Protein AF-0000000071289978 (afdb_homodimer)

Secondary structure (DSSP, 8-state):
-----------TTSPPPHHHHHHHS-STTHHHHS-SS---HHHHHHHHHHHHHHHHHHHHHHHHHHHHHT--EEEEEEEEE-S-EEPPEEEEEES--S-GGG--HHHHHHHTTTTTSB-TTS-BTTGGGS-HHHHHHHHHHT--TT--PPP--HHHHHHHHSPPHHHHEEEEEETTEE--GGGEEEEEETTEEEEEES-SSSSSPPEE-S-STTSSEEEEEE--GGGSPP--S--TT----BSEEEEEE-TTS---HHHH-EEE-TTEEEEEEEEEEEEE--BTTT--BBSS----SS-SS--HHHHHHHHHHHHHHHHHS-B-TTS-SSSPBPPHHHIIIIIHHHHHHHHHS--TTS--PPBSEEEEEEEEEEEEE-S-HHHHHHHHHHTT--HHHHHHHEEEEEEEEEEEEEEEEEEEESS-HHHHHHHHHHHHHHHT---HHHHHHHHHHHHHHHHHHHHHHHHHHHHTTSSS-----------------TTSSTTTTTTGGGG-S--------------------/-----------TTSPPPHHHHHHHSSSTTHHHHS-SS---HHHHHHHHHHHHHHHHHHHHHHHHHHHHHT--EEEEEEEEE-S-EEPPEEEEEES--S-GGG--HHHHHHHTTTTTSB-TTS-BTTGGGS-HHHHHHHHHH---TT--PPP--HHHHHHHHSPPHHHHEEEEEETTEE--GGGEEEEEETTEEEEEET-SSSSSPPEE-S-STTSSEEEEEE--GGGSPP--S--TT-----SEEEEEE-TTS---HHHH-EEE-TTEEEEEEEEEEEEE--BTTT--BBSS----SS-SS--HHHHHHHHHHHHHHHHHS-B-TTS-SSSPBPPHHHIIIIIHHHHHHHHHS--TTS--PPBSEEEEEEEEEEEEE-S-HHHHHHHHHHTT--HHHHHHHEEEEEEEEEEEEEEEEEEEESS-HHHHHHHHHHHHHHHT---HHHHHHHHHHHHHHHHHHHHHHHHHHHHTTSGGG----------------TTGGGG--S-TTS-----------------------

Radius of gyration: 45.77 Å; Cα contacts (8 Å, |Δi|>4): 1682; chains: 2; bounding box: 131×142×138 Å

Sequence (1058 aa):
MDLKVEPMDIDYDQPPPLQVFAHTSTLHGISHIFSYEKITAKCCLWVVFFLSSLTFLMYVCVDRIQFYLEYPHVTKLDEITMPMMVFPAVTICNLNSIRFSRITRNDLYHAGELLALLNSRHEIRDTHLVEESVMEVLKSKADFRSFKPRPFNMWEFYNRTGHDIKDMLLSCQFRGSPCRAEDFSVVFTRYGKCYTFNSGDTGAPLVSVKGGMGNGLEIMLDIQQDEYLPVWGETDDLSFEAGIKVQIHNQDEPSFIDQLGFGVAPGFQTFVSCQEQRLVYLPAPWGSCKSTPPSSDYFKAYSISACRTDCETRYLVENCNCRMVHMPGDAQYCTPVLYKECAHPALDFLVEKESDYCSCETPCNITRYSKELSFVKIPSKASVKYLAKKYSKSEKYITENVLVLDVFFEALNYETIEQRKAYEVAGLLGDIGGQMGLFIGASILTILELFDYLYEVMKYRLCRCSDKKHHNNNNTDHGTVLGLDDVKCHVNEFVSSSEQIWRNVASHHLLINGCSAVNGCRQNESPNSMDLKVEPMDIDYDQPPPLQVFAHTSTLHGISHIFSYEKITAKCCLWVVFFLSSLTFLMYVCVDRIQFYLEYPHVTKLDEITMPMMVFPAVTICNLNSIRFSRITRNDLYHAGELLALLNSRHEIRDTHLVEESVMEVLKSKADFRSFKPRPFNMWEFYNRTGHDIKDMLLSCQFRGSPCRAEDFSVVFTRYGKCYTFNSGDTGAPLVSVKGGMGNGLEIMLDIQQDEYLPVWGETDDLSFEAGIKVQIHNQDEPSFIDQLGFGVAPGFQTFVSCQEQRLVYLPAPWGSCKSTPPSSDYFKAYSISACRTDCETRYLVENCNCRMVHMPGDAQYCTPVLYKECAHPALDFLVEKESDYCSCETPCNITRYSKELSFVKIPSKASVKYLAKKYSKSEKYITENVLVLDVFFEALNYETIEQRKAYEVAGLLGDIGGQMGLFIGASILTILELFDYLYEVMKYRLCRCSDKKHHNNNNTDHGTVLGLDDVKCHVNEFVSSSEQIWRNVASHHLLINGCSAVNGCRQNESPNS

Nearest PDB structures (foldseek):
  5wku-assembly1_A  TM=9.849E-01  e=1.339E-71  Gallus gallus
  6vtk-assembly1_A  TM=9.668E-01  e=2.283E-71  Gallus gallus
  7rnn-assembly1_D  TM=9.831E-01  e=3.292E-70  Homo sapiens
  5wku-assembly1_C  TM=9.825E-01  e=2.624E-69  Gallus gallus
  4ntw-assembly1_A  TM=9.243E-01  e=1.261E-71  Gallus gallus

Foldseek 3Di:
DPPPPPPPCPVPQDQDPPQVCQVVFLWPLSNQLSDPDPPDPSNVVSVVQQVVLVVVLVVVLVVLVVVVVVQAWDKDKDKDFDQKFFFWKKKKFWQFQFFQVQQALLNCVFQVCVLVQAPPVLHGPPLVQDDPVVNVVSVVSSPCPPPDHDDDAPLVRSVRGGDQCQQWWPFKDAQRHGDHSVQWDWAQDPSGTMTMHQLCPVHHGDMFRWFDFSNGIKTKTFSPCVRHDDDRDDDPPDDPDGFMWMDTDHSQDDDPRVVHTDTDAFQKEKAKAKAKEKEAADPPPSGPADAPQDDQPFGDDHDQRSLVLSLLQVQCCVFLVAGDNNHDDDTGHDTSVCVPPPSVVSVVVVVPPPDPSRDDGHHRIDMDMDIDMDIDGDDDPVCLVVVCVVVVHDSVSNNRTMYMYTYTYNGNMHMYMYMDRPDDPVNSVVVSQVSCCVSTNDDPVSVVSVVVSVVSNVVVVVVVVVVVVVPVPPPDPPDDPPPPPDPPPCPDDPPDDPPPDVPDDVDDDDPPPPDDPDDDDPPPDDDDD/DPPPPPPPCPVPQAQDPPQVCQVVFLWPLSNQLSDPDDRDPSNVVSVVQQVVLVVVLVVVLVVLVVVVVVQAWDKDKDKDFDQKFFFWKKKKFWLFQFFQVQQALLNCVFQVVVLVQAPPVLHGPPLVQDDPVVNVVSVVSSPCPVPDHDDDAPLVRSVRGGDQCQQFWPFKDAQRHGDHSVQWDWAQDPSGIMTMHQLCPVHHGDMFRWFDFSNGIKTKTFSPCVRHDDDGDDDPPDDPDGFMWMDTDHSQDDDPRVPHTDTDAFQKEKEKAKAKEKEAADPPPSGPADAPQDCQPFGRDHDPRSLVLSLLQVQCCVFLVAGDNNHDDDTGHDGSVSVPPPSVVSVVVVVPPPDPSRPDGHHRIDMDMDIDMDIDGPDDPVCLVVVCVVVVHDSVSNNRGMYMYIYTYNGSMHMYMYMDRPDDPVNSVVVSVVSCCVRTNDDPVSVVSVVVSVVSNVVVVVVVVVVVVVPPPPPPPPCPVPDPPDCVVCPDDPPDDPPPDDPDPDDDDDPPPDDPDDDDDDDDDDDDD

Solvent-accessible surface area (backbone atoms only — not comparable to full-atom values): 59537 Å² total; per-residue (Å²): 135,81,77,72,72,66,74,75,74,69,69,79,74,62,62,72,54,70,47,58,46,28,63,68,43,69,46,50,59,42,38,58,47,43,45,96,58,74,92,41,74,65,26,55,51,44,46,53,51,51,52,50,32,51,51,52,44,51,53,51,45,51,50,51,51,51,53,50,72,64,35,51,56,34,46,46,77,48,76,47,78,47,74,61,43,76,48,64,14,41,35,42,29,45,66,55,36,44,32,48,85,60,61,46,45,63,47,43,71,62,38,16,48,72,68,66,50,20,39,96,82,62,37,71,51,63,62,87,54,49,50,68,73,57,44,56,54,47,56,67,41,56,62,59,90,88,57,78,80,65,93,82,51,58,58,58,50,38,66,67,21,18,71,50,59,73,76,22,51,76,45,38,28,43,57,77,37,77,52,59,59,82,57,40,42,83,42,53,41,96,52,29,43,24,36,24,34,42,46,45,81,94,43,81,60,50,68,30,71,52,49,26,88,73,36,22,40,39,36,32,36,42,68,51,59,88,32,39,57,78,48,55,67,98,49,96,82,68,77,44,57,34,35,32,35,35,27,76,43,55,56,66,48,63,84,53,46,79,43,66,34,42,41,41,31,44,21,23,34,38,41,37,37,30,39,45,34,39,38,37,51,38,39,70,84,63,30,78,23,39,76,71,61,66,77,40,92,85,44,94,41,66,41,55,59,42,44,49,52,51,43,52,36,52,50,35,36,73,75,63,66,19,30,54,77,50,45,80,82,84,63,52,70,39,48,51,63,42,42,64,73,37,49,49,54,50,54,51,46,56,57,67,43,88,53,76,75,71,74,68,65,50,59,23,70,44,76,46,66,48,74,46,76,48,78,44,78,30,64,48,87,78,47,32,60,55,54,13,60,74,68,73,46,51,55,67,52,46,40,64,24,29,26,33,45,34,41,24,37,58,46,52,41,37,39,36,42,33,51,38,82,64,63,53,69,70,56,51,52,47,34,46,50,4,33,35,14,22,37,42,36,41,53,76,66,44,54,49,51,50,50,51,51,50,49,44,47,47,51,47,53,52,50,50,58,56,52,59,58,61,64,72,66,67,76,74,80,79,71,84,78,73,80,77,72,70,76,71,74,74,77,70,69,84,71,63,70,86,62,58,72,80,53,60,80,76,62,67,75,83,78,73,77,76,76,80,83,77,88,76,88,65,84,69,88,86,79,84,133,136,82,79,72,73,64,74,75,74,71,69,80,78,62,63,73,55,68,48,56,46,26,64,68,43,65,44,59,66,44,38,59,45,43,45,97,59,73,93,41,74,65,25,55,50,43,45,52,53,50,51,53,32,50,52,51,44,51,51,52,46,52,50,52,51,51,55,52,72,65,34,52,64,42,53,29,70,45,78,48,76,45,76,59,44,75,46,65,14,41,34,42,28,47,65,54,36,46,31,48,85,59,62,46,44,64,47,44,70,62,36,16,47,73,68,62,51,19,39,98,83,64,37,72,52,65,66,87,62,48,52,67,73,57,46,55,55,49,56,67,40,55,61,60,90,88,56,78,81,67,93,85,52,58,58,58,51,37,65,67,20,16,71,50,57,72,74,23,50,75,45,37,28,45,58,76,36,78,52,59,61,82,59,40,42,81,42,53,41,97,53,31,43,25,36,22,33,43,48,43,80,94,45,82,59,49,68,31,61,50,46,9,65,73,37,22,43,37,36,31,38,41,69,51,67,87,32,43,62,84,84,59,76,94,54,94,81,67,77,89,68,73,38,34,37,37,28,77,42,56,55,65,50,63,85,53,47,90,79,64,33,47,79,48,52,45,23,22,32,39,39,36,38,28,39,47,34,39,39,35,50,36,39,71,81,63,29,78,23,37,76,71,60,63,79,38,92,84,44,93,43,65,42,56,59,42,44,49,50,51,42,52,36,52,50,34,36,71,75,62,69,18,30,54,75,52,44,79,83,84,64,52,69,38,48,49,62,42,39,65,72,36,48,51,54,51,52,50,47,54,65,65,43,80,53,72,76,70,72,65,66,49,61,22,71,43,76,49,69,48,74,46,76,29,39,24,30,25,56,20,85,43,29,32,60,35,52,13,61,75,66,73,46,51,55,66,55,45,40,64,27,29,25,33,44,34,43,23,36,53,48,51,42,35,39,35,41,34,50,38,82,64,65,55,68,67,55,50,48,8,51,46,11,35,46,34,37,71,54,41,44,34,20,55,42,41,52,49,50,52,50,52,51,51,50,43,48,49,51,50,53,52,50,50,58,56,56,57,58,64,65,67,67,70,70,72,72,77,70,82,76,73,80,79,68,82,69,73,67,80,72,71,73,88,65,70,77,73,61,80,71,74,68,80,73,69,66,89,80,72,88,73,82,81,71,92,77,90,73,92,76,83,71,90,82,79,80,80,137

InterPro domains:
  IPR001873 Epithelial sodium channel [PF00858] (21-453)
  IPR001873 Epithelial sodium channel [PR01078] (43-60)
  IPR001873 Epithelial sodium channel [PR01078] (83-99)
  IPR001873 Epithelial sodium channel [PR01078] (182-198)
  IPR001873 Epithelial sodium channel [PR01078] (212-230)
  IPR001873 Epithelial sodium channel [PR01078] (273-289)
  IPR001873 Epithelial sodium channel [PR01078] (360-380)
  IPR001873 Epithelial sodium channel [PR01078] (399-419)
  IPR001873 Epithelial sodium channel [PR01078] (419-433)
  IPR001873 Epithelial sodium channel [PR01078] (433-449)
  IPR001873 Epithelial sodium channel [PTHR11690] (18-463)
  IPR004724 Epithelial sodium channel, chordates [TIGR00859] (130-476)
  IPR020903 Epithelial sodium channel, conserved site [PS01206] (302-322)

Organism: Cyprinus carpio (NCBI:txid7962)

Structure (mmCIF, N/CA/C/O backbone):
data_AF-0000000071289978-model_v1
#
loop_
_entity.id
_entity.type
_entity.pdbx_description
1 polymer 'Uncharacterized protein'
#
loop_
_atom_site.group_PDB
_atom_site.id
_atom_site.type_symbol
_atom_site.label_atom_id
_atom_site.label_alt_id
_atom_site.label_comp_id
_atom_site.label_asym_id
_atom_site.label_entity_id
_atom_site.label_seq_id
_atom_site.pdbx_PDB_ins_code
_atom_site.Cartn_x
_atom_site.Cartn_y
_atom_site.Cartn_z
_atom_site.occupancy
_atom_site.B_iso_or_equiv
_atom_site.auth_seq_id
_atom_site.auth_comp_id
_atom_site.auth_asym_id
_atom_site.auth_atom_id
_atom_site.pdbx_PDB_model_num
ATOM 1 N N . MET A 1 1 ? 21.656 88.688 57.062 1 25.77 1 MET A N 1
ATOM 2 C CA . MET A 1 1 ? 20.781 87.5 57.219 1 25.77 1 MET A CA 1
ATOM 3 C C . MET A 1 1 ? 20.812 86.625 56 1 25.77 1 MET A C 1
ATOM 5 O O . MET A 1 1 ? 20.359 87.062 54.906 1 25.77 1 MET A O 1
ATOM 9 N N . ASP A 1 2 ? 21.875 85.875 55.812 1 32.75 2 ASP A N 1
ATOM 10 C CA . ASP A 1 2 ? 22.188 84.875 54.781 1 32.75 2 ASP A CA 1
ATOM 11 C C . ASP A 1 2 ? 21.125 83.812 54.719 1 32.75 2 ASP A C 1
ATOM 13 O O . ASP A 1 2 ? 20.828 83.125 55.719 1 32.75 2 ASP A O 1
ATOM 17 N N . LEU A 1 3 ? 20.031 84.125 54.031 1 34.19 3 LEU A N 1
ATOM 18 C CA . LEU A 1 3 ? 19 83.125 53.75 1 34.19 3 LEU A CA 1
ATOM 19 C C . LEU A 1 3 ? 19.594 81.812 53.188 1 34.19 3 LEU A C 1
ATOM 21 O O . LEU A 1 3 ? 20.094 81.812 52.062 1 34.19 3 LEU A O 1
ATOM 25 N N . LYS A 1 4 ? 20.266 81.062 54.094 1 40.28 4 LYS A N 1
ATOM 26 C CA . LYS A 1 4 ? 20.656 79.688 53.781 1 40.28 4 LYS A CA 1
ATOM 27 C C . LYS A 1 4 ? 19.453 78.875 53.281 1 40.28 4 LYS A C 1
ATOM 29 O O . LYS A 1 4 ? 18.5 78.625 54.062 1 40.28 4 LYS A O 1
ATOM 34 N N . VAL A 1 5 ? 19.078 79.125 52.062 1 40.5 5 VAL A N 1
ATOM 35 C CA . VAL A 1 5 ? 18.109 78.188 51.469 1 40.5 5 VAL A CA 1
ATOM 36 C C . VAL A 1 5 ? 18.547 76.75 51.75 1 40.5 5 VAL A C 1
ATOM 38 O O . VAL A 1 5 ? 19.656 76.375 51.406 1 40.5 5 VAL A O 1
ATOM 41 N N . GLU A 1 6 ? 18.172 76.25 52.906 1 37 6 GLU A N 1
ATOM 42 C CA . GLU A 1 6 ? 18.375 74.812 53.156 1 37 6 GLU A CA 1
ATOM 43 C C . GLU A 1 6 ? 18.031 74 51.938 1 37 6 GLU A C 1
ATOM 45 O O . GLU A 1 6 ? 17.031 74.25 51.281 1 37 6 GLU A O 1
ATOM 50 N N . PRO A 1 7 ? 19.031 73.438 51.312 1 38.56 7 PRO A N 1
ATOM 51 C CA . PRO A 1 7 ? 18.688 72.5 50.188 1 38.56 7 PRO A CA 1
ATOM 52 C C . PRO A 1 7 ? 17.484 71.625 50.469 1 38.56 7 PRO A C 1
ATOM 54 O O . PRO A 1 7 ? 17.328 71.188 51.625 1 38.56 7 PRO A O 1
ATOM 57 N N . MET A 1 8 ? 16.25 72.062 50.156 1 38 8 MET A N 1
ATOM 58 C CA . MET A 1 8 ? 15.188 71.062 50.156 1 38 8 MET A CA 1
ATOM 59 C C . MET A 1 8 ? 15.742 69.688 49.906 1 38 8 MET A C 1
ATOM 61 O O . MET A 1 8 ? 16.312 69.438 48.844 1 38 8 MET A O 1
ATOM 65 N N . ASP A 1 9 ? 16.234 69 50.844 1 38.09 9 ASP A N 1
ATOM 66 C CA . ASP A 1 9 ? 16.547 67.562 50.781 1 38.09 9 ASP A CA 1
ATOM 67 C C . ASP A 1 9 ? 15.523 66.812 49.906 1 38.09 9 ASP A C 1
ATOM 69 O O . ASP A 1 9 ? 14.43 66.5 50.406 1 38.09 9 ASP A O 1
ATOM 73 N N . ILE A 1 10 ? 15.203 67.25 48.719 1 42.09 10 ILE A N 1
ATOM 74 C CA . ILE A 1 10 ? 14.508 66.312 47.875 1 42.09 10 ILE A CA 1
ATOM 75 C C . ILE A 1 10 ? 14.984 64.875 48.188 1 42.09 10 ILE A C 1
ATOM 77 O O . ILE A 1 10 ? 16.156 64.562 48 1 42.09 10 ILE A O 1
ATOM 81 N N . ASP A 1 11 ? 14.633 64.312 49.25 1 44.16 11 ASP A N 1
ATOM 82 C CA . ASP A 1 11 ? 14.875 62.906 49.531 1 44.16 11 ASP A CA 1
ATOM 83 C C . ASP A 1 11 ? 14.859 62.062 48.281 1 44.16 11 ASP A C 1
ATOM 85 O O . ASP A 1 11 ? 13.789 61.75 47.75 1 44.16 11 ASP A O 1
ATOM 89 N N . TYR A 1 12 ? 15.711 62.188 47.375 1 49 12 TYR A N 1
ATOM 90 C CA . TYR A 1 12 ? 16.047 61.438 46.156 1 49 12 TYR A CA 1
ATOM 91 C C . TYR A 1 12 ? 15.797 59.938 46.344 1 49 12 TYR A C 1
ATOM 93 O O . TYR A 1 12 ? 15.773 59.188 45.375 1 49 12 TYR A O 1
ATOM 101 N N . ASP A 1 13 ? 15.719 59.438 47.625 1 57.44 13 ASP A N 1
ATOM 102 C CA . ASP A 1 13 ? 15.789 58 47.812 1 57.44 13 ASP A CA 1
ATOM 103 C C . ASP A 1 13 ? 14.398 57.375 47.75 1 57.44 13 ASP A C 1
ATOM 105 O O . ASP A 1 13 ? 14.25 56.156 47.969 1 57.44 13 ASP A O 1
ATOM 109 N N . GLN A 1 14 ? 13.336 58 47.75 1 64.94 14 GLN A N 1
ATOM 110 C CA . GLN A 1 14 ? 12.047 57.344 47.781 1 64.94 14 GLN A CA 1
ATOM 111 C C . GLN A 1 14 ? 11.562 57 46.375 1 64.94 14 GLN A C 1
ATOM 113 O O . GLN A 1 14 ? 11.641 57.844 45.469 1 64.94 14 GLN A O 1
ATOM 118 N N . PRO A 1 15 ? 11.258 55.688 46.188 1 74.56 15 PRO A N 1
ATOM 119 C CA . PRO A 1 15 ? 10.672 55.375 44.875 1 74.56 15 PRO A CA 1
ATOM 120 C C . PRO A 1 15 ? 9.445 56.219 44.562 1 74.56 15 PRO A C 1
ATOM 122 O O . PRO A 1 15 ? 8.703 56.625 45.469 1 74.56 15 PRO A O 1
ATOM 125 N N . PRO A 1 16 ? 9.445 56.688 43.375 1 77.56 16 PRO A N 1
ATOM 126 C CA . PRO A 1 16 ? 8.266 57.469 43 1 77.56 16 PRO A CA 1
ATOM 127 C C . PRO A 1 16 ? 6.953 56.781 43.344 1 77.56 16 PRO A C 1
ATOM 129 O O . PRO A 1 16 ? 6.879 55.531 43.281 1 77.56 16 PRO A O 1
ATOM 132 N N . PRO A 1 17 ? 6.023 57.531 43.906 1 79.19 17 PRO A N 1
ATOM 133 C CA . PRO A 1 17 ? 4.723 56.906 44.188 1 79.19 17 PRO A CA 1
ATOM 134 C C . PRO A 1 17 ? 4.129 56.188 42.969 1 79.19 17 PRO A C 1
ATOM 136 O O . PRO A 1 17 ? 4.516 56.469 41.844 1 79.19 17 PRO A O 1
ATOM 139 N N . LEU A 1 18 ? 3.367 55.188 43.219 1 79.44 18 LEU A N 1
ATOM 140 C CA . LEU A 1 18 ? 2.771 54.312 42.219 1 79.44 18 LEU A CA 1
ATOM 141 C C . LEU A 1 18 ? 2.039 55.156 41.156 1 79.44 18 LEU A C 1
ATOM 143 O O . LEU A 1 18 ? 1.997 54.75 39.969 1 79.44 18 LEU A O 1
ATOM 147 N N . GLN A 1 19 ? 1.559 56.281 41.531 1 79.12 19 GLN A N 1
ATOM 148 C CA . GLN A 1 19 ? 0.812 57.156 40.594 1 79.12 19 GLN A CA 1
ATOM 149 C C . GLN A 1 19 ? 1.736 57.781 39.562 1 79.12 19 GLN A C 1
ATOM 151 O O . GLN A 1 19 ? 1.385 57.875 38.375 1 79.12 19 GLN A O 1
ATOM 156 N N . VAL A 1 20 ? 2.822 58.125 40.031 1 79.56 20 VAL A N 1
ATOM 157 C CA . VAL A 1 20 ? 3.785 58.719 39.125 1 79.56 20 VAL A CA 1
ATOM 158 C C . VAL A 1 20 ? 4.332 57.688 38.156 1 79.56 20 VAL A C 1
ATOM 160 O O . VAL A 1 20 ? 4.488 57.938 36.969 1 79.56 20 VAL A O 1
ATOM 163 N N . PHE A 1 21 ? 4.562 56.562 38.75 1 80.69 21 PHE A N 1
ATOM 164 C CA . PHE A 1 21 ? 5.051 55.469 37.906 1 80.69 21 PHE A CA 1
ATOM 165 C C . PHE A 1 21 ? 4.012 55.094 36.875 1 80.69 21 PHE A C 1
ATOM 167 O O . PHE A 1 21 ? 4.355 54.812 35.719 1 80.69 21 PHE A O 1
ATOM 174 N N . ALA A 1 22 ? 2.756 55.031 37.312 1 79.62 22 ALA A N 1
ATOM 175 C CA . ALA A 1 22 ? 1.673 54.625 36.406 1 79.62 22 ALA A CA 1
ATOM 176 C C . ALA A 1 22 ? 1.559 55.625 35.25 1 79.62 22 ALA A C 1
ATOM 178 O O . ALA A 1 22 ? 1.219 55.219 34.125 1 79.62 22 ALA A O 1
ATOM 179 N N . HIS A 1 23 ? 1.929 56.812 35.438 1 78 23 HIS A N 1
ATOM 180 C CA . HIS A 1 23 ? 1.798 57.812 34.375 1 78 23 HIS A CA 1
ATOM 181 C C . HIS A 1 23 ? 3.035 57.844 33.5 1 78 23 HIS A C 1
ATOM 183 O O . HIS A 1 23 ? 2.979 58.344 32.375 1 78 23 HIS A O 1
ATOM 189 N N . THR A 1 24 ? 4.141 57.25 34 1 76.31 24 THR A N 1
ATOM 190 C CA . THR A 1 24 ? 5.363 57.25 33.188 1 76.31 24 THR A CA 1
ATOM 191 C C . THR A 1 24 ? 5.594 55.875 32.562 1 76.31 24 THR A C 1
ATOM 193 O O . THR A 1 24 ? 6.41 55.75 31.641 1 76.31 24 THR A O 1
ATOM 196 N N . SER A 1 25 ? 4.797 55.031 33 1 77.56 25 SER A N 1
ATOM 197 C CA . SER A 1 25 ? 4.965 53.688 32.5 1 77.56 25 SER A CA 1
ATOM 198 C C . SER A 1 25 ? 4.445 53.562 31.062 1 77.56 25 SER A C 1
ATOM 200 O O . SER A 1 25 ? 3.578 54.344 30.656 1 77.56 25 SER A O 1
ATOM 202 N N . THR A 1 26 ? 5.027 52.688 30.344 1 79.12 26 THR A N 1
ATOM 203 C CA . THR A 1 26 ? 4.676 52.5 28.938 1 79.12 26 THR A CA 1
ATOM 204 C C . THR A 1 26 ? 3.553 51.469 28.797 1 79.12 26 THR A C 1
ATOM 206 O O . THR A 1 26 ? 3.182 51.125 27.688 1 79.12 26 THR A O 1
ATOM 209 N N . LEU A 1 27 ? 3.004 51.062 29.906 1 81.94 27 LEU A N 1
ATOM 210 C CA . LEU A 1 27 ? 1.859 50.156 29.875 1 81.94 27 LEU A CA 1
ATOM 211 C C . LEU A 1 27 ? 0.577 50.938 29.547 1 81.94 27 LEU A C 1
ATOM 213 O O . LEU A 1 27 ? 0.302 51.969 30.156 1 81.94 27 LEU A O 1
ATOM 217 N N . HIS A 1 28 ? -0.099 50.375 28.641 1 81.19 28 HIS A N 1
ATOM 218 C CA . HIS A 1 28 ? -1.328 51.062 28.266 1 81.19 28 HIS A CA 1
ATOM 219 C C . HIS A 1 28 ? -2.402 50.875 29.344 1 81.19 28 HIS A C 1
ATOM 221 O O . HIS A 1 28 ? -2.559 49.812 29.891 1 81.19 28 HIS A O 1
ATOM 227 N N . GLY A 1 29 ? -3.129 51.906 29.703 1 78.81 29 GLY A N 1
ATOM 228 C CA . GLY A 1 29 ? -4.316 51.844 30.547 1 78.81 29 GLY A CA 1
ATOM 229 C C . GLY A 1 29 ? -4.012 52.031 32.031 1 78.81 29 GLY A C 1
ATOM 230 O O . GLY A 1 29 ? -4.906 52.312 32.812 1 78.81 29 GLY A O 1
ATOM 231 N N . ILE A 1 30 ? -2.738 51.906 32.344 1 79.81 30 ILE A N 1
ATOM 232 C CA . ILE A 1 30 ? -2.412 51.906 33.781 1 79.81 30 ILE A CA 1
ATOM 233 C C . ILE A 1 30 ? -2.557 53.344 34.344 1 79.81 30 ILE A C 1
ATOM 235 O O . ILE A 1 30 ? -2.883 53.5 35.5 1 79.81 30 ILE A O 1
ATOM 239 N N . SER A 1 31 ? -2.375 54.344 33.531 1 78.44 31 SER A N 1
ATOM 240 C CA . SER A 1 31 ? -2.49 55.719 33.969 1 78.44 31 SER A CA 1
ATOM 241 C C . SER A 1 31 ? -3.926 56.062 34.375 1 78.44 31 SER A C 1
ATOM 243 O O . SER A 1 31 ? -4.16 56.906 35.219 1 78.44 31 SER A O 1
ATOM 245 N N . HIS A 1 32 ? -4.875 55.312 33.844 1 79.75 32 HIS A N 1
ATOM 246 C CA . HIS A 1 32 ? -6.277 55.594 34.156 1 79.75 32 HIS A CA 1
ATOM 247 C C . HIS A 1 32 ? -6.719 54.844 35.406 1 79.75 32 HIS A C 1
ATOM 249 O O . HIS A 1 32 ? -7.719 55.219 36.031 1 79.75 32 HIS A O 1
ATOM 255 N N . ILE A 1 33 ? -6.02 53.906 35.719 1 80.88 33 ILE A N 1
ATOM 256 C CA . ILE A 1 33 ? -6.348 53.125 36.906 1 80.88 33 ILE A CA 1
ATOM 257 C C . ILE A 1 33 ? -5.879 53.906 38.156 1 80.88 33 ILE A C 1
ATOM 259 O O . ILE A 1 33 ? -6.605 54 39.156 1 80.88 33 ILE A O 1
ATOM 263 N N . PHE A 1 34 ? -4.68 54.469 38.031 1 77.62 34 PHE A N 1
ATOM 264 C CA . PHE A 1 34 ? -4.121 55.156 39.188 1 77.62 34 PHE A CA 1
ATOM 265 C C . PHE A 1 34 ? -4.199 56.688 39 1 77.62 34 PHE A C 1
ATOM 267 O O . PHE A 1 34 ? -3.201 57.312 38.656 1 77.62 34 PHE A O 1
ATOM 274 N N . SER A 1 35 ? -5.391 57.125 38.75 1 69.25 35 SER A N 1
ATOM 275 C CA . SER A 1 35 ? -5.574 58.594 38.625 1 69.25 35 SER A CA 1
ATOM 276 C C . SER A 1 35 ? -5.531 59.25 39.969 1 69.25 35 SER A C 1
ATOM 278 O O . SER A 1 35 ? -5.707 58.625 41 1 69.25 35 SER A O 1
ATOM 280 N N . TYR A 1 36 ? -4.93 60.469 40.031 1 61.81 36 TYR A N 1
ATOM 281 C CA . TYR A 1 36 ? -4.754 61.281 41.25 1 61.81 36 TYR A CA 1
ATOM 282 C C . TYR A 1 36 ? -6.086 61.5 41.938 1 61.81 36 TYR A C 1
ATOM 284 O O . TYR A 1 36 ? -6.117 61.75 43.156 1 61.81 36 TYR A O 1
ATOM 292 N N .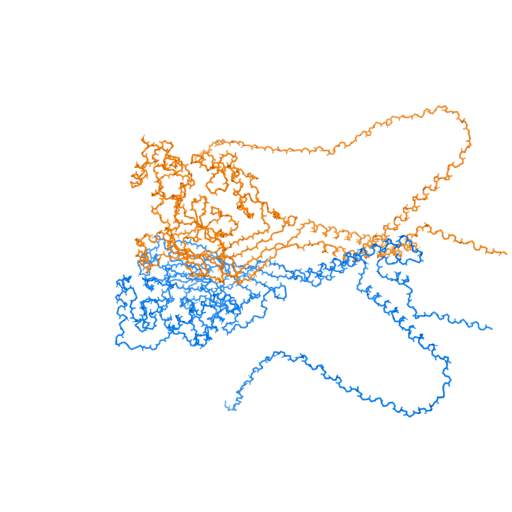 GLU A 1 37 ? -7.09 61.25 41.156 1 60.84 37 GLU A N 1
ATOM 293 C CA . GLU A 1 37 ? -8.367 61.562 41.781 1 60.84 37 GLU A CA 1
ATOM 294 C C . GLU A 1 37 ? -8.922 60.375 42.531 1 60.84 37 GLU A C 1
ATOM 296 O O . GLU A 1 37 ? -8.391 59.25 42.438 1 60.84 37 GLU A O 1
ATOM 301 N N . LYS A 1 38 ? -9.898 60.562 43.406 1 62.09 38 LYS A N 1
ATOM 302 C CA . LYS A 1 38 ? -10.656 59.594 44.219 1 62.09 38 LYS A CA 1
ATOM 303 C C . LYS A 1 38 ? -11.102 58.406 43.375 1 62.09 38 LYS A C 1
ATOM 305 O O . LYS A 1 38 ? -11.289 58.531 42.156 1 62.09 38 LYS A O 1
ATOM 310 N N . ILE A 1 39 ? -10.93 57.25 44 1 67.69 39 ILE A N 1
ATOM 311 C CA . ILE A 1 39 ? -11.359 56 43.438 1 67.69 39 ILE A CA 1
ATOM 312 C C . ILE A 1 39 ? -12.773 56.125 42.875 1 67.69 39 ILE A C 1
ATOM 314 O O . ILE A 1 39 ? -13.734 56.312 43.625 1 67.69 39 ILE A O 1
ATOM 318 N N . THR A 1 40 ? -12.914 56.531 41.562 1 76.62 40 THR A N 1
ATOM 319 C CA . THR A 1 40 ? -14.203 56.688 40.906 1 76.62 40 THR A CA 1
ATOM 320 C C . THR A 1 40 ? -14.609 55.406 40.188 1 76.62 40 THR A C 1
ATOM 322 O O . THR A 1 40 ? -13.812 54.469 40.094 1 76.62 40 THR A O 1
ATOM 325 N N . ALA A 1 41 ? -15.828 55.219 39.938 1 82.31 41 ALA A N 1
ATOM 326 C CA . ALA A 1 41 ? -16.391 54.125 39.156 1 82.31 41 ALA A CA 1
ATOM 327 C C . ALA A 1 41 ? -15.602 53.906 37.875 1 82.31 41 ALA A C 1
ATOM 329 O O . ALA A 1 41 ? -15.445 52.781 37.406 1 82.31 41 ALA A O 1
ATOM 330 N N . LYS A 1 42 ? -15.062 54.938 37.375 1 84.25 42 LYS A N 1
ATOM 331 C CA . LYS A 1 42 ? -14.273 54.875 36.156 1 84.25 42 LYS A CA 1
ATOM 332 C C . LYS A 1 42 ? -12.969 54.094 36.375 1 84.25 42 LYS A C 1
ATOM 334 O O . LYS A 1 42 ? -12.555 53.312 35.531 1 84.25 42 LYS A O 1
ATOM 339 N N . CYS A 1 43 ? -12.422 54.25 37.5 1 84.12 43 CYS A N 1
ATOM 340 C CA . CYS A 1 43 ? -11.188 53.562 37.844 1 84.12 43 CYS A CA 1
ATOM 341 C C . CYS A 1 43 ? -11.414 52.062 37.969 1 84.12 43 CYS A C 1
ATOM 343 O O . CYS A 1 43 ? -10.594 51.281 37.531 1 84.12 43 CYS A O 1
ATOM 345 N N . CYS A 1 44 ? -12.586 51.75 38.531 1 87.25 44 CYS A N 1
ATOM 346 C CA . CYS A 1 44 ? -12.922 50.344 38.688 1 87.25 44 CYS A CA 1
ATOM 347 C C . CYS A 1 44 ? -13.156 49.688 37.344 1 87.25 44 CYS A C 1
ATOM 349 O O . CYS A 1 44 ? -12.781 48.531 37.156 1 87.25 44 CYS A O 1
ATOM 351 N N . LEU A 1 45 ? -13.742 50.406 36.406 1 89.19 45 LEU A N 1
ATOM 352 C CA . LEU A 1 45 ? -14 49.875 35.062 1 89.19 45 LEU A CA 1
ATOM 353 C C . LEU A 1 45 ? -12.688 49.625 34.344 1 89.19 45 LEU A C 1
ATOM 355 O O . LEU A 1 45 ? -12.547 48.625 33.625 1 89.19 45 LEU A O 1
ATOM 359 N N . TRP A 1 46 ? -11.758 50.5 34.5 1 88.88 46 TRP A N 1
ATOM 360 C CA . TRP A 1 46 ? -10.469 50.375 33.812 1 88.88 46 TRP A CA 1
ATOM 361 C C . TRP A 1 46 ? -9.688 49.188 34.406 1 88.88 46 TRP A C 1
ATOM 363 O O . TRP A 1 46 ? -8.938 48.531 33.688 1 88.88 46 TRP A O 1
ATOM 373 N N . VAL A 1 47 ? -9.914 48.906 35.688 1 89.69 47 VAL A N 1
ATOM 374 C CA . VAL A 1 47 ? -9.273 47.75 36.312 1 89.69 47 VAL A CA 1
ATOM 375 C C . VAL A 1 47 ? -9.844 46.469 35.719 1 89.69 47 VAL A C 1
ATOM 377 O O . VAL A 1 47 ? -9.094 45.531 35.438 1 89.69 47 VAL A O 1
ATOM 380 N N . VAL A 1 48 ? -11.102 46.469 35.469 1 92.75 48 VAL A N 1
ATOM 381 C CA . VAL A 1 48 ? -11.75 45.281 34.906 1 92.75 48 VAL A CA 1
ATOM 382 C C . VAL A 1 48 ? -11.266 45.062 33.469 1 92.75 48 VAL A C 1
ATOM 384 O O . VAL A 1 48 ? -10.977 43.938 33.062 1 92.75 48 VAL A O 1
ATOM 387 N N . PHE A 1 49 ? -11.164 46.188 32.688 1 91.62 49 PHE A N 1
ATOM 388 C CA . PHE A 1 49 ? -10.695 46.062 31.312 1 91.62 49 PHE A CA 1
ATOM 389 C C . PHE A 1 49 ? -9.242 45.594 31.281 1 91.62 49 PHE A C 1
ATOM 391 O O . PHE A 1 49 ? -8.883 44.781 30.438 1 91.62 49 PHE A O 1
ATOM 398 N N . PHE A 1 50 ? -8.461 46.125 32.125 1 90.62 50 PHE A N 1
ATOM 399 C CA . PHE A 1 50 ? -7.051 45.781 32.156 1 90.62 50 PHE A CA 1
ATOM 400 C C . PHE A 1 50 ? -6.879 44.312 32.594 1 90.62 50 PHE A C 1
ATOM 402 O O . PHE A 1 50 ? -6.102 43.594 31.984 1 90.62 50 PHE A O 1
ATOM 409 N N . LEU A 1 51 ? -7.605 43.875 33.562 1 92.75 51 LEU A N 1
ATOM 410 C CA . LEU A 1 51 ? -7.5 42.5 34.031 1 92.75 51 LEU A CA 1
ATOM 411 C C . LEU A 1 51 ? -8.039 41.531 33 1 92.75 51 LEU A C 1
ATOM 413 O O . LEU A 1 51 ? -7.512 40.406 32.844 1 92.75 51 LEU A O 1
ATOM 417 N N . SER A 1 52 ? -9.094 41.844 32.312 1 94.12 52 SER A N 1
ATOM 418 C CA . SER A 1 52 ? -9.633 41.031 31.25 1 94.12 52 SER A CA 1
ATOM 419 C C . SER A 1 52 ? -8.641 40.875 30.094 1 94.12 52 SER A C 1
ATOM 421 O O . SER A 1 52 ? -8.461 39.781 29.547 1 94.12 52 SER A O 1
ATOM 423 N N . SER A 1 53 ? -8.008 42 29.719 1 92.25 53 SER A N 1
ATOM 424 C CA . SER A 1 53 ? -7.004 41.969 28.656 1 92.25 53 SER A CA 1
ATOM 425 C C . SER A 1 53 ? -5.805 41.125 29.047 1 92.25 53 SER A C 1
ATOM 427 O O . SER A 1 53 ? -5.27 40.375 28.234 1 92.25 53 SER A O 1
ATOM 429 N N . LEU A 1 54 ? -5.457 41.25 30.297 1 91.31 54 LEU A N 1
ATOM 430 C CA . LEU A 1 54 ? -4.332 40.469 30.781 1 91.31 54 LEU A CA 1
ATOM 431 C C . LEU A 1 54 ? -4.668 38.969 30.797 1 91.31 54 LEU A C 1
ATOM 433 O O . LEU A 1 54 ? -3.826 38.156 30.469 1 91.31 54 LEU A O 1
ATOM 437 N N . THR A 1 55 ? -5.859 38.625 31.172 1 95.12 55 THR A N 1
ATOM 438 C CA . THR A 1 55 ? -6.293 37.219 31.203 1 95.12 55 THR A CA 1
ATOM 439 C C . THR A 1 55 ? -6.344 36.656 29.781 1 95.12 55 THR A C 1
ATOM 441 O O . THR A 1 55 ? -5.914 35.5 29.547 1 95.12 55 THR A O 1
ATOM 444 N N . PHE A 1 56 ? -6.848 37.406 28.875 1 93.81 56 PHE A N 1
ATOM 445 C CA . PHE A 1 56 ? -6.914 36.969 27.484 1 93.81 56 PHE A CA 1
ATOM 446 C C . PHE A 1 56 ? -5.516 36.812 26.891 1 93.81 56 PHE A C 1
ATOM 448 O O . PHE A 1 56 ? -5.254 35.906 26.109 1 93.81 56 PHE A O 1
ATOM 455 N N . LEU A 1 57 ? -4.676 37.75 27.234 1 93 57 LEU A N 1
ATOM 456 C CA . LEU A 1 57 ? -3.289 37.656 26.797 1 93 57 LEU A CA 1
ATOM 457 C C . LEU A 1 57 ? -2.637 36.375 27.297 1 93 57 LEU A C 1
ATOM 459 O O . LEU A 1 57 ? -1.983 35.656 26.531 1 93 57 LEU A O 1
ATOM 463 N N . MET A 1 58 ? -2.828 36.094 28.531 1 94.38 58 MET A N 1
ATOM 464 C CA . MET A 1 58 ? -2.246 34.875 29.094 1 94.38 58 MET A CA 1
ATOM 465 C C . MET A 1 58 ? -2.814 33.625 28.422 1 94.38 58 MET A C 1
ATOM 467 O O . MET A 1 58 ? -2.088 32.656 28.172 1 94.38 58 MET A O 1
ATOM 471 N N . TYR A 1 59 ? -4.047 33.625 28.141 1 94.5 59 TYR A N 1
ATOM 472 C CA . TYR A 1 59 ? -4.699 32.469 27.5 1 94.5 59 TYR A CA 1
ATOM 473 C C . TYR A 1 59 ? -4.125 32.25 26.109 1 94.5 59 TYR A C 1
ATOM 475 O O . TYR A 1 59 ? -3.787 31.094 25.75 1 94.5 59 TYR A O 1
ATOM 483 N N . VAL A 1 60 ? -3.955 33.219 25.297 1 93 60 VAL A N 1
ATOM 484 C CA . VAL A 1 60 ? -3.477 33.094 23.938 1 93 60 VAL A CA 1
ATOM 485 C C . VAL A 1 60 ? -1.988 32.75 23.938 1 93 60 VAL A C 1
ATOM 487 O O . VAL A 1 60 ? -1.515 32 23.078 1 93 60 VAL A O 1
ATOM 490 N N . CYS A 1 61 ? -1.31 33.312 24.875 1 91.38 61 CYS A N 1
ATOM 491 C CA . CYS A 1 61 ? 0.114 33.031 24.969 1 91.38 61 CYS A CA 1
ATOM 492 C C . CYS A 1 61 ? 0.337 31.562 25.328 1 91.38 61 CYS A C 1
ATOM 494 O O . CYS A 1 61 ? 1.214 30.906 24.766 1 91.38 61 CYS A O 1
ATOM 496 N N . VAL A 1 62 ? -0.425 31.047 26.25 1 94.38 62 VAL A N 1
ATOM 497 C CA . VAL A 1 62 ? -0.309 29.641 26.625 1 94.38 62 VAL A CA 1
ATOM 498 C C . VAL A 1 62 ? -0.694 28.75 25.453 1 94.38 62 VAL A C 1
ATOM 500 O O . VAL A 1 62 ? -0.074 27.703 25.234 1 94.38 62 VAL A O 1
ATOM 503 N N . ASP A 1 63 ? -1.643 29.141 24.766 1 93.12 63 ASP A N 1
ATOM 504 C CA . ASP A 1 63 ? -2.074 28.406 23.578 1 93.12 63 ASP A CA 1
ATOM 505 C C . ASP A 1 63 ? -0.957 28.312 22.547 1 93.12 63 ASP A C 1
ATOM 507 O O . ASP A 1 63 ? -0.714 27.25 21.969 1 93.12 63 ASP A O 1
ATOM 511 N N . ARG A 1 64 ? -0.301 29.391 22.328 1 92.69 64 ARG A N 1
ATOM 512 C CA . ARG A 1 64 ? 0.769 29.422 21.344 1 92.69 64 ARG A CA 1
ATOM 513 C C . ARG A 1 64 ? 1.977 28.625 21.812 1 92.69 64 ARG A C 1
ATOM 515 O O . ARG A 1 64 ? 2.652 27.984 21 1 92.69 64 ARG A O 1
ATOM 522 N N . ILE A 1 65 ? 2.174 28.703 23.047 1 94.31 65 ILE A N 1
ATOM 523 C CA . ILE A 1 65 ? 3.289 27.938 23.594 1 94.31 65 ILE A CA 1
ATOM 524 C C . ILE A 1 65 ? 2.982 26.453 23.516 1 94.31 65 ILE A C 1
ATOM 526 O O . ILE A 1 65 ? 3.857 25.641 23.172 1 94.31 65 ILE A O 1
ATOM 530 N N . GLN A 1 66 ? 1.795 26.078 23.781 1 93.88 66 GLN A N 1
ATOM 531 C CA . GLN A 1 66 ? 1.395 24.688 23.656 1 93.88 66 GLN A CA 1
ATOM 532 C C . GLN A 1 66 ? 1.475 24.219 22.203 1 93.88 66 GLN A C 1
ATOM 534 O O . GLN A 1 66 ? 1.89 23.094 21.922 1 93.88 66 GLN A O 1
ATOM 539 N N . PHE A 1 67 ? 1.043 25.062 21.344 1 91.12 67 PHE A N 1
ATOM 540 C CA . PHE A 1 67 ? 1.122 24.75 19.922 1 91.12 67 PHE A CA 1
ATOM 541 C C . PHE A 1 67 ? 2.566 24.516 19.5 1 91.12 67 PHE A C 1
ATOM 543 O O . PHE A 1 67 ? 2.854 23.578 18.734 1 91.12 67 PHE A O 1
ATOM 550 N N . TYR A 1 68 ? 3.441 25.328 19.969 1 93.06 68 TYR A N 1
ATOM 551 C CA . TYR A 1 68 ? 4.859 25.172 19.672 1 93.06 68 TYR A CA 1
ATOM 552 C C . TYR A 1 68 ? 5.387 23.844 20.234 1 93.06 68 TYR A C 1
ATOM 554 O O . TYR A 1 68 ? 6.176 23.156 19.594 1 93.06 68 TYR A O 1
ATOM 562 N N . LEU A 1 69 ? 4.969 23.484 21.391 1 94.69 69 LEU A N 1
ATOM 563 C CA . LEU A 1 69 ? 5.477 22.297 22.078 1 94.69 69 LEU A CA 1
ATOM 564 C C . LEU A 1 69 ? 4.891 21.016 21.469 1 94.69 69 LEU A C 1
ATOM 566 O O . LEU A 1 69 ? 5.344 19.922 21.766 1 94.69 69 LEU A O 1
ATOM 570 N N . GLU A 1 70 ? 4.004 21.141 20.672 1 91.81 70 GLU A N 1
ATOM 571 C CA . GLU A 1 70 ? 3.5 20 19.906 1 91.81 70 GLU A CA 1
ATOM 572 C C . GLU A 1 70 ? 4.422 19.656 18.75 1 91.81 70 GLU A C 1
ATOM 574 O O . GLU A 1 70 ? 4.316 18.578 18.156 1 91.81 70 GLU A O 1
ATOM 579 N N . TYR A 1 71 ? 5.355 20.484 18.406 1 92 71 TYR A N 1
ATOM 580 C CA . TYR A 1 71 ? 6.344 20.328 17.344 1 92 71 TYR A CA 1
ATOM 581 C C . TYR A 1 71 ? 5.672 19.969 16.016 1 92 71 TYR A C 1
ATOM 583 O O . TYR A 1 71 ? 5.941 18.906 15.438 1 92 71 TYR A O 1
ATOM 591 N N . PRO A 1 72 ? 4.848 20.906 15.539 1 91.38 72 PRO A N 1
ATOM 592 C CA . PRO A 1 72 ? 4.148 20.641 14.281 1 91.38 72 PRO A CA 1
ATOM 593 C C . PRO A 1 72 ? 5.082 20.672 13.07 1 91.38 72 PRO A C 1
ATOM 595 O O . PRO A 1 72 ? 6.047 21.438 13.047 1 91.38 72 PRO A O 1
ATOM 598 N N . HIS A 1 73 ? 4.848 19.781 12.148 1 92.44 73 HIS A N 1
ATOM 599 C CA . HIS A 1 73 ? 5.605 19.75 10.898 1 92.44 73 HIS A CA 1
ATOM 600 C C . HIS A 1 73 ? 4.68 19.594 9.695 1 92.44 73 HIS A C 1
ATOM 602 O O . HIS A 1 73 ? 3.512 19.234 9.852 1 92.44 73 HIS A O 1
ATOM 608 N N . VAL A 1 74 ? 5.137 20.062 8.625 1 92.5 74 VAL A N 1
ATOM 609 C CA . VAL A 1 74 ? 4.391 19.984 7.371 1 92.5 74 VAL A CA 1
ATOM 610 C C . VAL A 1 74 ? 5.227 19.266 6.312 1 92.5 74 VAL A C 1
ATOM 612 O O . VAL A 1 74 ? 6.438 19.109 6.477 1 92.5 74 VAL A O 1
ATOM 615 N N . THR A 1 75 ? 4.5 18.781 5.324 1 94.19 75 THR A N 1
ATOM 616 C CA . THR A 1 75 ? 5.188 18.062 4.254 1 94.19 75 THR A CA 1
ATOM 617 C C . THR A 1 75 ? 5.188 18.875 2.965 1 94.19 75 THR A C 1
ATOM 619 O O . THR A 1 75 ? 4.137 19.359 2.531 1 94.19 75 THR A O 1
ATOM 622 N N . LYS A 1 76 ? 6.367 19.078 2.541 1 94.19 76 LYS A N 1
ATOM 623 C CA . LYS A 1 76 ? 6.531 19.719 1.244 1 94.19 76 LYS A CA 1
ATOM 624 C C . LYS A 1 76 ? 6.758 18.703 0.138 1 94.19 76 LYS A C 1
ATOM 626 O O . LYS A 1 76 ? 7.648 17.859 0.24 1 94.19 76 LYS A O 1
ATOM 631 N N . LEU A 1 77 ? 5.914 18.781 -0.873 1 93.56 77 LEU A N 1
ATOM 632 C CA . LEU A 1 77 ? 6.039 17.891 -2.025 1 93.56 77 LEU A CA 1
ATOM 633 C C . LEU A 1 77 ? 6.5 18.672 -3.256 1 93.56 77 LEU A C 1
ATOM 635 O O . LEU A 1 77 ? 5.914 19.688 -3.604 1 93.56 77 LEU A O 1
ATOM 639 N N . ASP A 1 78 ? 7.621 18.172 -3.881 1 94.25 78 ASP A N 1
ATOM 640 C CA . ASP A 1 78 ? 8.133 18.781 -5.102 1 94.25 78 ASP A CA 1
ATOM 641 C C . ASP A 1 78 ? 8.523 17.719 -6.129 1 94.25 78 ASP A C 1
ATOM 643 O O . ASP A 1 78 ? 8.781 16.562 -5.773 1 94.25 78 ASP A O 1
ATOM 647 N N . GLU A 1 79 ? 8.461 18.109 -7.398 1 94.81 79 GLU A N 1
ATOM 648 C CA . GLU A 1 79 ? 8.953 17.297 -8.508 1 94.81 79 GLU A CA 1
ATOM 649 C C . GLU A 1 79 ? 10.102 18 -9.227 1 94.81 79 GLU A C 1
ATOM 651 O O . GLU A 1 79 ? 9.938 19.125 -9.734 1 94.81 79 GLU A O 1
ATOM 656 N N . ILE A 1 80 ? 11.234 17.344 -9.273 1 94.56 80 ILE A N 1
ATOM 657 C CA . ILE A 1 80 ? 12.422 17.969 -9.859 1 94.56 80 ILE A CA 1
ATOM 658 C C . ILE A 1 80 ? 12.836 17.203 -11.117 1 94.56 80 ILE A C 1
ATOM 660 O O . ILE A 1 80 ? 12.992 15.977 -11.094 1 94.56 80 ILE A O 1
ATOM 664 N N . THR A 1 81 ? 13.047 17.938 -12.164 1 94.25 81 THR A N 1
ATOM 665 C CA . THR A 1 81 ? 13.516 17.359 -13.414 1 94.25 81 THR A CA 1
ATOM 666 C C . THR A 1 81 ? 15.039 17.422 -13.508 1 94.25 81 THR A C 1
ATOM 668 O O . THR A 1 81 ? 15.641 18.453 -13.172 1 94.25 81 THR A O 1
ATOM 671 N N . MET A 1 82 ? 15.586 16.328 -13.914 1 93.94 82 MET A N 1
ATOM 672 C CA . MET A 1 82 ? 17.031 16.266 -14.055 1 93.94 82 MET A CA 1
ATOM 673 C C . MET A 1 82 ? 17.422 15.836 -15.469 1 93.94 82 MET A C 1
ATOM 675 O O . MET A 1 82 ? 16.672 15.102 -16.125 1 93.94 82 MET A O 1
ATOM 679 N N . PRO A 1 83 ? 18.594 16.297 -15.938 1 93.5 83 PRO A N 1
ATOM 680 C CA . PRO A 1 83 ? 19.047 15.859 -17.266 1 93.5 83 PRO A CA 1
ATOM 681 C C . PRO A 1 83 ? 19.547 14.414 -17.266 1 93.5 83 PRO A C 1
ATOM 683 O O . PRO A 1 83 ? 19.438 13.727 -18.297 1 93.5 83 PRO A O 1
ATOM 686 N N . MET A 1 84 ? 20.094 14.055 -16.125 1 95.12 84 MET A N 1
ATOM 687 C CA . MET A 1 84 ? 20.547 12.68 -16 1 95.12 84 MET A CA 1
ATOM 688 C C . MET A 1 84 ? 20.25 12.133 -14.609 1 95.12 84 MET A C 1
ATOM 690 O O . MET A 1 84 ? 20.266 12.875 -13.633 1 95.12 84 MET A O 1
ATOM 694 N N . MET A 1 85 ? 19.922 10.883 -14.602 1 95.44 85 MET A N 1
ATOM 695 C CA . MET A 1 85 ? 19.656 10.219 -13.328 1 95.44 85 MET A CA 1
ATOM 696 C C . MET A 1 85 ? 20.406 8.898 -13.234 1 95.44 85 MET A C 1
ATOM 698 O O . MET A 1 85 ? 20.562 8.195 -14.234 1 95.44 85 MET A O 1
ATOM 702 N N . VAL A 1 86 ? 20.797 8.609 -12.062 1 95.56 86 VAL A N 1
ATOM 703 C CA . VAL A 1 86 ? 21.469 7.328 -11.844 1 95.56 86 VAL A CA 1
ATOM 704 C C . VAL A 1 86 ? 20.453 6.191 -11.953 1 95.56 86 VAL A C 1
ATOM 706 O O . VAL A 1 86 ? 19.406 6.223 -11.305 1 95.56 86 VAL A O 1
ATOM 709 N N . PHE A 1 87 ? 20.734 5.254 -12.82 1 96.81 87 PHE A N 1
ATOM 710 C CA . PHE A 1 87 ? 19.844 4.102 -12.977 1 96.81 87 PHE A CA 1
ATOM 711 C C . PHE A 1 87 ? 19.938 3.182 -11.766 1 96.81 87 PHE A C 1
ATOM 713 O O . PHE A 1 87 ? 21.031 2.943 -11.242 1 96.81 87 PHE A O 1
ATOM 720 N N . PRO A 1 88 ? 18.812 2.686 -11.266 1 96.56 88 PRO A N 1
ATOM 721 C CA . PRO A 1 88 ? 18.844 1.852 -10.062 1 96.56 88 PRO A CA 1
ATOM 722 C C . PRO A 1 88 ? 19.453 0.476 -10.305 1 96.56 88 PRO A C 1
ATOM 724 O O . PRO A 1 88 ? 19.688 0.094 -11.453 1 96.56 88 PRO A O 1
ATOM 727 N N . ALA A 1 89 ? 19.797 -0.125 -9.18 1 96.88 89 ALA A N 1
ATOM 728 C CA . ALA A 1 89 ? 20.25 -1.514 -9.242 1 96.88 89 ALA A CA 1
ATOM 729 C C . ALA A 1 89 ? 19.062 -2.465 -9.422 1 96.88 89 ALA A C 1
ATOM 731 O O . ALA A 1 89 ? 18 -2.266 -8.82 1 96.88 89 ALA A O 1
ATOM 732 N N . VAL A 1 90 ? 19.234 -3.457 -10.281 1 97.56 90 VAL A N 1
ATOM 733 C CA . VAL A 1 90 ? 18.188 -4.453 -10.539 1 97.56 90 VAL A CA 1
ATOM 734 C C . VAL A 1 90 ? 18.703 -5.84 -10.164 1 97.56 90 VAL A C 1
ATOM 736 O O . VAL A 1 90 ? 19.594 -6.379 -10.836 1 97.56 90 VAL A O 1
ATOM 739 N N . THR A 1 91 ? 18.125 -6.371 -9.102 1 98 91 THR A N 1
ATOM 740 C CA . THR A 1 91 ? 18.5 -7.707 -8.664 1 98 91 THR A CA 1
ATOM 741 C C . THR A 1 91 ? 17.5 -8.75 -9.141 1 98 91 THR A C 1
ATOM 743 O O . THR A 1 91 ? 16.281 -8.562 -8.984 1 98 91 THR A O 1
ATOM 746 N N . ILE A 1 92 ? 18 -9.812 -9.703 1 98.06 92 ILE A N 1
ATOM 747 C CA . ILE A 1 92 ? 17.141 -10.859 -10.258 1 98.06 92 ILE A CA 1
ATOM 748 C C . ILE A 1 92 ? 17.531 -12.203 -9.656 1 98.06 92 ILE A C 1
ATOM 750 O O . ILE A 1 92 ? 18.703 -12.547 -9.578 1 98.06 92 ILE A O 1
ATOM 754 N N . CYS A 1 93 ? 16.516 -12.922 -9.242 1 97.44 93 CYS A N 1
ATOM 755 C CA . CYS A 1 93 ? 16.703 -14.258 -8.695 1 97.44 93 CYS A CA 1
ATOM 756 C C . CYS A 1 93 ? 15.766 -15.258 -9.352 1 97.44 93 CYS A C 1
ATOM 758 O O . CYS A 1 93 ? 14.578 -14.977 -9.531 1 97.44 93 CYS A O 1
ATOM 760 N N . ASN A 1 94 ? 16.328 -16.344 -9.773 1 96.69 94 ASN A N 1
ATOM 761 C CA . ASN A 1 94 ? 15.477 -17.453 -10.188 1 96.69 94 ASN A CA 1
ATOM 762 C C . ASN A 1 94 ? 14.734 -18.062 -9.008 1 96.69 94 ASN A C 1
ATOM 764 O O . ASN A 1 94 ? 15.312 -18.219 -7.926 1 96.69 94 ASN A O 1
ATOM 768 N N . LEU A 1 95 ? 13.523 -18.406 -9.203 1 93.88 95 LEU A N 1
ATOM 769 C CA . LEU A 1 95 ? 12.734 -18.953 -8.109 1 93.88 95 LEU A CA 1
ATOM 770 C C . LEU A 1 95 ? 13.25 -20.328 -7.707 1 93.88 95 LEU A C 1
ATOM 772 O O . LEU A 1 95 ? 13 -20.797 -6.594 1 93.88 95 LEU A O 1
ATOM 776 N N . ASN A 1 96 ? 13.914 -20.953 -8.641 1 93.88 96 ASN A N 1
ATOM 777 C CA . ASN A 1 96 ? 14.625 -22.188 -8.328 1 93.88 96 ASN A CA 1
ATOM 778 C C . ASN A 1 96 ? 16.062 -21.922 -7.875 1 93.88 96 ASN A C 1
ATOM 780 O O . ASN A 1 96 ? 16.859 -21.391 -8.633 1 93.88 96 ASN A O 1
ATOM 784 N N . SER A 1 97 ? 16.406 -22.344 -6.738 1 92.75 97 SER A N 1
ATOM 785 C CA . SER A 1 97 ? 17.703 -21.984 -6.172 1 92.75 97 SER A CA 1
ATOM 786 C C . SER A 1 97 ? 18.797 -22.938 -6.645 1 92.75 97 SER A C 1
ATOM 788 O O . SER A 1 97 ? 19.969 -22.578 -6.684 1 92.75 97 SER A O 1
ATOM 790 N N . ILE A 1 98 ? 18.359 -24.188 -6.93 1 95.12 98 ILE A N 1
ATOM 791 C CA . ILE A 1 98 ? 19.359 -25.2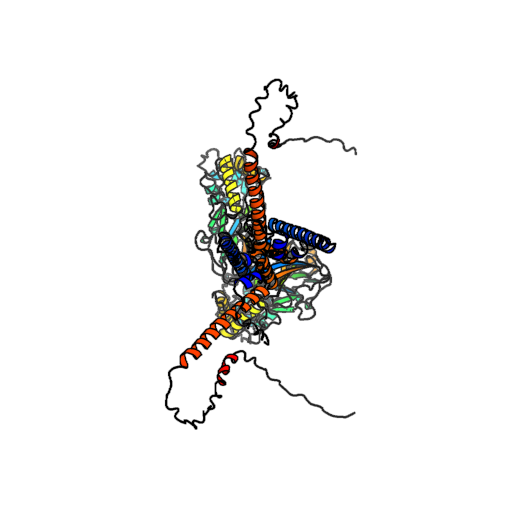19 -7.199 1 95.12 98 ILE A CA 1
ATOM 792 C C . ILE A 1 98 ? 18.984 -25.969 -8.484 1 95.12 98 ILE A C 1
ATOM 794 O O . ILE A 1 98 ? 17.844 -26.406 -8.648 1 95.12 98 ILE A O 1
ATOM 798 N N . ARG A 1 99 ? 19.984 -26.062 -9.297 1 95.94 99 ARG A N 1
ATOM 799 C CA . ARG A 1 99 ? 19.781 -26.859 -10.5 1 95.94 99 ARG A CA 1
ATOM 800 C C . ARG A 1 99 ? 19.922 -28.359 -10.203 1 95.94 99 ARG A C 1
ATOM 802 O O . ARG A 1 99 ? 20.938 -28.797 -9.672 1 95.94 99 ARG A O 1
ATOM 809 N N . PHE A 1 100 ? 18.984 -29.094 -10.609 1 94.12 100 PHE A N 1
ATOM 810 C CA . PHE A 1 100 ? 18.906 -30.516 -10.266 1 94.12 100 PHE A CA 1
ATOM 811 C C . PHE A 1 100 ? 20.047 -31.297 -10.914 1 94.12 100 PHE A C 1
ATOM 813 O O . PHE A 1 100 ? 20.641 -32.188 -10.297 1 94.12 100 PHE A O 1
ATOM 820 N N . SER A 1 101 ? 20.391 -30.969 -12.125 1 94.31 101 SER A N 1
ATOM 821 C CA . SER A 1 101 ? 21.391 -31.703 -12.891 1 94.31 101 SER A CA 1
ATOM 822 C C . SER A 1 101 ? 22.797 -31.516 -12.305 1 94.31 101 SER A C 1
ATOM 824 O O . SER A 1 101 ? 23.688 -32.344 -12.531 1 94.31 101 SER A O 1
ATOM 826 N N . ARG A 1 102 ? 22.953 -30.5 -11.492 1 95.69 102 ARG A N 1
ATOM 827 C CA . ARG A 1 102 ? 24.281 -30.156 -11.008 1 95.69 102 ARG A CA 1
ATOM 828 C C . ARG A 1 102 ? 24.531 -30.734 -9.617 1 95.69 102 ARG A C 1
ATOM 830 O O . ARG A 1 102 ? 25.625 -30.641 -9.086 1 95.69 102 ARG A O 1
ATOM 837 N N . ILE A 1 103 ? 23.547 -31.359 -9.055 1 95.62 103 ILE A N 1
ATOM 838 C CA . ILE A 1 103 ? 23.688 -31.953 -7.734 1 95.62 103 ILE A CA 1
ATOM 839 C C . ILE A 1 103 ? 24.547 -33.219 -7.828 1 95.62 103 ILE A C 1
ATOM 841 O O . ILE A 1 103 ? 24.312 -34.094 -8.664 1 95.62 103 ILE A O 1
ATOM 845 N N . THR A 1 104 ? 25.609 -33.344 -7.043 1 95.31 104 THR A N 1
ATOM 846 C CA . THR A 1 104 ? 26.484 -34.5 -7.016 1 95.31 104 THR A CA 1
ATOM 847 C C . THR A 1 104 ? 26.109 -35.438 -5.875 1 95.31 104 THR A C 1
ATOM 849 O O . THR A 1 104 ? 25.281 -35.094 -5.023 1 95.31 104 THR A O 1
ATOM 852 N N . ARG A 1 105 ? 26.766 -36.562 -5.867 1 94.44 105 ARG A N 1
ATOM 853 C CA . ARG A 1 105 ? 26.547 -37.562 -4.805 1 94.44 105 ARG A CA 1
ATOM 854 C C . ARG A 1 105 ? 26.953 -36.969 -3.447 1 94.44 105 ARG A C 1
ATOM 856 O O . ARG A 1 105 ? 26.266 -37.188 -2.449 1 94.44 105 ARG A O 1
ATOM 863 N N . ASN A 1 106 ? 28.062 -36.281 -3.424 1 95.19 106 ASN A N 1
ATOM 864 C CA . ASN A 1 106 ? 28.516 -35.656 -2.186 1 95.19 106 ASN A CA 1
ATOM 865 C C . ASN A 1 106 ? 27.516 -34.656 -1.669 1 95.19 106 ASN A C 1
ATOM 867 O O . ASN A 1 106 ? 27.312 -34.531 -0.46 1 95.19 106 ASN A O 1
ATOM 871 N N . ASP A 1 107 ? 26.938 -33.938 -2.568 1 96.12 107 ASP A N 1
ATOM 872 C CA . ASP A 1 107 ? 25.938 -32.938 -2.191 1 96.12 107 ASP A CA 1
ATOM 873 C C . ASP A 1 107 ? 24.703 -33.594 -1.572 1 96.12 107 ASP A C 1
ATOM 875 O O . ASP A 1 107 ? 24.188 -33.156 -0.558 1 96.12 107 ASP A O 1
ATOM 879 N N . LEU A 1 108 ? 24.281 -34.656 -2.24 1 94.5 108 LEU A N 1
ATOM 880 C CA . LEU A 1 108 ? 23.094 -35.344 -1.78 1 94.5 108 LEU A CA 1
ATOM 881 C C . LEU A 1 108 ? 23.328 -35.938 -0.395 1 94.5 108 LEU A C 1
ATOM 883 O O . LEU A 1 108 ? 22.391 -36 0.414 1 94.5 108 LEU A O 1
ATOM 887 N N . TYR A 1 109 ? 24.516 -36.375 -0.196 1 94.31 109 TYR A N 1
ATOM 888 C CA . TYR A 1 109 ? 24.844 -36.969 1.102 1 94.31 109 TYR A CA 1
ATOM 889 C C . TYR A 1 109 ? 24.703 -35.938 2.211 1 94.31 109 TYR A C 1
ATOM 891 O O . TYR A 1 109 ? 24.172 -36.219 3.279 1 94.31 109 TYR A O 1
ATOM 899 N N . HIS A 1 110 ? 25.172 -34.781 1.983 1 94.12 110 HIS A N 1
ATOM 900 C CA . HIS A 1 110 ? 25.203 -33.75 3.029 1 94.12 110 HIS A CA 1
ATOM 901 C C . HIS A 1 110 ? 23.906 -32.938 3.049 1 94.12 110 HIS A C 1
ATOM 903 O O . HIS A 1 110 ? 23.391 -32.625 4.121 1 94.12 110 HIS A O 1
ATOM 909 N N . ALA A 1 111 ? 23.359 -32.531 1.88 1 93.94 111 ALA A N 1
ATOM 910 C CA . ALA A 1 111 ? 22.266 -31.578 1.795 1 93.94 111 ALA A CA 1
ATOM 911 C C . ALA A 1 111 ? 20.984 -32.25 1.338 1 93.94 111 ALA A C 1
ATOM 913 O O . ALA A 1 111 ? 19.969 -31.578 1.125 1 93.94 111 ALA A O 1
ATOM 914 N N . GLY A 1 112 ? 20.953 -33.5 1.183 1 92.12 112 GLY A N 1
ATOM 915 C CA . GLY A 1 112 ? 19.781 -34.219 0.684 1 92.12 112 GLY A CA 1
ATOM 916 C C . GLY A 1 112 ? 18.578 -34.062 1.584 1 92.12 112 GLY A C 1
ATOM 917 O O . GLY A 1 112 ? 17.438 -33.938 1.101 1 92.12 112 GLY A O 1
ATOM 918 N N . GLU A 1 113 ? 18.859 -34.031 2.801 1 90 113 GLU A N 1
ATOM 919 C CA . GLU A 1 113 ? 17.766 -33.875 3.756 1 90 113 GLU A CA 1
ATOM 920 C C . GLU A 1 113 ? 17.234 -32.438 3.748 1 90 113 GLU A C 1
ATOM 922 O O . GLU A 1 113 ? 16.016 -32.25 3.83 1 90 113 GLU A O 1
ATOM 927 N N . LEU A 1 114 ? 18.109 -31.516 3.67 1 89.31 114 LEU A N 1
ATOM 928 C CA . LEU A 1 114 ? 17.734 -30.109 3.635 1 89.31 114 LEU A CA 1
ATOM 929 C C . LEU A 1 114 ? 16.859 -29.828 2.414 1 89.31 114 LEU A C 1
ATOM 931 O O . LEU A 1 114 ? 15.914 -29.047 2.498 1 89.31 114 LEU A O 1
ATOM 935 N N . LEU A 1 115 ? 17.156 -30.531 1.295 1 89.56 115 LEU A N 1
ATOM 936 C CA . LEU A 1 115 ? 16.438 -30.297 0.043 1 89.56 115 LEU A CA 1
ATOM 937 C C . LEU A 1 115 ? 15.164 -31.141 -0.012 1 89.56 115 LEU A C 1
ATOM 939 O O . LEU A 1 115 ? 14.461 -31.141 -1.024 1 89.56 115 LEU A O 1
ATOM 943 N N . ALA A 1 116 ? 14.898 -31.859 0.943 1 86.94 116 ALA A N 1
ATOM 944 C CA . ALA A 1 116 ? 13.711 -32.719 1.056 1 86.94 116 ALA A CA 1
ATOM 945 C C . ALA A 1 116 ? 13.703 -33.781 -0.022 1 86.94 116 ALA A C 1
ATOM 947 O O . ALA A 1 116 ? 12.641 -34.188 -0.503 1 86.94 116 ALA A O 1
ATOM 948 N N . LEU A 1 117 ? 14.906 -34.125 -0.432 1 89.12 117 LEU A N 1
ATOM 949 C CA . LEU A 1 117 ? 15.039 -35.219 -1.391 1 89.12 117 LEU A CA 1
ATOM 950 C C . LEU A 1 117 ? 15.242 -36.531 -0.674 1 89.12 117 LEU A C 1
ATOM 952 O O . LEU A 1 117 ? 14.742 -37.562 -1.125 1 89.12 117 LEU A O 1
ATOM 956 N N . LEU A 1 118 ? 15.945 -36.469 0.382 1 91.12 118 LEU A N 1
ATOM 957 C CA . LEU A 1 118 ? 16.234 -37.625 1.201 1 91.12 118 LEU A CA 1
ATOM 958 C C . LEU A 1 118 ? 15.727 -37.438 2.627 1 91.12 118 LEU A C 1
ATOM 960 O O . LEU A 1 118 ? 15.477 -36.312 3.051 1 91.12 118 LEU A O 1
ATOM 964 N N . ASN A 1 119 ? 15.477 -38.5 3.291 1 89 119 ASN A N 1
ATOM 965 C CA . ASN A 1 119 ? 15.148 -38.406 4.711 1 89 119 ASN A CA 1
ATOM 966 C C . ASN A 1 119 ? 16.391 -38.438 5.582 1 89 119 ASN A C 1
ATOM 968 O O . ASN A 1 119 ? 17.516 -38.344 5.074 1 89 119 ASN A O 1
ATOM 972 N N . SER A 1 120 ? 16.234 -38.5 6.871 1 86.88 120 SER A N 1
ATOM 973 C CA . SER A 1 120 ? 17.344 -38.438 7.82 1 86.88 120 SER A CA 1
ATOM 974 C C . SER A 1 120 ? 18.219 -39.688 7.719 1 86.88 120 SER A C 1
ATOM 976 O O . SER A 1 120 ? 19.391 -39.656 8.125 1 86.88 120 SER A O 1
ATOM 978 N N . ARG A 1 121 ? 17.703 -40.781 7.086 1 88.75 121 ARG A N 1
ATOM 979 C CA . ARG A 1 121 ? 18.438 -42.031 6.957 1 88.75 121 ARG A CA 1
ATOM 980 C C . ARG A 1 121 ? 19.078 -42.156 5.578 1 88.75 121 ARG A C 1
ATOM 982 O O . ARG A 1 121 ? 19.453 -43.25 5.16 1 88.75 121 ARG A O 1
ATOM 989 N N . HIS A 1 122 ? 19.109 -41.125 4.801 1 89.25 122 HIS A N 1
ATOM 990 C CA . HIS A 1 122 ? 19.719 -41.094 3.477 1 89.25 122 HIS A CA 1
ATOM 991 C C . HIS A 1 122 ? 18.953 -41.969 2.49 1 89.25 122 HIS A C 1
ATOM 993 O O 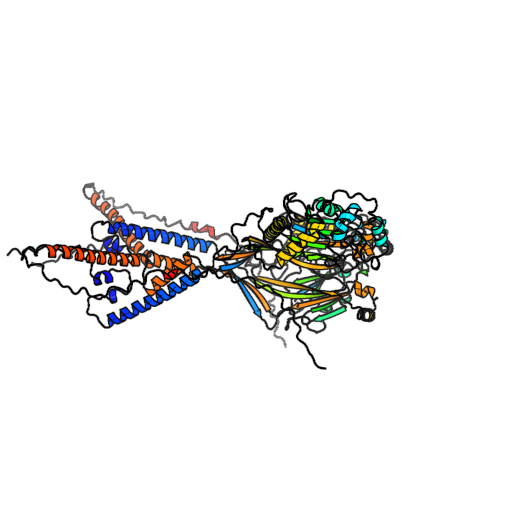. HIS A 1 122 ? 19.562 -42.625 1.645 1 89.25 122 HIS A O 1
ATOM 999 N N . GLU A 1 123 ? 17.656 -41.938 2.732 1 90.5 123 GLU A N 1
ATOM 1000 C CA . GLU A 1 123 ? 16.781 -42.656 1.804 1 90.5 123 GLU A CA 1
ATOM 1001 C C . GLU A 1 123 ? 15.867 -41.656 1.062 1 90.5 123 GLU A C 1
ATOM 1003 O O . GLU A 1 123 ? 15.555 -40.594 1.576 1 90.5 123 GLU A O 1
ATOM 1008 N N . ILE A 1 124 ? 15.539 -42.125 -0.119 1 89.62 124 ILE A N 1
ATOM 1009 C CA . ILE A 1 124 ? 14.664 -41.281 -0.929 1 89.62 124 ILE A CA 1
ATOM 1010 C C . ILE A 1 124 ? 13.289 -41.156 -0.271 1 89.62 124 ILE A C 1
ATOM 1012 O O . ILE A 1 124 ? 12.688 -42.188 0.08 1 89.62 124 ILE A O 1
ATOM 1016 N N . ARG A 1 125 ? 12.867 -39.969 -0.184 1 85.06 125 ARG A N 1
ATOM 1017 C CA . ARG A 1 125 ? 11.594 -39.688 0.476 1 85.06 125 ARG A CA 1
ATOM 1018 C C . ARG A 1 125 ? 10.422 -40 -0.45 1 85.06 125 ARG A C 1
ATOM 1020 O O . ARG A 1 125 ? 10.469 -39.688 -1.644 1 85.06 125 ARG A O 1
ATOM 1027 N N . ASP A 1 126 ? 9.375 -40.625 0.07 1 82.56 126 ASP A N 1
ATOM 1028 C CA . ASP A 1 126 ? 8.117 -40.812 -0.637 1 82.56 126 ASP A CA 1
ATOM 1029 C C . ASP A 1 126 ? 8.359 -41.375 -2.035 1 82.56 126 ASP A C 1
ATOM 1031 O O . ASP A 1 126 ? 7.883 -40.844 -3.027 1 82.56 126 ASP A O 1
ATOM 1035 N N . THR A 1 127 ? 8.961 -42.438 -2.104 1 83.06 127 THR A N 1
ATOM 1036 C CA . THR A 1 127 ? 9.383 -43.062 -3.352 1 83.06 127 THR A CA 1
ATOM 1037 C C . THR A 1 127 ? 8.188 -43.25 -4.281 1 83.06 127 THR A C 1
ATOM 1039 O O . THR A 1 127 ? 8.328 -43.219 -5.504 1 83.06 127 THR A O 1
ATOM 1042 N N . HIS A 1 128 ? 7.066 -43.375 -3.729 1 80.38 128 HIS A N 1
ATOM 1043 C CA . HIS A 1 128 ? 5.891 -43.688 -4.531 1 80.38 128 HIS A CA 1
ATOM 1044 C C . HIS A 1 128 ? 5.414 -42.438 -5.305 1 80.38 128 HIS A C 1
ATOM 1046 O O . HIS A 1 128 ? 4.668 -42.562 -6.277 1 80.38 128 HIS A O 1
ATOM 1052 N N . LEU A 1 129 ? 5.875 -41.344 -4.895 1 80.62 129 LEU A N 1
ATOM 1053 C CA . LEU A 1 129 ? 5.41 -40.094 -5.523 1 80.62 129 LEU A CA 1
ATOM 1054 C C . LEU A 1 129 ? 6.445 -39.562 -6.508 1 80.62 129 LEU A C 1
ATOM 1056 O O . LEU A 1 129 ? 6.184 -38.594 -7.227 1 80.62 129 LEU A O 1
ATOM 1060 N N . VAL A 1 130 ? 7.535 -40.219 -6.559 1 83.75 130 VAL A N 1
ATOM 1061 C CA . VAL A 1 130 ? 8.633 -39.719 -7.383 1 83.75 130 VAL A CA 1
ATOM 1062 C C . VAL A 1 130 ? 8.445 -40.188 -8.828 1 83.75 130 VAL A C 1
ATOM 1064 O O . VAL A 1 130 ? 8.055 -41.344 -9.062 1 83.75 130 VAL A O 1
ATOM 1067 N N . GLU A 1 131 ? 8.672 -39.344 -9.688 1 84.12 131 GLU A N 1
ATOM 1068 C CA . GLU A 1 131 ? 8.641 -39.688 -11.102 1 84.12 131 GLU A CA 1
ATOM 1069 C C . GLU A 1 131 ? 9.758 -40.656 -11.445 1 84.12 131 GLU A C 1
ATOM 1071 O O . GLU A 1 131 ? 10.844 -40.594 -10.867 1 84.12 131 GLU A O 1
ATOM 1076 N N . GLU A 1 132 ? 9.547 -41.375 -12.453 1 85.44 132 GLU A N 1
ATOM 1077 C CA . GLU A 1 132 ? 10.469 -42.438 -12.812 1 85.44 132 GLU A CA 1
ATOM 1078 C C . GLU A 1 132 ? 11.828 -41.875 -13.234 1 85.44 132 GLU A C 1
ATOM 1080 O O . GLU A 1 132 ? 12.867 -42.375 -12.836 1 85.44 132 GLU A O 1
ATOM 1085 N N . SER A 1 133 ? 11.758 -40.844 -13.984 1 86.62 133 SER A N 1
ATOM 1086 C CA . SER A 1 133 ? 13.016 -40.281 -14.461 1 86.62 133 SER A CA 1
ATOM 1087 C C . SER A 1 133 ? 13.836 -39.719 -13.312 1 86.62 133 SER A C 1
ATOM 1089 O O . SER A 1 133 ? 15.062 -39.844 -13.305 1 86.62 133 SER A O 1
ATOM 1091 N N . VAL A 1 134 ? 13.18 -39.125 -12.406 1 88.38 134 VAL A N 1
ATOM 1092 C CA . VAL A 1 134 ? 13.844 -38.531 -11.25 1 88.38 134 VAL A CA 1
ATOM 1093 C C . VAL A 1 134 ? 14.344 -39.625 -10.32 1 88.38 134 VAL A C 1
ATOM 1095 O O . VAL A 1 134 ? 15.438 -39.531 -9.75 1 88.38 134 VAL A O 1
ATOM 1098 N N . MET A 1 135 ? 13.609 -40.688 -10.242 1 89.75 135 MET A N 1
ATOM 1099 C CA . MET A 1 135 ? 13.969 -41.812 -9.391 1 89.75 135 MET A CA 1
ATOM 1100 C C . MET A 1 135 ? 15.273 -42.469 -9.852 1 89.75 135 MET A C 1
ATOM 1102 O O . MET A 1 135 ? 16.109 -42.812 -9.023 1 89.75 135 MET A O 1
ATOM 1106 N N . GLU A 1 136 ? 15.383 -42.562 -11.094 1 91.38 136 GLU A N 1
ATOM 1107 C CA . GLU A 1 136 ? 16.594 -43.156 -11.648 1 91.38 136 GLU A CA 1
ATOM 1108 C C . GLU A 1 136 ? 17.828 -42.344 -11.297 1 91.38 136 GLU A C 1
ATOM 1110 O O . GLU A 1 136 ? 18.859 -42.906 -10.938 1 91.38 136 GLU A O 1
ATOM 1115 N N . VAL A 1 137 ? 17.641 -41.094 -11.398 1 90.69 137 VAL A N 1
ATOM 1116 C CA . VAL A 1 137 ? 18.766 -40.188 -11.109 1 90.69 137 VAL A CA 1
ATOM 1117 C C . VAL A 1 137 ? 19.078 -40.25 -9.617 1 90.69 137 VAL A C 1
ATOM 1119 O O . VAL A 1 137 ? 20.25 -40.344 -9.227 1 90.69 137 VAL A O 1
ATOM 1122 N N . LEU A 1 138 ? 18.094 -40.219 -8.828 1 92.19 138 LEU A N 1
ATOM 1123 C CA . LEU A 1 138 ? 18.281 -40.188 -7.387 1 92.19 138 LEU A CA 1
ATOM 1124 C C . LEU A 1 138 ? 18.859 -41.5 -6.887 1 92.19 138 LEU A C 1
ATOM 1126 O O . LEU A 1 138 ? 19.688 -41.531 -5.977 1 92.19 138 LEU A O 1
ATOM 1130 N N . LYS A 1 139 ? 18.422 -42.594 -7.449 1 90.25 139 LYS A N 1
ATOM 1131 C CA . LYS A 1 139 ? 18.938 -43.906 -7.043 1 90.25 139 LYS A CA 1
ATOM 1132 C C . LYS A 1 139 ? 20.422 -44.031 -7.355 1 90.25 139 LYS A C 1
ATOM 1134 O O . LYS A 1 139 ? 21.172 -44.594 -6.574 1 90.25 139 LYS A O 1
ATOM 1139 N N . SER A 1 140 ? 20.734 -43.5 -8.43 1 90.38 140 SER A N 1
ATOM 1140 C CA . SER A 1 140 ? 22.141 -43.562 -8.828 1 90.38 140 SER A CA 1
ATOM 1141 C C . SER A 1 140 ? 23.016 -42.688 -7.938 1 90.38 140 SER A C 1
ATOM 1143 O O . SER A 1 140 ? 24.125 -43.062 -7.59 1 90.38 140 SER A O 1
ATOM 1145 N N . LYS A 1 141 ? 22.5 -41.625 -7.531 1 91.56 141 LYS A N 1
ATOM 1146 C CA . LYS A 1 141 ? 23.297 -40.656 -6.777 1 91.56 141 LYS A CA 1
ATOM 1147 C C . LYS A 1 141 ? 23.188 -40.906 -5.277 1 91.56 141 LYS A C 1
ATOM 1149 O O . LYS A 1 141 ? 24.047 -40.469 -4.508 1 91.56 141 LYS A O 1
ATOM 1154 N N . ALA A 1 142 ? 22.156 -41.594 -4.832 1 89.25 142 ALA A N 1
ATOM 1155 C CA . ALA A 1 142 ? 21.938 -41.781 -3.402 1 89.25 142 ALA A CA 1
ATOM 1156 C C . ALA A 1 142 ? 22.469 -43.156 -2.949 1 89.25 142 ALA A C 1
ATOM 1158 O O . ALA A 1 142 ? 22.031 -43.688 -1.923 1 89.25 142 ALA A O 1
ATOM 1159 N N . ASP A 1 143 ? 23.281 -43.719 -3.674 1 89 143 ASP A N 1
ATOM 1160 C CA . ASP A 1 143 ? 23.938 -44.938 -3.242 1 89 143 ASP A CA 1
ATOM 1161 C C . ASP A 1 143 ? 25.188 -44.656 -2.422 1 89 143 ASP A C 1
ATOM 1163 O O . ASP A 1 143 ? 26.266 -44.438 -2.979 1 89 143 ASP A O 1
ATOM 1167 N N . PHE A 1 144 ? 25.062 -44.75 -1.045 1 89.69 144 PHE A N 1
ATOM 1168 C CA . PHE A 1 144 ? 26.125 -44.312 -0.169 1 89.69 144 PHE A CA 1
ATOM 1169 C C . PHE A 1 144 ? 26.859 -45.469 0.448 1 89.69 144 PHE A C 1
ATOM 1171 O O . PHE A 1 144 ? 27.672 -45.312 1.368 1 89.69 144 PHE A O 1
ATOM 1178 N N . ARG A 1 145 ? 26.688 -46.719 0.234 1 85.5 145 ARG A N 1
ATOM 1179 C CA . ARG A 1 145 ? 27.266 -47.906 0.865 1 85.5 145 ARG A CA 1
ATOM 1180 C C . ARG A 1 145 ? 28.781 -47.844 0.875 1 85.5 145 ARG A C 1
ATOM 1182 O O . ARG A 1 145 ? 29.406 -48.094 1.902 1 85.5 145 ARG A O 1
ATOM 1189 N N . SER A 1 146 ? 29.375 -47.531 -0.191 1 86.12 146 SER A N 1
ATOM 1190 C CA . SER A 1 146 ? 30.828 -47.469 -0.229 1 86.12 146 SER A CA 1
ATOM 1191 C C . SER A 1 146 ? 31.312 -46.062 -0.521 1 86.12 146 SER A C 1
ATOM 1193 O O . SER A 1 146 ? 32.438 -45.875 -0.982 1 86.12 146 SER A O 1
ATOM 1195 N N . PHE A 1 147 ? 30.469 -45.125 -0.038 1 89.44 147 PHE A N 1
ATOM 1196 C CA . PHE A 1 147 ? 30.797 -43.75 -0.38 1 89.44 147 PHE A CA 1
ATOM 1197 C C . PHE A 1 147 ? 31.484 -43.031 0.786 1 89.44 147 PHE A C 1
ATOM 1199 O O . PHE A 1 147 ? 31.062 -43.156 1.934 1 89.44 147 PHE A O 1
ATOM 1206 N N . LYS A 1 148 ? 32.625 -42.438 0.522 1 90.88 148 LYS A N 1
ATOM 1207 C CA . LYS A 1 148 ? 33.344 -41.625 1.522 1 90.88 148 LYS A CA 1
ATOM 1208 C C . LYS A 1 148 ? 33.062 -40.125 1.318 1 90.88 148 LYS A C 1
ATOM 1210 O O . LYS A 1 148 ? 33.562 -39.531 0.352 1 90.88 148 LYS A O 1
ATOM 1215 N N . PRO A 1 149 ? 32.344 -39.594 2.232 1 91.62 149 PRO A N 1
ATOM 1216 C CA . PRO A 1 149 ? 31.984 -38.188 2.082 1 91.62 149 PRO A CA 1
ATOM 1217 C C . PRO A 1 149 ? 33.188 -37.25 2.15 1 91.62 149 PRO A C 1
ATOM 1219 O O . PRO A 1 149 ? 34.125 -37.5 2.922 1 91.62 149 PRO A O 1
ATOM 1222 N N . ARG A 1 150 ? 33.188 -36.25 1.243 1 93.81 150 ARG A N 1
ATOM 1223 C CA . ARG A 1 150 ? 34.188 -35.188 1.238 1 93.81 150 ARG A CA 1
ATOM 1224 C C . ARG A 1 150 ? 33.688 -33.969 1.993 1 93.81 150 ARG A C 1
ATOM 1226 O O . ARG A 1 150 ? 32.5 -33.875 2.277 1 93.81 150 ARG A O 1
ATOM 1233 N N . PRO A 1 151 ? 34.656 -33.094 2.312 1 93.75 151 PRO A N 1
ATOM 1234 C CA . PRO A 1 151 ? 34.188 -31.891 3.014 1 93.75 151 PRO A CA 1
ATOM 1235 C C . PRO A 1 151 ? 33.188 -31.078 2.215 1 93.75 151 PRO A C 1
ATOM 1237 O O . PRO A 1 151 ? 33.25 -31.016 0.985 1 93.75 151 PRO A O 1
ATOM 1240 N N . PHE A 1 152 ? 32.25 -30.531 2.953 1 95.62 152 PHE A N 1
ATOM 1241 C CA . PHE A 1 152 ? 31.141 -29.844 2.342 1 95.62 152 PHE A CA 1
ATOM 1242 C C . PHE A 1 152 ? 31.062 -28.391 2.812 1 95.62 152 PHE A C 1
ATOM 1244 O O . PHE A 1 152 ? 31.234 -28.109 4 1 95.62 152 PHE A O 1
ATOM 1251 N N . ASN A 1 153 ? 30.953 -27.5 1.841 1 95.56 153 ASN A N 1
ATOM 1252 C CA . ASN A 1 153 ? 30.781 -26.078 2.084 1 95.56 153 ASN A CA 1
ATOM 1253 C C . ASN A 1 153 ? 29.5 -25.547 1.434 1 95.56 153 ASN A C 1
ATOM 1255 O O . ASN A 1 153 ? 29.328 -25.641 0.216 1 95.56 153 ASN A O 1
ATOM 1259 N N . MET A 1 154 ? 28.656 -24.984 2.232 1 96.56 154 MET A N 1
ATOM 1260 C CA . MET A 1 154 ? 27.344 -24.547 1.759 1 96.56 154 MET A CA 1
ATOM 1261 C C . MET A 1 154 ? 27.469 -23.469 0.692 1 96.56 154 MET A C 1
ATOM 1263 O O . MET A 1 154 ? 26.688 -23.422 -0.25 1 96.56 154 MET A O 1
ATOM 1267 N N . TRP A 1 155 ? 28.406 -22.578 0.846 1 96.44 155 TRP A N 1
ATOM 1268 C CA . TRP A 1 155 ? 28.625 -21.516 -0.14 1 96.44 155 TRP A CA 1
ATOM 1269 C C . TRP A 1 155 ? 29.016 -22.109 -1.49 1 96.44 155 TRP A C 1
ATOM 1271 O O . TRP A 1 155 ? 28.5 -21.688 -2.529 1 96.44 155 TRP A O 1
ATOM 1281 N N . GLU A 1 156 ? 29.906 -23.047 -1.434 1 96.81 156 GLU A N 1
ATOM 1282 C CA . GLU A 1 156 ? 30.344 -23.703 -2.668 1 96.81 156 GLU A CA 1
ATOM 1283 C C . GLU A 1 156 ? 29.188 -24.453 -3.326 1 96.81 156 GLU A C 1
ATOM 1285 O O . GLU A 1 156 ? 29.062 -24.469 -4.555 1 96.81 156 GLU A O 1
ATOM 1290 N N . PHE A 1 157 ? 28.453 -25.078 -2.561 1 96.94 157 PHE A N 1
ATOM 1291 C CA . PHE A 1 157 ? 27.297 -25.828 -3.049 1 96.94 157 PHE A CA 1
ATOM 1292 C C . PHE A 1 157 ? 26.344 -24.906 -3.811 1 96.94 157 PHE A C 1
ATOM 1294 O O . PHE A 1 157 ? 26 -25.188 -4.961 1 96.94 157 PHE A O 1
ATOM 1301 N N . TYR A 1 158 ? 25.969 -23.703 -3.211 1 97.12 158 TYR A N 1
ATOM 1302 C CA . TYR A 1 158 ? 25.047 -22.781 -3.848 1 97.12 158 TYR A CA 1
ATOM 1303 C C . TYR A 1 158 ? 25.672 -22.141 -5.078 1 97.12 158 TYR A C 1
ATOM 1305 O O . TYR A 1 158 ? 25 -21.891 -6.078 1 97.12 158 TYR A O 1
ATOM 1313 N N . ASN A 1 159 ? 26.953 -21.859 -4.98 1 97.12 159 ASN A N 1
ATOM 1314 C CA . ASN A 1 159 ? 27.641 -21.203 -6.09 1 97.12 159 ASN A CA 1
ATOM 1315 C C . ASN A 1 159 ? 27.719 -22.125 -7.309 1 97.12 159 ASN A C 1
ATOM 1317 O O . ASN A 1 159 ? 27.562 -21.672 -8.445 1 97.12 159 ASN A O 1
ATOM 1321 N N . ARG A 1 160 ? 27.891 -23.375 -7.09 1 97 160 ARG A N 1
ATOM 1322 C CA . ARG A 1 160 ? 28.047 -24.328 -8.18 1 97 160 ARG A CA 1
ATOM 1323 C C . ARG A 1 160 ? 26.703 -24.734 -8.75 1 97 160 ARG A C 1
ATOM 1325 O O . ARG A 1 160 ? 26.547 -24.875 -9.969 1 97 160 ARG A O 1
ATOM 1332 N N . THR A 1 161 ? 25.766 -24.938 -7.875 1 97.31 161 THR A N 1
ATOM 1333 C CA . THR A 1 161 ? 24.516 -25.531 -8.297 1 97.31 161 THR A CA 1
ATOM 1334 C C . THR A 1 161 ? 23.5 -24.453 -8.672 1 97.31 161 THR A C 1
ATOM 1336 O O . THR A 1 161 ? 22.453 -24.75 -9.258 1 97.31 161 THR A O 1
ATOM 1339 N N . GLY A 1 162 ? 23.781 -23.188 -8.336 1 96.69 162 GLY A N 1
ATOM 1340 C CA . GLY A 1 162 ? 22.891 -22.109 -8.719 1 96.69 162 GLY A CA 1
ATOM 1341 C C . GLY A 1 162 ? 22.859 -21.875 -10.219 1 96.69 162 GLY A C 1
ATOM 1342 O O . GLY A 1 162 ? 23.766 -22.297 -10.945 1 96.69 162 GLY A O 1
ATOM 1343 N N . HIS A 1 163 ? 21.766 -21.25 -10.688 1 97.12 163 HIS A N 1
ATOM 1344 C CA . HIS A 1 163 ? 21.688 -20.906 -12.102 1 97.12 163 HIS A CA 1
ATOM 1345 C C . HIS A 1 163 ? 22.75 -19.875 -12.477 1 97.12 163 HIS A C 1
ATOM 1347 O O . HIS A 1 163 ? 23.016 -18.953 -11.711 1 97.12 163 HIS A O 1
ATOM 1353 N N . ASP A 1 164 ? 23.359 -20.078 -13.609 1 96.94 164 ASP A N 1
ATOM 1354 C CA . ASP A 1 164 ? 24.406 -19.172 -14.078 1 96.94 164 ASP A CA 1
ATOM 1355 C C . ASP A 1 164 ? 23.859 -18.141 -15.055 1 96.94 164 ASP A C 1
ATOM 1357 O O . ASP A 1 164 ? 23.172 -18.5 -16.016 1 96.94 164 ASP A O 1
ATOM 1361 N N . ILE A 1 165 ? 24.203 -16.938 -14.812 1 97.19 165 ILE A N 1
ATOM 1362 C CA . ILE A 1 165 ? 23.672 -15.836 -15.609 1 97.19 165 ILE A CA 1
ATOM 1363 C C . ILE A 1 165 ? 24.125 -15.992 -17.062 1 97.19 165 ILE A C 1
ATOM 1365 O O . ILE A 1 165 ? 23.422 -15.57 -17.984 1 97.19 165 ILE A O 1
ATOM 1369 N N . LYS A 1 166 ? 25.234 -16.641 -17.328 1 96.25 166 LYS A N 1
ATOM 1370 C CA . LYS A 1 166 ? 25.734 -16.844 -18.688 1 96.25 166 LYS A CA 1
ATOM 1371 C C . LYS A 1 166 ? 24.781 -17.734 -19.484 1 96.25 166 LYS A C 1
ATOM 1373 O O . LYS A 1 166 ? 24.641 -17.562 -20.703 1 96.25 166 LYS A O 1
ATOM 1378 N N . ASP A 1 167 ? 24.172 -18.672 -18.766 1 95.44 167 ASP A N 1
ATOM 1379 C CA . ASP A 1 167 ? 23.25 -19.594 -19.406 1 95.44 167 ASP A CA 1
ATOM 1380 C C . ASP A 1 167 ? 21.828 -19.016 -19.438 1 95.44 167 ASP A C 1
ATOM 1382 O O . ASP A 1 167 ? 21.047 -19.328 -20.328 1 95.44 167 ASP A O 1
ATOM 1386 N N . MET A 1 168 ? 21.469 -18.203 -18.5 1 97 168 MET A N 1
ATOM 1387 C CA . MET A 1 168 ? 20.125 -17.656 -18.375 1 97 168 MET A CA 1
ATOM 1388 C C . MET A 1 168 ? 19.906 -16.5 -19.328 1 97 168 MET A C 1
ATOM 1390 O O . MET A 1 168 ? 18.812 -16.328 -19.891 1 97 168 MET A O 1
ATOM 1394 N N . LEU A 1 169 ? 20.953 -15.703 -19.516 1 97.88 169 LEU A N 1
ATOM 1395 C CA . LEU A 1 169 ? 20.828 -14.461 -20.266 1 97.88 169 LEU A CA 1
ATOM 1396 C C . LEU A 1 169 ? 20.859 -14.719 -21.766 1 97.88 169 LEU A C 1
ATOM 1398 O O . LEU A 1 169 ? 21.906 -15.117 -22.312 1 97.88 169 LEU A O 1
ATOM 1402 N N . LEU A 1 170 ? 19.797 -14.5 -22.453 1 96.94 170 LEU A N 1
ATOM 1403 C CA . LEU A 1 170 ? 19.734 -14.688 -23.891 1 96.94 170 LEU A CA 1
ATOM 1404 C C . LEU A 1 170 ? 20.094 -13.391 -24.625 1 96.94 170 LEU A C 1
ATOM 1406 O O . LEU A 1 170 ? 20.828 -13.422 -25.625 1 96.94 170 LEU A O 1
ATOM 1410 N N . SER A 1 171 ? 19.547 -12.328 -24.141 1 96 171 SER A N 1
ATOM 1411 C CA . SER A 1 171 ? 19.859 -11.008 -24.672 1 96 171 SER A CA 1
ATOM 1412 C C . SER A 1 171 ? 19.812 -9.945 -23.578 1 96 171 SER A C 1
ATOM 1414 O O . SER A 1 171 ? 19.078 -10.086 -22.594 1 96 171 SER A O 1
ATOM 1416 N N . CYS A 1 172 ? 20.641 -8.906 -23.734 1 97.06 172 CYS A N 1
ATOM 1417 C CA . CYS A 1 172 ? 20.719 -7.816 -22.766 1 97.06 172 CYS A CA 1
ATOM 1418 C C . CYS A 1 172 ? 21.047 -6.5 -23.469 1 97.06 172 CYS A C 1
ATOM 1420 O O . CYS A 1 172 ? 21.984 -6.426 -24.266 1 97.06 172 CYS A O 1
ATOM 1422 N N . GLN A 1 173 ? 20.234 -5.527 -23.156 1 97 173 GLN A N 1
ATOM 1423 C CA . GLN A 1 173 ? 20.453 -4.191 -23.688 1 97 173 GLN A CA 1
ATOM 1424 C C . GLN A 1 173 ? 20.203 -3.117 -22.641 1 97 173 GLN A C 1
ATOM 1426 O O . GLN A 1 173 ? 19.266 -3.229 -21.844 1 97 173 GLN A O 1
ATOM 1431 N N . PHE A 1 174 ? 21.109 -2.178 -22.609 1 96.31 174 PHE A N 1
ATOM 1432 C CA . PHE A 1 174 ? 20.922 -0.991 -21.781 1 96.31 174 PHE A CA 1
ATOM 1433 C C . PHE A 1 174 ? 21.031 0.275 -22.625 1 96.31 174 PHE A C 1
ATOM 1435 O O . PHE A 1 174 ? 22.078 0.564 -23.203 1 96.31 174 PHE A O 1
ATOM 1442 N N . ARG A 1 175 ? 20 1.006 -22.641 1 94.25 175 ARG A N 1
ATOM 1443 C CA . ARG A 1 175 ? 19.922 2.205 -23.469 1 94.25 175 ARG A CA 1
ATOM 1444 C C . ARG A 1 175 ? 20.281 1.892 -24.922 1 94.25 175 ARG A C 1
ATOM 1446 O O . ARG A 1 175 ? 21.078 2.605 -25.531 1 94.25 175 ARG A O 1
ATOM 1453 N N . GLY A 1 176 ? 19.922 0.791 -25.312 1 89.88 176 GLY A N 1
ATOM 1454 C CA . GLY A 1 176 ? 20.156 0.405 -26.688 1 89.88 176 GLY A CA 1
ATOM 1455 C C . GLY A 1 176 ? 21.516 -0.234 -26.906 1 89.88 176 GLY A C 1
ATOM 1456 O O . GLY A 1 176 ? 21.766 -0.806 -27.969 1 89.88 176 GLY A O 1
ATOM 1457 N N . SER A 1 177 ? 22.359 -0.214 -25.953 1 93.5 177 SER A N 1
ATOM 1458 C CA . SER A 1 177 ? 23.688 -0.834 -26.062 1 93.5 177 SER A CA 1
ATOM 1459 C C . SER A 1 177 ? 23.688 -2.23 -25.453 1 93.5 177 SER A C 1
ATOM 1461 O O . SER A 1 177 ? 23.109 -2.447 -24.391 1 93.5 177 SER A O 1
ATOM 1463 N N . PRO A 1 178 ? 24.312 -3.084 -26.141 1 95.44 178 PRO A N 1
ATOM 1464 C CA . PRO A 1 178 ? 24.328 -4.457 -25.625 1 95.44 178 PRO A CA 1
ATOM 1465 C C . PRO A 1 178 ? 25.109 -4.59 -24.312 1 95.44 178 PRO A C 1
ATOM 1467 O O . PRO A 1 178 ? 26.141 -3.941 -24.141 1 95.44 178 PRO A O 1
ATOM 1470 N N . CYS A 1 179 ? 24.516 -5.254 -23.438 1 94.06 179 CYS A N 1
ATOM 1471 C CA . CYS A 1 179 ? 25.203 -5.629 -22.203 1 94.06 179 CYS A CA 1
ATOM 1472 C C . CYS A 1 179 ? 25.438 -7.137 -22.141 1 94.06 179 CYS A C 1
ATOM 1474 O O . CYS A 1 179 ? 24.938 -7.879 -23 1 94.06 179 CYS A O 1
ATOM 1476 N N . ARG A 1 180 ? 26.375 -7.512 -21.203 1 94.12 180 ARG A N 1
ATOM 1477 C CA . ARG A 1 180 ? 26.781 -8.914 -21.109 1 94.12 180 ARG A CA 1
ATOM 1478 C C . ARG A 1 180 ? 26.656 -9.43 -19.688 1 94.12 180 ARG A C 1
ATOM 1480 O O . ARG A 1 180 ? 26.281 -8.68 -18.781 1 94.12 180 ARG A O 1
ATOM 1487 N N . ALA A 1 181 ? 26.828 -10.75 -19.562 1 95.25 181 ALA A N 1
ATOM 1488 C CA . ALA A 1 181 ? 26.734 -11.414 -18.266 1 95.25 181 ALA A CA 1
ATOM 1489 C C . ALA A 1 181 ? 27.719 -10.82 -17.266 1 95.25 181 ALA A C 1
ATOM 1491 O O . ALA A 1 181 ? 27.438 -10.789 -16.062 1 95.25 181 ALA A O 1
ATOM 1492 N N . GLU A 1 182 ? 28.766 -10.227 -17.75 1 93.12 182 GLU A N 1
ATOM 1493 C CA . GLU A 1 182 ? 29.797 -9.672 -16.891 1 93.12 182 GLU A CA 1
ATOM 1494 C C . GLU A 1 182 ? 29.328 -8.391 -16.203 1 93.12 182 GLU A C 1
ATOM 1496 O O . GLU A 1 182 ? 29.922 -7.945 -15.219 1 93.12 182 GLU A O 1
ATOM 1501 N N . ASP A 1 183 ? 28.297 -7.832 -16.75 1 93.94 183 ASP A N 1
ATOM 1502 C CA . ASP A 1 183 ? 27.766 -6.602 -16.172 1 93.94 183 ASP A CA 1
ATOM 1503 C C . ASP A 1 183 ? 26.906 -6.895 -14.953 1 93.94 183 ASP A C 1
ATOM 1505 O O . ASP A 1 183 ? 26.422 -5.973 -14.281 1 93.94 183 ASP A O 1
ATOM 1509 N N . PHE A 1 184 ? 26.734 -8.117 -14.695 1 96.12 184 PHE A N 1
ATOM 1510 C CA . PHE A 1 184 ? 25.953 -8.547 -13.539 1 96.12 184 PHE A CA 1
ATOM 1511 C C . PHE A 1 184 ? 26.875 -9.047 -12.43 1 96.12 184 PHE A C 1
ATOM 1513 O O . PHE A 1 184 ? 27.812 -9.805 -12.68 1 96.12 184 PHE A O 1
ATOM 1520 N N . SER A 1 185 ? 26.609 -8.578 -11.266 1 95.69 185 SER A N 1
ATOM 1521 C CA . SER A 1 185 ? 27.375 -9.031 -10.102 1 95.69 185 SER A CA 1
ATOM 1522 C C . SER A 1 185 ? 26.625 -10.109 -9.336 1 95.69 185 SER A C 1
ATOM 1524 O O . SER A 1 185 ? 25.406 -10.047 -9.203 1 95.69 185 SER A O 1
ATOM 1526 N N . VAL A 1 186 ? 27.391 -11.016 -8.789 1 95.88 186 VAL A N 1
ATOM 1527 C CA . VAL A 1 186 ? 26.797 -12.117 -8.047 1 95.88 186 VAL A CA 1
ATOM 1528 C C . VAL A 1 186 ? 26.453 -11.664 -6.629 1 95.88 186 VAL A C 1
ATOM 1530 O O . VAL A 1 186 ? 27.266 -10.992 -5.98 1 95.88 186 VAL A O 1
ATOM 1533 N N . VAL A 1 187 ? 25.266 -11.93 -6.238 1 95.44 187 VAL A N 1
ATOM 1534 C CA . VAL A 1 187 ? 24.828 -11.664 -4.871 1 95.44 187 VAL A CA 1
ATOM 1535 C C . VAL A 1 187 ? 24.047 -12.859 -4.34 1 95.44 187 VAL A C 1
ATOM 1537 O O . VAL A 1 187 ? 23.234 -13.453 -5.062 1 95.44 187 VAL A O 1
ATOM 1540 N N . PHE A 1 188 ? 24.312 -13.234 -3.123 1 96.25 188 PHE A N 1
ATOM 1541 C CA . PHE A 1 188 ? 23.578 -14.336 -2.518 1 96.25 188 PHE A CA 1
ATOM 1542 C C . PHE A 1 188 ? 22.422 -13.812 -1.666 1 96.25 188 PHE A C 1
ATOM 1544 O O . PHE A 1 188 ? 22.594 -12.852 -0.91 1 96.25 188 PHE A O 1
ATOM 1551 N N . THR A 1 189 ? 21.297 -14.336 -1.881 1 94.94 189 THR A N 1
ATOM 1552 C CA . THR A 1 189 ? 20.094 -14.008 -1.138 1 94.94 189 THR A CA 1
ATOM 1553 C C . THR A 1 189 ? 19.438 -15.266 -0.578 1 94.94 189 THR A C 1
ATOM 1555 O O . THR A 1 189 ? 20.016 -16.344 -0.643 1 94.94 189 THR A O 1
ATOM 1558 N N . ARG A 1 190 ? 18.312 -15.078 -0.018 1 91 190 ARG A N 1
ATOM 1559 C CA . ARG A 1 190 ? 17.578 -16.234 0.502 1 91 190 ARG A CA 1
ATOM 1560 C C . ARG A 1 190 ? 17.156 -17.172 -0.625 1 91 190 ARG A C 1
ATOM 1562 O O . ARG A 1 190 ? 16.859 -18.344 -0.39 1 91 190 ARG A O 1
ATOM 1569 N N . TYR A 1 191 ? 17.219 -16.656 -1.864 1 92.56 191 TYR A N 1
ATOM 1570 C CA . TYR A 1 191 ? 16.859 -17.453 -3.031 1 92.56 191 TYR A CA 1
ATOM 1571 C C . TYR A 1 191 ? 18.094 -18.125 -3.639 1 92.56 191 TYR A C 1
ATOM 1573 O O . TYR A 1 191 ? 18.016 -18.703 -4.723 1 92.56 191 TYR A O 1
ATOM 1581 N N . GLY A 1 192 ? 19.156 -18.031 -2.945 1 94.81 192 GLY A N 1
ATOM 1582 C CA . GLY A 1 192 ? 20.391 -18.609 -3.475 1 94.81 192 GLY A CA 1
ATOM 1583 C C . GLY A 1 192 ? 21.219 -17.609 -4.258 1 94.81 192 GLY A C 1
ATOM 1584 O O . GLY A 1 192 ? 21.375 -16.453 -3.832 1 94.81 192 GLY A O 1
ATOM 1585 N N . LYS A 1 193 ? 21.75 -18.125 -5.301 1 97.19 193 LYS A N 1
ATOM 1586 C CA . LYS A 1 193 ? 22.625 -17.297 -6.133 1 97.19 193 LYS A CA 1
ATOM 1587 C C . LYS A 1 193 ? 21.797 -16.391 -7.043 1 97.19 193 LYS A C 1
ATOM 1589 O O . LYS A 1 193 ? 21.016 -16.875 -7.871 1 97.19 193 LYS A O 1
ATOM 1594 N N . CYS A 1 194 ? 21.969 -15.109 -6.852 1 97.75 194 CYS A N 1
ATOM 1595 C CA . CYS A 1 194 ? 21.266 -14.094 -7.629 1 97.75 194 CYS A CA 1
ATOM 1596 C C . CYS A 1 194 ? 22.234 -13.156 -8.32 1 97.75 194 CYS A C 1
ATOM 1598 O O . CYS A 1 194 ? 23.453 -13.289 -8.164 1 97.75 194 CYS A O 1
ATOM 1600 N N . TYR A 1 195 ? 21.688 -12.266 -9.141 1 97.75 195 TYR A N 1
ATOM 1601 C CA . TYR A 1 195 ? 22.516 -11.375 -9.93 1 97.75 195 TYR A CA 1
ATOM 1602 C C . TYR A 1 195 ? 21.984 -9.945 -9.891 1 97.75 195 TYR A C 1
ATOM 1604 O O . TYR A 1 195 ? 20.781 -9.727 -10.023 1 97.75 195 TYR A O 1
ATOM 1612 N N . THR A 1 196 ? 22.859 -9.023 -9.672 1 97.5 196 THR A N 1
ATOM 1613 C CA . THR A 1 196 ? 22.484 -7.613 -9.617 1 97.5 196 THR A CA 1
ATOM 1614 C C . THR A 1 196 ? 23.109 -6.836 -10.773 1 97.5 196 THR A C 1
ATOM 1616 O O . THR A 1 196 ? 24.328 -6.887 -10.977 1 97.5 196 THR A O 1
ATOM 1619 N N . PHE A 1 197 ? 22.266 -6.254 -11.555 1 97.25 197 PHE A N 1
ATOM 1620 C CA . PHE A 1 197 ? 22.719 -5.324 -12.586 1 97.25 197 PHE A CA 1
ATOM 1621 C C . PHE A 1 197 ? 22.953 -3.939 -12 1 97.25 197 PHE A C 1
ATOM 1623 O O . PHE A 1 197 ? 22.172 -3.467 -11.164 1 97.25 197 PHE A O 1
ATOM 1630 N N . ASN A 1 198 ? 24.031 -3.273 -12.336 1 96.62 198 ASN A N 1
ATOM 1631 C CA . ASN A 1 198 ? 24.359 -1.92 -11.906 1 96.62 198 ASN A CA 1
ATOM 1632 C C . ASN A 1 198 ? 24.516 -1.838 -10.391 1 96.62 198 ASN A C 1
ATOM 1634 O O . ASN A 1 198 ? 23.969 -0.94 -9.75 1 96.62 198 ASN A O 1
ATOM 1638 N N . SER A 1 199 ? 25.219 -2.701 -9.789 1 92.94 199 SER A N 1
ATOM 1639 C CA . SER A 1 199 ? 25.391 -2.779 -8.344 1 92.94 199 SER A CA 1
ATOM 1640 C C . SER A 1 199 ? 26.297 -1.658 -7.84 1 92.94 199 SER A C 1
ATOM 1642 O O . SER A 1 199 ? 26.25 -1.297 -6.664 1 92.94 199 SER A O 1
ATOM 1644 N N . GLY A 1 200 ? 27.109 -1.087 -8.695 1 88 200 GLY A N 1
ATOM 1645 C CA . GLY A 1 200 ? 28.047 -0.057 -8.281 1 88 200 GLY A CA 1
ATOM 1646 C C . GLY A 1 200 ? 29.344 -0.619 -7.738 1 88 200 GLY A C 1
ATOM 1647 O O . GLY A 1 200 ? 30.25 0.135 -7.387 1 88 200 GLY A O 1
ATOM 1648 N N . ASP A 1 201 ? 29.531 -1.906 -7.641 1 82.62 201 ASP A N 1
ATOM 1649 C CA . ASP A 1 201 ? 30.734 -2.541 -7.105 1 82.62 201 ASP A CA 1
ATOM 1650 C C . ASP A 1 201 ? 31.859 -2.529 -8.133 1 82.62 201 ASP A C 1
ATOM 1652 O O . ASP A 1 201 ? 33.031 -2.377 -7.781 1 82.62 201 ASP A O 1
ATOM 1656 N N . THR A 1 202 ? 31.609 -2.83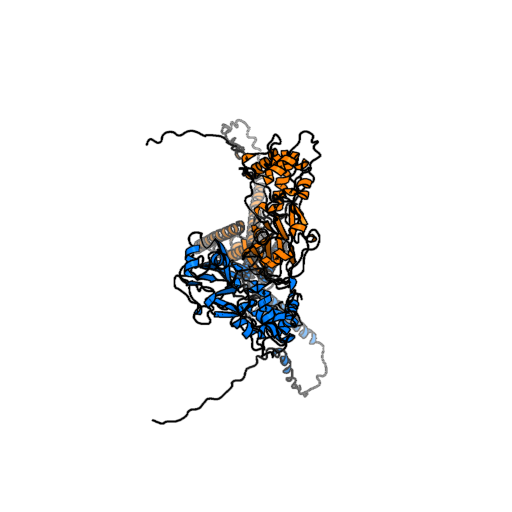8 -9.375 1 77.12 202 THR A N 1
ATOM 1657 C CA . THR A 1 202 ? 32.625 -2.984 -10.406 1 77.12 202 THR A CA 1
ATOM 1658 C C . THR A 1 202 ? 32.875 -1.648 -11.102 1 77.12 202 THR A C 1
ATOM 1660 O O . THR A 1 202 ? 33.844 -1.523 -11.875 1 77.12 202 THR A O 1
ATOM 1663 N N . GLY A 1 203 ? 32.219 -0.621 -10.688 1 82.06 203 GLY A N 1
ATOM 1664 C CA . GLY A 1 203 ? 32.375 0.669 -11.344 1 82.06 203 GLY A CA 1
ATOM 1665 C C . GLY A 1 203 ? 31.312 1.671 -10.953 1 82.06 203 GLY A C 1
ATOM 1666 O O . GLY A 1 203 ? 30.516 1.415 -10.047 1 82.06 203 GLY A O 1
ATOM 1667 N N . ALA A 1 204 ? 31.453 2.764 -11.68 1 90.06 204 ALA A N 1
ATOM 1668 C CA . ALA A 1 204 ? 30.453 3.807 -11.422 1 90.06 204 ALA A CA 1
ATOM 1669 C C . ALA A 1 204 ? 29.078 3.389 -11.93 1 90.06 204 ALA A C 1
ATOM 1671 O O . ALA A 1 204 ? 28.969 2.789 -13 1 90.06 204 ALA A O 1
ATOM 1672 N N . PRO A 1 205 ? 28.125 3.699 -11.133 1 93.75 205 PRO A N 1
ATOM 1673 C CA . PRO A 1 205 ? 26.781 3.336 -11.57 1 93.75 205 PRO A CA 1
ATOM 1674 C C . PRO A 1 205 ? 26.406 3.984 -12.906 1 93.75 205 PRO A C 1
ATOM 1676 O O . PRO A 1 205 ? 26.781 5.125 -13.172 1 93.75 205 PRO A O 1
ATOM 1679 N N . LEU A 1 206 ? 25.641 3.24 -13.633 1 94.81 206 LEU A N 1
ATOM 1680 C CA . LEU A 1 206 ? 25.188 3.703 -14.938 1 94.81 206 LEU A CA 1
ATOM 1681 C C . LEU A 1 206 ? 24.109 4.773 -14.789 1 94.81 206 LEU A C 1
ATOM 1683 O O . LEU A 1 206 ? 23.406 4.809 -13.781 1 94.81 206 LEU A O 1
ATOM 1687 N N . VAL A 1 207 ? 24.078 5.648 -15.812 1 94.44 207 VAL A N 1
ATOM 1688 C CA . VAL A 1 207 ? 23.141 6.754 -15.75 1 94.44 207 VAL A CA 1
ATOM 1689 C C . VAL A 1 207 ? 22.156 6.672 -16.922 1 94.44 207 VAL A C 1
ATOM 1691 O O . VAL A 1 207 ? 22.5 6.113 -17.969 1 94.44 207 VAL A O 1
ATOM 1694 N N . SER A 1 208 ? 20.969 7.164 -16.672 1 94.62 208 SER A N 1
ATOM 1695 C CA . SER A 1 208 ? 19.969 7.301 -17.719 1 94.62 208 SER A CA 1
ATOM 1696 C C . SER A 1 208 ? 19.859 8.742 -18.203 1 94.62 208 SER A C 1
ATOM 1698 O O . SER A 1 208 ? 19.875 9.68 -17.391 1 94.62 208 SER A O 1
ATOM 1700 N N . VAL A 1 209 ? 19.734 8.93 -19.5 1 94.38 209 VAL A N 1
ATOM 1701 C CA . VAL A 1 209 ? 19.719 10.273 -20.062 1 94.38 209 VAL A CA 1
ATOM 1702 C C . VAL A 1 209 ? 18.344 10.547 -20.688 1 94.38 209 VAL A C 1
ATOM 1704 O O . VAL A 1 209 ? 18.016 11.695 -21.016 1 94.38 209 VAL A O 1
ATOM 1707 N N . LYS A 1 210 ? 17.625 9.594 -20.812 1 93.19 210 LYS A N 1
ATOM 1708 C CA . LYS A 1 210 ? 16.266 9.742 -21.344 1 93.19 210 LYS A CA 1
ATOM 1709 C C . LYS A 1 210 ? 15.297 8.797 -20.656 1 93.19 210 LYS A C 1
ATOM 1711 O O . LYS A 1 210 ? 15.648 7.668 -20.312 1 93.19 210 LYS A O 1
ATOM 1716 N N . GLY A 1 211 ? 14.062 9.336 -20.469 1 91.94 211 GLY A N 1
ATOM 1717 C CA . GLY A 1 211 ? 13.016 8.492 -19.906 1 91.94 211 GLY A CA 1
ATOM 1718 C C . GLY A 1 211 ? 12.195 7.781 -20.969 1 91.94 211 GLY A C 1
ATOM 1719 O O . GLY A 1 211 ? 12.289 8.086 -22.156 1 91.94 211 GLY A O 1
ATOM 1720 N N . GLY A 1 212 ? 11.438 6.691 -20.469 1 92.19 212 GLY A N 1
ATOM 1721 C CA . GLY A 1 212 ? 10.555 5.984 -21.391 1 92.19 212 GLY A CA 1
ATOM 1722 C C . GLY A 1 212 ? 11.031 4.582 -21.719 1 92.19 212 GLY A C 1
ATOM 1723 O O . GLY A 1 212 ? 12.188 4.242 -21.469 1 92.19 212 GLY A O 1
ATOM 1724 N N . MET A 1 213 ? 10.133 3.941 -22.328 1 90.69 213 MET A N 1
ATOM 1725 C CA . MET A 1 213 ? 10.406 2.561 -22.703 1 90.69 213 MET A CA 1
ATOM 1726 C C . MET A 1 213 ? 11.57 2.49 -23.688 1 90.69 213 MET A C 1
ATOM 1728 O O . MET A 1 213 ? 11.648 3.293 -24.625 1 90.69 213 MET A O 1
ATOM 1732 N N . GLY A 1 214 ? 12.469 1.579 -23.469 1 89.69 214 GLY A N 1
ATOM 1733 C CA . GLY A 1 214 ? 13.594 1.387 -24.375 1 89.69 214 GLY A CA 1
ATOM 1734 C C . GLY A 1 214 ? 14.844 2.115 -23.938 1 89.69 214 GLY A C 1
ATOM 1735 O O . GLY A 1 214 ? 15.938 1.859 -24.453 1 89.69 214 GLY A O 1
ATOM 1736 N N . ASN A 1 215 ? 14.719 2.938 -23.016 1 93.44 215 ASN A N 1
ATOM 1737 C CA . ASN A 1 215 ? 15.859 3.723 -22.562 1 93.44 215 ASN A CA 1
ATOM 1738 C C . ASN A 1 215 ? 16.391 3.211 -21.234 1 93.44 215 ASN A C 1
ATOM 1740 O O . ASN A 1 215 ? 17.172 3.895 -20.562 1 93.44 215 ASN A O 1
ATOM 1744 N N . GLY A 1 216 ? 15.969 2.117 -20.875 1 96.5 216 GLY A N 1
ATOM 1745 C CA . GLY A 1 216 ? 16.438 1.486 -19.656 1 96.5 216 GLY A CA 1
ATOM 1746 C C . GLY A 1 216 ? 17.062 0.118 -19.891 1 96.5 216 GLY A C 1
ATOM 1747 O O . GLY A 1 216 ? 17.828 -0.067 -20.828 1 96.5 216 GLY A O 1
ATOM 1748 N N . LEU A 1 217 ? 16.828 -0.761 -18.984 1 98 217 LEU A N 1
ATOM 1749 C CA . LEU A 1 217 ? 17.359 -2.117 -19.047 1 98 217 LEU A CA 1
ATOM 1750 C C . LEU A 1 217 ? 16.344 -3.064 -19.688 1 98 217 LEU A C 1
ATOM 1752 O O . LEU A 1 217 ? 15.188 -3.115 -19.281 1 98 217 LEU A O 1
ATOM 1756 N N . GLU A 1 218 ? 16.75 -3.705 -20.719 1 97.81 218 GLU A N 1
ATOM 1757 C CA . GLU A 1 218 ? 15.953 -4.746 -21.359 1 97.81 218 GLU A CA 1
ATOM 1758 C C . GLU A 1 218 ? 16.719 -6.07 -21.422 1 97.81 218 GLU A C 1
ATOM 1760 O O . GLU A 1 218 ? 17.766 -6.16 -22.047 1 97.81 218 GLU A O 1
ATOM 1765 N N . ILE A 1 219 ? 16.078 -7.109 -20.812 1 98.06 219 ILE A N 1
ATOM 1766 C CA . ILE A 1 219 ? 16.781 -8.391 -20.797 1 98.06 219 ILE A CA 1
ATOM 1767 C C . ILE A 1 219 ? 15.812 -9.508 -21.188 1 98.06 219 ILE A C 1
ATOM 1769 O O . ILE A 1 219 ? 14.625 -9.461 -20.859 1 98.06 219 ILE A O 1
ATOM 1773 N N . MET A 1 220 ? 16.266 -10.43 -21.906 1 97.75 220 MET A N 1
ATOM 1774 C CA . MET A 1 220 ? 15.586 -11.688 -22.203 1 97.75 220 MET A CA 1
ATOM 1775 C C . MET A 1 220 ? 16.25 -12.852 -21.453 1 97.75 220 MET A C 1
ATOM 1777 O O . MET A 1 220 ? 17.453 -13.07 -21.594 1 97.75 220 MET A O 1
ATOM 1781 N N . LEU A 1 221 ? 15.461 -13.602 -20.688 1 98.31 221 LEU A N 1
ATOM 1782 C CA . LEU A 1 221 ? 16.031 -14.625 -19.812 1 98.31 221 LEU A CA 1
ATOM 1783 C C . LEU A 1 221 ? 15.383 -15.984 -20.062 1 98.31 221 LEU A C 1
ATOM 1785 O O . LEU A 1 221 ? 14.211 -16.062 -20.453 1 98.31 221 LEU A O 1
ATOM 1789 N N . ASP A 1 222 ? 16.156 -16.953 -19.891 1 98.06 222 ASP A N 1
ATOM 1790 C CA . ASP A 1 222 ? 15.719 -18.344 -19.844 1 98.06 222 ASP A CA 1
ATOM 1791 C C . ASP A 1 222 ? 15.734 -18.891 -18.422 1 98.06 222 ASP A C 1
ATOM 1793 O O . ASP A 1 222 ? 16.797 -19.016 -17.797 1 98.06 222 ASP A O 1
ATOM 1797 N N . ILE A 1 223 ? 14.617 -19.281 -17.906 1 97.19 223 ILE A N 1
ATOM 1798 C CA . ILE A 1 223 ? 14.539 -19.672 -16.5 1 97.19 223 ILE A CA 1
ATOM 1799 C C . ILE A 1 223 ? 14.922 -21.141 -16.344 1 97.19 223 ILE A C 1
ATOM 1801 O O . ILE A 1 223 ? 15.148 -21.609 -15.227 1 97.19 223 ILE A O 1
ATOM 1805 N N . GLN A 1 224 ? 14.961 -21.938 -17.422 1 96.56 224 GLN A N 1
ATOM 1806 C CA . GLN A 1 224 ? 15.461 -23.297 -17.422 1 96.56 224 GLN A CA 1
ATOM 1807 C C . GLN A 1 224 ? 14.648 -24.172 -16.469 1 96.56 224 GLN A C 1
ATOM 1809 O O . GLN A 1 224 ? 15.219 -24.828 -15.586 1 96.56 224 GLN A O 1
ATOM 1814 N N . GLN A 1 225 ? 13.414 -24.328 -16.688 1 94.94 225 GLN A N 1
ATOM 1815 C CA . GLN A 1 225 ? 12.531 -25.094 -15.805 1 94.94 225 GLN A CA 1
ATOM 1816 C C . GLN A 1 225 ? 12.945 -26.562 -15.766 1 94.94 225 GLN A C 1
ATOM 1818 O O . GLN A 1 225 ? 12.641 -27.266 -14.797 1 94.94 225 GLN A O 1
ATOM 1823 N N . ASP A 1 226 ? 13.578 -27.016 -16.75 1 92.62 226 ASP A N 1
ATOM 1824 C CA . ASP A 1 226 ? 14.008 -28.406 -16.797 1 92.62 226 ASP A CA 1
ATOM 1825 C C . ASP A 1 226 ? 15.023 -28.703 -15.695 1 92.62 226 ASP A C 1
ATOM 1827 O O . ASP A 1 226 ? 15.234 -29.859 -15.328 1 92.62 226 ASP A O 1
ATOM 1831 N N . GLU A 1 227 ? 15.602 -27.656 -15.25 1 94.06 227 GLU A N 1
ATOM 1832 C CA . GLU A 1 227 ? 16.625 -27.812 -14.219 1 94.06 227 GLU A CA 1
ATOM 1833 C C . GLU A 1 227 ? 16.031 -27.641 -12.828 1 94.06 227 GLU A C 1
ATOM 1835 O O . GLU A 1 227 ? 16.734 -27.781 -11.82 1 94.06 227 GLU A O 1
ATOM 1840 N N . TYR A 1 228 ? 14.734 -27.375 -12.734 1 92.88 228 TYR A N 1
ATOM 1841 C CA . TYR A 1 228 ? 14.102 -27.141 -11.438 1 92.88 228 TYR A CA 1
ATOM 1842 C C . TYR A 1 228 ? 14.133 -28.391 -10.578 1 92.88 228 TYR A C 1
ATOM 1844 O O . TYR A 1 228 ? 14.07 -29.516 -11.094 1 92.88 228 TYR A O 1
ATOM 1852 N N . LEU A 1 229 ? 14.234 -28.156 -9.25 1 90.88 229 LEU A N 1
ATOM 1853 C CA . LEU A 1 229 ? 14.195 -29.266 -8.305 1 90.88 229 LEU A CA 1
ATOM 1854 C C . LEU A 1 229 ? 12.836 -29.969 -8.344 1 90.88 229 LEU A C 1
ATOM 1856 O O . LEU A 1 229 ? 11.797 -29.312 -8.398 1 90.88 229 LEU A O 1
ATOM 1860 N N . PRO A 1 230 ? 12.914 -31.234 -8.391 1 88 230 PRO A N 1
ATOM 1861 C CA . PRO A 1 230 ? 11.648 -31.953 -8.398 1 88 230 PRO A CA 1
ATOM 1862 C C . PRO A 1 230 ? 10.891 -31.828 -7.078 1 88 230 PRO A C 1
ATOM 1864 O O . PRO A 1 230 ? 11.508 -31.688 -6.02 1 88 230 PRO A O 1
ATOM 1867 N N . VAL A 1 231 ? 9.578 -31.891 -7.203 1 83.12 231 VAL A N 1
ATOM 1868 C CA . VAL A 1 231 ? 8.727 -31.734 -6.027 1 83.12 231 VAL A CA 1
ATOM 1869 C C . VAL A 1 231 ? 7.809 -32.969 -5.902 1 83.12 231 VAL A C 1
ATOM 1871 O O . VAL A 1 231 ? 7.121 -33.312 -6.859 1 83.12 231 VAL A O 1
ATOM 1874 N N . TRP A 1 232 ? 7.758 -33.812 -4.934 1 73.5 232 TRP A N 1
ATOM 1875 C CA . TRP A 1 232 ? 6.828 -34.938 -4.824 1 73.5 232 TRP A CA 1
ATOM 1876 C C . TRP A 1 232 ? 6.328 -35.094 -3.393 1 73.5 232 TRP A C 1
ATOM 1878 O O . TRP A 1 232 ? 5.477 -35.938 -3.115 1 73.5 232 TRP A O 1
ATOM 1888 N N . GLY A 1 233 ? 6.688 -34.125 -2.486 1 66.44 233 GLY A N 1
ATOM 1889 C CA . GLY A 1 233 ? 6.215 -34.281 -1.12 1 66.44 233 GLY A CA 1
ATOM 1890 C C . GLY A 1 233 ? 5.902 -32.969 -0.446 1 66.44 233 GLY A C 1
ATOM 1891 O O . GLY A 1 233 ? 6.215 -31.906 -0.983 1 66.44 233 GLY A O 1
ATOM 1892 N N . GLU A 1 234 ? 4.934 -33.219 0.633 1 64.31 234 GLU A N 1
ATOM 1893 C CA . GLU A 1 234 ? 4.504 -32.031 1.378 1 64.31 234 GLU A CA 1
ATOM 1894 C C . GLU A 1 234 ? 5.645 -31.484 2.217 1 64.31 234 GLU A C 1
ATOM 1896 O O . GLU A 1 234 ? 6.328 -32.219 2.928 1 64.31 234 GLU A O 1
ATOM 1901 N N . THR A 1 235 ? 6.34 -30.578 1.683 1 61.22 235 THR A N 1
ATOM 1902 C CA . THR A 1 235 ? 7.281 -29.891 2.561 1 61.22 235 THR A CA 1
ATOM 1903 C C . THR A 1 235 ? 6.945 -28.406 2.664 1 61.22 235 THR A C 1
ATOM 1905 O O . THR A 1 235 ? 6.254 -27.859 1.801 1 61.22 235 THR A O 1
ATOM 1908 N N . ASP A 1 236 ? 7.16 -27.875 3.869 1 57.12 236 ASP A N 1
ATOM 1909 C CA . ASP A 1 236 ? 6.855 -26.484 4.211 1 57.12 236 ASP A CA 1
ATOM 1910 C C . ASP A 1 236 ? 7.441 -25.531 3.184 1 57.12 236 ASP A C 1
ATOM 1912 O O . ASP A 1 236 ? 6.887 -24.453 2.941 1 57.12 236 ASP A O 1
ATOM 1916 N N . ASP A 1 237 ? 8.516 -26 2.531 1 58 237 ASP A N 1
ATOM 1917 C CA . ASP A 1 237 ? 9.258 -25.031 1.733 1 58 237 ASP A CA 1
ATOM 1918 C C . ASP A 1 237 ? 9.094 -25.297 0.24 1 58 237 ASP A C 1
ATOM 1920 O O . ASP A 1 237 ? 9.969 -24.953 -0.559 1 58 237 ASP A O 1
ATOM 1924 N N . LEU A 1 238 ? 7.91 -25.828 -0.145 1 60.84 238 LEU A N 1
ATOM 1925 C CA . LEU A 1 238 ? 7.82 -26.219 -1.546 1 60.84 238 LEU A CA 1
ATOM 1926 C C . LEU A 1 238 ? 7.348 -25.062 -2.41 1 60.84 238 LEU A C 1
ATOM 1928 O O . LEU A 1 238 ? 6.402 -24.359 -2.049 1 60.84 238 LEU A O 1
ATOM 1932 N N . SER A 1 239 ? 8.281 -24.719 -3.373 1 71.62 239 SER A N 1
ATOM 1933 C CA . SER A 1 239 ? 7.898 -23.703 -4.34 1 71.62 239 SER A CA 1
ATOM 1934 C C . SER A 1 239 ? 7.273 -24.312 -5.586 1 71.62 239 SER A C 1
ATOM 1936 O O . SER A 1 239 ? 7.816 -25.266 -6.152 1 71.62 239 SER A O 1
ATOM 1938 N N . PHE A 1 240 ? 6.109 -23.969 -5.895 1 84.06 240 PHE A N 1
ATOM 1939 C CA . PHE A 1 240 ? 5.418 -24.469 -7.078 1 84.06 240 PHE A CA 1
ATOM 1940 C C . PHE A 1 240 ? 5.52 -23.469 -8.227 1 84.06 240 PHE A C 1
ATOM 1942 O O . PHE A 1 240 ? 5.008 -23.734 -9.32 1 84.06 240 PHE A O 1
ATOM 1949 N N . GLU A 1 241 ? 6.301 -22.531 -7.949 1 90.75 241 GLU A N 1
ATOM 1950 C CA . GLU A 1 241 ? 6.277 -21.406 -8.875 1 90.75 241 GLU A CA 1
ATOM 1951 C C . GLU A 1 241 ? 7.41 -21.5 -9.898 1 90.75 241 GLU A C 1
ATOM 1953 O O . GLU A 1 241 ? 8.406 -22.203 -9.656 1 90.75 241 GLU A O 1
ATOM 1958 N N . ALA A 1 242 ? 7.184 -20.953 -10.992 1 94.88 242 ALA A N 1
ATOM 1959 C CA . ALA A 1 242 ? 8.195 -20.812 -12.039 1 94.88 242 ALA A CA 1
ATOM 1960 C C . ALA A 1 242 ? 8.336 -19.359 -12.469 1 94.88 242 ALA A C 1
ATOM 1962 O O . ALA A 1 242 ? 7.336 -18.672 -12.695 1 94.88 242 ALA A O 1
ATOM 1963 N N . GLY A 1 243 ? 9.461 -18.875 -12.445 1 95.81 243 GLY A N 1
ATOM 1964 C CA . GLY A 1 243 ? 9.742 -17.484 -12.812 1 95.81 243 GLY A CA 1
ATOM 1965 C C . GLY A 1 243 ? 10.93 -16.906 -12.07 1 95.81 243 GLY A C 1
ATOM 1966 O O . GLY A 1 243 ? 11.82 -17.641 -11.633 1 95.81 243 GLY A O 1
ATOM 1967 N N . ILE A 1 244 ? 10.938 -15.625 -12.117 1 97 244 ILE A N 1
ATOM 1968 C CA . ILE A 1 244 ? 12.031 -14.961 -11.414 1 97 244 ILE A CA 1
ATOM 1969 C C . ILE A 1 244 ? 11.461 -13.898 -10.469 1 97 244 ILE A C 1
ATOM 1971 O O . ILE A 1 244 ? 10.32 -13.453 -10.641 1 97 244 ILE A O 1
ATOM 1975 N N . LYS A 1 245 ? 12.25 -13.633 -9.5 1 96.31 245 LYS A N 1
ATOM 1976 C CA . LYS A 1 245 ? 11.977 -12.508 -8.609 1 96.31 245 LYS A CA 1
ATOM 1977 C C . LYS A 1 245 ? 12.922 -11.344 -8.891 1 96.31 245 LYS A C 1
ATOM 1979 O O . LYS A 1 245 ? 14.102 -11.547 -9.172 1 96.31 245 LYS A O 1
ATOM 1984 N N . VAL A 1 246 ? 12.336 -10.164 -8.852 1 97.62 246 VAL A N 1
ATOM 1985 C CA . VAL A 1 246 ? 13.133 -8.992 -9.188 1 97.62 246 VAL A CA 1
ATOM 1986 C C . VAL A 1 246 ? 12.961 -7.922 -8.117 1 97.62 246 VAL A C 1
ATOM 1988 O O . VAL A 1 246 ? 11.875 -7.773 -7.551 1 97.62 246 VAL A O 1
ATOM 1991 N N . GLN A 1 247 ? 14.016 -7.242 -7.812 1 96.69 247 GLN A N 1
ATOM 1992 C CA . GLN A 1 247 ? 13.953 -6.102 -6.902 1 96.69 247 GLN A CA 1
ATOM 1993 C C . GLN A 1 247 ? 14.742 -4.918 -7.461 1 96.69 247 GLN A C 1
ATOM 1995 O O . GLN A 1 247 ? 15.844 -5.09 -7.98 1 96.69 247 GLN A O 1
ATOM 2000 N N . ILE A 1 248 ? 14.109 -3.793 -7.449 1 96.44 248 ILE A N 1
ATOM 2001 C CA . ILE A 1 248 ? 14.766 -2.547 -7.828 1 96.44 248 ILE A CA 1
ATOM 2002 C C . ILE A 1 248 ? 15.133 -1.756 -6.574 1 96.44 248 ILE A C 1
ATOM 2004 O O . ILE A 1 248 ? 14.273 -1.492 -5.727 1 96.44 248 ILE A O 1
ATOM 2008 N N . HIS A 1 249 ? 16.328 -1.404 -6.41 1 93.81 249 HIS A N 1
ATOM 2009 C CA . HIS A 1 249 ? 16.781 -0.724 -5.199 1 93.81 249 HIS A CA 1
ATOM 2010 C C . HIS A 1 249 ? 18 0.156 -5.48 1 93.81 249 HIS A C 1
ATOM 2012 O O . HIS A 1 249 ? 18.531 0.138 -6.59 1 93.81 249 HIS A O 1
ATOM 2018 N N . ASN A 1 250 ? 18.344 0.9 -4.496 1 92.5 250 ASN A N 1
ATOM 2019 C CA . ASN A 1 250 ? 19.547 1.732 -4.582 1 92.5 250 ASN A CA 1
ATOM 2020 C C . ASN A 1 250 ? 20.812 0.897 -4.48 1 92.5 250 ASN A C 1
ATOM 2022 O O . ASN A 1 250 ? 20.812 -0.167 -3.855 1 92.5 250 ASN A O 1
ATOM 2026 N N . GLN A 1 251 ? 21.953 1.421 -5.039 1 92.75 251 GLN A N 1
ATOM 2027 C CA . GLN A 1 251 ? 23.219 0.689 -5.062 1 92.75 251 GLN A CA 1
ATOM 2028 C C . GLN A 1 251 ? 23.766 0.501 -3.652 1 92.75 251 GLN A C 1
ATOM 2030 O O . GLN A 1 251 ? 24.469 -0.477 -3.381 1 92.75 251 GLN A O 1
ATOM 2035 N N . ASP A 1 252 ? 23.344 1.371 -2.785 1 87.31 252 ASP A N 1
ATOM 2036 C CA . ASP A 1 252 ? 23.953 1.384 -1.458 1 87.31 252 ASP A CA 1
ATOM 2037 C C . ASP A 1 252 ? 23.188 0.47 -0.497 1 87.31 252 ASP A C 1
ATOM 2039 O O . ASP A 1 252 ? 23.656 0.223 0.622 1 87.31 252 ASP A O 1
ATOM 2043 N N . GLU A 1 253 ? 22.141 -0.044 -0.88 1 88.5 253 GLU A N 1
ATOM 2044 C CA . GLU A 1 253 ? 21.328 -0.909 -0.026 1 88.5 253 GLU A CA 1
ATOM 2045 C C . GLU A 1 253 ? 21.422 -2.365 -0.475 1 88.5 253 GLU A C 1
ATOM 2047 O O . GLU A 1 253 ? 21.453 -2.648 -1.674 1 88.5 253 GLU A O 1
ATOM 2052 N N . PRO A 1 254 ? 21.531 -3.162 0.562 1 90.56 254 PRO A N 1
ATOM 2053 C CA . PRO A 1 254 ? 21.484 -4.574 0.185 1 90.56 254 PRO A CA 1
ATOM 2054 C C . PRO A 1 254 ? 20.125 -5.008 -0.336 1 90.56 254 PRO A C 1
ATOM 2056 O O . PRO A 1 254 ? 19.094 -4.441 0.059 1 90.56 254 PRO A O 1
ATOM 2059 N N . SER A 1 255 ? 20.188 -6.004 -1.156 1 90.56 255 SER A N 1
ATOM 2060 C CA . SER A 1 255 ? 18.938 -6.508 -1.712 1 90.56 255 SER A CA 1
ATOM 2061 C C . SER A 1 255 ? 18.141 -7.285 -0.669 1 90.56 255 SER A C 1
ATOM 2063 O O . SER A 1 255 ? 18.703 -8.062 0.098 1 90.56 255 SER A O 1
ATOM 2065 N N . PHE A 1 256 ? 16.953 -6.973 -0.531 1 90.62 256 PHE A N 1
ATOM 2066 C CA . PHE A 1 256 ? 16 -7.668 0.323 1 90.62 256 PHE A CA 1
ATOM 2067 C C . PHE A 1 256 ? 14.867 -8.258 -0.504 1 90.62 256 PHE A C 1
ATOM 2069 O O . PHE A 1 256 ? 13.695 -8.016 -0.218 1 90.62 256 PHE A O 1
ATOM 2076 N N . ILE A 1 257 ? 15.258 -9.031 -1.418 1 93 257 ILE A N 1
ATOM 2077 C CA . ILE A 1 257 ? 14.391 -9.461 -2.508 1 93 257 ILE A CA 1
ATOM 2078 C C . ILE A 1 257 ? 13.352 -10.453 -1.983 1 93 257 ILE A C 1
ATOM 2080 O O . ILE A 1 257 ? 12.273 -10.602 -2.566 1 93 257 ILE A O 1
ATOM 2084 N N . ASP A 1 258 ? 13.68 -11.102 -0.943 1 88 258 ASP A N 1
ATOM 2085 C CA . ASP A 1 258 ? 12.75 -12.078 -0.39 1 88 258 ASP A CA 1
ATOM 2086 C C . ASP A 1 258 ? 11.477 -11.406 0.115 1 88 258 ASP A C 1
ATOM 2088 O O . ASP A 1 258 ? 10.391 -11.992 0.046 1 88 258 ASP A O 1
ATOM 2092 N N . GLN A 1 259 ? 11.664 -10.227 0.532 1 86.06 259 GLN A N 1
ATOM 2093 C CA . GLN A 1 259 ? 10.516 -9.531 1.097 1 86.06 259 GLN A CA 1
ATOM 2094 C C . GLN A 1 259 ? 9.992 -8.461 0.143 1 86.06 259 GLN A C 1
ATOM 2096 O O . GLN A 1 259 ? 8.789 -8.234 0.053 1 86.06 259 GLN A O 1
ATOM 2101 N N . LEU A 1 260 ? 10.867 -7.859 -0.579 1 88.5 260 LEU A N 1
ATOM 2102 C CA . LEU A 1 260 ? 10.492 -6.676 -1.343 1 88.5 260 LEU A CA 1
ATOM 2103 C C . LEU A 1 260 ? 10.555 -6.953 -2.842 1 88.5 260 LEU A C 1
ATOM 2105 O O . LEU A 1 260 ? 10.391 -6.039 -3.654 1 88.5 260 LEU A O 1
ATOM 2109 N N . GLY A 1 261 ? 10.711 -8.102 -3.168 1 92.62 261 GLY A N 1
ATOM 2110 C CA . GLY A 1 261 ? 10.797 -8.445 -4.578 1 92.62 261 GLY A CA 1
ATOM 2111 C C . GLY A 1 261 ? 9.438 -8.688 -5.211 1 92.62 261 GLY A C 1
ATOM 2112 O O . GLY A 1 261 ? 8.461 -8.969 -4.512 1 92.62 261 GLY A O 1
ATOM 2113 N N . PHE A 1 262 ? 9.375 -8.484 -6.578 1 93.88 262 PHE A N 1
ATOM 2114 C CA . PHE A 1 262 ? 8.172 -8.828 -7.328 1 93.88 262 PHE A CA 1
ATOM 2115 C C . PHE A 1 262 ? 8.453 -9.93 -8.336 1 93.88 262 PHE A C 1
ATOM 2117 O O . PHE A 1 262 ? 9.602 -10.125 -8.75 1 93.88 262 PHE A O 1
ATOM 2124 N N . GLY A 1 263 ? 7.418 -10.57 -8.68 1 95.19 263 GLY A N 1
ATOM 2125 C CA . GLY A 1 263 ? 7.586 -11.727 -9.547 1 95.19 263 GLY A CA 1
ATOM 2126 C C . GLY A 1 263 ? 7.371 -11.414 -11.016 1 95.19 263 GLY A C 1
ATOM 2127 O O . GLY A 1 263 ? 6.551 -10.555 -11.359 1 95.19 263 GLY A O 1
ATOM 2128 N N . VAL A 1 264 ? 8.117 -12.125 -11.812 1 96.75 264 VAL A N 1
ATOM 2129 C CA . VAL A 1 264 ? 7.988 -12.039 -13.266 1 96.75 264 VAL A CA 1
ATOM 2130 C C . VAL A 1 264 ? 7.805 -13.438 -13.852 1 96.75 264 VAL A C 1
ATOM 2132 O O . VAL A 1 264 ? 8.578 -14.352 -13.555 1 96.75 264 VAL A O 1
ATOM 2135 N N . ALA A 1 265 ? 6.832 -13.586 -14.672 1 96.5 265 ALA A N 1
ATOM 2136 C CA . ALA A 1 265 ? 6.461 -14.891 -15.203 1 96.5 265 ALA A CA 1
ATOM 2137 C C . ALA A 1 265 ? 7.062 -15.109 -16.594 1 96.5 265 ALA A C 1
ATOM 2139 O O . ALA A 1 265 ? 7.184 -14.164 -17.375 1 96.5 265 ALA A O 1
ATOM 2140 N N . PRO A 1 266 ? 7.422 -16.375 -16.891 1 96.69 266 PRO A N 1
ATOM 2141 C CA . PRO A 1 266 ? 7.824 -16.688 -18.266 1 96.69 266 PRO A CA 1
ATOM 2142 C C . PRO A 1 266 ? 6.664 -16.609 -19.25 1 96.69 266 PRO A C 1
ATOM 2144 O O . PRO A 1 266 ? 5.5 -16.75 -18.859 1 96.69 266 PRO A O 1
ATOM 2147 N N . GLY A 1 267 ? 7.004 -16.391 -20.469 1 95.62 267 GLY A N 1
ATOM 2148 C CA . GLY A 1 267 ? 5.98 -16.297 -21.5 1 95.62 267 GLY A CA 1
ATOM 2149 C C . GLY A 1 267 ? 5.43 -14.891 -21.641 1 95.62 267 GLY A C 1
ATOM 2150 O O . GLY A 1 267 ? 4.512 -14.664 -22.438 1 95.62 267 GLY A O 1
ATOM 2151 N N . PHE A 1 268 ? 5.969 -13.977 -20.875 1 96.19 268 PHE A N 1
ATOM 2152 C CA . PHE A 1 268 ? 5.492 -12.594 -20.922 1 96.19 268 PHE A CA 1
ATOM 2153 C C . PHE A 1 268 ? 6.664 -11.625 -20.984 1 96.19 268 PHE A C 1
ATOM 2155 O O . PHE A 1 268 ? 7.777 -11.953 -20.578 1 96.19 268 PHE A O 1
ATOM 2162 N N . GLN A 1 269 ? 6.391 -10.57 -21.594 1 96.19 269 GLN A N 1
ATOM 2163 C CA . GLN A 1 269 ? 7.246 -9.398 -21.438 1 96.19 269 GLN A CA 1
ATOM 2164 C C . GLN A 1 269 ? 6.68 -8.438 -20.391 1 96.19 269 GLN A C 1
ATOM 2166 O O . GLN A 1 269 ? 5.562 -7.945 -20.547 1 96.19 269 GLN A O 1
ATOM 2171 N N . THR A 1 270 ? 7.457 -8.234 -19.391 1 97.12 270 THR A N 1
ATOM 2172 C CA . THR A 1 270 ? 7.016 -7.375 -18.297 1 97.12 270 THR A CA 1
ATOM 2173 C C . THR A 1 270 ? 7.688 -6.008 -18.391 1 97.12 270 THR A C 1
ATOM 2175 O O . THR A 1 270 ? 8.914 -5.914 -18.422 1 97.12 270 THR A O 1
ATOM 2178 N N . PHE A 1 271 ? 6.84 -4.969 -18.453 1 96.44 271 PHE A N 1
ATOM 2179 C CA . PHE A 1 271 ? 7.328 -3.596 -18.438 1 96.44 271 PHE A CA 1
ATOM 2180 C C . PHE A 1 271 ? 7.23 -3.01 -17.031 1 96.44 271 PHE A C 1
ATOM 2182 O O . PHE A 1 271 ? 6.152 -2.975 -16.438 1 96.44 271 PHE A O 1
ATOM 2189 N N . VAL A 1 272 ? 8.367 -2.621 -16.5 1 97.06 272 VAL A N 1
ATOM 2190 C CA . VAL A 1 272 ? 8.398 -2.018 -15.172 1 97.06 272 VAL A CA 1
ATOM 2191 C C . VAL A 1 272 ? 8.773 -0.542 -15.289 1 97.06 272 VAL A C 1
ATOM 2193 O O . VAL A 1 272 ? 9.945 -0.206 -15.492 1 97.06 272 VAL A O 1
ATOM 2196 N N . SER A 1 273 ? 7.797 0.285 -15.133 1 96.06 273 SER A N 1
ATOM 2197 C CA . SER A 1 273 ? 8.023 1.727 -15.102 1 96.06 273 SER A CA 1
ATOM 2198 C C . SER A 1 273 ? 8.344 2.209 -13.688 1 96.06 273 SER A C 1
ATOM 2200 O O . SER A 1 273 ? 7.566 1.98 -12.758 1 96.06 273 SER A O 1
ATOM 2202 N N . CYS A 1 274 ? 9.414 2.934 -13.586 1 95.38 274 CYS A N 1
ATOM 2203 C CA . CYS A 1 274 ? 9.883 3.332 -12.258 1 95.38 274 CYS A CA 1
ATOM 2204 C C . CYS A 1 274 ? 9.922 4.852 -12.133 1 95.38 274 CYS A C 1
ATOM 2206 O O . CYS A 1 274 ? 10.164 5.555 -13.117 1 95.38 274 CYS A O 1
ATOM 2208 N N . GLN A 1 275 ? 9.68 5.266 -10.945 1 95.19 275 GLN A N 1
ATOM 2209 C CA . GLN A 1 275 ? 9.852 6.664 -10.562 1 95.19 275 GLN A CA 1
ATOM 2210 C C . GLN A 1 275 ? 10.578 6.785 -9.227 1 95.19 275 GLN A C 1
ATOM 2212 O O . GLN A 1 275 ? 10.188 6.164 -8.242 1 95.19 275 GLN A O 1
ATOM 2217 N N . GLU A 1 276 ? 11.602 7.609 -9.242 1 95.81 276 GLU A N 1
ATOM 2218 C CA . GLU A 1 276 ? 12.391 7.793 -8.023 1 95.81 276 GLU A CA 1
ATOM 2219 C C . GLU A 1 276 ? 11.711 8.773 -7.074 1 95.81 276 GLU A C 1
ATOM 2221 O O . GLU A 1 276 ? 11.172 9.797 -7.508 1 95.81 276 GLU A O 1
ATOM 2226 N N . GLN A 1 277 ? 11.695 8.391 -5.828 1 95.06 277 GLN A N 1
ATOM 2227 C CA . GLN A 1 277 ? 11.18 9.242 -4.762 1 95.06 277 GLN A CA 1
ATOM 2228 C C . GLN A 1 277 ? 12.203 9.406 -3.645 1 95.06 277 GLN A C 1
ATOM 2230 O O . GLN A 1 277 ? 12.773 8.422 -3.164 1 95.06 277 GLN A O 1
ATOM 2235 N N . ARG A 1 278 ? 12.383 10.648 -3.299 1 94.88 278 ARG A N 1
ATOM 2236 C CA . ARG A 1 278 ? 13.305 10.945 -2.203 1 94.88 278 ARG A CA 1
ATOM 2237 C C . ARG A 1 278 ? 12.555 11.516 -1.004 1 94.88 278 ARG A C 1
ATOM 2239 O O . ARG A 1 278 ? 11.93 12.578 -1.1 1 94.88 278 ARG A O 1
ATOM 2246 N N . LEU A 1 279 ? 12.664 10.852 0.075 1 92.69 279 LEU A N 1
ATOM 2247 C CA . LEU A 1 279 ? 11.992 11.266 1.3 1 92.69 279 LEU A CA 1
ATOM 2248 C C . LEU A 1 279 ? 12.984 11.789 2.324 1 92.69 279 LEU A C 1
ATOM 2250 O O . LEU A 1 279 ? 14.031 11.172 2.557 1 92.69 279 LEU A O 1
ATOM 2254 N N . VAL A 1 280 ? 12.695 12.914 2.854 1 93.62 280 VAL A N 1
ATOM 2255 C CA . VAL A 1 280 ? 13.508 13.516 3.904 1 93.62 280 VAL A CA 1
ATOM 2256 C C . VAL A 1 280 ? 12.664 13.727 5.16 1 93.62 280 VAL A C 1
ATOM 2258 O O . VAL A 1 280 ? 11.711 14.5 5.145 1 93.62 280 VAL A O 1
ATOM 2261 N N . TYR A 1 281 ? 13.062 13.062 6.215 1 91.69 281 TYR A N 1
ATOM 2262 C CA . TYR A 1 281 ? 12.359 13.172 7.492 1 91.69 281 TYR A CA 1
ATOM 2263 C C . TYR A 1 281 ? 13.133 14.055 8.461 1 91.69 281 TYR A C 1
ATOM 2265 O O . TYR A 1 281 ? 14.344 14.234 8.32 1 91.69 281 TYR A O 1
ATOM 2273 N N . LEU A 1 282 ? 12.383 14.555 9.383 1 92.81 282 LEU A N 1
ATOM 2274 C CA . LEU A 1 282 ? 13 15.367 10.43 1 92.81 282 LEU A CA 1
ATOM 2275 C C . LEU A 1 282 ? 13.344 14.508 11.648 1 92.81 282 LEU A C 1
ATOM 2277 O O . LEU A 1 282 ? 12.609 13.578 11.984 1 92.81 282 LEU A O 1
ATOM 2281 N N . PRO A 1 283 ? 14.445 14.734 12.25 1 90.75 283 PRO A N 1
ATOM 2282 C CA . PRO A 1 283 ? 14.781 14.031 13.5 1 90.75 283 PRO A CA 1
ATOM 2283 C C . PRO A 1 283 ? 13.938 14.5 14.68 1 90.75 283 PRO A C 1
ATOM 2285 O O . PRO A 1 283 ? 13.125 15.414 14.547 1 90.75 283 PRO A O 1
ATOM 2288 N N . ALA A 1 284 ? 14.156 13.797 15.836 1 87.88 284 ALA A N 1
ATOM 2289 C CA . ALA A 1 284 ? 13.492 14.227 17.062 1 87.88 284 ALA A CA 1
ATOM 2290 C C . ALA A 1 284 ? 13.93 15.641 17.453 1 87.88 284 ALA A C 1
ATOM 2292 O O . ALA A 1 284 ? 15.094 16.016 17.281 1 87.88 284 ALA A O 1
ATOM 2293 N N . PRO A 1 285 ? 12.914 16.375 17.859 1 90.31 285 PRO A N 1
ATOM 2294 C CA . PRO A 1 285 ? 11.586 16.047 18.375 1 90.31 285 PRO A CA 1
ATOM 2295 C C . PRO A 1 285 ? 10.484 16.219 17.328 1 90.31 285 PRO A C 1
ATOM 2297 O O . PRO A 1 285 ? 9.328 15.883 17.578 1 90.31 285 PRO A O 1
ATOM 2300 N N . TRP A 1 286 ? 10.797 16.906 16.234 1 90.62 286 TRP A N 1
ATOM 2301 C CA . TRP A 1 286 ? 9.781 17.141 15.203 1 90.62 286 TRP A CA 1
ATOM 2302 C C . TRP A 1 286 ? 9.414 15.836 14.5 1 90.62 286 TRP A C 1
ATOM 2304 O O . TRP A 1 286 ? 8.328 15.719 13.93 1 90.62 286 TRP A O 1
ATOM 2314 N N . GLY A 1 287 ? 10.43 14.953 14.492 1 87.12 287 GLY A N 1
ATOM 2315 C CA . GLY A 1 287 ? 10.227 13.656 13.867 1 87.12 287 GLY A CA 1
ATOM 2316 C C . GLY A 1 287 ? 10.883 12.523 14.633 1 87.12 287 GLY A C 1
ATOM 2317 O O . GLY A 1 287 ? 11.273 12.688 15.789 1 87.12 287 GLY A O 1
ATOM 2318 N N . SER A 1 288 ? 10.828 11.328 14.016 1 83.69 288 SER A N 1
ATOM 2319 C CA . SER A 1 288 ? 11.336 10.164 14.719 1 83.69 288 SER A CA 1
ATOM 2320 C C . SER A 1 288 ? 12.469 9.5 13.938 1 83.69 288 SER A C 1
ATOM 2322 O O . SER A 1 288 ? 12.867 8.375 14.25 1 83.69 288 SER A O 1
ATOM 2324 N N . CYS A 1 289 ? 13 10.227 12.984 1 85.56 289 CYS A N 1
ATOM 2325 C CA . CYS A 1 289 ? 14.047 9.602 12.188 1 85.56 289 CYS A CA 1
ATOM 2326 C C . CYS A 1 289 ? 15.375 9.594 12.938 1 85.56 289 CYS A C 1
ATOM 2328 O O . CYS A 1 289 ? 15.555 10.359 13.883 1 85.56 289 CYS A O 1
ATOM 2330 N N . LYS A 1 290 ? 16.234 8.656 12.625 1 79.88 290 LYS A N 1
ATOM 2331 C CA . LYS A 1 290 ? 17.562 8.57 13.234 1 79.88 290 LYS A CA 1
ATOM 2332 C C . LYS A 1 290 ? 18.578 9.375 12.438 1 79.88 290 LYS A C 1
ATOM 2334 O O . LYS A 1 290 ? 18.844 9.07 11.273 1 79.88 290 LYS A O 1
ATOM 2339 N N . SER A 1 291 ? 18.969 10.484 12.953 1 73 291 SER A N 1
ATOM 2340 C CA . SER A 1 291 ? 19.906 11.383 12.266 1 73 291 SER A CA 1
ATOM 2341 C C . SER A 1 291 ? 21.266 10.719 12.062 1 73 291 SER A C 1
ATOM 2343 O O . SER A 1 291 ? 21.891 10.883 11.016 1 73 291 SER A O 1
ATOM 2345 N N . THR A 1 292 ? 21.781 10.117 13.234 1 64.69 292 THR A N 1
ATOM 2346 C CA . THR A 1 292 ? 23.109 9.547 13.078 1 64.69 292 THR A CA 1
ATOM 2347 C C . THR A 1 292 ? 23.016 8.07 12.703 1 64.69 292 THR A C 1
ATOM 2349 O O . THR A 1 292 ? 22.516 7.254 13.469 1 64.69 292 THR A O 1
ATOM 2352 N N . PRO A 1 293 ? 23.047 7.852 11.477 1 59.19 293 PRO A N 1
ATOM 2353 C CA . PRO A 1 293 ? 22.844 6.449 11.094 1 59.19 293 PRO A CA 1
ATOM 2354 C C . PRO A 1 293 ? 23.781 5.5 11.844 1 59.19 293 PRO A C 1
ATOM 2356 O O . PRO A 1 293 ? 24.984 5.754 11.953 1 59.19 293 PRO A O 1
ATOM 2359 N N . PRO A 1 294 ? 23.188 4.699 12.75 1 60.5 294 PRO A N 1
ATOM 2360 C CA . PRO A 1 294 ? 24.109 3.703 13.305 1 60.5 294 PRO A CA 1
ATOM 2361 C C . PRO A 1 294 ? 24.953 3.025 12.234 1 60.5 294 PRO A C 1
ATOM 2363 O O . PRO A 1 294 ? 24.531 2.902 11.086 1 60.5 294 PRO A O 1
ATOM 2366 N N . SER A 1 295 ? 26.203 3.016 12.297 1 64.56 295 SER A N 1
ATOM 2367 C CA . SER A 1 295 ? 27.125 2.326 11.398 1 64.56 295 SER A CA 1
ATOM 2368 C C . SER A 1 295 ? 26.734 0.861 11.227 1 64.56 295 SER A C 1
ATOM 2370 O O . SER A 1 295 ? 26.422 0.18 12.211 1 64.56 295 SER A O 1
ATOM 2372 N N . SER A 1 296 ? 26.109 0.528 10.078 1 70.25 296 SER A N 1
ATOM 2373 C CA . SER A 1 296 ? 25.984 -0.895 9.789 1 70.25 296 SER A CA 1
ATOM 2374 C C . SER A 1 296 ? 27.312 -1.618 9.953 1 70.25 296 SER A C 1
ATOM 2376 O O . SER A 1 296 ? 28.375 -1.049 9.688 1 70.25 296 SER A O 1
ATOM 2378 N N . ASP A 1 297 ? 27.297 -2.67 10.57 1 77.12 297 ASP A N 1
ATOM 2379 C CA . ASP A 1 297 ? 28.5 -3.467 10.805 1 77.12 297 ASP A CA 1
ATOM 2380 C C . ASP A 1 297 ? 29.078 -3.98 9.492 1 77.12 297 ASP A C 1
ATOM 2382 O O . ASP A 1 297 ? 30.312 -4.086 9.352 1 77.12 297 ASP A O 1
ATOM 2386 N N . TYR A 1 298 ? 28.109 -4.152 8.523 1 83.69 298 TYR A N 1
ATOM 2387 C CA . TYR A 1 298 ? 28.594 -4.891 7.355 1 83.69 298 TYR A CA 1
ATOM 2388 C C . TYR A 1 298 ? 28.375 -4.09 6.078 1 83.69 298 TYR A C 1
ATOM 2390 O O . TYR A 1 298 ? 28.922 -4.43 5.027 1 83.69 298 TYR A O 1
ATOM 2398 N N . PHE A 1 299 ? 27.641 -3.035 6.234 1 85.69 299 PHE A N 1
ATOM 2399 C CA . PHE A 1 299 ? 27.297 -2.299 5.02 1 85.69 299 PHE A CA 1
ATOM 2400 C C . PHE A 1 299 ? 27.75 -0.845 5.129 1 85.69 299 PHE A C 1
ATOM 2402 O O . PHE A 1 299 ? 27.938 -0.33 6.234 1 85.69 299 PHE A O 1
ATOM 2409 N N . LYS A 1 300 ? 27.938 -0.199 3.977 1 77.81 300 LYS A N 1
ATOM 2410 C CA . LYS A 1 300 ? 28.453 1.161 3.912 1 77.81 300 LYS A CA 1
ATOM 2411 C C . LYS A 1 300 ? 27.406 2.178 4.352 1 77.81 300 LYS A C 1
ATOM 2413 O O . LYS A 1 300 ? 27.734 3.148 5.043 1 77.81 300 LYS A O 1
ATOM 2418 N N . ALA A 1 301 ? 26.203 1.896 3.93 1 82.12 301 ALA A N 1
ATOM 2419 C CA . ALA A 1 301 ? 25.125 2.846 4.219 1 82.12 301 ALA A CA 1
ATOM 2420 C C . ALA A 1 301 ? 24.047 2.203 5.078 1 82.12 301 ALA A C 1
ATOM 2422 O O . ALA A 1 301 ? 23.734 1.021 4.918 1 82.12 301 ALA A O 1
ATOM 2423 N N . TYR A 1 302 ? 23.578 3.062 5.961 1 87.19 302 TYR A N 1
ATOM 2424 C CA . TYR A 1 302 ? 22.5 2.586 6.82 1 87.19 302 TYR A CA 1
ATOM 2425 C C . TYR A 1 302 ? 21.172 2.557 6.066 1 87.19 302 TYR A C 1
ATOM 2427 O O . TYR A 1 302 ? 20.844 3.5 5.344 1 87.19 302 TYR A O 1
ATOM 2435 N N . SER A 1 303 ? 20.5 1.511 6.129 1 86.75 303 SER A N 1
ATOM 2436 C CA . SER A 1 303 ? 19.141 1.293 5.641 1 86.75 303 SER A CA 1
ATOM 2437 C C . SER A 1 303 ? 18.391 0.295 6.52 1 86.75 303 SER A C 1
ATOM 2439 O O . SER A 1 303 ? 19 -0.417 7.316 1 86.75 303 SER A O 1
ATOM 2441 N N . ILE A 1 304 ? 17.188 0.33 6.395 1 83.19 304 ILE A N 1
ATOM 2442 C CA . ILE A 1 304 ? 16.391 -0.59 7.199 1 83.19 304 ILE A CA 1
ATOM 2443 C C . ILE A 1 304 ? 16.75 -2.031 6.848 1 83.19 304 ILE A C 1
ATOM 2445 O O . ILE A 1 304 ? 16.906 -2.873 7.734 1 83.19 304 ILE A O 1
ATOM 2449 N N . SER A 1 305 ? 16.969 -2.275 5.602 1 87 305 SER A N 1
ATOM 2450 C CA . SER A 1 305 ? 17.328 -3.615 5.148 1 87 305 SER A CA 1
ATOM 2451 C C . SER A 1 305 ? 18.703 -4.02 5.672 1 87 305 SER A C 1
ATOM 2453 O O . SER A 1 305 ? 18.906 -5.172 6.055 1 87 305 SER A O 1
ATOM 2455 N N . ALA A 1 306 ? 19.578 -3.113 5.652 1 89.94 306 ALA A N 1
ATOM 2456 C CA . ALA A 1 306 ? 20.922 -3.385 6.176 1 89.94 306 ALA A CA 1
ATOM 2457 C C . ALA A 1 306 ? 20.875 -3.67 7.676 1 89.94 306 ALA A C 1
ATOM 2459 O O . ALA A 1 306 ? 21.516 -4.605 8.156 1 89.94 306 ALA A O 1
ATOM 2460 N N . CYS A 1 307 ? 20.109 -2.879 8.367 1 88.06 307 CYS A N 1
ATOM 2461 C CA . CYS A 1 307 ? 19.969 -3.043 9.812 1 88.06 307 CYS A CA 1
ATOM 2462 C C . CYS A 1 307 ? 19.359 -4.395 10.148 1 88.06 307 CYS A C 1
ATOM 2464 O O . CYS A 1 307 ? 19.812 -5.074 11.07 1 88.06 307 CYS A O 1
ATOM 2466 N N . ARG A 1 308 ? 18.406 -4.773 9.43 1 86.06 308 ARG A N 1
ATOM 2467 C CA . ARG A 1 308 ? 17.734 -6.051 9.672 1 86.06 308 ARG A CA 1
ATOM 2468 C C . ARG A 1 308 ? 18.672 -7.219 9.383 1 86.06 308 ARG A C 1
ATOM 2470 O O . ARG A 1 308 ? 18.734 -8.18 10.156 1 86.06 308 ARG A O 1
ATOM 2477 N N . THR A 1 309 ? 19.359 -7.16 8.328 1 90.75 309 THR A N 1
ATOM 2478 C CA . THR A 1 309 ? 20.312 -8.211 7.977 1 90.75 309 THR A CA 1
ATOM 2479 C C . THR A 1 309 ? 21.406 -8.328 9.023 1 90.75 309 THR A C 1
ATOM 2481 O O . THR A 1 309 ? 21.812 -9.43 9.391 1 90.75 309 THR A O 1
ATOM 2484 N N . ASP A 1 310 ? 21.844 -7.176 9.484 1 91.56 310 ASP A N 1
ATOM 2485 C CA . ASP A 1 310 ? 22.859 -7.164 10.531 1 91.56 310 ASP A CA 1
ATOM 2486 C C . ASP A 1 310 ? 22.359 -7.836 11.805 1 91.56 310 ASP A C 1
ATOM 2488 O O . ASP A 1 310 ? 23.062 -8.641 12.414 1 91.56 310 ASP A O 1
ATOM 2492 N N . CYS A 1 311 ? 21.172 -7.465 12.102 1 89.81 311 CYS A N 1
ATOM 2493 C CA . CYS A 1 311 ? 20.578 -7.988 13.328 1 89.81 311 CYS A CA 1
ATOM 2494 C C . CYS A 1 311 ? 20.359 -9.492 13.227 1 89.81 311 CYS A C 1
ATOM 2496 O O . CYS A 1 311 ? 20.672 -10.234 14.156 1 89.81 311 CYS A O 1
ATOM 2498 N N . GLU A 1 312 ? 19.875 -9.961 12.148 1 91.12 312 GLU A N 1
ATOM 2499 C CA . GLU A 1 312 ? 19.641 -11.383 11.945 1 91.12 312 GLU A CA 1
ATOM 2500 C C . GLU A 1 312 ? 20.953 -12.164 11.961 1 91.12 312 GLU A C 1
ATOM 2502 O O . GLU A 1 312 ? 21.016 -13.273 12.5 1 91.12 312 GLU A O 1
ATOM 2507 N N . THR A 1 313 ? 21.938 -11.602 11.328 1 94.44 313 THR A N 1
ATOM 2508 C CA . THR A 1 313 ? 23.234 -12.25 11.281 1 94.44 313 THR A CA 1
ATOM 2509 C C . THR A 1 313 ? 23.828 -12.383 12.68 1 94.44 313 THR A C 1
ATOM 2511 O O . THR A 1 313 ? 24.312 -13.445 13.062 1 94.44 313 THR A O 1
ATOM 2514 N N . ARG A 1 314 ? 23.75 -11.297 13.406 1 92.69 314 ARG A N 1
ATOM 2515 C CA . ARG A 1 314 ? 24.266 -11.32 14.773 1 92.69 314 ARG A CA 1
ATOM 2516 C C . ARG A 1 314 ? 23.516 -12.344 15.625 1 92.69 314 ARG A C 1
ATOM 2518 O O . ARG A 1 314 ? 24.125 -13.078 16.406 1 92.69 314 ARG A O 1
ATOM 2525 N N . TYR A 1 315 ? 22.281 -12.367 15.445 1 93.06 315 TYR A N 1
ATOM 2526 C CA . TYR A 1 315 ? 21.453 -13.297 16.203 1 93.06 315 TYR A CA 1
ATOM 2527 C C . TYR A 1 315 ? 21.844 -14.742 15.891 1 93.06 315 TYR A C 1
ATOM 2529 O O . TYR A 1 315 ? 21.938 -15.57 16.797 1 93.06 315 TYR A O 1
ATOM 2537 N N . LEU A 1 316 ? 22.047 -15.047 14.656 1 95.69 316 LEU A N 1
ATOM 2538 C CA . LEU A 1 316 ? 22.391 -16.406 14.25 1 95.69 316 LEU A CA 1
ATOM 2539 C C . LEU A 1 316 ? 23.781 -16.781 14.75 1 95.69 316 LEU A C 1
ATOM 2541 O O . LEU A 1 316 ? 23.984 -17.906 15.219 1 95.69 316 LEU A O 1
ATOM 2545 N N . VAL A 1 317 ? 24.719 -15.898 14.648 1 95.81 317 VAL A N 1
ATOM 2546 C CA . VAL A 1 317 ? 26.078 -16.172 15.094 1 95.81 317 VAL A CA 1
ATOM 2547 C C . VAL A 1 317 ? 26.094 -16.391 16.609 1 95.81 317 VAL A C 1
ATOM 2549 O O . VAL A 1 317 ? 26.797 -17.281 17.109 1 95.81 317 VAL A O 1
ATOM 2552 N N . GLU A 1 318 ? 25.281 -15.703 17.281 1 94.12 318 GLU A N 1
ATOM 2553 C CA . GLU A 1 318 ? 25.234 -15.805 18.734 1 94.12 318 GLU A CA 1
ATOM 2554 C C . GLU A 1 318 ? 24.547 -17.094 19.172 1 94.12 318 GLU A C 1
ATOM 2556 O O . GLU A 1 318 ? 24.953 -17.719 20.156 1 94.12 318 GLU A O 1
ATOM 2561 N N . ASN A 1 319 ? 23.562 -17.484 18.453 1 94.62 319 ASN A N 1
ATOM 2562 C CA . ASN A 1 319 ? 22.75 -18.625 18.891 1 94.62 319 ASN A CA 1
ATOM 2563 C C . ASN A 1 319 ? 23.188 -19.922 18.234 1 94.62 319 ASN A C 1
ATOM 2565 O O . ASN A 1 319 ? 23.062 -21 18.812 1 94.62 319 ASN A O 1
ATOM 2569 N N . CYS A 1 320 ? 23.641 -19.844 16.969 1 96.81 320 CYS A N 1
ATOM 2570 C CA . CYS A 1 320 ? 23.969 -21.062 16.234 1 96.81 320 CYS A CA 1
ATOM 2571 C C . CYS A 1 320 ? 25.469 -21.141 15.945 1 96.81 320 CYS A C 1
ATOM 2573 O O . CYS A 1 320 ? 25.953 -22.156 15.445 1 96.81 320 CYS A O 1
ATOM 2575 N N . ASN A 1 321 ? 26.25 -20.125 16.156 1 96.56 321 ASN A N 1
ATOM 2576 C CA . ASN A 1 321 ? 27.688 -20.047 15.922 1 96.56 321 ASN A CA 1
ATOM 2577 C C . ASN A 1 321 ? 28.031 -20.234 14.445 1 96.56 321 ASN A C 1
ATOM 2579 O O . ASN A 1 321 ? 29.016 -20.906 14.117 1 96.56 321 ASN A O 1
ATOM 2583 N N . CYS A 1 322 ? 27.219 -19.812 13.633 1 97.12 322 CYS A N 1
ATOM 2584 C CA . CYS A 1 322 ? 27.406 -19.875 12.188 1 97.12 322 CYS A CA 1
ATOM 2585 C C . CYS A 1 322 ? 26.516 -18.859 11.484 1 97.12 322 CYS A C 1
ATOM 2587 O O . CYS A 1 322 ? 25.672 -18.219 12.117 1 97.12 322 CYS A O 1
ATOM 2589 N N . ARG A 1 323 ? 26.812 -18.625 10.25 1 96.69 323 ARG A N 1
ATOM 2590 C CA . ARG A 1 323 ? 26 -17.719 9.438 1 96.69 323 ARG A CA 1
ATOM 2591 C C . ARG A 1 323 ? 25.5 -18.422 8.172 1 96.69 323 ARG A C 1
ATOM 2593 O O . ARG A 1 323 ? 26.094 -19.406 7.73 1 96.69 323 ARG A O 1
ATOM 2600 N N . MET A 1 324 ? 24.5 -17.984 7.633 1 96.56 324 MET A N 1
ATOM 2601 C CA . MET A 1 324 ? 23.984 -18.516 6.371 1 96.56 324 MET A CA 1
ATOM 2602 C C . MET A 1 324 ? 24.703 -17.875 5.188 1 96.56 324 MET A C 1
ATOM 2604 O O . MET A 1 324 ? 25.344 -16.828 5.332 1 96.56 324 MET A O 1
ATOM 2608 N N . VAL A 1 325 ? 24.516 -18.406 4.059 1 96.06 325 VAL A N 1
ATOM 2609 C CA . VAL A 1 325 ? 25.312 -18.031 2.887 1 96.06 325 VAL A CA 1
ATOM 2610 C C . VAL A 1 325 ? 25.016 -16.594 2.496 1 96.06 325 VAL A C 1
ATOM 2612 O O . VAL A 1 325 ? 25.906 -15.867 2.033 1 96.06 325 VAL A O 1
ATOM 2615 N N . HIS A 1 326 ? 23.766 -16.141 2.68 1 94.94 326 HIS A N 1
ATOM 2616 C CA . HIS A 1 326 ? 23.375 -14.805 2.229 1 94.94 326 HIS A CA 1
ATOM 2617 C C . HIS A 1 326 ? 23.734 -13.75 3.27 1 94.94 326 HIS A C 1
ATOM 2619 O O . HIS A 1 326 ? 23.609 -12.555 3.01 1 94.94 326 HIS A O 1
ATOM 2625 N N . MET A 1 327 ? 24.156 -14.156 4.383 1 95.75 327 MET A N 1
ATOM 2626 C CA . MET A 1 327 ? 24.469 -13.25 5.484 1 95.75 327 MET A CA 1
ATOM 2627 C C . MET A 1 327 ? 25.922 -12.797 5.426 1 95.75 327 MET A C 1
ATOM 2629 O O . MET A 1 327 ? 26.812 -13.586 5.105 1 95.75 327 MET A O 1
ATOM 2633 N N . PRO A 1 328 ? 26.141 -11.516 5.695 1 93.56 328 PRO A N 1
ATOM 2634 C CA . PRO A 1 328 ? 27.5 -10.992 5.676 1 93.56 328 PRO A CA 1
ATOM 2635 C C . PRO A 1 328 ? 28.312 -11.375 6.918 1 93.56 328 PRO A C 1
ATOM 2637 O O . PRO A 1 328 ? 27.734 -11.898 7.883 1 93.56 328 PRO A O 1
ATOM 2640 N N . GLY A 1 329 ? 29.703 -11.219 6.766 1 91.94 329 GLY A N 1
ATOM 2641 C CA . GLY A 1 329 ? 30.562 -11.469 7.918 1 91.94 329 GLY A CA 1
ATOM 2642 C C . GLY A 1 329 ? 31.609 -12.531 7.672 1 91.94 329 GLY A C 1
ATOM 2643 O O . GLY A 1 329 ? 31.781 -12.984 6.539 1 91.94 329 GLY A O 1
ATOM 2644 N N . ASP A 1 330 ? 32.312 -12.859 8.844 1 92.06 330 ASP A N 1
ATOM 2645 C CA . ASP A 1 330 ? 33.438 -13.773 8.719 1 92.06 330 ASP A CA 1
ATOM 2646 C C . ASP A 1 330 ? 33.188 -15.07 9.492 1 92.06 330 ASP A C 1
ATOM 2648 O O . ASP A 1 330 ? 34.062 -15.938 9.562 1 92.06 330 ASP A O 1
ATOM 2652 N N . ALA A 1 331 ? 31.984 -15.148 9.969 1 94.75 331 ALA A N 1
ATOM 2653 C CA . ALA A 1 331 ? 31.672 -16.391 10.664 1 94.75 331 ALA A CA 1
ATOM 2654 C C . ALA A 1 331 ? 31.594 -17.562 9.695 1 94.75 331 ALA A C 1
ATOM 2656 O O . ALA A 1 331 ? 31.438 -17.375 8.484 1 94.75 331 ALA A O 1
ATOM 2657 N N . GLN A 1 332 ? 31.781 -18.734 10.203 1 96.31 332 GLN A N 1
ATOM 2658 C CA . GLN A 1 332 ? 31.719 -19.922 9.359 1 96.31 332 GLN A CA 1
ATOM 2659 C C . GLN A 1 332 ? 30.297 -20.125 8.828 1 96.31 332 GLN A C 1
ATOM 2661 O O . GLN A 1 332 ? 29.328 -19.781 9.5 1 96.31 332 GLN A O 1
ATOM 2666 N N . TYR A 1 333 ? 30.281 -20.703 7.691 1 97.44 333 TYR A N 1
ATOM 2667 C CA . TYR A 1 333 ? 28.969 -21 7.113 1 97.44 333 TYR A CA 1
ATOM 2668 C C . TYR A 1 333 ? 28.312 -22.156 7.84 1 97.44 333 TYR A C 1
ATOM 2670 O O . TYR A 1 333 ? 28.969 -23.141 8.203 1 97.44 333 TYR A O 1
ATOM 2678 N N . CYS A 1 334 ? 27.047 -22.062 7.957 1 97 334 CYS A N 1
ATOM 2679 C CA . CYS A 1 334 ? 26.281 -23.156 8.578 1 97 334 CYS A CA 1
ATOM 2680 C C . CYS A 1 334 ? 26.266 -24.391 7.68 1 97 334 CYS A C 1
ATOM 2682 O O . CYS A 1 334 ? 26.156 -24.266 6.461 1 97 334 CYS A O 1
ATOM 2684 N N . THR A 1 335 ? 26.359 -25.516 8.273 1 95.94 335 THR A N 1
ATOM 2685 C CA . THR A 1 335 ? 26.172 -26.766 7.555 1 95.94 335 THR A CA 1
ATOM 2686 C C . THR A 1 335 ? 24.688 -27.016 7.266 1 95.94 335 THR A C 1
ATOM 2688 O O . THR A 1 335 ? 23.828 -26.359 7.859 1 95.94 335 THR A O 1
ATOM 2691 N N . PRO A 1 336 ? 24.422 -27.906 6.395 1 94.94 336 PRO A N 1
ATOM 2692 C CA . PRO A 1 336 ? 23.016 -28.156 6.07 1 94.94 336 PRO A CA 1
ATOM 2693 C C . PRO A 1 336 ? 22.203 -28.609 7.285 1 94.94 336 PRO A C 1
ATOM 2695 O O . PRO A 1 336 ? 21.031 -28.219 7.43 1 94.94 336 PRO A O 1
ATOM 2698 N N . VAL A 1 337 ? 22.797 -29.359 8.117 1 93.25 337 VAL A N 1
ATOM 2699 C CA . VAL A 1 337 ? 22.094 -29.812 9.32 1 93.25 337 VAL A CA 1
ATOM 2700 C C . VAL A 1 337 ? 21.781 -28.625 10.219 1 93.25 337 VAL A C 1
ATOM 2702 O O . VAL A 1 337 ? 20.688 -28.531 10.773 1 93.25 337 VAL A O 1
ATOM 2705 N N . LEU A 1 338 ? 22.75 -27.719 10.305 1 95.12 338 LEU A N 1
ATOM 2706 C CA . LEU A 1 338 ? 22.562 -26.547 11.148 1 95.12 338 LEU A CA 1
ATOM 2707 C C . LEU A 1 338 ? 21.531 -25.594 10.539 1 95.12 338 LEU A C 1
ATOM 2709 O O . LEU A 1 338 ? 20.859 -24.859 11.258 1 95.12 338 LEU A O 1
ATOM 2713 N N . TYR A 1 339 ? 21.469 -25.594 9.234 1 94.69 339 TYR A N 1
ATOM 2714 C CA . TYR A 1 339 ? 20.422 -24.812 8.578 1 94.69 339 TYR A CA 1
ATOM 2715 C C . TYR A 1 339 ? 19.031 -25.234 9.078 1 94.69 339 TYR A C 1
ATOM 2717 O O . TYR A 1 339 ? 18.219 -24.391 9.438 1 94.69 339 TYR A O 1
ATOM 2725 N N . LYS A 1 340 ? 18.828 -26.453 9.133 1 90.56 340 LYS A N 1
ATOM 2726 C CA . LYS A 1 340 ? 17.516 -27.031 9.438 1 90.56 340 LYS A CA 1
ATOM 2727 C C . LYS A 1 340 ? 17.234 -27.016 10.938 1 90.56 340 LYS A C 1
ATOM 2729 O O . LYS A 1 340 ? 16.141 -26.656 11.375 1 90.56 340 LYS A O 1
ATOM 2734 N N . GLU A 1 341 ? 18.172 -27.328 11.758 1 92.56 341 GLU A N 1
ATOM 2735 C CA . GLU A 1 341 ? 17.938 -27.578 13.18 1 92.56 341 GLU A CA 1
ATOM 2736 C C . GLU A 1 341 ? 18.094 -26.297 14 1 92.56 341 GLU A C 1
ATOM 2738 O O . GLU A 1 341 ? 17.5 -26.172 15.07 1 92.56 341 GLU A O 1
ATOM 2743 N N . CYS A 1 342 ? 18.844 -25.391 13.477 1 95.81 342 CYS A N 1
ATOM 2744 C CA . CYS A 1 342 ? 19.125 -24.234 14.32 1 95.81 342 CYS A CA 1
ATOM 2745 C C . CYS A 1 342 ? 18.766 -22.938 13.609 1 95.81 342 CYS A C 1
ATOM 2747 O O . CYS A 1 342 ? 17.984 -22.141 14.117 1 95.81 342 CYS A O 1
ATOM 2749 N N . ALA A 1 343 ? 19.328 -22.75 12.406 1 94.94 343 ALA A N 1
ATOM 2750 C CA . ALA A 1 343 ? 19.219 -21.453 11.727 1 94.94 343 ALA A CA 1
ATOM 2751 C C . ALA A 1 343 ? 17.766 -21.109 11.438 1 94.94 343 ALA A C 1
ATOM 2753 O O . ALA A 1 343 ? 17.281 -20.047 11.844 1 94.94 343 ALA A O 1
ATOM 2754 N N . HIS A 1 344 ? 17.031 -21.969 10.805 1 90.25 344 HIS A N 1
ATOM 2755 C CA . HIS A 1 344 ? 15.656 -21.703 10.43 1 90.25 344 HIS A CA 1
ATOM 2756 C C . HIS A 1 344 ? 14.773 -21.516 11.664 1 90.25 344 HIS A C 1
ATOM 2758 O O . HIS A 1 344 ? 14.062 -20.516 11.781 1 90.25 344 HIS A O 1
ATOM 2764 N N . PRO A 1 345 ? 14.859 -22.375 12.578 1 90.06 345 PRO A N 1
ATOM 2765 C CA . PRO A 1 345 ? 14.062 -22.172 13.789 1 90.06 345 PRO A CA 1
ATOM 2766 C C . PRO A 1 345 ? 14.438 -20.906 14.539 1 90.06 345 PRO A C 1
ATOM 2768 O O . PRO A 1 345 ? 13.57 -20.234 15.117 1 90.06 345 PRO A O 1
ATOM 2771 N N . ALA A 1 346 ? 15.703 -20.625 14.555 1 92 346 ALA A N 1
ATOM 2772 C CA . ALA A 1 346 ? 16.156 -19.406 15.242 1 92 346 ALA A CA 1
ATOM 2773 C C . ALA A 1 346 ? 15.562 -18.172 14.578 1 92 346 ALA A C 1
ATOM 2775 O O . ALA A 1 346 ? 15.117 -17.25 15.273 1 92 346 ALA A O 1
ATOM 2776 N N . LEU A 1 347 ? 15.586 -18.141 13.312 1 88.19 347 LEU A N 1
ATOM 2777 C CA . LEU A 1 347 ? 15.039 -16.984 12.594 1 88.19 347 LEU A CA 1
ATOM 2778 C C . LEU A 1 347 ? 13.531 -16.922 12.758 1 88.19 347 LEU A C 1
ATOM 2780 O O . LEU A 1 347 ? 12.961 -15.828 12.852 1 88.19 347 LEU A O 1
ATOM 2784 N N . ASP A 1 348 ? 12.891 -18.047 12.773 1 82.38 348 ASP A N 1
ATOM 2785 C CA . ASP A 1 348 ? 11.445 -18.094 13.008 1 82.38 348 ASP A CA 1
ATOM 2786 C C . ASP A 1 348 ? 11.102 -17.562 14.398 1 82.38 348 ASP A C 1
ATOM 2788 O O . ASP A 1 348 ? 10.094 -16.875 14.57 1 82.38 348 ASP A O 1
ATOM 2792 N N . PHE A 1 349 ? 11.93 -17.906 15.266 1 83.56 349 PHE A N 1
ATOM 2793 C CA . PHE A 1 349 ? 11.727 -17.438 16.641 1 83.56 349 PHE A CA 1
ATOM 2794 C C . PHE A 1 349 ? 11.883 -15.93 16.719 1 83.56 349 PHE A C 1
ATOM 2796 O O . PHE A 1 349 ? 11.172 -15.273 17.484 1 83.56 349 PHE A O 1
ATOM 2803 N N . LEU A 1 350 ? 12.797 -15.43 16 1 82.94 350 LEU A N 1
ATOM 2804 C CA . LEU A 1 350 ? 13.031 -13.992 15.984 1 82.94 350 LEU A CA 1
ATOM 2805 C C . LEU A 1 350 ? 11.805 -13.242 15.477 1 82.94 350 LEU A C 1
ATOM 2807 O O . LEU A 1 350 ? 11.5 -12.148 15.953 1 82.94 350 LEU A O 1
ATOM 2811 N N . VAL A 1 351 ? 11.062 -13.828 14.547 1 73.31 351 VAL A N 1
ATOM 2812 C CA . VAL A 1 351 ? 9.891 -13.195 13.945 1 73.31 351 VAL A CA 1
ATOM 2813 C C . VAL A 1 351 ? 8.695 -13.336 14.891 1 73.31 351 VAL A C 1
ATOM 2815 O O . VAL A 1 351 ? 7.879 -12.422 15 1 73.31 351 VAL A O 1
ATOM 2818 N N . GLU A 1 352 ? 8.422 -14.508 15.43 1 69.88 352 GLU A N 1
ATOM 2819 C CA . GLU A 1 352 ? 7.273 -14.766 16.297 1 69.88 352 GLU A CA 1
ATOM 2820 C C . GLU A 1 352 ? 7.328 -13.922 17.562 1 69.88 352 GLU A C 1
ATOM 2822 O O . GLU A 1 352 ? 6.301 -13.414 18.016 1 69.88 352 GLU A O 1
ATOM 2827 N N . LYS A 1 353 ? 8.422 -14.008 18.141 1 58.28 353 LYS A N 1
ATOM 2828 C CA . LYS A 1 353 ? 8.484 -13.289 19.406 1 58.28 353 LYS A CA 1
ATOM 2829 C C . LYS A 1 353 ? 8.469 -11.781 19.188 1 58.28 353 LYS A C 1
ATOM 2831 O O . LYS A 1 353 ? 9.062 -11.281 18.234 1 58.28 353 LYS A O 1
ATOM 2836 N N . GLU A 1 354 ? 7.238 -11.203 19.328 1 54.56 354 GLU A N 1
ATOM 2837 C CA . GLU A 1 354 ? 7.016 -9.758 19.375 1 54.56 354 GLU A CA 1
ATOM 2838 C C . GLU A 1 354 ? 8.305 -9.008 19.672 1 54.56 354 GLU A C 1
ATOM 2840 O O . GLU A 1 354 ? 8.273 -7.875 20.156 1 54.56 354 GLU A O 1
ATOM 2845 N N . SER A 1 355 ? 9.414 -9.742 19.562 1 55.53 355 SER A N 1
ATOM 2846 C CA . SER A 1 355 ? 10.586 -9.273 20.297 1 55.53 355 SER A CA 1
ATOM 2847 C C . SER A 1 355 ? 11.25 -8.109 19.578 1 55.53 355 SER A C 1
ATOM 2849 O O . SER A 1 355 ? 11.266 -8.062 18.344 1 55.53 355 SER A O 1
ATOM 2851 N N . ASP A 1 356 ? 11.203 -6.992 20.156 1 64.62 356 ASP A N 1
ATOM 2852 C CA . ASP A 1 356 ? 12 -5.777 20.047 1 64.62 356 ASP A CA 1
ATOM 2853 C C . ASP A 1 356 ? 13.484 -6.102 19.891 1 64.62 356 ASP A C 1
ATOM 2855 O O . ASP A 1 356 ? 14.344 -5.293 20.25 1 64.62 356 ASP A O 1
ATOM 2859 N N . TYR A 1 357 ? 13.727 -7.387 19.438 1 75.56 357 TYR A N 1
ATOM 2860 C CA . TYR A 1 357 ? 15.164 -7.637 19.375 1 75.56 357 TYR A CA 1
ATOM 2861 C C . TYR A 1 357 ? 15.812 -6.812 18.266 1 75.56 357 TYR A C 1
ATOM 2863 O O . TYR A 1 357 ? 16.859 -6.188 18.484 1 75.56 357 TYR A O 1
ATOM 2871 N N . CYS A 1 358 ? 15.18 -6.945 17.141 1 79.25 358 CYS A N 1
ATOM 2872 C CA . CYS A 1 358 ? 15.727 -6.141 16.047 1 79.25 358 CYS A CA 1
ATOM 2873 C C . CYS A 1 358 ? 14.93 -4.852 15.867 1 79.25 358 CYS A C 1
ATOM 2875 O O . CYS A 1 358 ? 13.797 -4.883 15.391 1 79.25 358 CYS A O 1
ATOM 2877 N N . SER A 1 359 ? 15.406 -3.801 16.453 1 79.12 359 SER A N 1
ATOM 2878 C CA . SER A 1 359 ? 14.766 -2.504 16.281 1 79.12 359 SER A CA 1
ATOM 2879 C C . SER A 1 359 ? 15.539 -1.631 15.297 1 79.12 359 SER A C 1
ATOM 2881 O O . SER A 1 359 ? 16.703 -1.31 15.531 1 79.12 359 SER A O 1
ATOM 2883 N N . CYS A 1 360 ? 14.961 -1.5 14.156 1 81.5 360 CYS A N 1
ATOM 2884 C CA . CYS A 1 360 ? 15.578 -0.666 13.133 1 81.5 360 CYS A CA 1
ATOM 2885 C C . CYS A 1 360 ? 14.797 0.622 12.93 1 81.5 360 CYS A C 1
ATOM 2887 O O . CYS A 1 360 ? 13.625 0.583 12.539 1 81.5 360 CYS A O 1
ATOM 2889 N N . GLU A 1 361 ? 15.453 1.711 13.172 1 82.56 361 GLU A N 1
ATOM 2890 C CA . GLU A 1 361 ? 14.805 3.01 13.023 1 82.56 361 GLU A CA 1
ATOM 2891 C C . GLU A 1 361 ? 14.859 3.49 11.57 1 82.56 361 GLU A C 1
ATOM 2893 O O . GLU A 1 361 ? 15.773 3.125 10.828 1 82.56 361 GLU A O 1
ATOM 2898 N N . THR A 1 362 ? 13.938 4.332 11.289 1 83.94 362 THR A N 1
ATOM 2899 C CA . THR A 1 362 ? 13.883 4.863 9.93 1 83.94 362 THR A CA 1
ATOM 2900 C C . THR A 1 362 ? 14.969 5.918 9.719 1 83.94 362 THR A C 1
ATOM 2902 O O . THR A 1 362 ? 15.141 6.809 10.555 1 83.94 362 THR A O 1
ATOM 2905 N N . PRO A 1 363 ? 15.656 5.723 8.68 1 87.75 363 PRO A N 1
ATOM 2906 C CA . PRO A 1 363 ? 16.641 6.77 8.375 1 87.75 363 PRO A CA 1
ATOM 2907 C C . PRO A 1 363 ? 15.984 8.078 7.941 1 87.75 363 PRO A C 1
ATOM 2909 O O . PRO A 1 363 ? 14.852 8.078 7.449 1 87.75 363 PRO A O 1
ATOM 2912 N N . CYS A 1 364 ? 16.703 9.203 8.07 1 90.38 364 CYS A N 1
ATOM 2913 C CA . CYS A 1 364 ? 16.141 10.516 7.766 1 90.38 364 CYS A CA 1
ATOM 2914 C C . CYS A 1 364 ? 16.109 10.75 6.258 1 90.38 364 CYS A C 1
ATOM 2916 O O . CYS A 1 364 ? 15.305 11.547 5.773 1 90.38 364 CYS A O 1
ATOM 2918 N N . ASN A 1 365 ? 17 10.102 5.59 1 90.5 365 ASN A N 1
ATOM 2919 C CA . ASN A 1 365 ? 17 10.188 4.133 1 90.5 365 ASN A CA 1
ATOM 2920 C C . ASN A 1 365 ? 16.75 8.828 3.492 1 90.5 365 ASN A C 1
ATOM 2922 O O . ASN A 1 365 ? 17.516 7.887 3.686 1 90.5 365 ASN A O 1
ATOM 2926 N N . ILE A 1 366 ? 15.703 8.789 2.748 1 89.19 366 ILE A N 1
ATOM 2927 C CA . ILE A 1 366 ? 15.344 7.531 2.109 1 89.19 366 ILE A CA 1
ATOM 2928 C C . ILE A 1 366 ? 15.086 7.762 0.623 1 89.19 366 ILE A C 1
ATOM 2930 O O . ILE A 1 366 ? 14.469 8.758 0.239 1 89.19 366 ILE A O 1
ATOM 2934 N N . THR A 1 367 ? 15.617 6.875 -0.162 1 91.75 367 THR A N 1
ATOM 2935 C CA . THR A 1 367 ? 15.312 6.855 -1.588 1 91.75 367 THR A CA 1
ATOM 2936 C C . THR A 1 367 ? 14.547 5.59 -1.959 1 91.75 367 THR A C 1
ATOM 2938 O O . THR A 1 367 ? 14.961 4.48 -1.62 1 91.75 367 THR A O 1
ATOM 2941 N N . ARG A 1 368 ? 13.453 5.773 -2.605 1 91.12 368 ARG A N 1
ATOM 2942 C CA . ARG A 1 368 ? 12.672 4.613 -3.018 1 91.12 368 ARG A CA 1
ATOM 2943 C C . ARG A 1 368 ? 12.203 4.754 -4.465 1 91.12 368 ARG A C 1
ATOM 2945 O O . ARG A 1 368 ? 12.281 5.84 -5.043 1 91.12 368 ARG A O 1
ATOM 2952 N N . TYR A 1 369 ? 11.805 3.645 -5.004 1 93.56 369 TYR A N 1
ATOM 2953 C CA . TYR A 1 369 ? 11.367 3.617 -6.395 1 93.56 369 TYR A CA 1
ATOM 2954 C C . TYR A 1 369 ? 9.93 3.111 -6.504 1 93.56 369 TYR A C 1
ATOM 2956 O O . TYR A 1 369 ? 9.641 1.975 -6.129 1 93.56 369 TYR A O 1
ATOM 2964 N N . SER A 1 370 ? 9.109 3.947 -6.918 1 91.12 370 SER A N 1
ATOM 2965 C CA . SER A 1 370 ? 7.754 3.508 -7.23 1 91.12 370 SER A CA 1
ATOM 2966 C C . SER A 1 370 ? 7.707 2.75 -8.555 1 91.12 370 SER A C 1
ATOM 2968 O O . SER A 1 370 ? 8.383 3.129 -9.516 1 91.12 370 SER A O 1
ATOM 2970 N N . LYS A 1 371 ? 6.949 1.715 -8.562 1 93.25 371 LYS A N 1
ATOM 2971 C CA . LYS A 1 371 ? 6.941 0.885 -9.766 1 93.25 371 LYS A CA 1
ATOM 2972 C C . LYS A 1 371 ? 5.516 0.629 -10.242 1 93.25 371 LYS A C 1
ATOM 2974 O O . LYS A 1 371 ? 4.59 0.527 -9.438 1 93.25 371 LYS A O 1
ATOM 2979 N N . GLU A 1 372 ? 5.367 0.6 -11.477 1 93 372 GLU A N 1
ATOM 2980 C CA . GLU A 1 372 ? 4.137 0.199 -12.156 1 93 372 GLU A CA 1
ATOM 2981 C C . GLU A 1 372 ? 4.398 -0.911 -13.172 1 93 372 GLU A C 1
ATOM 2983 O O . GLU A 1 372 ? 5.23 -0.757 -14.062 1 93 372 GLU A O 1
ATOM 2988 N N . LEU A 1 373 ? 3.662 -1.99 -13.008 1 94.81 373 LEU A N 1
ATOM 2989 C CA . LEU A 1 373 ? 3.916 -3.154 -13.852 1 94.81 373 LEU A CA 1
ATOM 2990 C C . LEU A 1 373 ? 2.824 -3.312 -14.898 1 94.81 373 LEU A C 1
ATOM 2992 O O . LEU A 1 373 ? 1.646 -3.078 -14.625 1 94.81 373 LEU A O 1
ATOM 2996 N N . SER A 1 374 ? 3.256 -3.617 -16.125 1 93.31 374 SER A N 1
ATOM 2997 C CA . SER A 1 374 ? 2.365 -4.016 -17.203 1 93.31 374 SER A CA 1
ATOM 2998 C C . SER A 1 374 ? 2.928 -5.203 -17.969 1 93.31 374 SER A C 1
ATOM 3000 O O . SER A 1 374 ? 4.129 -5.473 -17.922 1 93.31 374 SER A O 1
ATOM 3002 N N . PHE A 1 375 ? 2.029 -6.035 -18.609 1 92.75 375 PHE A N 1
ATOM 3003 C CA . PHE A 1 375 ? 2.479 -7.285 -19.219 1 92.75 375 PHE A CA 1
ATOM 3004 C C . PHE A 1 375 ? 1.895 -7.465 -20.609 1 92.75 375 PHE A C 1
ATOM 3006 O O . PHE A 1 375 ? 0.791 -6.992 -20.891 1 92.75 375 PHE A O 1
ATOM 3013 N N . VAL A 1 376 ? 2.709 -8.062 -21.5 1 93.06 376 VAL A N 1
ATOM 3014 C CA . VAL A 1 376 ? 2.238 -8.531 -22.797 1 93.06 376 VAL A CA 1
ATOM 3015 C C . VAL A 1 376 ? 2.742 -9.945 -23.047 1 93.06 376 VAL A C 1
ATOM 3017 O O . VAL A 1 376 ? 3.785 -10.344 -22.531 1 93.06 376 VAL A O 1
ATOM 3020 N N . LYS A 1 377 ? 2.059 -10.719 -23.797 1 93.75 377 LYS A N 1
ATOM 3021 C CA . LYS A 1 377 ? 2.439 -12.094 -24.094 1 93.75 377 LYS A CA 1
ATOM 3022 C C . LYS A 1 377 ? 3.596 -12.141 -25.078 1 93.75 377 LYS A C 1
ATOM 3024 O O . LYS A 1 377 ? 3.623 -11.375 -26.047 1 93.75 377 LYS A O 1
ATOM 3029 N N . ILE A 1 378 ? 4.527 -12.914 -24.812 1 92.44 378 ILE A N 1
ATOM 3030 C CA . ILE A 1 378 ? 5.625 -13.227 -25.734 1 92.44 378 ILE A CA 1
ATOM 3031 C C . ILE A 1 378 ? 5.906 -14.727 -25.703 1 92.44 378 ILE A C 1
ATOM 3033 O O . ILE A 1 378 ? 5.742 -15.375 -24.672 1 92.44 378 ILE A O 1
ATOM 3037 N N . PRO A 1 379 ? 6.348 -15.375 -26.688 1 91.25 379 PRO A N 1
ATOM 3038 C CA . PRO A 1 379 ? 6.465 -14.867 -28.062 1 91.25 379 PRO A CA 1
ATOM 3039 C C . PRO A 1 379 ? 5.137 -14.898 -28.812 1 91.25 379 PRO A C 1
ATOM 3041 O O . PRO A 1 379 ? 4.199 -15.586 -28.406 1 91.25 379 PRO A O 1
ATOM 3044 N N . SER A 1 380 ? 5.09 -14.078 -29.844 1 91.56 380 SER A N 1
ATOM 3045 C CA . SER A 1 380 ? 3.941 -14.18 -30.75 1 91.56 380 SER A CA 1
ATOM 3046 C C . SER A 1 380 ? 3.998 -15.453 -31.578 1 91.56 380 SER A C 1
ATOM 3048 O O . SER A 1 380 ? 5.043 -16.109 -31.656 1 91.56 380 SER A O 1
ATOM 3050 N N . LYS A 1 381 ? 2.848 -15.812 -32.156 1 90.44 381 LYS A N 1
ATOM 3051 C CA . LYS A 1 381 ? 2.807 -17 -33.031 1 90.44 381 LYS A CA 1
ATOM 3052 C C . LYS A 1 381 ? 3.811 -16.891 -34.156 1 90.44 381 LYS A C 1
ATOM 3054 O O . LYS A 1 381 ? 4.418 -17.891 -34.562 1 90.44 381 LYS A O 1
ATOM 3059 N N . ALA A 1 382 ? 4.004 -15.703 -34.562 1 88.69 382 ALA A N 1
ATOM 3060 C CA . ALA A 1 382 ? 4.918 -15.469 -35.688 1 88.69 382 ALA A CA 1
ATOM 3061 C C . ALA A 1 382 ? 6.371 -15.516 -35.219 1 88.69 382 ALA A C 1
ATOM 3063 O O . ALA A 1 382 ? 7.25 -15.961 -35.938 1 88.69 382 ALA A O 1
ATOM 3064 N N . SER A 1 383 ? 6.668 -15.172 -34 1 92.31 383 SER A N 1
ATOM 3065 C CA . SER A 1 383 ? 8.055 -15.016 -33.562 1 92.31 383 SER A CA 1
ATOM 3066 C C . SER A 1 383 ? 8.539 -16.266 -32.844 1 92.31 383 SER A C 1
ATOM 3068 O O . SER A 1 383 ? 9.742 -16.453 -32.656 1 92.31 383 SER A O 1
ATOM 3070 N N . VAL A 1 384 ? 7.664 -17.109 -32.531 1 94.81 384 VAL A N 1
ATOM 3071 C CA . VAL A 1 384 ? 8.023 -18.266 -31.703 1 94.81 384 VAL A CA 1
ATOM 3072 C C . VAL A 1 384 ? 8.922 -19.203 -32.5 1 94.81 384 VAL A C 1
ATOM 3074 O O . VAL A 1 384 ? 9.875 -19.766 -31.969 1 94.81 384 VAL A O 1
ATOM 3077 N N . LYS A 1 385 ? 8.688 -19.375 -33.75 1 93.81 385 LYS A N 1
ATOM 3078 C CA . LYS A 1 385 ? 9.492 -20.25 -34.625 1 93.81 385 LYS A CA 1
ATOM 3079 C C . LYS A 1 385 ? 10.906 -19.703 -34.781 1 93.81 385 LYS A C 1
ATOM 3081 O O . LYS A 1 385 ? 11.875 -20.453 -34.75 1 93.81 385 LYS A O 1
ATOM 3086 N N . TYR A 1 386 ? 10.883 -18.5 -35 1 94.69 386 TYR A N 1
ATOM 3087 C CA . TYR A 1 386 ? 12.18 -17.859 -35.156 1 94.69 386 TYR A CA 1
ATOM 3088 C C . TYR A 1 386 ? 13.031 -18.031 -33.906 1 94.69 386 TYR A C 1
ATOM 3090 O O . TYR A 1 386 ? 14.211 -18.391 -33.969 1 94.69 386 TYR A O 1
ATOM 3098 N N . LEU A 1 387 ? 12.508 -17.734 -32.75 1 95.06 387 LEU A N 1
ATOM 3099 C CA . LEU A 1 387 ? 13.234 -17.844 -31.484 1 95.06 387 LEU A CA 1
ATOM 3100 C C . LEU A 1 387 ? 13.641 -19.297 -31.219 1 95.06 387 LEU A C 1
ATOM 3102 O O . LEU A 1 387 ? 14.719 -19.547 -30.672 1 95.06 387 LEU A O 1
ATOM 3106 N N . ALA A 1 388 ? 12.789 -20.172 -31.562 1 96.12 388 ALA A N 1
ATOM 3107 C CA . ALA A 1 388 ? 13.094 -21.594 -31.391 1 96.12 388 ALA A CA 1
ATOM 3108 C C . ALA A 1 388 ? 14.32 -21.984 -32.219 1 96.12 388 ALA A C 1
ATOM 3110 O O . ALA A 1 388 ? 15.195 -22.688 -31.734 1 96.12 388 ALA A O 1
ATOM 3111 N N . LYS A 1 389 ? 14.375 -21.5 -33.438 1 95.5 389 LYS A N 1
ATOM 3112 C CA . LYS A 1 389 ? 15.508 -21.797 -34.312 1 95.5 389 LYS A CA 1
ATOM 3113 C C . LYS A 1 389 ? 16.766 -21.094 -33.812 1 95.5 389 LYS A C 1
ATOM 3115 O O . LYS A 1 389 ? 17.844 -21.688 -33.781 1 95.5 389 LYS A O 1
ATOM 3120 N N . LYS A 1 390 ? 16.609 -19.891 -33.469 1 95 390 LYS A N 1
ATOM 3121 C CA . LYS A 1 390 ? 17.734 -19.078 -33.031 1 95 390 LYS A CA 1
ATOM 3122 C C . LYS A 1 390 ? 18.453 -19.688 -31.844 1 95 390 LYS A C 1
ATOM 3124 O O . LYS A 1 390 ? 19.688 -19.688 -31.781 1 95 390 LYS A O 1
ATOM 3129 N N . TYR A 1 391 ? 17.703 -20.188 -30.906 1 94.81 391 TYR A N 1
ATOM 3130 C CA . TYR A 1 391 ? 18.297 -20.672 -29.656 1 94.81 391 TYR A CA 1
ATOM 3131 C C . TYR A 1 391 ? 18.297 -22.188 -29.609 1 94.81 391 TYR A C 1
ATOM 3133 O O . TYR A 1 391 ? 18.562 -22.781 -28.562 1 94.81 391 TYR A O 1
ATOM 3141 N N . SER A 1 392 ? 17.969 -22.859 -30.594 1 94.81 392 SER A N 1
ATOM 3142 C CA . SER A 1 392 ? 18 -24.312 -30.766 1 94.81 392 SER A CA 1
ATOM 3143 C C . SER A 1 392 ? 17.188 -25 -29.688 1 94.81 392 SER A C 1
ATOM 3145 O O . SER A 1 392 ? 17.688 -25.922 -29.016 1 94.81 392 SER A O 1
ATOM 3147 N N . LYS A 1 393 ? 16 -24.5 -29.484 1 96 393 LYS A N 1
ATOM 3148 C CA . LYS A 1 393 ? 15.039 -25.078 -28.547 1 96 393 LYS A CA 1
ATOM 3149 C C . LYS A 1 393 ? 13.695 -25.312 -29.234 1 96 393 LYS A C 1
ATOM 3151 O O . LYS A 1 393 ? 13.469 -24.875 -30.359 1 96 393 LYS A O 1
ATOM 3156 N N . SER A 1 394 ? 12.906 -26.078 -28.641 1 95.75 394 SER A N 1
ATOM 3157 C CA . SER A 1 394 ? 11.562 -26.297 -29.188 1 95.75 394 SER A CA 1
ATOM 3158 C C . SER A 1 394 ? 10.672 -25.078 -28.969 1 95.75 394 SER A C 1
ATOM 3160 O O . SER A 1 394 ? 10.961 -24.234 -28.125 1 95.75 394 SER A O 1
ATOM 3162 N N . GLU A 1 395 ? 9.617 -25 -29.719 1 95.25 395 GLU A N 1
ATOM 3163 C CA . GLU A 1 395 ? 8.672 -23.891 -29.578 1 95.25 395 GLU A CA 1
ATOM 3164 C C . GLU A 1 395 ? 8 -23.906 -28.219 1 95.25 395 GLU A C 1
ATOM 3166 O O . GLU A 1 395 ? 7.789 -22.844 -27.609 1 95.25 395 GLU A O 1
ATOM 3171 N N . LYS A 1 396 ? 7.688 -25.031 -27.781 1 94 396 LYS A N 1
ATOM 3172 C CA . LYS A 1 396 ? 7.062 -25.172 -26.469 1 94 396 LYS A CA 1
ATOM 3173 C C . LYS A 1 396 ? 8.008 -24.719 -25.359 1 94 396 LYS A C 1
ATOM 3175 O O . LYS A 1 396 ? 7.59 -24.047 -24.406 1 94 396 LYS A O 1
ATOM 3180 N N . TYR A 1 397 ? 9.266 -25.047 -25.531 1 95.56 397 TYR A N 1
ATOM 3181 C CA . TYR A 1 397 ? 10.258 -24.641 -24.547 1 95.56 397 TYR A CA 1
ATOM 3182 C C . TYR A 1 397 ? 10.359 -23.125 -24.469 1 95.56 397 TYR A C 1
ATOM 3184 O O . TYR A 1 397 ? 10.422 -22.547 -23.375 1 95.56 397 TYR A O 1
ATOM 3192 N N . ILE A 1 398 ? 10.367 -22.516 -25.562 1 96.12 398 ILE A N 1
ATOM 3193 C CA . ILE A 1 398 ? 10.5 -21.062 -25.625 1 96.12 398 ILE A CA 1
ATOM 3194 C C . ILE A 1 398 ? 9.305 -20.406 -24.938 1 96.12 398 ILE A C 1
ATOM 3196 O O . ILE A 1 398 ? 9.469 -19.484 -24.141 1 96.12 398 ILE A O 1
ATOM 3200 N N . THR A 1 399 ? 8.172 -20.906 -25.125 1 94.19 399 THR A N 1
ATOM 3201 C CA . THR A 1 399 ? 6.953 -20.328 -24.578 1 94.19 399 THR A CA 1
ATOM 3202 C C . THR A 1 399 ? 6.891 -20.531 -23.062 1 94.19 399 THR A C 1
ATOM 3204 O O . THR A 1 399 ? 6.371 -19.672 -22.344 1 94.19 399 THR A O 1
ATOM 3207 N N . GLU A 1 400 ? 7.484 -21.562 -22.609 1 94.06 400 GLU A N 1
ATOM 3208 C CA . GLU A 1 400 ? 7.328 -21.938 -21.203 1 94.06 400 GLU A CA 1
ATOM 3209 C C . GLU A 1 400 ? 8.492 -21.422 -20.359 1 94.06 400 GLU A C 1
ATOM 3211 O O . GLU A 1 400 ? 8.391 -21.328 -19.141 1 94.06 400 GLU A O 1
ATOM 3216 N N . ASN A 1 401 ? 9.633 -21.016 -20.984 1 97.06 401 ASN A N 1
ATOM 3217 C CA . ASN A 1 401 ? 10.828 -20.75 -20.188 1 97.06 401 ASN A CA 1
ATOM 3218 C C . ASN A 1 401 ? 11.359 -19.328 -20.422 1 97.06 401 ASN A C 1
ATOM 3220 O O . ASN A 1 401 ? 12.125 -18.812 -19.609 1 97.06 401 ASN A O 1
ATOM 3224 N N . VAL A 1 402 ? 11.008 -18.766 -21.484 1 97.44 402 VAL A N 1
ATOM 3225 C CA . VAL A 1 402 ? 11.633 -17.5 -21.859 1 97.44 402 VAL A CA 1
ATOM 3226 C C . VAL A 1 402 ? 10.773 -16.328 -21.375 1 97.44 402 VAL A C 1
ATOM 3228 O O . VAL A 1 402 ? 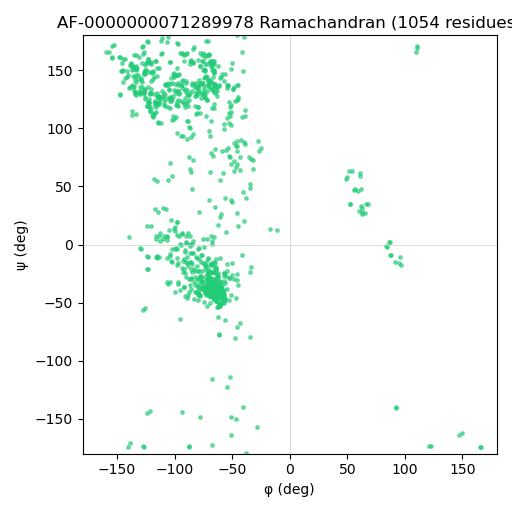9.547 -16.375 -21.484 1 97.44 402 VAL A O 1
ATOM 3231 N N . LEU A 1 403 ? 11.398 -15.297 -20.828 1 97.94 403 LEU A N 1
ATOM 3232 C CA . LEU A 1 403 ? 10.727 -14.07 -20.406 1 97.94 403 LEU A CA 1
ATOM 3233 C C . LEU A 1 403 ? 11.547 -12.844 -20.781 1 97.94 403 LEU A C 1
ATOM 3235 O O . LEU A 1 403 ? 12.75 -12.953 -21.031 1 97.94 403 LEU A O 1
ATOM 3239 N N . VAL A 1 404 ? 10.883 -11.734 -20.938 1 97.75 404 VAL A N 1
ATOM 3240 C CA . VAL A 1 404 ? 11.547 -10.469 -21.203 1 97.75 404 VAL A CA 1
ATOM 3241 C C . VAL A 1 404 ? 11.195 -9.461 -20.109 1 97.75 404 VAL A C 1
ATOM 3243 O O . VAL A 1 404 ? 10.031 -9.32 -19.719 1 97.75 404 VAL A O 1
ATOM 3246 N N . LEU A 1 405 ? 12.203 -8.828 -19.547 1 98 405 LEU A N 1
ATOM 3247 C CA . LEU A 1 405 ? 12.039 -7.824 -18.516 1 98 405 LEU A CA 1
ATOM 3248 C C . LEU A 1 405 ? 12.555 -6.469 -18.984 1 98 405 LEU A C 1
ATOM 3250 O O . LEU A 1 405 ? 13.711 -6.348 -19.406 1 98 405 LEU A O 1
ATOM 3254 N N . ASP A 1 406 ? 11.68 -5.496 -18.953 1 97.75 406 ASP A N 1
ATOM 3255 C CA . ASP A 1 406 ? 12.016 -4.125 -19.312 1 97.75 406 ASP A CA 1
ATOM 3256 C C . ASP A 1 406 ? 11.859 -3.188 -18.109 1 97.75 406 ASP A C 1
ATOM 3258 O O . ASP A 1 406 ? 10.742 -2.922 -17.656 1 97.75 406 ASP A O 1
ATOM 3262 N N . VAL A 1 407 ? 12.969 -2.66 -17.672 1 97.94 407 VAL A N 1
ATOM 3263 C CA . VAL A 1 407 ? 12.961 -1.708 -16.562 1 97.94 407 VAL A CA 1
ATOM 3264 C C . VAL A 1 407 ? 13.422 -0.337 -17.047 1 97.94 407 VAL A C 1
ATOM 3266 O O . VAL A 1 407 ? 14.477 -0.215 -17.672 1 97.94 407 VAL A O 1
ATOM 3269 N N . PHE A 1 408 ? 12.641 0.694 -16.781 1 97.19 408 PHE A N 1
ATOM 3270 C CA . PHE A 1 408 ? 12.992 2.025 -17.266 1 97.19 408 PHE A CA 1
ATOM 3271 C C . PHE A 1 408 ? 12.367 3.102 -16.375 1 97.19 408 PHE A C 1
ATOM 3273 O O . PHE A 1 408 ? 11.453 2.818 -15.602 1 97.19 408 PHE A O 1
ATOM 3280 N N . PHE A 1 409 ? 12.922 4.297 -16.469 1 96.94 409 PHE A N 1
ATOM 3281 C CA . PHE A 1 409 ? 12.305 5.445 -15.82 1 96.94 409 PHE A CA 1
ATOM 3282 C C . PHE A 1 409 ? 11.141 5.977 -16.656 1 96.94 409 PHE A C 1
ATOM 3284 O O . PHE A 1 409 ? 11.258 6.102 -17.875 1 96.94 409 PHE A O 1
ATOM 3291 N N . GLU A 1 410 ? 10.086 6.25 -15.984 1 94.06 410 GLU A N 1
ATOM 3292 C CA . GLU A 1 410 ? 8.969 6.875 -16.688 1 94.06 410 GLU A CA 1
ATOM 3293 C C . GLU A 1 410 ? 9.359 8.234 -17.25 1 94.06 410 GLU A C 1
ATOM 3295 O O . GLU A 1 410 ? 9.078 8.547 -18.406 1 94.06 410 GLU A O 1
ATOM 3300 N N . ALA A 1 411 ? 9.922 9.016 -16.453 1 93.25 411 ALA A N 1
ATOM 3301 C CA . ALA A 1 411 ? 10.477 10.328 -16.781 1 93.25 411 ALA A CA 1
ATOM 3302 C C . ALA A 1 411 ? 11.727 10.617 -15.961 1 93.25 411 ALA A C 1
ATOM 3304 O O . ALA A 1 411 ? 11.969 9.969 -14.938 1 93.25 411 ALA A O 1
ATOM 3305 N N . LEU A 1 412 ? 12.492 11.547 -16.484 1 93.75 412 LEU A N 1
ATOM 3306 C CA . LEU A 1 412 ? 13.695 11.906 -15.75 1 93.75 412 LEU A CA 1
ATOM 3307 C C . LEU A 1 412 ? 13.391 12.984 -14.711 1 93.75 412 LEU A C 1
ATOM 3309 O O . LEU A 1 412 ? 13.883 14.109 -14.82 1 93.75 412 LEU A O 1
ATOM 3313 N N . ASN A 1 413 ? 12.641 12.594 -13.844 1 93.62 413 ASN A N 1
ATOM 3314 C CA . ASN A 1 413 ? 12.289 13.43 -12.703 1 93.62 413 ASN A CA 1
ATOM 3315 C C . ASN A 1 413 ? 12.125 12.609 -11.43 1 93.62 413 ASN A C 1
ATOM 3317 O O . ASN A 1 413 ? 11.992 11.383 -11.492 1 93.62 413 ASN A O 1
ATOM 3321 N N . TYR A 1 414 ? 12.414 13.242 -10.375 1 94.19 414 TYR A N 1
ATOM 3322 C CA . TYR A 1 414 ? 12.164 12.562 -9.102 1 94.19 414 TYR A CA 1
ATOM 3323 C C . TYR A 1 414 ? 11.289 13.414 -8.188 1 94.19 414 TYR A C 1
ATOM 3325 O O . TYR A 1 414 ? 11.312 14.648 -8.273 1 94.19 414 TYR A O 1
ATOM 3333 N N . GLU A 1 415 ? 10.477 12.719 -7.406 1 94.81 415 GLU A N 1
ATOM 3334 C CA . GLU A 1 415 ? 9.617 13.352 -6.414 1 94.81 415 GLU A CA 1
ATOM 3335 C C . GLU A 1 415 ? 10.328 13.492 -5.07 1 94.81 415 GLU A C 1
ATOM 3337 O O . GLU A 1 415 ? 11.023 12.57 -4.633 1 94.81 415 GLU A O 1
ATOM 3342 N N . THR A 1 416 ? 10.203 14.672 -4.539 1 95.19 416 THR A N 1
ATOM 3343 C CA . THR A 1 416 ? 10.773 14.898 -3.215 1 95.19 416 THR A CA 1
ATOM 3344 C C . THR A 1 416 ? 9.68 15.133 -2.184 1 95.19 416 THR A C 1
ATOM 3346 O O . THR A 1 416 ? 8.797 15.969 -2.389 1 95.19 416 THR A O 1
ATOM 3349 N N . ILE A 1 417 ? 9.664 14.406 -1.161 1 93.44 417 ILE A N 1
ATOM 3350 C CA . ILE A 1 417 ? 8.766 14.562 -0.022 1 93.44 417 ILE A CA 1
ATOM 3351 C C . ILE A 1 417 ? 9.57 14.93 1.223 1 93.44 417 ILE A C 1
ATOM 3353 O O . ILE A 1 417 ? 10.219 14.07 1.828 1 93.44 417 ILE A O 1
ATOM 3357 N N . GLU A 1 418 ? 9.477 16.156 1.599 1 95 418 GLU A N 1
ATOM 3358 C CA . GLU A 1 418 ? 10.32 16.656 2.682 1 95 418 GLU A CA 1
ATOM 3359 C C . GLU A 1 418 ? 9.477 17.188 3.84 1 95 418 GLU A C 1
ATOM 3361 O O . GLU A 1 418 ? 8.531 17.953 3.633 1 95 418 GLU A O 1
ATOM 3366 N N . GLN A 1 419 ? 9.906 16.75 5.023 1 93.75 419 GLN A N 1
ATOM 3367 C CA . GLN A 1 419 ? 9.305 17.312 6.223 1 93.75 419 GLN A CA 1
ATOM 3368 C C . GLN A 1 419 ? 10.016 18.594 6.645 1 93.75 419 GLN A C 1
ATOM 3370 O O . GLN A 1 419 ? 11.242 18.641 6.699 1 93.75 419 GLN A O 1
ATOM 3375 N N . ARG A 1 420 ? 9.188 19.547 6.863 1 94.12 420 ARG A N 1
ATOM 3376 C CA . ARG A 1 420 ? 9.719 20.828 7.312 1 94.12 420 ARG A CA 1
ATOM 3377 C C . ARG A 1 420 ? 9.023 21.281 8.586 1 94.12 420 ARG A C 1
ATOM 3379 O O . ARG A 1 420 ? 7.848 20.984 8.812 1 94.12 420 ARG A O 1
ATOM 3386 N N . LYS A 1 421 ? 9.852 21.984 9.344 1 92.75 421 LYS A N 1
ATOM 3387 C CA . LYS A 1 421 ? 9.266 22.578 10.539 1 92.75 421 LYS A CA 1
ATOM 3388 C C . LYS A 1 421 ? 8.195 23.594 10.18 1 92.75 421 LYS A C 1
ATOM 3390 O O . LYS A 1 421 ? 8.43 24.469 9.344 1 92.75 421 LYS A O 1
ATOM 3395 N N . ALA A 1 422 ? 7.051 23.406 10.789 1 91.75 422 ALA A N 1
ATOM 3396 C CA . ALA A 1 422 ? 5.941 24.297 10.469 1 91.75 422 ALA A CA 1
ATOM 3397 C C . ALA A 1 422 ? 5.992 25.562 11.312 1 91.75 422 ALA A C 1
ATOM 3399 O O . ALA A 1 422 ? 5.535 26.625 10.883 1 91.75 422 ALA A O 1
ATOM 3400 N N . TYR A 1 423 ? 6.379 25.438 12.578 1 92.19 423 TYR A N 1
ATOM 3401 C CA . TYR A 1 423 ? 6.352 26.516 13.555 1 92.19 423 TYR A CA 1
ATOM 3402 C C . TYR A 1 423 ? 7.664 26.578 14.336 1 92.19 423 TYR A C 1
ATOM 3404 O O . TYR A 1 423 ? 8 25.656 15.07 1 92.19 423 TYR A O 1
ATOM 3412 N N . GLU A 1 424 ? 8.43 27.734 14.07 1 91.94 424 GLU A N 1
ATOM 3413 C CA . GLU A 1 424 ? 9.734 27.906 14.703 1 91.94 424 GLU A CA 1
ATOM 3414 C C . GLU A 1 424 ? 9.68 28.953 15.812 1 91.94 424 GLU A C 1
ATOM 3416 O O . GLU A 1 424 ? 8.641 29.578 16.031 1 91.94 424 GLU A O 1
ATOM 3421 N N . VAL A 1 425 ? 10.797 29.156 16.453 1 93.56 425 VAL A N 1
ATOM 3422 C CA . VAL A 1 425 ? 10.898 30.047 17.609 1 93.56 425 VAL A CA 1
ATOM 3423 C C . VAL A 1 425 ? 10.641 31.484 17.172 1 93.56 425 VAL A C 1
ATOM 3425 O O . VAL A 1 425 ? 10.008 32.25 17.891 1 93.56 425 VAL A O 1
ATOM 3428 N N . ALA A 1 426 ? 11.086 31.812 16.047 1 91.5 426 ALA A N 1
ATOM 3429 C CA . ALA A 1 426 ? 10.852 33.156 15.531 1 91.5 426 ALA A CA 1
ATOM 3430 C C . ALA A 1 426 ? 9.359 33.438 15.367 1 91.5 426 ALA A C 1
ATOM 3432 O O . ALA A 1 426 ? 8.891 34.531 15.656 1 91.5 426 ALA A O 1
ATOM 3433 N N . GLY A 1 427 ? 8.633 32.469 14.891 1 90.69 427 GLY A N 1
ATOM 3434 C CA . GLY A 1 427 ? 7.195 32.625 14.773 1 90.69 427 GLY A CA 1
ATOM 3435 C C . GLY A 1 427 ? 6.492 32.719 16.125 1 90.69 427 GLY A C 1
ATOM 3436 O O . GLY A 1 427 ? 5.566 33.531 16.281 1 90.69 427 GLY A O 1
ATOM 3437 N N . LEU A 1 428 ? 7.004 31.969 17.016 1 92.75 428 LEU A N 1
ATOM 3438 C CA . LEU A 1 428 ? 6.441 32 18.359 1 92.75 428 LEU A CA 1
ATOM 3439 C C . LEU A 1 428 ? 6.645 33.375 19 1 92.75 428 LEU A C 1
ATOM 3441 O O . LEU A 1 428 ? 5.699 33.969 19.531 1 92.75 428 LEU A O 1
ATOM 3445 N N . LEU A 1 429 ? 7.801 33.938 18.891 1 91.94 429 LEU A N 1
ATOM 3446 C CA . LEU A 1 429 ? 8.125 35.219 19.484 1 91.94 429 LEU A CA 1
ATOM 3447 C C . LEU A 1 429 ? 7.359 36.344 18.781 1 91.94 429 LEU A C 1
ATOM 3449 O O . LEU A 1 429 ? 6.957 37.312 19.422 1 91.94 429 LEU A O 1
ATOM 3453 N N . GLY A 1 430 ? 7.23 36.156 17.547 1 90.5 430 GLY A N 1
ATOM 3454 C CA . GLY A 1 430 ? 6.43 37.125 16.797 1 90.5 430 GLY A CA 1
ATOM 3455 C C . GLY A 1 430 ? 4.969 37.125 17.219 1 90.5 430 GLY A C 1
ATOM 3456 O O . GLY A 1 430 ? 4.371 38.188 17.375 1 90.5 430 GLY A O 1
ATOM 3457 N N . ASP A 1 431 ? 4.418 36.031 17.422 1 92.31 431 ASP A N 1
ATOM 3458 C CA . ASP A 1 431 ? 3.023 35.906 17.844 1 92.31 431 ASP A CA 1
ATOM 3459 C C . ASP A 1 431 ? 2.838 36.438 19.266 1 92.31 431 ASP A C 1
ATOM 3461 O O . ASP A 1 431 ? 1.896 37.188 19.531 1 92.31 431 ASP A O 1
ATOM 3465 N N . ILE A 1 432 ? 3.709 36.094 20.125 1 90.81 432 ILE A N 1
ATOM 3466 C CA . ILE A 1 432 ? 3.613 36.562 21.5 1 90.81 432 ILE A CA 1
ATOM 3467 C C . ILE A 1 432 ? 3.799 38.094 21.547 1 90.81 432 ILE A C 1
ATOM 3469 O O . ILE A 1 432 ? 3.064 38.781 22.25 1 90.81 432 ILE A O 1
ATOM 3473 N N . GLY A 1 433 ? 4.781 38.562 20.875 1 90.81 433 GLY A N 1
ATOM 3474 C CA . GLY A 1 433 ? 4.984 40 20.797 1 90.81 433 GLY A CA 1
ATOM 3475 C C . GLY A 1 433 ? 3.781 40.75 20.25 1 90.81 433 GLY A C 1
ATOM 3476 O O . GLY A 1 433 ? 3.418 41.812 20.75 1 90.81 433 GLY A O 1
ATOM 3477 N N . GLY A 1 434 ? 3.268 40.188 19.172 1 91.25 434 GLY A N 1
ATOM 3478 C CA . GLY A 1 434 ? 2.074 40.781 18.609 1 91.25 434 GLY A CA 1
ATOM 3479 C C . GLY A 1 434 ? 0.889 40.781 19.562 1 91.25 434 GLY A C 1
ATOM 3480 O O . GLY A 1 434 ? 0.136 41.75 19.641 1 91.25 434 GLY A O 1
ATOM 3481 N N . GLN A 1 435 ? 0.739 39.75 20.266 1 91.12 435 GLN A N 1
ATOM 3482 C CA . GLN A 1 435 ? -0.364 39.656 21.219 1 91.12 435 GLN A CA 1
ATOM 3483 C C . GLN A 1 435 ? -0.161 40.594 22.406 1 91.12 435 GLN A C 1
ATOM 3485 O O . GLN A 1 435 ? -1.112 41.219 22.891 1 91.12 435 GLN A O 1
ATOM 3490 N N . MET A 1 436 ? 1.023 40.656 22.906 1 91.19 436 MET A N 1
ATOM 3491 C CA . MET A 1 436 ? 1.316 41.594 23.984 1 91.19 436 MET A CA 1
ATOM 3492 C C . MET A 1 436 ? 1.049 43.031 23.547 1 91.19 436 MET A C 1
ATOM 3494 O O . MET A 1 436 ? 0.521 43.812 24.312 1 91.19 436 MET A O 1
ATOM 3498 N N . GLY A 1 437 ? 1.438 43.281 22.344 1 88.06 437 GLY A N 1
ATOM 3499 C CA . GLY A 1 437 ? 1.16 44.594 21.781 1 88.06 437 GLY A CA 1
ATOM 3500 C C . GLY A 1 437 ? -0.322 44.875 21.625 1 88.06 437 GLY A C 1
ATOM 3501 O O . GLY A 1 437 ? -0.782 46 21.891 1 88.06 437 GLY A O 1
ATOM 3502 N N . LEU A 1 438 ? -1.023 43.906 21.281 1 89.75 438 LEU A N 1
ATOM 3503 C CA . LEU A 1 438 ? -2.447 44.062 21.016 1 89.75 438 LEU A CA 1
ATOM 3504 C C . LEU A 1 438 ? -3.232 44.25 22.312 1 89.75 438 LEU A C 1
ATOM 3506 O O . LEU A 1 438 ? -4.094 45.125 22.422 1 89.75 438 LEU A O 1
ATOM 3510 N N . PHE A 1 439 ? -2.936 43.531 23.359 1 90.5 439 PHE A N 1
ATOM 3511 C CA . PHE A 1 439 ? -3.807 43.469 24.531 1 90.5 439 PHE A CA 1
ATOM 3512 C C . PHE A 1 439 ? -3.35 44.469 25.578 1 90.5 439 PHE A C 1
ATOM 3514 O O . PHE A 1 439 ? -4.176 45.156 26.203 1 90.5 439 PHE A O 1
ATOM 3521 N N . ILE A 1 440 ? -2.051 44.656 25.781 1 85.69 440 ILE A N 1
ATOM 3522 C CA . ILE A 1 440 ? -1.624 45.5 26.875 1 85.69 440 ILE A CA 1
ATOM 3523 C C . ILE A 1 440 ? -0.617 46.531 26.375 1 85.69 440 ILE A C 1
ATOM 3525 O O . ILE A 1 440 ? -0.203 47.406 27.125 1 85.69 440 ILE A O 1
ATOM 3529 N N . GLY A 1 441 ? -0.258 46.5 25.172 1 87.12 441 GLY A N 1
ATOM 3530 C CA . GLY A 1 441 ? 0.695 47.438 24.609 1 87.12 441 GLY A CA 1
ATOM 3531 C C . GLY A 1 441 ? 2.055 47.406 25.281 1 87.12 441 GLY A C 1
ATOM 3532 O O . GLY A 1 441 ? 2.699 48.438 25.484 1 87.12 441 GLY A O 1
ATOM 3533 N N . ALA A 1 442 ? 2.393 46.281 25.781 1 84.88 442 ALA A N 1
ATOM 3534 C CA . ALA A 1 442 ? 3.633 46.125 26.547 1 84.88 442 ALA A CA 1
ATOM 3535 C C . ALA A 1 442 ? 4.711 45.438 25.688 1 84.88 442 ALA A C 1
ATOM 3537 O O . ALA A 1 442 ? 4.402 44.688 24.766 1 84.88 442 ALA A O 1
ATOM 3538 N N . SER A 1 443 ? 6.012 45.844 25.828 1 85.12 443 SER A N 1
ATOM 3539 C CA . SER A 1 443 ? 7.195 45.219 25.266 1 85.12 443 SER A CA 1
ATOM 3540 C C . SER A 1 443 ? 8.047 44.594 26.359 1 85.12 443 SER A C 1
ATOM 3542 O O . SER A 1 443 ? 7.688 44.625 27.547 1 85.12 443 SER A O 1
ATOM 3544 N N . ILE A 1 444 ? 9.117 43.969 25.953 1 84.81 444 ILE A N 1
ATOM 3545 C CA . ILE A 1 444 ? 10.047 43.375 26.922 1 84.81 444 ILE A CA 1
ATOM 3546 C C . ILE A 1 444 ? 10.641 44.5 27.797 1 84.81 444 ILE A C 1
ATOM 3548 O O . ILE A 1 444 ? 10.898 44.281 28.984 1 84.81 444 ILE A O 1
ATOM 3552 N N . LEU A 1 445 ? 10.797 45.656 27.266 1 82.81 445 LEU A N 1
ATOM 3553 C CA . LEU A 1 445 ? 11.344 46.781 28.016 1 82.81 445 LEU A CA 1
ATOM 3554 C C . LEU A 1 445 ? 10.359 47.25 29.078 1 82.81 445 LEU A C 1
ATOM 3556 O O . LEU A 1 445 ? 10.766 47.688 30.156 1 82.81 445 LEU A O 1
ATOM 3560 N N . THR A 1 446 ? 9.102 47.156 28.766 1 85.38 446 THR A N 1
ATOM 3561 C CA . THR A 1 446 ? 8.078 47.531 29.734 1 85.38 446 THR A CA 1
ATOM 3562 C C . THR A 1 446 ? 8.109 46.594 30.938 1 85.38 446 THR A C 1
ATOM 3564 O O . THR A 1 446 ? 7.945 47.031 32.062 1 85.38 446 THR A O 1
ATOM 3567 N N . ILE A 1 447 ? 8.352 45.406 30.609 1 84.5 447 ILE A N 1
ATOM 3568 C CA . ILE A 1 447 ? 8.414 44.406 31.688 1 84.5 447 ILE A CA 1
ATOM 3569 C C . ILE A 1 447 ? 9.648 44.688 32.562 1 84.5 447 ILE A C 1
ATOM 3571 O O . ILE A 1 447 ? 9.594 44.594 33.781 1 84.5 447 ILE A O 1
ATOM 3575 N N . LEU A 1 448 ? 10.719 45.094 31.953 1 87.38 448 LEU A N 1
ATOM 3576 C CA . LEU A 1 448 ? 11.938 45.406 32.688 1 87.38 448 LEU A CA 1
ATOM 3577 C C . LEU A 1 448 ? 11.742 46.656 33.531 1 87.38 448 LEU A C 1
ATOM 3579 O O . LEU A 1 448 ? 12.289 46.781 34.625 1 87.38 448 LEU A O 1
ATOM 3583 N N . GLU A 1 449 ? 10.961 47.625 33.031 1 85.5 449 GLU A N 1
ATOM 3584 C CA . GLU A 1 449 ? 10.617 48.812 33.781 1 85.5 449 GLU A CA 1
ATOM 3585 C C . GLU A 1 449 ? 9.859 48.469 35.062 1 85.5 449 GLU A C 1
ATOM 3587 O O . GLU A 1 449 ? 10.109 49.031 36.125 1 85.5 449 GLU A O 1
ATOM 3592 N N . LEU A 1 450 ? 9.023 47.531 34.938 1 84.94 450 LEU A N 1
ATOM 3593 C CA . LEU A 1 450 ? 8.242 47.094 36.094 1 84.94 450 LEU A CA 1
ATOM 3594 C C . LEU A 1 450 ? 9.133 46.406 37.125 1 84.94 450 LEU A C 1
ATOM 3596 O O . LEU A 1 450 ? 8.992 46.625 38.312 1 84.94 450 LEU A O 1
ATOM 3600 N N . PHE A 1 451 ? 10 45.656 36.625 1 88.25 451 PHE A N 1
ATOM 3601 C CA . PHE A 1 451 ? 10.914 44.969 37.531 1 88.25 451 PHE A CA 1
ATOM 3602 C C . PHE A 1 451 ? 11.859 45.938 38.219 1 88.25 451 PHE A C 1
ATOM 3604 O O . PHE A 1 451 ? 12.18 45.781 39.406 1 88.25 451 PHE A O 1
ATOM 3611 N N . ASP A 1 452 ? 12.273 46.906 37.406 1 87.12 452 ASP A N 1
ATOM 3612 C CA . ASP A 1 452 ? 13.133 47.938 37.969 1 87.12 452 ASP A CA 1
ATOM 3613 C C . ASP A 1 452 ? 12.414 48.719 39.094 1 87.12 452 ASP A C 1
ATOM 3615 O O . ASP A 1 452 ? 12.992 49 40.125 1 87.12 452 ASP A O 1
ATOM 3619 N N . TYR A 1 453 ? 11.148 49.062 38.875 1 87.06 453 TYR A N 1
ATOM 3620 C CA . TYR A 1 453 ? 10.359 49.781 39.875 1 87.06 453 TYR A CA 1
ATOM 3621 C C . TYR A 1 453 ? 10.133 48.906 41.094 1 87.06 453 TYR A C 1
ATOM 3623 O O . TYR A 1 453 ? 10.25 49.375 42.25 1 87.06 453 TYR A O 1
ATOM 3631 N N . LEU A 1 454 ? 9.859 47.625 40.906 1 87.19 454 LEU A N 1
ATOM 3632 C CA . LEU A 1 454 ? 9.641 46.688 42 1 87.19 454 LEU A CA 1
ATOM 3633 C C . LEU A 1 454 ? 10.914 46.5 42.812 1 87.19 454 LEU A C 1
ATOM 3635 O O . LEU A 1 454 ? 10.859 46.375 44.062 1 87.19 454 LEU A O 1
ATOM 3639 N N . TYR A 1 455 ? 12 46.469 42.125 1 87.81 455 TYR A N 1
ATOM 3640 C CA . TYR A 1 455 ? 13.289 46.375 42.781 1 87.81 455 TYR A CA 1
ATOM 3641 C C . TYR A 1 455 ? 13.547 47.594 43.656 1 87.81 455 TYR A C 1
ATOM 3643 O O . TYR A 1 455 ? 14.008 47.469 44.812 1 87.81 455 TYR A O 1
ATOM 3651 N N . GLU A 1 456 ? 13.188 48.812 43.188 1 85.75 456 GLU A N 1
ATOM 3652 C CA . GLU A 1 456 ? 13.383 50.031 43.938 1 85.75 456 GLU A CA 1
ATOM 3653 C C . GLU A 1 456 ? 12.461 50.062 45.156 1 85.75 456 GLU A C 1
ATOM 3655 O O . GLU A 1 456 ? 12.875 50.531 46.219 1 85.75 456 GLU A O 1
ATOM 3660 N N . VAL A 1 457 ? 11.32 49.562 45.031 1 86 457 VAL A N 1
ATOM 3661 C CA . VAL A 1 457 ? 10.367 49.562 46.125 1 86 457 VAL A CA 1
ATOM 3662 C C . VAL A 1 457 ? 10.797 48.531 47.188 1 86 457 VAL A C 1
ATOM 3664 O O . VAL A 1 457 ? 10.711 48.812 48.375 1 86 457 VAL A O 1
ATOM 3667 N N . MET A 1 458 ? 11.281 47.469 46.719 1 87.5 458 MET A N 1
ATOM 3668 C CA . MET A 1 458 ? 11.727 46.438 47.656 1 87.5 458 MET A CA 1
ATOM 3669 C C . MET A 1 458 ? 12.984 46.875 48.406 1 87.5 458 MET A C 1
ATOM 3671 O O . MET A 1 458 ? 13.133 46.625 49.594 1 87.5 458 MET A O 1
ATOM 3675 N N . LYS A 1 459 ? 13.875 47.438 47.688 1 85.12 459 LYS A N 1
ATOM 3676 C CA . LYS A 1 459 ? 15.094 47.969 48.281 1 85.12 459 LYS A CA 1
ATOM 3677 C C . LYS A 1 459 ? 14.773 49 49.344 1 85.12 459 LYS A C 1
ATOM 3679 O O . LYS A 1 459 ? 15.383 49 50.438 1 85.12 459 LYS A O 1
ATOM 3684 N N . TYR A 1 460 ? 13.773 49.875 49.031 1 83.62 460 TYR A N 1
ATOM 3685 C CA . TYR A 1 460 ? 13.375 50.906 49.969 1 83.62 460 TYR A CA 1
ATOM 3686 C C . TYR A 1 460 ? 12.719 50.312 51.188 1 83.62 460 TYR A C 1
ATOM 3688 O O . TYR A 1 460 ? 12.984 50.75 52.312 1 83.62 460 TYR A O 1
ATOM 3696 N N . ARG A 1 461 ? 11.977 49.312 51.031 1 84.12 461 ARG A N 1
ATOM 3697 C CA . ARG A 1 461 ? 11.289 48.656 52.156 1 84.12 461 ARG A CA 1
ATOM 3698 C C . ARG A 1 461 ? 12.266 47.875 53.031 1 84.12 461 ARG A C 1
ATOM 3700 O O . ARG A 1 461 ? 12.148 47.844 54.25 1 84.12 461 ARG A O 1
ATOM 3707 N N . LEU A 1 462 ? 13.148 47.344 52.406 1 81.75 462 LEU A N 1
ATOM 3708 C CA . LEU A 1 462 ? 14.133 46.562 53.156 1 81.75 462 LEU A CA 1
ATOM 3709 C C . LEU A 1 462 ? 15.133 47.469 53.844 1 81.75 462 LEU A C 1
ATOM 3711 O O . LEU A 1 462 ? 15.555 47.156 54.969 1 81.75 462 LEU A O 1
ATOM 3715 N N . CYS A 1 463 ? 15.547 48.531 53.281 1 72 463 CYS A N 1
ATOM 3716 C CA . CYS A 1 463 ? 16.453 49.469 53.906 1 72 463 CYS A CA 1
ATOM 3717 C C . CYS A 1 463 ? 15.773 50.188 55.062 1 72 463 CYS A C 1
ATOM 3719 O O . CYS A 1 463 ? 16.406 50.469 56.094 1 72 463 CYS A O 1
ATOM 3721 N N . ARG A 1 464 ? 14.586 50.438 54.938 1 66.44 464 ARG A N 1
ATOM 3722 C CA . ARG A 1 464 ? 13.867 51.094 56.031 1 66.44 464 ARG A CA 1
ATOM 3723 C C . ARG A 1 464 ? 13.695 50.125 57.219 1 66.44 464 ARG A C 1
ATOM 3725 O O . ARG A 1 464 ? 13.758 50.562 58.375 1 66.44 464 ARG A O 1
ATOM 3732 N N . CYS A 1 465 ? 13.539 48.969 56.844 1 63.41 465 CYS A N 1
ATOM 3733 C CA . CYS A 1 465 ? 13.438 47.969 57.906 1 63.41 465 CYS A CA 1
ATOM 3734 C C . CYS A 1 465 ? 14.781 47.781 58.594 1 63.41 465 CYS A C 1
ATOM 3736 O O . CYS A 1 465 ? 14.836 47.5 59.812 1 63.41 465 CYS A O 1
ATOM 3738 N N . SER A 1 466 ? 15.82 48.031 57.969 1 61.69 466 SER A N 1
ATOM 3739 C CA . SER A 1 466 ? 17.141 47.875 58.562 1 61.69 466 SER A CA 1
ATOM 3740 C C . SER A 1 466 ? 17.5 49.125 59.375 1 61.69 466 SER A C 1
ATOM 3742 O O . SER A 1 466 ? 18.219 49.031 60.375 1 61.69 466 SER A O 1
ATOM 3744 N N . ASP A 1 467 ? 17.031 50.344 58.969 1 57.03 467 ASP A N 1
ATOM 3745 C CA . ASP A 1 467 ? 17.344 51.562 59.719 1 57.03 467 ASP A CA 1
ATOM 3746 C C . ASP A 1 467 ? 16.484 51.656 61 1 57.03 467 ASP A C 1
ATOM 3748 O O . ASP A 1 467 ? 16.875 52.281 61.969 1 57.03 467 ASP A O 1
ATOM 3752 N N . LYS A 1 468 ? 15.305 51.156 61 1 56.38 468 LYS A N 1
ATOM 3753 C CA . LYS A 1 468 ? 14.547 51.156 62.25 1 56.38 468 LYS A CA 1
ATOM 3754 C C . LYS A 1 468 ? 15.211 50.25 63.312 1 56.38 468 LYS A C 1
ATOM 3756 O O . LYS A 1 468 ? 14.969 50.406 64.5 1 56.38 468 LYS A O 1
ATOM 3761 N N . LYS A 1 469 ? 15.969 49.438 62.906 1 53.03 469 LYS A N 1
ATOM 3762 C CA . LYS A 1 469 ? 16.609 48.625 63.906 1 53.03 469 LYS A CA 1
ATOM 3763 C C . LYS A 1 469 ? 17.75 49.375 64.625 1 53.03 469 LYS A C 1
ATOM 3765 O O . LYS A 1 469 ? 18 49.156 65.812 1 53.03 469 LYS A O 1
ATOM 3770 N N . HIS A 1 470 ? 18.312 50.312 63.938 1 51.62 470 HIS A N 1
ATOM 3771 C CA . HIS A 1 470 ? 19.438 50.906 64.625 1 51.62 470 HIS A CA 1
ATOM 3772 C C . HIS A 1 470 ? 18.953 52 65.562 1 51.62 470 HIS A C 1
ATOM 3774 O O . HIS A 1 470 ? 19.703 52.438 66.438 1 51.62 470 HIS A O 1
ATOM 3780 N N . HIS A 1 471 ? 17.766 52.656 65.375 1 47.78 471 HIS A N 1
ATOM 3781 C CA . HIS A 1 471 ? 17.5 53.75 66.25 1 47.78 471 HIS A CA 1
ATOM 3782 C C . HIS A 1 471 ? 17 53.25 67.625 1 47.78 471 HIS A C 1
ATOM 3784 O O . HIS A 1 471 ? 16.875 54 68.562 1 47.78 471 HIS A O 1
ATOM 3790 N N . ASN A 1 472 ? 16.281 52.219 67.75 1 42.81 472 ASN A N 1
ATOM 3791 C CA . ASN A 1 472 ? 15.797 51.938 69.125 1 42.81 472 ASN A CA 1
ATOM 3792 C C . ASN A 1 472 ? 16.938 51.562 70.062 1 42.81 472 ASN A C 1
ATOM 3794 O O . ASN A 1 472 ? 16.719 51.281 71.25 1 42.81 472 ASN A O 1
ATOM 3798 N N . ASN A 1 473 ? 18.125 51.188 69.5 1 40.59 473 ASN A N 1
ATOM 3799 C CA . ASN A 1 473 ? 19 50.625 70.562 1 40.59 473 ASN A CA 1
ATOM 3800 C C . ASN A 1 473 ? 19.781 51.719 71.312 1 40.59 473 ASN A C 1
ATOM 3802 O O . ASN A 1 473 ? 20.75 51.438 72 1 40.59 473 ASN A O 1
ATOM 3806 N N . ASN A 1 474 ? 19.656 53.125 71 1 38.72 474 ASN A N 1
ATOM 3807 C CA . ASN A 1 474 ? 20.656 53.906 71.688 1 38.72 474 ASN A CA 1
ATOM 3808 C C . ASN A 1 474 ? 20.25 54.094 73.188 1 38.72 474 ASN A C 1
ATOM 3810 O O . ASN A 1 474 ? 20.891 54.844 73.875 1 38.72 474 ASN A O 1
ATOM 3814 N N . ASN A 1 475 ? 19.016 54.188 73.625 1 35.66 475 ASN A N 1
ATOM 3815 C CA . ASN A 1 475 ? 18.938 54.875 74.875 1 35.66 475 ASN A CA 1
ATOM 3816 C C . ASN A 1 475 ? 19.719 54.094 75.938 1 35.66 475 ASN A C 1
ATOM 3818 O O . ASN A 1 475 ? 20.109 54.688 77 1 35.66 475 ASN A O 1
ATOM 3822 N N . THR A 1 476 ? 19.422 52.906 76.312 1 34.38 476 THR A N 1
ATOM 3823 C CA . THR A 1 476 ? 19.531 52.531 77.75 1 34.38 476 THR A CA 1
ATOM 3824 C C . THR A 1 476 ? 20.984 52.312 78.125 1 34.38 476 THR A C 1
ATOM 3826 O O . THR A 1 476 ? 21.281 52.062 79.312 1 34.38 476 THR A O 1
ATOM 3829 N N . ASP A 1 477 ? 22.062 51.812 77.312 1 32.47 477 ASP A N 1
ATOM 3830 C CA . ASP A 1 477 ? 23.047 50.938 77.938 1 32.47 477 ASP A CA 1
ATOM 3831 C C . ASP A 1 477 ? 24.172 51.75 78.562 1 32.47 477 ASP A C 1
ATOM 3833 O O . ASP A 1 477 ? 24.891 52.469 77.875 1 32.47 477 ASP A O 1
ATOM 3837 N N . HIS A 1 478 ? 24.078 52.5 79.812 1 34.62 478 HIS A N 1
ATOM 3838 C CA . HIS A 1 478 ? 25.156 52.906 80.688 1 34.62 478 HIS A CA 1
ATOM 3839 C C . HIS A 1 478 ? 26.203 51.812 80.875 1 34.62 478 HIS A C 1
ATOM 3841 O O . HIS A 1 478 ? 27.078 51.906 81.688 1 34.62 478 HIS A O 1
ATOM 3847 N N . GLY A 1 479 ? 26.062 50.562 80.438 1 28.83 479 GLY A N 1
ATOM 3848 C CA . GLY A 1 479 ? 26.938 49.531 81 1 28.83 479 GLY A CA 1
ATOM 3849 C C . GLY A 1 479 ? 28.406 49.844 80.812 1 28.83 479 GLY A C 1
ATOM 3850 O O . GLY A 1 479 ? 28.766 50.688 80 1 28.83 479 GLY A O 1
ATOM 3851 N N . THR A 1 480 ? 29.328 49.531 81.938 1 34.34 480 THR A N 1
ATOM 3852 C CA . THR A 1 480 ? 30.734 49.344 82.312 1 34.34 480 THR A CA 1
ATOM 3853 C C . THR A 1 480 ? 31.516 48.844 81.062 1 34.34 480 THR A C 1
ATOM 3855 O O . THR A 1 480 ? 31.203 47.75 80.562 1 34.34 480 THR A O 1
ATOM 3858 N N . VAL A 1 481 ? 32 49.656 80.312 1 30.61 481 VAL A N 1
ATOM 3859 C CA . VAL A 1 481 ? 32.656 49.406 79 1 30.61 481 VAL A CA 1
ATOM 3860 C C . VAL A 1 481 ? 33.969 48.688 79.25 1 30.61 481 VAL A C 1
ATOM 3862 O O . VAL A 1 481 ? 34.875 49.219 79.875 1 30.61 481 VAL A O 1
ATOM 3865 N N . LEU A 1 482 ? 33.938 47.344 79.875 1 27.33 482 LEU A N 1
ATOM 3866 C CA . LEU A 1 482 ? 35.125 46.5 80 1 27.33 482 LEU A CA 1
ATOM 3867 C C . LEU A 1 482 ? 36 46.594 78.75 1 27.33 482 LEU A C 1
ATOM 3869 O O . LEU A 1 482 ? 35.5 46.656 77.625 1 27.33 482 LEU A O 1
ATOM 3873 N N . GLY A 1 483 ? 37.281 47.156 78.938 1 27.67 483 GLY A N 1
ATOM 3874 C CA . GLY A 1 483 ? 38.375 47.375 78 1 27.67 483 GLY A CA 1
ATOM 3875 C C . GLY A 1 483 ? 38.719 46.156 77.188 1 27.67 483 GLY A C 1
ATOM 3876 O O . GLY A 1 483 ? 39.75 45.5 77.438 1 27.67 483 GLY A O 1
ATOM 3877 N N . LEU A 1 484 ? 37.781 45.375 76.812 1 25.03 484 LEU A N 1
ATOM 3878 C CA . LEU A 1 484 ? 38.125 44.094 76.188 1 25.03 484 LEU A CA 1
ATOM 3879 C C . LEU A 1 484 ? 39 44.312 74.938 1 25.03 484 LEU A C 1
ATOM 3881 O O . LEU A 1 484 ? 38.531 44.781 73.938 1 25.03 484 LEU A O 1
ATOM 3885 N N . ASP A 1 485 ? 40.281 44.938 75.125 1 24.22 485 ASP A N 1
ATOM 3886 C CA . ASP A 1 485 ? 41.25 45.062 74.062 1 24.22 485 ASP A CA 1
ATOM 3887 C C . ASP A 1 485 ? 41.188 43.844 73.125 1 24.22 485 ASP A C 1
ATOM 3889 O O . ASP A 1 485 ? 41.188 44 71.875 1 24.22 485 ASP A O 1
ATOM 3893 N N . ASP A 1 486 ? 41.781 42.812 73.562 1 24.08 486 ASP A N 1
ATOM 3894 C CA . ASP A 1 486 ? 42.719 41.938 72.875 1 24.08 486 ASP A CA 1
ATOM 3895 C C . ASP A 1 486 ? 42 41.062 71.875 1 24.08 486 ASP A C 1
ATOM 3897 O O . ASP A 1 486 ? 42.594 40.125 71.312 1 24.08 486 ASP A O 1
ATOM 3901 N N . VAL A 1 487 ? 40.781 40.938 72 1 22.41 487 VAL A N 1
ATOM 3902 C CA . VAL A 1 487 ? 40.406 39.688 71.438 1 22.41 487 VAL A CA 1
ATOM 3903 C C . VAL A 1 487 ? 40.688 39.719 69.938 1 22.41 487 VAL A C 1
ATOM 3905 O O . VAL A 1 487 ? 40.125 40.531 69.188 1 22.41 487 VAL A O 1
ATOM 3908 N N . LYS A 1 488 ? 41.938 39.469 69.562 1 22.56 488 LYS A N 1
ATOM 3909 C CA . LYS A 1 488 ? 42.438 39.188 68.188 1 22.56 488 LYS A CA 1
ATOM 3910 C C . LYS A 1 488 ? 41.438 38.312 67.438 1 22.56 488 LYS A C 1
ATOM 3912 O O . LYS A 1 488 ? 41.031 37.25 67.938 1 22.56 488 LYS A O 1
ATOM 3917 N N . CYS A 1 489 ? 40.469 38.938 66.812 1 20.91 489 CYS A N 1
ATOM 3918 C CA . CYS A 1 489 ? 39.469 38.375 65.938 1 20.91 489 CYS A CA 1
ATOM 3919 C C . CYS A 1 489 ? 40.062 37.344 64.938 1 20.91 489 CYS A C 1
ATOM 3921 O O . CYS A 1 489 ? 40.875 37.688 64.125 1 20.91 489 CYS A O 1
ATOM 3923 N N . HIS A 1 490 ? 40.562 36.281 65.562 1 20.31 490 HIS A N 1
ATOM 3924 C CA . HIS A 1 490 ? 41.094 35.219 64.75 1 20.31 490 HIS A CA 1
ATOM 3925 C C . HIS A 1 490 ? 40.156 34.875 63.594 1 20.31 490 HIS A C 1
ATOM 3927 O O . HIS A 1 490 ? 39 34.438 63.812 1 20.31 490 HIS A O 1
ATOM 3933 N N . VAL A 1 491 ? 40.031 35.781 62.625 1 23.33 491 VAL A N 1
ATOM 3934 C CA . VAL A 1 491 ? 39.469 35.594 61.281 1 23.33 491 VAL A CA 1
ATOM 3935 C C . VAL A 1 491 ? 39.875 34.219 60.719 1 23.33 491 VAL A C 1
ATOM 3937 O O . VAL A 1 491 ? 41.031 34.031 60.312 1 23.33 491 VAL A O 1
ATOM 3940 N N . ASN A 1 492 ? 39.844 33.188 61.656 1 19.84 492 ASN A N 1
ATOM 3941 C CA . ASN A 1 492 ? 40.344 31.953 61.031 1 19.84 492 ASN A CA 1
ATOM 3942 C C . ASN A 1 492 ? 39.812 31.781 59.625 1 19.84 492 ASN A C 1
ATOM 3944 O O . ASN A 1 492 ? 38.781 32.375 59.25 1 19.84 492 ASN A O 1
ATOM 3948 N N . GLU A 1 493 ? 40.438 30.844 58.844 1 22.27 493 GLU A N 1
ATOM 3949 C CA . GLU A 1 493 ? 40.906 30.203 57.625 1 22.27 493 GLU A CA 1
ATOM 3950 C C . GLU A 1 493 ? 39.75 29.5 56.906 1 22.27 493 GLU A C 1
ATOM 3952 O O . GLU A 1 493 ? 39.938 28.812 55.938 1 22.27 493 GLU A O 1
ATOM 3957 N N . PHE A 1 494 ? 38.5 29.688 57.469 1 21.73 494 PHE A N 1
ATOM 3958 C CA . PHE A 1 494 ? 37.688 28.609 56.875 1 21.73 494 PHE A CA 1
ATOM 3959 C C . PHE A 1 494 ? 37.625 28.734 55.375 1 21.73 494 PHE A C 1
ATOM 3961 O O . PHE A 1 494 ? 36.75 29.391 54.844 1 21.73 494 PHE A O 1
ATOM 3968 N N . VAL A 1 495 ? 38.625 29.406 54.719 1 22.5 495 VAL A N 1
ATOM 3969 C CA . VAL A 1 495 ? 38.625 29.484 53.25 1 22.5 495 VAL A CA 1
ATOM 3970 C C . VAL A 1 495 ? 38.344 28.109 52.688 1 22.5 495 VAL A C 1
ATOM 3972 O O . VAL A 1 495 ? 38.031 27.984 51.469 1 22.5 495 VAL A O 1
ATOM 3975 N N . SER A 1 496 ? 38.688 27.094 53.5 1 20.44 496 SER A N 1
ATOM 3976 C CA . SER A 1 496 ? 39.25 26.016 52.688 1 20.44 496 SER A CA 1
ATOM 3977 C C . SER A 1 496 ? 38.219 25.5 51.688 1 20.44 496 SER A C 1
ATOM 3979 O O . SER A 1 496 ? 38.5 25.375 50.5 1 20.44 496 SER A O 1
ATOM 3981 N N . SER A 1 497 ? 37.344 24.719 52.219 1 22.08 497 SER A N 1
ATOM 3982 C CA . SER A 1 497 ? 37.219 23.391 51.656 1 22.08 497 SER A CA 1
ATOM 3983 C C . SER A 1 497 ? 36.188 23.359 50.531 1 22.08 497 SER A C 1
ATOM 3985 O O . SER A 1 497 ? 35.812 22.281 50.031 1 22.08 497 SER A O 1
ATOM 3987 N N . SER A 1 498 ? 35.375 24.422 50.469 1 21.52 498 SER A N 1
ATOM 3988 C CA . SER A 1 498 ? 34.25 24.062 49.594 1 21.52 498 SER A CA 1
ATOM 3989 C C . SER A 1 498 ? 34.719 23.75 48.188 1 21.52 498 SER A C 1
ATOM 3991 O O . SER A 1 498 ? 34.5 24.531 47.25 1 21.52 498 SER A O 1
ATOM 3993 N N . GLU A 1 499 ? 36.062 23.5 48.031 1 21.78 499 GLU A N 1
ATOM 3994 C CA . GLU A 1 499 ? 36.5 23.141 46.688 1 21.78 499 GLU A CA 1
ATOM 3995 C C . GLU A 1 499 ? 35.594 22.078 46.062 1 21.78 499 GLU A C 1
ATOM 3997 O O . GLU A 1 499 ? 35.375 22.078 44.875 1 21.78 499 GLU A O 1
ATOM 4002 N N . GLN A 1 500 ? 35.344 21.078 46.938 1 20.41 500 GLN A N 1
ATOM 4003 C CA . GLN A 1 500 ? 35.469 19.812 46.219 1 20.41 500 GLN A CA 1
ATOM 4004 C C . GLN A 1 500 ? 34.312 19.594 45.281 1 20.41 500 GLN A C 1
ATOM 4006 O O . GLN A 1 500 ? 34.438 18.844 44.312 1 20.41 500 GLN A O 1
ATOM 4011 N N . ILE A 1 501 ? 33.125 20.078 45.781 1 21.64 501 ILE A N 1
ATOM 4012 C CA . ILE A 1 501 ? 32.156 19.109 45.281 1 21.64 501 ILE A CA 1
ATOM 4013 C C . ILE A 1 501 ? 31.969 19.25 43.781 1 21.64 501 ILE A C 1
ATOM 4015 O O . ILE A 1 501 ? 31.219 18.5 43.156 1 21.64 501 ILE A O 1
ATOM 4019 N N . TRP A 1 502 ? 32.5 20.375 43.25 1 20.89 502 TRP A N 1
ATOM 4020 C CA . TRP A 1 502 ? 32.062 20.391 41.875 1 20.89 502 TRP A CA 1
ATOM 4021 C C . TRP A 1 502 ? 32.469 19.094 41.156 1 20.89 502 TRP A C 1
ATOM 4023 O O . TRP A 1 502 ? 33.312 19.094 40.281 1 20.89 502 TRP A O 1
ATOM 4033 N N . ARG A 1 503 ? 32.969 18.078 42.125 1 20.95 503 ARG A N 1
ATOM 4034 C CA . ARG A 1 503 ? 33.562 16.984 41.344 1 20.95 503 ARG A CA 1
ATOM 4035 C C . ARG A 1 503 ? 32.625 16.594 40.188 1 20.95 503 ARG A C 1
ATOM 4037 O O . ARG A 1 503 ? 33.094 16.359 39.094 1 20.95 503 ARG A O 1
ATOM 4044 N N . ASN A 1 504 ? 31.641 16.016 40.656 1 19.12 504 ASN A N 1
ATOM 4045 C CA . ASN A 1 504 ? 31.5 14.656 40.188 1 19.12 504 ASN A CA 1
ATOM 4046 C C . ASN A 1 504 ? 30.828 14.617 38.812 1 19.12 504 ASN A C 1
ATOM 4048 O O . ASN A 1 504 ? 30.719 13.555 38.188 1 19.12 504 ASN A O 1
ATOM 4052 N N . VAL A 1 505 ? 29.859 15.617 38.625 1 20.25 505 VAL A N 1
ATOM 4053 C CA . VAL A 1 505 ? 28.922 14.984 37.688 1 20.25 505 VAL A CA 1
ATOM 4054 C C . VAL A 1 505 ? 29.609 14.719 36.375 1 20.25 505 VAL A C 1
ATOM 4056 O O . VAL A 1 505 ? 28.969 14.227 35.438 1 20.25 505 VAL A O 1
ATOM 4059 N N . ALA A 1 506 ? 30.75 15.453 36.156 1 20.75 506 ALA A N 1
ATOM 4060 C CA . ALA A 1 506 ? 31.078 15.398 34.719 1 20.75 506 ALA A CA 1
ATOM 4061 C C . ALA A 1 506 ? 31.328 13.961 34.281 1 20.75 506 ALA A C 1
ATOM 4063 O O . ALA A 1 506 ? 31.797 13.727 33.156 1 20.75 506 ALA A O 1
ATOM 4064 N N . SER A 1 507 ? 31.469 13.008 35.25 1 20 507 SER A N 1
ATOM 4065 C CA . SER A 1 507 ? 32.312 11.906 34.812 1 20 507 SER A CA 1
ATOM 4066 C C . SER A 1 507 ? 31.766 11.266 33.531 1 20 507 SER A C 1
ATOM 4068 O O . SER A 1 507 ? 32.406 10.406 32.938 1 20 507 SER A O 1
ATOM 4070 N N . HIS A 1 508 ? 30.453 11.133 33.438 1 17.5 508 HIS A N 1
ATOM 4071 C CA . HIS A 1 508 ? 30.297 9.742 33.031 1 17.5 508 HIS A CA 1
ATOM 4072 C C . HIS A 1 508 ? 30.969 9.492 31.688 1 17.5 508 HIS A C 1
ATOM 4074 O O . HIS A 1 508 ? 31.641 8.477 31.516 1 17.5 508 HIS A O 1
ATOM 4080 N N . HIS A 1 509 ? 30.219 9.969 30.672 1 18.09 509 HIS A N 1
ATOM 4081 C CA . HIS A 1 509 ? 29.969 8.906 29.703 1 18.09 509 HIS A CA 1
ATOM 4082 C C . HIS A 1 509 ? 31.266 8.492 29 1 18.09 509 HIS A C 1
ATOM 4084 O O . HIS A 1 509 ? 31.609 7.309 28.969 1 18.09 509 HIS A O 1
ATOM 4090 N N . LEU A 1 510 ? 31.25 8.75 27.656 1 19.22 510 LEU A N 1
ATOM 4091 C CA . LEU A 1 510 ? 31.5 7.789 26.578 1 19.22 510 LEU A CA 1
ATOM 4092 C C . LEU A 1 510 ? 33 7.637 26.312 1 19.22 510 LEU A C 1
ATOM 4094 O O . LEU A 1 510 ? 33.688 8.633 26.141 1 19.22 510 LEU A O 1
ATOM 4098 N N . LEU A 1 511 ? 33.594 6.656 26.922 1 18 511 LEU A N 1
ATOM 4099 C CA . LEU A 1 511 ? 34.906 6.074 26.688 1 18 511 LEU A CA 1
ATOM 4100 C C . LEU A 1 511 ? 35.188 5.949 25.203 1 18 511 LEU A C 1
ATOM 4102 O O . LEU A 1 511 ? 34.625 5.078 24.531 1 18 511 LEU A O 1
ATOM 4106 N N . ILE A 1 512 ? 34.875 7.062 24.391 1 18.84 512 ILE A N 1
ATOM 4107 C CA . ILE A 1 512 ? 35.25 6.676 23.031 1 18.84 512 ILE A CA 1
ATOM 4108 C C . ILE A 1 512 ? 36.688 6.238 23 1 18.84 512 ILE A C 1
ATOM 4110 O O . ILE A 1 512 ? 37.594 6.941 23.516 1 18.84 512 ILE A O 1
ATOM 4114 N N . ASN A 1 513 ? 36.906 4.883 22.812 1 17.52 513 ASN A N 1
ATOM 4115 C CA . ASN A 1 513 ? 38.094 4.066 22.625 1 17.52 513 ASN A CA 1
ATOM 4116 C C . ASN A 1 513 ? 39.031 4.684 21.594 1 17.52 513 ASN A C 1
ATOM 4118 O O . ASN A 1 513 ? 38.625 5 20.484 1 17.52 513 ASN A O 1
ATOM 4122 N N . GLY A 1 514 ? 39.906 5.641 22.016 1 17.88 514 GLY A N 1
ATOM 4123 C CA . GLY A 1 514 ? 41 6.094 21.172 1 17.88 514 GLY A CA 1
ATOM 4124 C C . GLY A 1 514 ? 41.781 4.953 20.531 1 17.88 514 GLY A C 1
ATOM 4125 O O . GLY A 1 514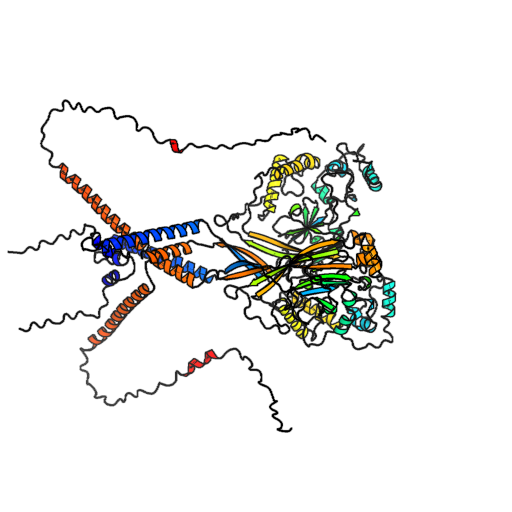 ? 42.438 4.168 21.234 1 17.88 514 GLY A O 1
ATOM 4126 N N . CYS A 1 515 ? 41.188 4.207 19.641 1 16.94 515 CYS A N 1
ATOM 4127 C CA . CYS A 1 515 ? 42.062 3.211 19.016 1 16.94 515 CYS A CA 1
ATOM 4128 C C . CYS A 1 515 ? 43.438 3.797 18.719 1 16.94 515 CYS A C 1
ATOM 4130 O O . CYS A 1 515 ? 43.562 5.004 18.5 1 16.94 515 CYS A O 1
ATOM 4132 N N . SER A 1 516 ? 44.406 2.895 18.781 1 16.98 516 SER A N 1
ATOM 4133 C CA . SER A 1 516 ? 45.844 2.609 18.766 1 16.98 516 SER A CA 1
ATOM 4134 C C . SER A 1 516 ? 46.5 3.123 17.5 1 16.98 516 SER A C 1
ATOM 4136 O O . SER A 1 516 ? 46 2.871 16.391 1 16.98 516 SER A O 1
ATOM 4138 N N . ALA A 1 517 ? 47.156 4.285 17.547 1 18.16 517 ALA A N 1
ATOM 4139 C CA . ALA A 1 517 ? 48.125 4.812 16.594 1 18.16 517 ALA A CA 1
ATOM 4140 C C . ALA A 1 517 ? 49.188 3.77 16.234 1 18.16 517 ALA A C 1
ATOM 4142 O O . ALA A 1 517 ? 50.031 3.436 17.078 1 18.16 517 ALA A O 1
ATOM 4143 N N . VAL A 1 518 ? 48.938 2.631 15.617 1 16.38 518 VAL A N 1
ATOM 4144 C CA . VAL A 1 518 ? 50.031 1.733 15.305 1 16.38 518 VAL A CA 1
ATOM 4145 C C . VAL A 1 518 ? 51.188 2.527 14.68 1 16.38 518 VAL A C 1
ATOM 4147 O O . VAL A 1 518 ? 51 3.656 14.227 1 16.38 518 VAL A O 1
ATOM 4150 N N . ASN A 1 519 ? 52 1.836 13.758 1 16.69 519 ASN A N 1
ATOM 4151 C CA . ASN A 1 519 ? 53.344 1.305 13.547 1 16.69 519 ASN A CA 1
ATOM 4152 C C . ASN A 1 519 ? 54.25 2.305 12.812 1 16.69 519 ASN A C 1
ATOM 4154 O O . ASN A 1 519 ? 53.75 3.305 12.289 1 16.69 519 ASN A O 1
ATOM 4158 N N . GLY A 1 520 ? 55.156 1.695 11.914 1 17.03 520 GLY A N 1
ATOM 4159 C CA . GLY A 1 520 ? 56.562 1.485 11.703 1 17.03 520 GLY A CA 1
ATOM 4160 C C . GLY A 1 520 ? 57.188 2.51 10.773 1 17.03 520 GLY A C 1
ATOM 4161 O O . GLY A 1 520 ? 58.281 3.031 11.055 1 17.03 520 GLY A O 1
ATOM 4162 N N . CYS A 1 521 ? 56.781 2.574 9.445 1 17.61 521 CYS A N 1
ATOM 4163 C CA . CYS A 1 521 ? 57.844 2.346 8.492 1 17.61 521 CYS A CA 1
ATOM 4164 C C . CYS A 1 521 ? 58.625 3.635 8.211 1 17.61 521 CYS A C 1
ATOM 4166 O O . CYS A 1 521 ? 58.094 4.539 7.559 1 17.61 521 CYS A O 1
ATOM 4168 N N . ARG A 1 522 ? 59.406 4.082 9.109 1 16.17 522 ARG A N 1
ATOM 4169 C CA . ARG A 1 522 ? 60.281 5.191 8.766 1 16.17 522 ARG A CA 1
ATOM 4170 C C . ARG A 1 522 ? 61.344 4.758 7.758 1 16.17 522 ARG A C 1
ATOM 4172 O O . ARG A 1 522 ? 62.219 5.543 7.391 1 16.17 522 ARG A O 1
ATOM 4179 N N . GLN A 1 523 ? 61.625 3.619 6.984 1 17.06 523 GLN A N 1
ATOM 4180 C CA . GLN A 1 523 ? 63 3.449 6.59 1 17.06 523 GLN A CA 1
ATOM 4181 C C . GLN A 1 523 ? 63.438 4.52 5.59 1 17.06 523 GLN A C 1
ATOM 4183 O O . GLN A 1 523 ? 62.812 4.664 4.531 1 17.06 523 GLN A O 1
ATOM 4188 N N . ASN A 1 524 ? 64.25 5.496 6.031 1 18.42 524 ASN A N 1
ATOM 4189 C CA . ASN A 1 524 ? 65 6.418 5.148 1 18.42 524 ASN A CA 1
ATOM 4190 C C . ASN A 1 524 ? 66.125 5.719 4.395 1 18.42 524 ASN A C 1
ATOM 4192 O O . ASN A 1 524 ? 66.875 6.371 3.715 1 18.42 524 ASN A O 1
ATOM 4196 N N . GLU A 1 525 ? 66.312 4.492 3.789 1 20.31 525 GLU A N 1
ATOM 4197 C CA . GLU A 1 525 ? 67.688 4.254 3.312 1 20.31 525 GLU A CA 1
ATOM 4198 C C . GLU A 1 525 ? 68.188 5.414 2.449 1 20.31 525 GLU A C 1
ATOM 4200 O O . GLU A 1 525 ? 67.375 6.242 1.999 1 20.31 525 GLU A O 1
ATOM 4205 N N . SER A 1 526 ? 69.438 5.09 1.6 1 22.94 526 SER A N 1
ATOM 4206 C CA . SER A 1 526 ? 70.75 5.449 1.189 1 22.94 526 SER A CA 1
ATOM 4207 C C . SER A 1 526 ? 70.75 6.418 0.012 1 22.94 526 SER A C 1
ATOM 4209 O O . SER A 1 526 ? 69.75 6.469 -0.742 1 22.94 526 SER A O 1
ATOM 4211 N N . PRO A 1 527 ? 71.938 7.219 -0.194 1 27.27 527 PRO A N 1
ATOM 4212 C CA . PRO A 1 527 ? 72.5 8.109 -1.197 1 27.27 527 PRO A CA 1
ATOM 4213 C C . PRO A 1 527 ? 72.812 7.41 -2.525 1 27.27 527 PRO A C 1
ATOM 4215 O O . PRO A 1 527 ? 73.125 8.062 -3.514 1 27.27 527 PRO A O 1
ATOM 4218 N N . ASN A 1 528 ? 72.875 6.125 -2.891 1 22.17 528 ASN A N 1
ATOM 4219 C CA . ASN A 1 528 ? 73.75 5.844 -4.031 1 22.17 528 ASN A CA 1
ATOM 4220 C C . ASN A 1 528 ? 73.438 6.758 -5.211 1 22.17 528 ASN A C 1
ATOM 4222 O O . ASN A 1 528 ? 72.375 7.367 -5.262 1 22.17 528 ASN A O 1
ATOM 4226 N N . SER A 1 529 ? 73.688 6.109 -6.516 1 21.34 529 SER A N 1
ATOM 4227 C CA . SER A 1 529 ? 73.875 6.375 -7.938 1 21.34 529 SER A CA 1
ATOM 4228 C C . SER A 1 529 ? 72.625 6.875 -8.586 1 21.34 529 SER A C 1
ATOM 4230 O O . SER A 1 529 ? 71.5 6.391 -8.266 1 21.34 529 SER A O 1
ATOM 4232 N N . MET B 1 1 ? -7.645 95.125 51.719 1 25.55 1 MET B N 1
ATOM 4233 C CA . MET B 1 1 ? -8.094 94.625 50.406 1 25.55 1 MET B CA 1
ATOM 4234 C C . MET B 1 1 ? -7.832 93.125 50.312 1 25.55 1 MET B C 1
ATOM 4236 O O . MET B 1 1 ? -6.68 92.688 50.312 1 25.55 1 MET B O 1
ATOM 4240 N N . ASP B 1 2 ? -8.656 92.312 50.969 1 30.06 2 ASP B N 1
ATOM 4241 C CA . ASP B 1 2 ? -8.711 90.875 51.125 1 30.06 2 ASP B CA 1
ATOM 4242 C C . ASP B 1 2 ? -8.836 90.125 49.75 1 30.06 2 ASP B C 1
ATOM 4244 O O . ASP B 1 2 ? -9.781 90.375 49 1 30.06 2 ASP B O 1
ATOM 4248 N N . LEU B 1 3 ? -7.684 90 49.125 1 32.25 3 LEU B N 1
ATOM 4249 C CA . LEU B 1 3 ? -7.625 89.25 47.875 1 32.25 3 LEU B CA 1
ATOM 4250 C C . LEU B 1 3 ? -8.266 87.875 48 1 32.25 3 LEU B C 1
ATOM 4252 O O . LEU B 1 3 ? -7.715 87 48.656 1 32.25 3 LEU B O 1
ATOM 4256 N N . LYS B 1 4 ? -9.625 87.875 48.156 1 38.66 4 LYS B N 1
ATOM 4257 C CA . LYS B 1 4 ? -10.391 86.625 48.031 1 38.66 4 LYS B CA 1
ATOM 4258 C C . LYS B 1 4 ? -10.07 85.938 46.719 1 38.66 4 LYS B C 1
ATOM 4260 O O . LYS B 1 4 ? -10.367 86.438 45.656 1 38.66 4 LYS B O 1
ATOM 4265 N N . VAL B 1 5 ? -8.867 85.312 46.75 1 37.94 5 VAL B N 1
ATOM 4266 C CA . VAL B 1 5 ? -8.633 84.375 45.656 1 37.94 5 VAL B CA 1
ATOM 4267 C C . VAL B 1 5 ? -9.852 83.5 45.469 1 37.94 5 VAL B C 1
ATOM 4269 O O . VAL B 1 5 ? -10.234 82.75 46.375 1 37.94 5 VAL B O 1
ATOM 4272 N N . GLU B 1 6 ? -10.867 83.938 44.812 1 35.38 6 GLU B N 1
ATOM 4273 C CA . GLU B 1 6 ? -11.977 83.125 44.406 1 35.38 6 GLU B CA 1
ATOM 4274 C C . GLU B 1 6 ? -11.477 81.75 43.969 1 35.38 6 GLU B C 1
ATOM 4276 O O . GLU B 1 6 ? -10.445 81.625 43.281 1 35.38 6 GLU B O 1
ATOM 4281 N N . PRO B 1 7 ? -11.773 80.688 44.75 1 37 7 PRO B N 1
ATOM 4282 C CA . PRO B 1 7 ? -11.383 79.375 44.312 1 37 7 PRO B CA 1
ATOM 4283 C C . PRO B 1 7 ? -11.633 79.125 42.812 1 37 7 PRO B C 1
ATOM 4285 O O . PRO B 1 7 ? -12.656 79.562 42.281 1 37 7 PRO B O 1
ATOM 4288 N N . MET B 1 8 ? -10.656 79.438 41.969 1 36.25 8 MET B N 1
ATOM 4289 C CA . MET B 1 8 ? -10.82 78.938 40.594 1 36.25 8 MET B CA 1
ATOM 4290 C C . MET B 1 8 ? -11.656 77.688 40.562 1 36.25 8 MET B C 1
ATOM 4292 O O . MET B 1 8 ? -11.258 76.688 41.125 1 36.25 8 MET B O 1
ATOM 4296 N N . ASP B 1 9 ? -12.945 77.75 40.625 1 36.53 9 ASP B N 1
ATOM 4297 C CA . ASP B 1 9 ? -13.828 76.625 40.312 1 36.53 9 ASP B CA 1
ATOM 4298 C C . ASP B 1 9 ? -13.258 75.75 39.188 1 36.53 9 ASP B C 1
ATOM 4300 O O . ASP B 1 9 ? -13.297 76.188 38 1 36.53 9 ASP B O 1
ATOM 4304 N N . ILE B 1 10 ? -12.062 75.312 39.281 1 40.41 10 ILE B N 1
ATOM 4305 C CA . ILE B 1 10 ? -11.711 74.25 38.312 1 40.41 10 ILE B CA 1
ATOM 4306 C C . ILE B 1 10 ? -12.93 73.375 38.031 1 40.41 10 ILE B C 1
ATOM 4308 O O . ILE B 1 10 ? -13.445 72.688 38.906 1 40.41 10 ILE B O 1
ATOM 4312 N N . ASP B 1 11 ? -13.898 73.812 37.312 1 42.91 11 ASP B N 1
ATOM 4313 C CA . ASP B 1 11 ? -15.023 73 36.812 1 42.91 11 ASP B CA 1
ATOM 4314 C C . ASP B 1 11 ? -14.586 71.625 36.469 1 42.91 11 ASP B C 1
ATOM 4316 O O . ASP B 1 11 ? -13.875 71.438 35.469 1 42.91 11 ASP B O 1
ATOM 4320 N N . TYR B 1 12 ? -14.336 70.75 37.312 1 47.72 12 TYR B N 1
ATOM 4321 C CA . TYR B 1 12 ? -14.039 69.312 37.281 1 47.72 12 TYR B CA 1
ATOM 4322 C C . TYR B 1 12 ? -14.805 68.625 36.188 1 47.72 12 TYR B C 1
ATOM 4324 O O . TYR B 1 12 ? -14.492 67.5 35.812 1 47.72 12 TYR B O 1
ATOM 4332 N N . ASP B 1 13 ? -15.984 69.188 35.688 1 56.47 13 ASP B N 1
ATOM 4333 C CA . ASP B 1 13 ? -16.875 68.438 34.812 1 56.47 13 ASP B CA 1
ATOM 4334 C C . ASP B 1 13 ? -16.469 68.562 33.344 1 56.47 13 ASP B C 1
ATOM 4336 O O . ASP B 1 13 ? -17.156 68 32.469 1 56.47 13 ASP B O 1
ATOM 4340 N N . GLN B 1 14 ? -15.578 69.312 32.906 1 63.59 14 GLN B N 1
ATOM 4341 C CA . GLN B 1 14 ? -15.297 69.438 31.484 1 63.59 14 GLN B CA 1
ATOM 4342 C C . GLN B 1 14 ? -14.234 68.438 31.047 1 63.59 14 GLN B C 1
ATOM 4344 O O . GLN B 1 14 ? -13.227 68.25 31.734 1 63.59 14 GLN B O 1
ATOM 4349 N N . PRO B 1 15 ? -14.617 67.625 29.969 1 73.56 15 PRO B N 1
ATOM 4350 C CA . PRO B 1 15 ? -13.594 66.75 29.438 1 73.56 15 PRO B CA 1
ATOM 4351 C C . PRO B 1 15 ? -12.305 67.5 29.062 1 73.56 15 PRO B C 1
ATOM 4353 O O . PRO B 1 15 ? -12.344 68.625 28.672 1 73.56 15 PRO B O 1
ATOM 4356 N N . PRO B 1 16 ? -11.234 66.875 29.422 1 76.06 16 PRO B N 1
ATOM 4357 C CA . PRO B 1 16 ? -9.977 67.562 29.062 1 76.06 16 PRO B CA 1
ATOM 4358 C C . PRO B 1 16 ? -9.898 67.875 27.578 1 76.06 16 PRO B C 1
ATOM 4360 O O . PRO B 1 16 ? -10.453 67.188 26.734 1 76.06 16 PRO B O 1
ATOM 4363 N N . PRO B 1 17 ? -9.422 69.125 27.312 1 79.75 17 PRO B N 1
ATOM 4364 C CA . PRO B 1 17 ? -9.266 69.438 25.906 1 79.75 17 PRO B CA 1
ATOM 4365 C C . PRO B 1 17 ? -8.5 68.375 25.109 1 79.75 17 PRO B C 1
ATOM 4367 O O . PRO B 1 17 ? -7.785 67.562 25.688 1 79.75 17 PRO B O 1
ATOM 4370 N N . LEU B 1 18 ? -8.75 68.375 23.875 1 80.19 18 LEU B N 1
ATOM 4371 C CA . LEU B 1 18 ? -8.195 67.375 22.969 1 80.19 18 LEU B CA 1
ATOM 4372 C C . LEU B 1 18 ? -6.672 67.375 23.031 1 80.19 18 LEU B C 1
ATOM 4374 O O . LEU B 1 18 ? -6.051 66.312 22.859 1 80.19 18 LEU B O 1
ATOM 4378 N N . GLN B 1 19 ? -6.059 68.438 23.359 1 79.69 19 GLN B N 1
ATOM 4379 C CA . GLN B 1 19 ? -4.605 68.562 23.422 1 79.69 19 GLN B CA 1
ATOM 4380 C C . GLN B 1 19 ? -4.051 67.812 24.625 1 79.69 19 GLN B C 1
ATOM 4382 O O . GLN B 1 19 ? -3.012 67.188 24.531 1 79.69 19 GLN B O 1
ATOM 4387 N N . VAL B 1 20 ? -4.766 67.875 25.625 1 78.56 20 VAL B N 1
ATOM 4388 C CA . VAL B 1 20 ? -4.324 67.188 26.844 1 78.56 20 VAL B CA 1
ATOM 4389 C C . VAL B 1 20 ? -4.488 65.688 26.672 1 78.56 20 VAL B C 1
ATOM 4391 O O . VAL B 1 20 ? -3.619 64.875 27.078 1 78.56 20 VAL B O 1
ATOM 4394 N N . PHE B 1 21 ? -5.586 65.375 26.031 1 80.56 21 PHE B N 1
ATOM 4395 C CA . PHE B 1 21 ? -5.828 63.969 25.781 1 80.56 21 PHE B CA 1
ATOM 4396 C C . PHE B 1 21 ? -4.773 63.406 24.828 1 80.56 21 PHE B C 1
ATOM 4398 O O . PHE B 1 21 ? -4.301 62.281 25.016 1 80.56 21 PHE B O 1
ATOM 4405 N N . ALA B 1 22 ? -4.441 64.188 23.828 1 80.25 22 ALA B N 1
ATOM 4406 C CA . ALA B 1 22 ? -3.455 63.781 22.844 1 80.25 22 ALA B CA 1
ATOM 4407 C C . ALA B 1 22 ? -2.098 63.531 23.5 1 80.25 22 ALA B C 1
ATOM 4409 O O . ALA B 1 22 ? -1.347 62.656 23.078 1 80.25 22 ALA B O 1
ATOM 4410 N N . HIS B 1 23 ? -1.818 64.25 24.531 1 77.5 23 HIS B N 1
ATOM 4411 C CA . HIS B 1 23 ? -0.517 64.062 25.188 1 77.5 23 HIS B CA 1
ATOM 4412 C C . HIS B 1 23 ? -0.525 62.969 26.219 1 77.5 23 HIS B C 1
ATOM 4414 O O . HIS B 1 23 ? 0.532 62.469 26.594 1 77.5 23 HIS B O 1
ATOM 4420 N N . THR B 1 24 ? -1.766 62.531 26.625 1 74.38 24 THR B N 1
ATOM 4421 C CA . THR B 1 24 ? -1.846 61.469 27.625 1 74.38 24 THR B CA 1
ATOM 4422 C C . THR B 1 24 ? -2.223 60.125 26.984 1 74.38 24 THR B C 1
ATOM 4424 O O . THR B 1 24 ? -2.133 59.094 27.625 1 74.38 24 THR B O 1
ATOM 4427 N N . SER B 1 25 ? -2.574 60.312 25.75 1 77.56 25 SER B N 1
ATOM 4428 C CA . SER B 1 25 ? -2.992 59.094 25.047 1 77.56 25 SER B CA 1
ATOM 4429 C C . SER B 1 25 ? -1.799 58.219 24.719 1 77.56 25 SER B C 1
ATOM 4431 O O . SER B 1 25 ? -0.672 58.688 24.594 1 77.56 25 SER B O 1
ATOM 4433 N N . THR B 1 26 ? -2.018 56.938 24.688 1 79.38 26 THR B N 1
ATOM 4434 C CA . THR B 1 26 ? -0.967 55.969 24.438 1 79.38 26 THR B CA 1
ATOM 4435 C C . THR B 1 26 ? -0.804 55.719 22.938 1 79.38 26 THR B C 1
ATOM 4437 O O . THR B 1 26 ? -0.059 54.844 22.516 1 79.38 26 THR B O 1
ATOM 4440 N N . LEU B 1 27 ? -1.481 56.562 22.109 1 80.5 27 LEU B N 1
ATOM 4441 C CA . LEU B 1 27 ? -1.32 56.469 20.656 1 80.5 27 LEU B CA 1
ATOM 4442 C C . LEU B 1 27 ? -0.058 57.219 20.219 1 80.5 27 LEU B C 1
ATOM 4444 O O . LEU B 1 27 ? 0.147 58.375 20.578 1 80.5 27 LEU B O 1
ATOM 4448 N N . HIS B 1 28 ? 0.714 56.5 19.5 1 79.12 28 HIS B N 1
ATOM 4449 C CA . HIS B 1 28 ? 1.961 57.125 19.062 1 79.12 28 HIS B CA 1
ATOM 4450 C C . HIS B 1 28 ? 1.708 58.188 18 1 79.12 28 HIS B C 1
ATOM 4452 O O . HIS B 1 28 ? 0.936 57.969 17.062 1 79.12 28 HIS B O 1
ATOM 4458 N N . GLY B 1 29 ? 2.264 59.344 18.109 1 79.31 29 GLY B N 1
ATOM 4459 C CA . GLY B 1 29 ? 2.277 60.375 17.078 1 79.31 29 GLY B CA 1
ATOM 4460 C C . GLY B 1 29 ? 1.194 61.406 17.266 1 79.31 29 GLY B C 1
ATOM 4461 O O . GLY B 1 29 ? 1.279 62.531 16.703 1 79.31 29 GLY B O 1
ATOM 4462 N N . ILE B 1 30 ? 0.149 61.094 18.078 1 81.19 30 ILE B N 1
ATOM 4463 C CA . ILE B 1 30 ? -0.991 62 18.188 1 81.19 30 ILE B CA 1
ATOM 4464 C C . ILE B 1 30 ? -0.588 63.25 18.953 1 81.19 30 ILE B C 1
ATOM 4466 O O . ILE B 1 30 ? -1.133 64.312 18.719 1 81.19 30 ILE B O 1
ATOM 4470 N N . SER B 1 31 ? 0.444 63.125 19.797 1 79 31 SER B N 1
ATOM 4471 C CA . SER B 1 31 ? 0.888 64.25 20.562 1 79 31 SER B CA 1
ATOM 4472 C C . SER B 1 31 ? 1.534 65.312 19.672 1 79 31 SER B C 1
ATOM 4474 O O . SER B 1 31 ? 1.476 66.5 19.969 1 79 31 SER B O 1
ATOM 4476 N N . HIS B 1 32 ? 2.033 64.938 18.531 1 80.69 32 HIS B N 1
ATOM 4477 C CA . HIS B 1 32 ? 2.691 65.875 17.625 1 80.69 32 HIS B CA 1
ATOM 4478 C C . HIS B 1 32 ? 1.681 66.562 16.719 1 80.69 32 HIS B C 1
ATOM 4480 O O . HIS B 1 32 ? 1.95 67.625 16.188 1 80.69 32 HIS B O 1
ATOM 4486 N N . ILE B 1 33 ? 0.574 66 16.562 1 81.81 33 ILE B N 1
ATOM 4487 C CA . ILE B 1 33 ? -0.463 66.562 15.703 1 81.81 33 ILE B CA 1
ATOM 4488 C C . ILE B 1 33 ? -1.188 67.688 16.453 1 81.81 33 ILE B C 1
ATOM 4490 O O . ILE B 1 33 ? -1.446 68.75 15.875 1 81.81 33 ILE B O 1
ATOM 4494 N N . PHE B 1 34 ? -1.492 67.375 17.781 1 80 34 PHE B N 1
ATOM 4495 C CA . PHE B 1 34 ? -2.223 68.375 18.562 1 80 34 PHE B CA 1
ATOM 4496 C C . PHE B 1 34 ? -1.285 69.125 19.5 1 80 34 PHE B C 1
ATOM 4498 O O . PHE B 1 34 ? -1.241 68.875 20.703 1 80 34 PHE B O 1
ATOM 4505 N N . SER B 1 35 ? -0.311 69.75 18.906 1 70.88 35 SER B N 1
ATOM 4506 C CA . SER B 1 35 ? 0.61 70.5 19.703 1 70.88 35 SER B CA 1
ATOM 4507 C C . SER B 1 35 ? -0.005 71.875 20.094 1 70.88 35 SER B C 1
ATOM 4509 O O . SER B 1 35 ? -0.969 72.312 19.469 1 70.88 35 SER B O 1
ATOM 4511 N N . TYR B 1 36 ? 0.222 72.375 21.328 1 66.25 36 TYR B N 1
ATOM 4512 C CA . TYR B 1 36 ? -0.274 73.625 21.875 1 66.25 36 TYR B CA 1
ATOM 4513 C C . TYR B 1 36 ? 0.007 74.75 20.938 1 66.25 36 TYR B C 1
ATOM 4515 O O . TYR B 1 36 ? -0.689 75.812 20.984 1 66.25 36 TYR B O 1
ATOM 4523 N N . GLU B 1 37 ? 0.864 74.438 20.078 1 64.5 37 GLU B N 1
ATOM 4524 C CA . GLU B 1 37 ? 1.257 75.625 19.266 1 64.5 37 GLU B CA 1
ATOM 4525 C C . GLU B 1 37 ? 0.394 75.688 18 1 64.5 37 GLU B C 1
ATOM 4527 O O . GLU B 1 37 ? -0.377 74.812 17.703 1 64.5 37 GLU B O 1
ATOM 4532 N N . LYS B 1 38 ? 0.377 76.812 17.312 1 65.81 38 LYS B N 1
ATOM 4533 C CA . LYS B 1 38 ? -0.265 77.188 16.047 1 65.81 38 LYS B CA 1
ATOM 4534 C C . LYS B 1 38 ? -0.048 76.062 15 1 65.81 38 LYS B C 1
ATOM 4536 O O . LYS B 1 38 ? 0.95 75.375 15.047 1 65.81 38 LYS B O 1
ATOM 4541 N N . ILE B 1 39 ? -1.135 75.812 14.312 1 72.94 39 ILE B N 1
ATOM 4542 C CA . ILE B 1 39 ? -1.131 74.812 13.211 1 72.94 39 ILE B CA 1
ATOM 4543 C C . ILE B 1 39 ? 0.066 75.062 12.297 1 72.94 39 ILE B C 1
ATOM 4545 O O . ILE B 1 39 ? 0.151 76.125 11.664 1 72.94 39 ILE B O 1
ATOM 4549 N N . THR B 1 40 ? 1.212 74.5 12.594 1 79.06 40 THR B N 1
ATOM 4550 C CA . THR B 1 40 ? 2.424 74.625 11.789 1 79.06 40 THR B CA 1
ATOM 4551 C C . THR B 1 40 ? 2.471 73.562 10.695 1 79.06 40 THR B C 1
ATOM 4553 O O . THR B 1 40 ? 1.644 72.688 10.672 1 79.06 40 THR B O 1
ATOM 4556 N N . ALA B 1 41 ? 3.227 73.875 9.719 1 85.25 41 ALA B N 1
ATOM 4557 C CA . ALA B 1 41 ? 3.504 72.875 8.641 1 85.25 41 ALA B CA 1
ATOM 4558 C C . ALA B 1 41 ? 3.904 71.562 9.203 1 85.25 41 ALA B C 1
ATOM 4560 O O . ALA B 1 41 ? 3.572 70.5 8.617 1 85.25 41 ALA B O 1
ATOM 4561 N N . LYS B 1 42 ? 4.527 71.5 10.344 1 86.62 42 LYS B N 1
ATOM 4562 C CA . LYS B 1 42 ? 4.945 70.25 10.984 1 86.62 42 LYS B CA 1
ATOM 4563 C C . LYS B 1 42 ? 3.74 69.438 11.445 1 86.62 42 LYS B C 1
ATOM 4565 O O . LYS B 1 42 ? 3.736 68.25 11.336 1 86.62 42 LYS B O 1
ATOM 4570 N N . CYS B 1 43 ? 2.742 70.125 11.844 1 85.44 43 CYS B N 1
ATOM 4571 C CA . CYS B 1 43 ? 1.535 69.438 12.297 1 85.44 43 CYS B CA 1
ATOM 4572 C C . CYS B 1 43 ? 0.811 68.812 11.125 1 85.44 43 CYS B C 1
ATOM 4574 O O . CYS B 1 43 ? 0.306 67.688 11.25 1 85.44 43 CYS B O 1
ATOM 4576 N N . CYS B 1 44 ? 0.886 69.5 10 1 88.19 44 CYS B N 1
ATOM 4577 C CA . CYS B 1 44 ? 0.238 69 8.812 1 88.19 44 CYS B CA 1
ATOM 4578 C C . CYS B 1 44 ? 0.975 67.75 8.297 1 88.19 44 CYS B C 1
ATOM 4580 O O . CYS B 1 44 ? 0.35 66.812 7.836 1 88.19 44 CYS B O 1
ATOM 4582 N N . LEU B 1 45 ? 2.264 67.75 8.438 1 91.62 45 LEU B N 1
ATOM 4583 C CA . LEU B 1 45 ? 3.061 66.625 8.016 1 91.62 45 LEU B CA 1
ATOM 4584 C C . LEU B 1 45 ? 2.783 65.375 8.906 1 91.62 45 LEU B C 1
ATOM 4586 O O . LEU B 1 45 ? 2.703 64.25 8.414 1 91.62 45 LEU B O 1
ATOM 4590 N N . TRP B 1 46 ? 2.631 65.625 10.195 1 90.38 46 TRP B N 1
ATOM 4591 C CA . TRP B 1 46 ? 2.359 64.562 11.133 1 90.38 46 TRP B CA 1
ATOM 4592 C C . TRP B 1 46 ? 0.971 63.938 10.898 1 90.38 46 TRP B C 1
ATOM 4594 O O . TRP B 1 46 ? 0.757 62.75 11.078 1 90.38 46 TRP B O 1
ATOM 4604 N N . VAL B 1 47 ? 0.085 64.75 10.406 1 90.81 47 VAL B N 1
ATOM 4605 C CA . VAL B 1 47 ? -1.251 64.25 10.078 1 90.81 47 VAL B CA 1
ATOM 4606 C C . VAL B 1 47 ? -1.183 63.344 8.867 1 90.81 47 VAL B C 1
ATOM 4608 O O . VAL B 1 47 ? -1.825 62.281 8.836 1 90.81 47 VAL B O 1
ATOM 4611 N N . VAL B 1 48 ? -0.403 63.719 7.898 1 94.19 48 VAL B N 1
ATOM 4612 C CA . VAL B 1 48 ? -0.26 62.906 6.695 1 94.19 48 VAL B CA 1
ATOM 4613 C C . VAL B 1 48 ? 0.395 61.594 7.051 1 94.19 48 VAL B C 1
ATOM 4615 O O . VAL B 1 48 ? -0.025 60.531 6.562 1 94.19 48 VAL B O 1
ATOM 4618 N N . PHE B 1 49 ? 1.434 61.594 7.941 1 92.94 49 PHE B N 1
ATOM 4619 C CA . PHE B 1 49 ? 2.107 60.375 8.359 1 92.94 49 PHE B CA 1
ATOM 4620 C C . PHE B 1 49 ? 1.16 59.469 9.141 1 92.94 49 PHE B C 1
ATOM 4622 O O . PHE B 1 49 ? 1.143 58.25 8.945 1 92.94 49 PHE B O 1
ATOM 4629 N N . PHE B 1 50 ? 0.416 60.062 9.977 1 92.19 50 PHE B N 1
ATOM 4630 C CA . PHE B 1 50 ? -0.515 59.281 10.797 1 92.19 50 PHE B CA 1
ATOM 4631 C C . PHE B 1 50 ? -1.62 58.688 9.945 1 92.19 50 PHE B C 1
ATOM 4633 O O . PHE B 1 50 ? -1.96 57.5 10.102 1 92.19 50 PHE B O 1
ATOM 4640 N N . LEU B 1 51 ? -2.176 59.438 9.055 1 93.56 51 LEU B N 1
ATOM 4641 C CA . LEU B 1 51 ? -3.244 58.938 8.195 1 93.56 51 LEU B CA 1
ATOM 4642 C C . LEU B 1 51 ? -2.721 57.875 7.238 1 93.56 51 LEU B C 1
ATOM 4644 O O . LEU B 1 51 ? -3.43 56.938 6.918 1 93.56 51 LEU B O 1
ATOM 4648 N N . SER B 1 52 ? -1.558 58.031 6.703 1 95.81 52 SER B N 1
ATOM 4649 C CA . SER B 1 52 ? -0.942 57 5.855 1 95.81 52 SER B CA 1
ATOM 4650 C C . SER B 1 52 ? -0.719 55.719 6.621 1 95.81 52 SER B C 1
ATOM 4652 O O . SER B 1 52 ? -0.964 54.625 6.094 1 95.81 52 SER B O 1
ATOM 4654 N N . SER B 1 53 ? -0.258 55.75 7.93 1 94.38 53 SER B N 1
ATOM 4655 C CA . SER B 1 53 ? -0.044 54.594 8.758 1 94.38 53 SER B CA 1
ATOM 4656 C C . SER B 1 53 ? -1.361 53.875 9.078 1 94.38 53 SER B C 1
ATOM 4658 O O . SER B 1 53 ? -1.435 52.656 9.055 1 94.38 53 SER B O 1
ATOM 4660 N N . LEU B 1 54 ? -2.32 54.688 9.266 1 93.06 54 LEU B N 1
ATOM 4661 C CA . LEU B 1 54 ? -3.631 54.125 9.562 1 93.06 54 LEU B CA 1
ATOM 4662 C C . LEU B 1 54 ? -4.211 53.438 8.344 1 93.06 54 LEU B C 1
ATOM 4664 O O . LEU B 1 54 ? -4.832 52.375 8.461 1 93.06 54 LEU B O 1
ATOM 4668 N N . THR B 1 55 ? -4.055 54.031 7.195 1 96.44 55 THR B N 1
ATOM 4669 C CA . THR B 1 55 ? -4.539 53.438 5.957 1 96.44 55 THR B CA 1
ATOM 4670 C C . THR B 1 55 ? -3.805 52.125 5.676 1 96.44 55 THR B C 1
ATOM 4672 O O . THR B 1 55 ? -4.422 51.125 5.281 1 96.44 55 THR B O 1
ATOM 4675 N N . PHE B 1 56 ? -2.527 52.062 5.875 1 96.06 56 PHE B N 1
ATOM 4676 C CA . PHE B 1 56 ? -1.743 50.875 5.664 1 96.06 56 PHE B CA 1
ATOM 4677 C C . PHE B 1 56 ? -2.117 49.781 6.684 1 96.06 56 PHE B C 1
ATOM 4679 O O . PHE B 1 56 ? -2.166 48.594 6.352 1 96.06 56 PHE B O 1
ATOM 4686 N N . LEU B 1 57 ? -2.322 50.188 7.922 1 94.94 57 LEU B N 1
ATOM 4687 C CA . LEU B 1 57 ? -2.762 49.25 8.945 1 94.94 57 LEU B CA 1
ATOM 4688 C C . LEU B 1 57 ? -4.09 48.625 8.57 1 94.94 57 LEU B C 1
ATOM 4690 O O . LEU B 1 57 ? -4.25 47.406 8.672 1 94.94 57 LEU B O 1
ATOM 4694 N N . MET B 1 58 ? -5.016 49.438 8.141 1 95.94 58 MET B N 1
ATOM 4695 C CA . MET B 1 58 ? -6.316 48.906 7.746 1 95.94 58 MET B CA 1
ATOM 4696 C C . MET B 1 58 ? -6.18 47.938 6.562 1 95.94 58 MET B C 1
ATOM 4698 O O . MET B 1 58 ? -6.863 46.906 6.504 1 95.94 58 MET B O 1
ATOM 4702 N N . TYR B 1 59 ? -5.332 48.281 5.68 1 96.62 59 TYR B N 1
ATOM 4703 C CA . TYR B 1 59 ? -5.113 47.438 4.508 1 96.62 59 TYR B CA 1
ATOM 4704 C C . TYR B 1 59 ? -4.559 46.094 4.91 1 96.62 59 TYR B C 1
ATOM 4706 O O . TYR B 1 59 ? -5.051 45.031 4.457 1 96.62 59 TYR B O 1
ATOM 4714 N N . VAL B 1 60 ? -3.611 46 5.742 1 95.31 60 VAL B N 1
ATOM 4715 C CA . VAL B 1 60 ? -2.969 44.75 6.141 1 95.31 60 VAL B CA 1
ATOM 4716 C C . VAL B 1 60 ? -3.916 43.938 7.027 1 95.31 60 VAL B C 1
ATOM 4718 O O . VAL B 1 60 ? -3.949 42.719 6.949 1 95.31 60 VAL B O 1
ATOM 4721 N N . CYS B 1 61 ? -4.613 44.625 7.867 1 94.12 61 CYS B N 1
ATOM 4722 C CA . CYS B 1 61 ? -5.566 43.938 8.727 1 94.12 61 CYS B CA 1
ATOM 4723 C C . CYS B 1 61 ? -6.656 43.25 7.902 1 94.12 61 CYS B C 1
ATOM 4725 O O . CYS B 1 61 ? -7.031 42.125 8.18 1 94.12 61 CYS B O 1
ATOM 4727 N N . VAL B 1 62 ? -7.16 43.969 6.895 1 96.31 62 VAL B N 1
ATOM 4728 C CA . VAL B 1 62 ? -8.18 43.375 6.023 1 96.31 62 VAL B CA 1
ATOM 4729 C C . VAL B 1 62 ? -7.598 42.188 5.258 1 96.31 62 VAL B C 1
ATOM 4731 O O . VAL B 1 62 ? -8.273 41.188 5.059 1 96.31 62 VAL B O 1
ATOM 4734 N N . ASP B 1 63 ? -6.426 42.312 4.867 1 96.19 63 ASP B N 1
ATOM 4735 C CA . ASP B 1 63 ? -5.75 41.25 4.16 1 96.19 63 ASP B CA 1
ATOM 4736 C C . ASP B 1 63 ? -5.637 40 5.035 1 96.19 63 ASP B C 1
ATOM 4738 O O . ASP B 1 63 ? -5.883 38.875 4.574 1 96.19 63 ASP B O 1
ATOM 4742 N N . ARG B 1 64 ? -5.285 40.125 6.262 1 94.81 64 ARG B N 1
ATOM 4743 C CA . ARG B 1 64 ? -5.125 39 7.168 1 94.81 64 ARG B CA 1
ATOM 4744 C C . ARG B 1 64 ? -6.477 38.375 7.516 1 94.81 64 ARG B C 1
ATOM 4746 O O . ARG B 1 64 ? -6.586 37.156 7.668 1 94.81 64 ARG B O 1
ATOM 4753 N N . ILE B 1 65 ? -7.402 39.188 7.633 1 95.62 65 ILE B N 1
ATOM 4754 C CA . ILE B 1 65 ? -8.742 38.719 7.926 1 95.62 65 ILE B CA 1
ATOM 4755 C C . ILE B 1 65 ? -9.281 37.938 6.73 1 95.62 65 ILE B C 1
ATOM 4757 O O . ILE B 1 65 ? -9.898 36.875 6.895 1 95.62 65 ILE B O 1
ATOM 4761 N N . GLN B 1 66 ? -9.062 38.438 5.551 1 96.12 66 GLN B N 1
ATOM 4762 C CA . GLN B 1 66 ? -9.477 37.719 4.352 1 96.12 66 GLN B CA 1
ATOM 4763 C C . GLN B 1 66 ? -8.742 36.375 4.227 1 96.12 66 GLN B C 1
ATOM 4765 O O . GLN B 1 66 ? -9.328 35.375 3.828 1 96.12 66 GLN B O 1
ATOM 4770 N N . PHE B 1 67 ? -7.465 36.406 4.477 1 94.38 67 PHE B N 1
ATOM 4771 C CA . PHE B 1 67 ? -6.676 35.188 4.449 1 94.38 67 PHE B CA 1
ATOM 4772 C C . PHE B 1 67 ? -7.234 34.156 5.422 1 94.38 67 PHE B C 1
ATOM 4774 O O . PHE B 1 67 ? -7.324 32.969 5.102 1 94.38 67 PHE B O 1
ATOM 4781 N N . TYR B 1 68 ? -7.594 34.594 6.633 1 94.75 68 TYR B N 1
ATOM 4782 C CA . TYR B 1 68 ? -8.188 33.688 7.621 1 94.75 68 TYR B CA 1
ATOM 4783 C C . TYR B 1 68 ? -9.508 33.125 7.121 1 94.75 68 TYR B C 1
ATOM 4785 O O . TYR B 1 68 ? -9.805 31.953 7.316 1 94.75 68 TYR B O 1
ATOM 4793 N N . LEU B 1 69 ? -10.336 33.938 6.426 1 95.81 69 LEU B N 1
ATOM 4794 C CA . LEU B 1 69 ? -11.664 33.531 5.992 1 95.81 69 LEU B CA 1
ATOM 4795 C C . LEU B 1 69 ? -11.594 32.625 4.77 1 95.81 69 LEU B C 1
ATOM 4797 O O . LEU B 1 69 ? -12.594 32.031 4.375 1 95.81 69 LEU B O 1
ATOM 4801 N N . GLU B 1 70 ? -10.492 32.5 4.23 1 94.94 70 GLU B N 1
ATOM 4802 C CA . GLU B 1 70 ? -10.289 31.5 3.172 1 94.94 70 GLU B CA 1
ATOM 4803 C C . GLU B 1 70 ? -10.148 30.094 3.748 1 94.94 70 GLU B C 1
ATOM 4805 O O . GLU B 1 70 ? -10.25 29.109 3.018 1 94.94 70 GLU B O 1
ATOM 4810 N N . TYR B 1 71 ? -9.922 29.938 5.012 1 94.5 71 TYR B N 1
ATOM 4811 C CA . TYR B 1 71 ? -9.789 28.688 5.746 1 94.5 71 TYR B CA 1
ATOM 4812 C C . TYR B 1 71 ? -8.727 27.797 5.113 1 94.5 71 TYR B C 1
ATOM 4814 O O . TYR B 1 71 ? -9.023 26.672 4.703 1 94.5 71 TYR B O 1
ATOM 4822 N N . PRO B 1 72 ? -7.484 28.25 5.102 1 93.81 72 PRO B N 1
ATOM 4823 C CA . PRO B 1 72 ? -6.406 27.453 4.512 1 93.81 72 PRO B CA 1
ATOM 4824 C C . PRO B 1 72 ? -6.043 26.234 5.359 1 93.81 72 PRO B C 1
ATOM 4826 O O . PRO B 1 72 ? -6.141 26.281 6.59 1 93.81 72 PRO B O 1
ATOM 4829 N N . HIS B 1 73 ? -5.711 25.156 4.672 1 93.38 73 HIS B N 1
ATOM 4830 C CA . HIS B 1 73 ? -5.27 23.953 5.375 1 93.38 73 HIS B CA 1
ATOM 4831 C C . HIS B 1 73 ? -4.027 23.359 4.719 1 93.38 73 HIS B C 1
ATOM 4833 O O . HIS B 1 73 ? -3.721 23.656 3.566 1 93.38 73 HIS B O 1
ATOM 4839 N N . VAL B 1 74 ? -3.268 22.688 5.473 1 91.75 74 VAL B N 1
ATOM 4840 C CA . VAL B 1 74 ? -2.062 22.016 4.992 1 91.75 74 VAL B CA 1
ATOM 4841 C C . VAL B 1 74 ? -2.17 20.516 5.25 1 91.75 74 VAL B C 1
ATOM 4843 O O . VAL B 1 74 ? -2.98 20.078 6.07 1 91.75 74 VAL B O 1
ATOM 4846 N N . THR B 1 75 ? -1.411 19.797 4.457 1 91.75 75 THR B N 1
ATOM 4847 C CA . THR B 1 75 ? -1.413 18.344 4.605 1 91.75 75 THR B CA 1
ATOM 4848 C C . THR B 1 75 ? -0.099 17.859 5.211 1 91.75 75 THR B C 1
ATOM 4850 O O . THR B 1 75 ? 0.977 18.312 4.816 1 91.75 75 THR B O 1
ATOM 4853 N N . LYS B 1 76 ? -0.326 17.094 6.219 1 92.5 76 LYS B N 1
ATOM 4854 C CA . LYS B 1 76 ? 0.802 16.453 6.883 1 92.5 76 LYS B CA 1
ATOM 4855 C C . LYS B 1 76 ? 0.884 14.969 6.508 1 92.5 76 LYS B C 1
ATOM 4857 O O . LYS B 1 76 ? -0.097 14.234 6.641 1 92.5 76 LYS B O 1
ATOM 4862 N N . LEU B 1 77 ? 2.07 14.602 6.055 1 91.56 77 LEU B N 1
ATOM 4863 C CA . LEU B 1 77 ? 2.309 13.203 5.707 1 91.56 77 LEU B CA 1
ATOM 4864 C C . LEU B 1 77 ? 3.332 12.578 6.648 1 91.56 77 LEU B C 1
ATOM 4866 O O . LEU B 1 77 ? 4.398 13.156 6.883 1 91.56 77 LEU B O 1
ATOM 4870 N N . ASP B 1 78 ? 2.902 11.453 7.223 1 89.12 78 ASP B N 1
ATOM 4871 C CA . ASP B 1 78 ? 3.809 10.727 8.109 1 89.12 78 ASP B CA 1
ATOM 4872 C C . ASP B 1 78 ? 3.758 9.227 7.844 1 89.12 78 ASP B C 1
ATOM 4874 O O . ASP B 1 78 ? 2.779 8.719 7.293 1 89.12 78 ASP B O 1
ATOM 4878 N N . GLU B 1 79 ? 4.895 8.602 8.117 1 87 79 GLU B N 1
ATOM 4879 C CA . GLU B 1 79 ? 4.969 7.145 8.117 1 87 79 GLU B CA 1
ATOM 4880 C C . GLU B 1 79 ? 5.254 6.605 9.516 1 87 79 GLU B C 1
ATOM 4882 O O . GLU B 1 79 ? 6.262 6.957 10.125 1 87 79 GLU B O 1
ATOM 4887 N N . ILE B 1 80 ? 4.355 5.789 9.961 1 86.25 80 ILE B N 1
ATOM 4888 C CA . ILE B 1 80 ? 4.484 5.289 11.328 1 86.25 80 ILE B CA 1
ATOM 4889 C C . ILE B 1 80 ? 4.719 3.779 11.297 1 86.25 80 ILE B C 1
ATOM 4891 O O . ILE B 1 80 ? 3.963 3.037 10.664 1 86.25 80 ILE B O 1
ATOM 4895 N N . THR B 1 81 ? 5.77 3.338 11.969 1 84.12 81 THR B N 1
ATOM 4896 C CA . THR B 1 81 ? 6.059 1.913 12.086 1 84.12 81 THR B CA 1
ATOM 4897 C C . THR B 1 81 ? 5.402 1.331 13.336 1 84.12 81 THR B C 1
ATOM 4899 O O . THR B 1 81 ? 5.402 1.961 14.398 1 84.12 81 THR B O 1
ATOM 4902 N N . MET B 1 82 ? 4.777 0.222 13.18 1 84.75 82 MET B N 1
ATOM 4903 C CA . MET B 1 82 ? 4.105 -0.456 14.289 1 84.75 82 MET B CA 1
ATOM 4904 C C . MET B 1 82 ? 4.637 -1.874 14.461 1 84.75 82 MET B C 1
ATOM 4906 O O . MET B 1 82 ? 5.051 -2.51 13.492 1 84.75 82 MET B O 1
ATOM 4910 N N . PRO B 1 83 ? 4.664 -2.373 15.672 1 82.5 83 PRO B N 1
ATOM 4911 C CA . PRO B 1 83 ? 5.098 -3.756 15.883 1 82.5 83 PRO B CA 1
ATOM 4912 C C . PRO B 1 83 ? 4.09 -4.777 15.359 1 82.5 83 PRO B C 1
ATOM 4914 O O . PRO B 1 83 ? 4.473 -5.887 14.977 1 82.5 83 PRO B O 1
ATOM 4917 N N . MET B 1 84 ? 2.855 -4.352 15.469 1 89.25 84 MET B N 1
ATOM 4918 C CA . MET B 1 84 ? 1.811 -5.227 14.953 1 89.25 84 MET B CA 1
ATOM 4919 C C . MET B 1 84 ? 0.725 -4.422 14.25 1 89.25 84 MET B C 1
ATOM 4921 O O . MET B 1 84 ? 0.447 -3.281 14.625 1 89.25 84 MET B O 1
ATOM 4925 N N . MET B 1 85 ? 0.195 -5.023 13.25 1 93.31 85 MET B N 1
ATOM 4926 C CA . MET B 1 85 ? -0.877 -4.375 12.5 1 93.31 85 MET B CA 1
ATOM 4927 C C . MET B 1 85 ? -2.033 -5.34 12.258 1 93.31 85 MET B C 1
ATOM 4929 O O . MET B 1 85 ? -1.816 -6.535 12.055 1 93.31 85 MET B O 1
ATOM 4933 N N . VAL B 1 86 ? -3.207 -4.805 12.258 1 95.31 86 VAL B N 1
ATOM 4934 C CA . VAL B 1 86 ? -4.379 -5.625 11.969 1 95.31 86 VAL B CA 1
ATOM 4935 C C . VAL B 1 86 ? -4.395 -5.988 10.484 1 95.31 86 VAL B C 1
ATOM 4937 O O . VAL B 1 86 ? -4.293 -5.109 9.625 1 95.31 86 VAL B O 1
ATOM 4940 N N . PHE B 1 87 ? -4.453 -7.281 10.266 1 96.88 87 PHE B N 1
ATOM 4941 C CA . PHE B 1 87 ? -4.508 -7.738 8.883 1 96.88 87 PHE B CA 1
ATOM 4942 C C . PHE B 1 87 ? -5.855 -7.414 8.258 1 96.88 87 PHE B C 1
ATOM 4944 O O . PHE B 1 87 ? -6.898 -7.562 8.898 1 96.88 87 PHE B O 1
ATOM 4951 N N . PRO B 1 88 ? -5.914 -6.918 6.996 1 96.94 88 PRO B N 1
ATOM 4952 C CA . PRO B 1 88 ? -7.18 -6.531 6.367 1 96.94 88 PRO B CA 1
ATOM 4953 C C . PRO B 1 88 ? -8.062 -7.73 6.031 1 96.94 88 PRO B C 1
ATOM 4955 O O . PRO B 1 88 ? -7.605 -8.875 6.105 1 96.94 88 PRO B O 1
ATOM 4958 N N . ALA B 1 89 ? -9.312 -7.395 5.801 1 96.88 89 ALA B N 1
ATOM 4959 C CA . ALA B 1 89 ? -10.234 -8.414 5.297 1 96.88 89 ALA B CA 1
ATOM 4960 C C . ALA B 1 89 ? -10.031 -8.656 3.807 1 96.88 89 ALA B C 1
ATOM 4962 O O . ALA B 1 89 ? -9.805 -7.715 3.043 1 96.88 89 ALA B O 1
ATOM 4963 N N . VAL B 1 90 ? -10.078 -9.914 3.408 1 97.88 90 VAL B N 1
ATOM 4964 C CA . VAL B 1 90 ? -9.906 -10.297 2.01 1 97.88 90 VAL B CA 1
ATOM 4965 C C . VAL B 1 90 ? -11.156 -11.023 1.515 1 97.88 90 VAL B C 1
ATOM 4967 O O . VAL B 1 90 ? -11.438 -12.148 1.935 1 97.88 90 VAL B O 1
ATOM 4970 N N . THR B 1 91 ? -11.844 -10.344 0.631 1 98.12 91 THR B N 1
ATOM 4971 C CA . THR B 1 91 ? -13.047 -10.938 0.06 1 98.12 91 THR B CA 1
ATOM 4972 C C . THR B 1 91 ? -12.758 -11.516 -1.324 1 98.12 91 THR B C 1
ATOM 4974 O O . THR B 1 91 ? -12.156 -10.852 -2.166 1 98.12 91 THR B O 1
ATOM 4977 N N . ILE B 1 92 ? -13.211 -12.719 -1.531 1 98.25 92 ILE B N 1
ATOM 4978 C CA . ILE B 1 92 ? -12.953 -13.414 -2.787 1 98.25 92 ILE B CA 1
ATOM 4979 C C . ILE B 1 92 ? -14.273 -13.898 -3.389 1 98.25 92 ILE B C 1
ATOM 4981 O O . ILE B 1 92 ? -15.109 -14.469 -2.688 1 98.25 92 ILE B O 1
ATOM 4985 N N . CYS B 1 93 ? -14.398 -13.633 -4.656 1 97.56 93 CYS B N 1
ATOM 4986 C CA . CYS B 1 93 ? -15.578 -14.078 -5.387 1 97.56 93 CYS B CA 1
ATOM 4987 C C . CYS B 1 93 ? -15.188 -14.797 -6.672 1 97.56 93 CYS B C 1
ATOM 4989 O O . CYS B 1 93 ? -14.32 -14.32 -7.414 1 97.56 93 CYS B O 1
ATOM 4991 N N . ASN B 1 94 ? -15.734 -15.938 -6.844 1 97 94 ASN B N 1
ATOM 4992 C CA . ASN B 1 94 ? -15.602 -16.562 -8.148 1 97 94 ASN B CA 1
ATOM 4993 C C . ASN B 1 94 ? -16.359 -15.789 -9.227 1 97 94 ASN B C 1
ATOM 4995 O O . ASN B 1 94 ? -17.469 -15.305 -8.984 1 97 94 ASN B O 1
ATOM 4999 N N . LEU B 1 95 ? -15.812 -15.641 -10.375 1 94.56 95 LEU B N 1
ATOM 5000 C CA . LEU B 1 95 ? -16.453 -14.875 -11.438 1 94.56 95 LEU B CA 1
ATOM 5001 C C . LEU B 1 95 ? -17.719 -15.578 -11.93 1 94.56 95 LEU B C 1
ATOM 5003 O O . LEU B 1 95 ? -18.594 -14.938 -12.516 1 94.56 95 LEU B O 1
ATOM 5007 N N . ASN B 1 96 ? -17.719 -16.859 -11.703 1 94.06 96 ASN B N 1
ATOM 5008 C CA . ASN B 1 96 ? -18.953 -17.609 -11.945 1 94.06 96 ASN B CA 1
ATOM 5009 C C . ASN B 1 96 ? -19.844 -17.641 -10.711 1 94.06 96 ASN B C 1
ATOM 5011 O O . ASN B 1 96 ? -19.453 -18.188 -9.68 1 94.06 96 ASN B O 1
ATOM 5015 N N . SER B 1 97 ? -20.984 -17.203 -10.797 1 92.88 97 SER B N 1
ATOM 5016 C CA . SER B 1 97 ? -21.844 -17.062 -9.625 1 92.88 97 SER B CA 1
ATOM 5017 C C . SER B 1 97 ? -22.594 -18.359 -9.32 1 92.88 97 SER B C 1
ATOM 5019 O O . SER B 1 97 ? -22.969 -18.594 -8.172 1 92.88 97 SER B O 1
ATOM 5021 N N . ILE B 1 98 ? -22.844 -19.109 -10.398 1 94.94 98 ILE B N 1
ATOM 5022 C CA . ILE B 1 98 ? -23.719 -20.266 -10.242 1 94.94 98 ILE B CA 1
ATOM 5023 C C . ILE B 1 98 ? -23.047 -21.5 -10.852 1 94.94 98 ILE B C 1
ATOM 5025 O O . ILE B 1 98 ? -22.578 -21.469 -11.984 1 94.94 98 ILE B O 1
ATOM 5029 N N . ARG B 1 99 ? -23.078 -22.531 -10.055 1 96.12 99 ARG B N 1
ATOM 5030 C CA . ARG B 1 99 ? -22.578 -23.797 -10.578 1 96.12 99 ARG B CA 1
ATOM 5031 C C . ARG B 1 99 ? -23.641 -24.5 -11.414 1 96.12 99 ARG B C 1
ATOM 5033 O O . ARG B 1 99 ? -24.75 -24.75 -10.938 1 96.12 99 ARG B O 1
ATOM 5040 N N . PHE B 1 100 ? -23.312 -24.859 -12.562 1 94.06 100 PHE B N 1
ATOM 5041 C CA . PHE B 1 100 ? -24.266 -25.422 -13.531 1 94.06 100 PHE B CA 1
ATOM 5042 C C . PHE B 1 100 ? -24.797 -26.766 -13.062 1 94.06 100 PHE B C 1
ATOM 5044 O O . PHE B 1 100 ? -25.984 -27.047 -13.203 1 94.06 100 PHE B O 1
ATOM 5051 N N . SER B 1 101 ? -23.938 -27.578 -12.484 1 94.44 101 SER B N 1
ATOM 5052 C CA . SER B 1 101 ? -24.297 -28.938 -12.078 1 94.44 101 SER B CA 1
ATOM 5053 C C . SER B 1 101 ? -25.297 -28.922 -10.922 1 94.44 101 SER B C 1
ATOM 5055 O O . SER B 1 101 ? -26.016 -29.891 -10.695 1 94.44 101 SER B O 1
ATOM 5057 N N . ARG B 1 102 ? -25.406 -27.781 -10.266 1 95.75 102 ARG B N 1
ATOM 5058 C CA . ARG B 1 102 ? -26.234 -27.734 -9.062 1 95.75 102 ARG B CA 1
ATOM 5059 C C . ARG B 1 102 ? -27.609 -27.156 -9.375 1 95.75 102 ARG B C 1
ATOM 5061 O O . ARG B 1 102 ? -28.484 -27.109 -8.5 1 95.75 102 ARG B O 1
ATOM 5068 N N . ILE B 1 103 ? -27.844 -26.75 -10.578 1 95.44 103 ILE B N 1
ATOM 5069 C CA . ILE B 1 103 ? -29.125 -26.188 -10.969 1 95.44 103 ILE B CA 1
ATOM 5070 C C . ILE B 1 103 ? -30.172 -27.312 -11.062 1 95.44 103 ILE B C 1
ATOM 5072 O O . ILE B 1 103 ? -29.938 -28.328 -11.711 1 95.44 103 ILE B O 1
ATOM 5076 N N . THR B 1 104 ? -31.312 -27.203 -10.375 1 95.31 104 THR B N 1
ATOM 5077 C CA . THR B 1 104 ? -32.375 -28.172 -10.406 1 95.31 104 THR B CA 1
ATOM 5078 C C . THR B 1 104 ? -33.469 -27.75 -11.398 1 95.31 104 THR B C 1
ATOM 5080 O O . THR B 1 104 ? -33.438 -26.641 -11.914 1 95.31 104 THR B O 1
ATOM 5083 N N . ARG B 1 105 ? -34.406 -28.672 -11.586 1 94.44 105 ARG B N 1
ATOM 5084 C CA . ARG B 1 105 ? -35.531 -28.391 -12.461 1 94.44 105 ARG B CA 1
ATOM 5085 C C . ARG B 1 105 ? -36.375 -27.219 -11.93 1 94.44 105 ARG B C 1
ATOM 5087 O O . ARG B 1 105 ? -36.812 -26.359 -12.695 1 94.44 105 ARG B O 1
ATOM 5094 N N . ASN B 1 106 ? -36.594 -27.188 -10.625 1 95.19 106 ASN B N 1
ATOM 5095 C CA . ASN B 1 106 ? -37.344 -26.094 -10 1 95.19 106 ASN B CA 1
ATOM 5096 C C . ASN B 1 106 ? -36.625 -24.75 -10.211 1 95.19 106 ASN B C 1
ATOM 5098 O O . ASN B 1 106 ? -37.281 -23.734 -10.43 1 95.19 106 ASN B O 1
ATOM 5102 N N . ASP B 1 107 ? -35.344 -24.766 -10.172 1 96.06 107 ASP B N 1
ATOM 5103 C CA . ASP B 1 107 ? -34.594 -23.547 -10.383 1 96.06 107 ASP B CA 1
ATOM 5104 C C . ASP B 1 107 ? -34.75 -23.047 -11.82 1 96.06 107 ASP B C 1
ATOM 5106 O O . ASP B 1 107 ? -34.906 -21.844 -12.047 1 96.06 107 ASP B O 1
ATOM 5110 N N . LEU B 1 108 ? -34.594 -23.984 -12.703 1 94.06 108 LEU B N 1
ATOM 5111 C CA . LEU B 1 108 ? -34.688 -23.625 -14.117 1 94.06 108 LEU B CA 1
ATOM 5112 C C . LEU B 1 108 ? -36.062 -23.047 -14.438 1 94.06 108 LEU B C 1
ATOM 5114 O O . LEU B 1 108 ? -36.188 -22.156 -15.281 1 94.06 108 LEU B O 1
ATOM 5118 N N . TYR B 1 109 ? -37.031 -23.609 -13.773 1 94.25 109 TYR B N 1
ATOM 5119 C CA . TYR B 1 109 ? -38.406 -23.125 -14 1 94.25 109 TYR B CA 1
ATOM 5120 C C . TYR B 1 109 ? -38.531 -21.656 -13.586 1 94.25 109 TYR B C 1
ATOM 5122 O O . TYR B 1 109 ? -39.125 -20.859 -14.297 1 94.25 109 TYR B O 1
ATOM 5130 N N . HIS B 1 110 ? -38 -21.328 -12.461 1 94.06 110 HIS B N 1
ATOM 5131 C CA . HIS B 1 110 ? -38.188 -19.984 -11.914 1 94.06 110 HIS B CA 1
ATOM 5132 C C . HIS B 1 110 ? -37.125 -19.031 -12.43 1 94.06 110 HIS B C 1
ATOM 5134 O O . HIS B 1 110 ? -37.406 -17.875 -12.742 1 94.06 110 HIS B O 1
ATOM 5140 N N . ALA B 1 111 ? -35.844 -19.453 -12.531 1 93.56 111 ALA B N 1
ATOM 5141 C CA . ALA B 1 111 ? -34.719 -18.547 -12.773 1 93.56 111 ALA B CA 1
ATOM 5142 C C . ALA B 1 111 ? -34.125 -18.797 -14.148 1 93.56 111 ALA B C 1
ATOM 5144 O O . ALA B 1 111 ? -33.094 -18.172 -14.508 1 93.56 111 ALA B O 1
ATOM 5145 N N . GLY B 1 112 ? -34.625 -19.641 -14.922 1 91.81 112 GLY B N 1
ATOM 5146 C CA . GLY B 1 112 ? -34.062 -19.969 -16.219 1 91.81 112 GLY B CA 1
ATOM 5147 C C . GLY B 1 112 ? -33.969 -18.797 -17.156 1 91.81 112 GLY B C 1
ATOM 5148 O O . GLY B 1 112 ? -33.031 -18.656 -17.922 1 91.81 112 GLY B O 1
ATOM 5149 N N . GLU B 1 113 ? -34.969 -18.016 -17.047 1 89.62 113 GLU B N 1
ATOM 5150 C CA . GLU B 1 113 ? -34.969 -16.828 -17.906 1 89.62 113 GLU B CA 1
ATOM 5151 C C . GLU B 1 113 ? -33.938 -15.805 -17.438 1 89.62 113 GLU B C 1
ATOM 5153 O O . GLU B 1 113 ? -33.281 -15.18 -18.25 1 89.62 113 GLU B O 1
ATOM 5158 N N . LEU B 1 114 ? -33.875 -15.648 -16.156 1 89.31 114 LEU B N 1
ATOM 5159 C CA . LEU B 1 114 ? -32.906 -14.711 -15.586 1 89.31 114 LEU B CA 1
ATOM 5160 C C . LEU B 1 114 ? -31.469 -15.102 -15.953 1 89.31 114 LEU B C 1
ATOM 5162 O O . LEU B 1 114 ? -30.641 -14.234 -16.219 1 89.31 114 LEU B O 1
ATOM 5166 N N . LEU B 1 115 ? -31.234 -16.422 -16.062 1 89.56 115 LEU B N 1
ATOM 5167 C CA . LEU B 1 115 ? -29.906 -16.938 -16.375 1 89.56 115 LEU B CA 1
ATOM 5168 C C . LEU B 1 115 ? -29.672 -17 -17.875 1 89.56 115 LEU B C 1
ATOM 5170 O O . LEU B 1 115 ? -28.625 -17.453 -18.328 1 89.56 115 LEU B O 1
ATOM 5174 N N . ALA B 1 116 ? -30.594 -16.656 -18.609 1 87.44 116 ALA B N 1
ATOM 5175 C CA . ALA B 1 116 ? -30.531 -16.625 -20.062 1 87.44 116 ALA B CA 1
ATOM 5176 C C . ALA B 1 116 ? -30.359 -18.031 -20.625 1 87.44 116 ALA B C 1
ATOM 5178 O O . ALA B 1 116 ? -29.734 -18.219 -21.672 1 87.44 116 ALA B O 1
ATOM 5179 N N . LEU B 1 117 ? -30.859 -18.953 -19.844 1 89.06 117 LEU B N 1
ATOM 5180 C CA . LEU B 1 117 ? -30.859 -20.344 -20.312 1 89.06 117 LEU B CA 1
ATOM 5181 C C . LEU B 1 117 ? -32.156 -20.672 -21.031 1 89.06 117 LEU B C 1
ATOM 5183 O O . LEU B 1 117 ? -32.156 -21.422 -22.016 1 89.06 117 LEU B O 1
ATOM 5187 N N . LEU B 1 118 ? -33.188 -20.109 -20.531 1 90.94 118 LEU B N 1
ATOM 5188 C CA . LEU B 1 118 ? -34.5 -20.312 -21.125 1 90.94 118 LEU B CA 1
ATOM 5189 C C . LEU B 1 118 ? -35.125 -18.969 -21.547 1 90.94 118 LEU B C 1
ATOM 5191 O O . LEU B 1 118 ? -34.688 -17.906 -21.078 1 90.94 118 LEU B O 1
ATOM 5195 N N . ASN B 1 119 ? -36 -19.047 -22.469 1 88.62 119 ASN B N 1
ATOM 5196 C CA . ASN B 1 119 ? -36.75 -17.859 -22.828 1 88.62 119 ASN B CA 1
ATOM 5197 C C . ASN B 1 119 ? -38 -17.688 -21.953 1 88.62 119 ASN B C 1
ATOM 5199 O O . ASN B 1 119 ? -38.156 -18.422 -20.969 1 88.62 119 ASN B O 1
ATOM 5203 N N . SER B 1 120 ? -38.812 -16.719 -22.25 1 87 120 SER B N 1
ATOM 5204 C CA . SER B 1 120 ? -39.969 -16.391 -21.438 1 87 120 SER B CA 1
ATOM 5205 C C . SER B 1 120 ? -41.031 -17.5 -21.5 1 87 120 SER B C 1
ATOM 5207 O O . SER B 1 120 ? -41.875 -17.609 -20.609 1 87 120 SER B O 1
ATOM 5209 N N . ARG B 1 121 ? -40.906 -18.422 -22.516 1 88.5 121 ARG B N 1
ATOM 5210 C CA . ARG B 1 121 ? -41.875 -19.516 -22.688 1 88.5 121 ARG B CA 1
ATOM 5211 C C . ARG B 1 121 ? -41.312 -20.828 -22.125 1 88.5 121 ARG B C 1
ATOM 5213 O O . ARG B 1 121 ? -41.812 -21.906 -22.453 1 88.5 121 ARG B O 1
ATOM 5220 N N . HIS B 1 122 ? -40.281 -20.812 -21.375 1 89.44 122 HIS B N 1
ATOM 5221 C CA . HIS B 1 122 ? -39.656 -21.984 -20.734 1 89.44 122 HIS B CA 1
ATOM 5222 C C . HIS B 1 122 ? -39.062 -22.922 -21.781 1 89.44 122 HIS B C 1
ATOM 5224 O O . HIS B 1 122 ? -39.156 -24.141 -21.625 1 89.44 122 HIS B O 1
ATOM 5230 N N . GLU B 1 123 ? -38.562 -22.25 -22.828 1 90.12 123 GLU B N 1
ATOM 5231 C CA . GLU B 1 123 ? -37.844 -23.016 -23.859 1 90.12 123 GLU B CA 1
ATOM 5232 C C . GLU B 1 123 ? -36.375 -22.641 -23.891 1 90.12 123 GLU B C 1
ATOM 5234 O O . GLU B 1 123 ? -36 -21.531 -23.547 1 90.12 123 GLU B O 1
ATOM 5239 N N . ILE B 1 124 ? -35.656 -23.672 -24.328 1 89.81 124 ILE B N 1
ATOM 5240 C CA . ILE B 1 124 ? -34.188 -23.453 -24.406 1 89.81 124 ILE B CA 1
ATOM 5241 C C . ILE B 1 124 ? -33.906 -22.422 -25.5 1 89.81 124 ILE B C 1
ATOM 5243 O O . ILE B 1 124 ? -34.375 -22.547 -26.625 1 89.81 124 ILE B O 1
ATOM 5247 N N . ARG B 1 125 ? -33.062 -21.5 -25.094 1 85.56 125 ARG B N 1
ATOM 5248 C CA . ARG B 1 125 ? -32.75 -20.406 -26 1 85.56 125 ARG B CA 1
ATOM 5249 C C . ARG B 1 125 ? -31.688 -20.859 -27 1 85.56 125 ARG B C 1
ATOM 5251 O O . ARG B 1 125 ? -30.734 -21.562 -26.656 1 85.56 125 ARG B O 1
ATOM 5258 N N . ASP B 1 126 ? -31.859 -20.453 -28.266 1 85.56 126 ASP B N 1
ATOM 5259 C CA . ASP B 1 126 ? -30.859 -20.625 -29.297 1 85.56 126 ASP B CA 1
ATOM 5260 C C . ASP B 1 126 ? -30.344 -22.062 -29.312 1 85.56 126 ASP B C 1
ATOM 5262 O O . ASP B 1 126 ? -29.125 -22.297 -29.25 1 85.56 126 ASP B O 1
ATOM 5266 N N . THR B 1 127 ? -31.125 -22.969 -29.453 1 86.06 127 THR B N 1
ATOM 5267 C CA . THR B 1 127 ? -30.828 -24.406 -29.375 1 86.06 127 THR B CA 1
ATOM 5268 C C . THR B 1 127 ? -29.703 -24.781 -30.328 1 86.06 127 THR B C 1
ATOM 5270 O O . THR B 1 127 ? -28.922 -25.703 -30.062 1 86.06 127 THR B O 1
ATOM 5273 N N . HIS B 1 128 ? -29.484 -24 -31.344 1 86.81 128 HIS B N 1
ATOM 5274 C CA . HIS B 1 128 ? -28.5 -24.359 -32.375 1 86.81 128 HIS B CA 1
ATOM 5275 C C . HIS B 1 128 ? -27.094 -24.031 -31.906 1 86.81 128 HIS B C 1
ATOM 5277 O O . HIS B 1 128 ? -26.109 -24.547 -32.469 1 86.81 128 HIS B O 1
ATOM 5283 N N . LEU B 1 129 ? -27.016 -23.219 -30.953 1 86.19 129 LEU B N 1
ATOM 5284 C CA . LEU B 1 129 ? -25.703 -22.797 -30.5 1 86.19 129 LEU B CA 1
ATOM 5285 C C . LEU B 1 129 ? -25.266 -23.562 -29.266 1 86.19 129 LEU B C 1
ATOM 5287 O O . LEU B 1 129 ? -24.125 -23.438 -28.812 1 86.19 129 LEU B O 1
ATOM 5291 N N . VAL B 1 130 ? -26.094 -24.359 -28.797 1 86.88 130 VAL B N 1
ATOM 5292 C CA . VAL B 1 130 ? -25.828 -25.062 -27.531 1 86.88 130 VAL B CA 1
ATOM 5293 C C . VAL B 1 130 ? -25 -26.312 -27.797 1 86.88 130 VAL B C 1
ATOM 5295 O O . VAL B 1 130 ? -25.266 -27.047 -28.766 1 86.88 130 VAL B O 1
ATOM 5298 N N . GLU B 1 131 ? -24.016 -26.469 -27.047 1 88.5 131 GLU B N 1
ATOM 5299 C CA . GLU B 1 131 ? -23.219 -27.688 -27.141 1 88.5 131 GLU B CA 1
ATOM 5300 C C . GLU B 1 131 ? -24.047 -28.922 -26.797 1 88.5 131 GLU B C 1
ATOM 5302 O O . GLU B 1 131 ? -24.953 -28.859 -25.953 1 88.5 131 GLU B O 1
ATOM 5307 N N . GLU B 1 132 ? -23.688 -30.031 -27.297 1 89.62 132 GLU B N 1
ATOM 5308 C CA . GLU B 1 132 ? -24.484 -31.25 -27.172 1 89.62 132 GLU B CA 1
ATOM 5309 C C . GLU B 1 132 ? -24.578 -31.703 -25.719 1 89.62 132 GLU B C 1
ATOM 5311 O O . GLU B 1 132 ? -25.656 -32.094 -25.266 1 89.62 132 GLU B O 1
ATOM 5316 N N . SER B 1 133 ? -23.531 -31.641 -25.078 1 89.69 133 SER B N 1
ATOM 5317 C CA . SER B 1 133 ? -23.547 -32.094 -23.703 1 89.69 133 SER B CA 1
ATOM 5318 C C . SER B 1 133 ? -24.438 -31.234 -22.812 1 89.69 133 SER B C 1
ATOM 5320 O O . SER B 1 133 ? -25.141 -31.734 -21.938 1 89.69 133 SER B O 1
ATOM 5322 N N . VAL B 1 134 ? -24.422 -30.016 -23.078 1 90.38 134 VAL B N 1
ATOM 5323 C CA . VAL B 1 134 ? -25.219 -29.062 -22.328 1 90.38 134 VAL B CA 1
ATOM 5324 C C . VAL B 1 134 ? -26.688 -29.219 -22.703 1 90.38 134 VAL B C 1
ATOM 5326 O O . VAL B 1 134 ? -27.578 -29.156 -21.844 1 90.38 134 VAL B O 1
ATOM 5329 N N . MET B 1 135 ? -26.969 -29.484 -23.922 1 91.25 135 MET B N 1
ATOM 5330 C CA . MET B 1 135 ? -28.328 -29.656 -24.438 1 91.25 135 MET B CA 1
ATOM 5331 C C . MET B 1 135 ? -29.016 -30.828 -23.75 1 91.25 135 MET B C 1
ATOM 5333 O O . MET B 1 135 ? -30.203 -30.734 -23.391 1 91.25 135 MET B O 1
ATOM 5337 N N . GLU B 1 136 ? -28.281 -31.844 -23.578 1 91.56 136 GLU B N 1
ATOM 5338 C CA . GLU B 1 136 ? -28.828 -33.031 -22.938 1 91.56 136 GLU B CA 1
ATOM 5339 C C . GLU B 1 136 ? -29.266 -32.75 -21.5 1 91.56 136 GLU B C 1
ATOM 5341 O O . GLU B 1 136 ? -30.328 -33.156 -21.062 1 91.56 136 GLU B O 1
ATOM 5346 N N . VAL B 1 137 ? -28.453 -32 -20.859 1 90.94 137 VAL B N 1
ATOM 5347 C CA . VAL B 1 137 ? -28.75 -31.688 -19.469 1 90.94 137 VAL B CA 1
ATOM 5348 C C . VAL B 1 137 ? -29.953 -30.734 -19.406 1 90.94 137 VAL B C 1
ATOM 5350 O O . VAL B 1 137 ? -30.859 -30.938 -18.578 1 90.94 137 VAL B O 1
ATOM 5353 N N . LEU B 1 138 ? -29.984 -29.781 -20.25 1 92.06 138 LEU B N 1
ATOM 5354 C CA . LEU B 1 138 ? -31.047 -28.781 -20.25 1 92.06 138 LEU B CA 1
ATOM 5355 C C . LEU B 1 138 ? -32.375 -29.406 -20.641 1 92.06 138 LEU B C 1
ATOM 5357 O O . LEU B 1 138 ? -33.438 -29.062 -20.078 1 92.06 138 LEU B O 1
ATOM 5361 N N . LYS B 1 139 ? -32.344 -30.297 -21.609 1 90 139 LYS B N 1
ATOM 5362 C CA . LYS B 1 139 ? -33.562 -30.953 -22.031 1 90 139 LYS B CA 1
ATOM 5363 C C . LYS B 1 139 ? -34.188 -31.797 -20.922 1 90 139 LYS B C 1
ATOM 5365 O O . LYS B 1 139 ? -35.406 -31.844 -20.75 1 90 139 LYS B O 1
ATOM 5370 N N . SER B 1 140 ? -33.344 -32.375 -20.234 1 90.44 140 SER B N 1
ATOM 5371 C CA . SER B 1 140 ? -33.812 -33.219 -19.141 1 90.44 140 SER B CA 1
ATOM 5372 C C . SER B 1 140 ? -34.375 -32.375 -18 1 90.44 140 SER B C 1
ATOM 5374 O O . SER B 1 140 ? -35.375 -32.75 -17.391 1 90.44 140 SER B O 1
ATOM 5376 N N . LYS B 1 141 ? -33.844 -31.234 -17.797 1 91.5 141 LYS B N 1
ATOM 5377 C CA . LYS B 1 141 ? -34.25 -30.422 -16.656 1 91.5 141 LYS B CA 1
ATOM 5378 C C . LYS B 1 141 ? -35.344 -29.438 -17.047 1 91.5 141 LYS B C 1
ATOM 5380 O O . LYS B 1 141 ? -36.094 -28.938 -16.203 1 91.5 141 LYS B O 1
ATOM 5385 N N . ALA B 1 142 ? -35.5 -29.141 -18.312 1 89.06 142 ALA B N 1
ATOM 5386 C CA . ALA B 1 142 ? -36.469 -28.156 -18.766 1 89.06 142 ALA B CA 1
ATOM 5387 C C . ALA B 1 142 ? -37.75 -28.812 -19.234 1 89.06 142 ALA B C 1
ATOM 5389 O O . ALA B 1 142 ? -38.531 -28.234 -20 1 89.06 142 ALA B O 1
ATOM 5390 N N . ASP B 1 143 ? -38 -29.969 -18.859 1 88.62 143 ASP B N 1
ATOM 5391 C CA . ASP B 1 143 ? -39.25 -30.609 -19.141 1 88.62 143 ASP B CA 1
ATOM 5392 C C . ASP B 1 143 ? -40.281 -30.297 -18.062 1 88.62 143 ASP B C 1
ATOM 5394 O O . ASP B 1 143 ? -40.344 -30.969 -17.031 1 88.62 143 ASP B O 1
ATOM 5398 N N . PHE B 1 144 ? -41.25 -29.297 -18.391 1 89.81 144 PHE B N 1
ATOM 5399 C CA . PHE B 1 144 ? -42.125 -28.781 -17.359 1 89.81 144 PHE B CA 1
ATOM 5400 C C . PHE B 1 144 ? -43.562 -29.281 -17.578 1 89.81 144 PHE B C 1
ATOM 5402 O O . PHE B 1 144 ? -44.5 -28.812 -16.938 1 89.81 144 PHE B O 1
ATOM 5409 N N . ARG B 1 145 ? -43.938 -30.125 -18.422 1 84.81 145 ARG B N 1
ATOM 5410 C CA . ARG B 1 145 ? -45.281 -30.562 -18.781 1 84.81 145 ARG B CA 1
ATOM 5411 C C . ARG B 1 145 ? -46.031 -31.078 -17.562 1 84.81 145 ARG B C 1
ATOM 5413 O O . ARG B 1 145 ? -47.188 -30.719 -17.344 1 84.81 145 ARG B O 1
ATOM 5420 N N . SER B 1 146 ? -45.469 -31.906 -16.766 1 86.25 146 SER B N 1
ATOM 5421 C CA . SER B 1 146 ? -46.125 -32.438 -15.578 1 86.25 146 SER B CA 1
ATOM 5422 C C . SER B 1 146 ? -45.438 -31.984 -14.305 1 86.25 146 SER B C 1
ATOM 5424 O O . SER B 1 146 ? -45.594 -32.594 -13.25 1 86.25 146 SER B O 1
ATOM 5426 N N . PHE B 1 147 ? -44.812 -30.75 -14.5 1 89.44 147 PHE B N 1
ATOM 5427 C CA . PHE B 1 147 ? -44.031 -30.328 -13.352 1 89.44 147 PHE B CA 1
ATOM 5428 C C . PHE B 1 147 ? -44.812 -29.328 -12.5 1 89.44 147 PHE B C 1
ATOM 5430 O O . PHE B 1 147 ? -45.406 -28.406 -13.023 1 89.44 147 PHE B O 1
ATOM 5437 N N . LYS B 1 148 ? -44.844 -29.609 -11.18 1 90.88 148 LYS B N 1
ATOM 5438 C CA . LYS B 1 148 ? -45.469 -28.672 -10.234 1 90.88 148 LYS B CA 1
ATOM 5439 C C . LYS B 1 148 ? -44.375 -27.859 -9.508 1 90.88 148 LYS B C 1
ATOM 5441 O O . LYS B 1 148 ? -43.656 -28.391 -8.672 1 90.88 148 LYS B O 1
ATOM 5446 N N . PRO B 1 149 ? -44.344 -26.578 -9.859 1 91.56 149 PRO B N 1
ATOM 5447 C CA . PRO B 1 149 ? -43.312 -25.734 -9.266 1 91.56 149 PRO B CA 1
ATOM 5448 C C . PRO B 1 149 ? -43.469 -25.578 -7.758 1 91.56 149 PRO B C 1
ATOM 5450 O O . PRO B 1 149 ? -44.594 -25.5 -7.254 1 91.56 149 PRO B O 1
ATOM 5453 N N . ARG B 1 150 ? -42.344 -25.672 -7.047 1 94 150 ARG B N 1
ATOM 5454 C CA . ARG B 1 150 ? -42.25 -25.422 -5.609 1 94 150 ARG B CA 1
ATOM 5455 C C . ARG B 1 150 ? -41.875 -23.969 -5.332 1 94 150 ARG B C 1
ATOM 5457 O O . ARG B 1 150 ? -41.406 -23.266 -6.227 1 94 150 ARG B O 1
ATOM 5464 N N . PRO B 1 151 ? -42.094 -23.594 -4.07 1 94 151 PRO B N 1
ATOM 5465 C CA . PRO B 1 151 ? -41.719 -22.219 -3.746 1 94 151 PRO B CA 1
ATOM 5466 C C . PRO B 1 151 ? -40.219 -21.969 -3.967 1 94 151 PRO B C 1
ATOM 5468 O O . PRO B 1 151 ? -39.406 -22.859 -3.738 1 94 151 PRO B O 1
ATOM 5471 N N . PHE B 1 152 ? -39.969 -20.75 -4.445 1 95.75 152 PHE B N 1
ATOM 5472 C CA . PHE B 1 152 ? -38.625 -20.391 -4.84 1 95.75 152 PHE B CA 1
ATOM 5473 C C . PHE B 1 152 ? -38.125 -19.188 -4.043 1 95.75 152 PHE B C 1
ATOM 5475 O O . PHE B 1 152 ? -38.875 -18.219 -3.842 1 95.75 152 PHE B O 1
ATOM 5482 N N . ASN B 1 153 ? -36.938 -19.328 -3.498 1 95.69 153 ASN B N 1
ATOM 5483 C CA . ASN B 1 153 ? -36.25 -18.25 -2.773 1 95.69 153 ASN B CA 1
ATOM 5484 C C . ASN B 1 153 ? -34.875 -17.953 -3.379 1 95.69 153 ASN B C 1
ATOM 5486 O O . ASN B 1 153 ? -34.031 -18.828 -3.453 1 95.69 153 ASN B O 1
ATOM 5490 N N . MET B 1 154 ? -34.719 -16.734 -3.773 1 96.56 154 MET B N 1
ATOM 5491 C CA . MET B 1 154 ? -33.5 -16.344 -4.484 1 96.56 154 MET B CA 1
ATOM 5492 C C . MET B 1 154 ? -32.281 -16.531 -3.607 1 96.56 154 MET B C 1
ATOM 5494 O O . MET B 1 154 ? -31.203 -16.891 -4.102 1 96.56 154 MET B O 1
ATOM 5498 N N . TRP B 1 155 ? -32.344 -16.219 -2.344 1 96.44 155 TRP B N 1
ATOM 5499 C CA . TRP B 1 155 ? -31.219 -16.406 -1.431 1 96.44 155 TRP B CA 1
ATOM 5500 C C . TRP B 1 155 ? -30.812 -17.875 -1.352 1 96.44 155 TRP B C 1
ATOM 5502 O O . TRP B 1 155 ? -29.625 -18.188 -1.404 1 96.44 155 TRP B O 1
ATOM 5512 N N . GLU B 1 156 ? -31.812 -18.734 -1.236 1 96.88 156 GLU B N 1
ATOM 5513 C CA . GLU B 1 156 ? -31.531 -20.156 -1.18 1 96.88 156 GLU B CA 1
ATOM 5514 C C . GLU B 1 156 ? -30.891 -20.656 -2.479 1 96.88 156 GLU B C 1
ATOM 5516 O O . GLU B 1 156 ? -29.984 -21.484 -2.457 1 96.88 156 GLU B O 1
ATOM 5521 N N . PHE B 1 157 ? -31.391 -20.172 -3.535 1 96.94 157 PHE B N 1
ATOM 5522 C CA . PHE B 1 157 ? -30.875 -20.531 -4.848 1 96.94 157 PHE B CA 1
ATOM 5523 C C . PHE B 1 157 ? -29.391 -20.203 -4.949 1 96.94 157 PHE B C 1
ATOM 5525 O O . PHE B 1 157 ? -28.578 -21.062 -5.285 1 96.94 157 PHE B O 1
ATOM 5532 N N . TYR B 1 158 ? -28.984 -18.922 -4.566 1 96.94 158 TYR B N 1
ATOM 5533 C CA . TYR B 1 158 ? -27.594 -18.5 -4.641 1 96.94 158 TYR B CA 1
ATOM 5534 C C . TYR B 1 158 ? -26.734 -19.25 -3.629 1 96.94 158 TYR B C 1
ATOM 5536 O O . TYR B 1 158 ? -25.594 -19.594 -3.908 1 96.94 158 TYR B O 1
ATOM 5544 N N . ASN B 1 159 ? -27.297 -19.484 -2.482 1 97.31 159 ASN B N 1
ATOM 5545 C CA . ASN B 1 159 ? -26.562 -20.172 -1.43 1 97.31 159 ASN B CA 1
ATOM 5546 C C . ASN B 1 159 ? -26.25 -21.625 -1.813 1 97.31 159 ASN B C 1
ATOM 5548 O O . ASN B 1 159 ? -25.156 -22.125 -1.552 1 97.31 159 ASN B O 1
ATOM 5552 N N . ARG B 1 160 ? -27.156 -22.266 -2.461 1 97.06 160 ARG B N 1
ATOM 5553 C CA . ARG B 1 160 ? -27 -23.688 -2.816 1 97.06 160 ARG B CA 1
ATOM 5554 C C . ARG B 1 160 ? -26.141 -23.828 -4.07 1 97.06 160 ARG B C 1
ATOM 5556 O O . ARG B 1 160 ? -25.297 -24.734 -4.148 1 97.06 160 ARG B O 1
ATOM 5563 N N . THR B 1 161 ? -26.344 -22.969 -5.016 1 97.19 161 THR B N 1
ATOM 5564 C CA . THR B 1 161 ? -25.719 -23.156 -6.32 1 97.19 161 THR B CA 1
ATOM 5565 C C . THR B 1 161 ? -24.391 -22.438 -6.395 1 97.19 161 THR B C 1
ATOM 5567 O O . THR B 1 161 ? -23.609 -22.641 -7.328 1 97.19 161 THR B O 1
ATOM 5570 N N . GLY B 1 162 ? -24.109 -21.547 -5.465 1 96.69 162 GLY B N 1
ATOM 5571 C CA . GLY B 1 162 ? -22.812 -20.875 -5.445 1 96.69 162 GLY B CA 1
ATOM 5572 C C . GLY B 1 162 ? -21.656 -21.812 -5.168 1 96.69 162 GLY B C 1
ATOM 5573 O O . GLY B 1 162 ? -21.859 -22.922 -4.652 1 96.69 162 GLY B O 1
ATOM 5574 N N . HIS B 1 163 ? -20.484 -21.375 -5.586 1 97.38 163 HIS B N 1
ATOM 5575 C CA . HIS B 1 163 ? -19.297 -22.172 -5.289 1 97.38 163 HIS B CA 1
ATOM 5576 C C . HIS B 1 163 ? -19.031 -22.234 -3.785 1 97.38 163 HIS B C 1
ATOM 5578 O O . HIS B 1 163 ? -19.203 -21.234 -3.078 1 97.38 163 HIS B O 1
ATOM 5584 N N . ASP B 1 164 ? -18.688 -23.391 -3.303 1 96.94 164 ASP B N 1
ATOM 5585 C CA . ASP B 1 164 ? -18.438 -23.594 -1.881 1 96.94 164 ASP B CA 1
ATOM 5586 C C . ASP B 1 164 ? -16.938 -23.516 -1.574 1 96.94 164 ASP B C 1
ATOM 5588 O O . ASP B 1 164 ? -16.125 -24.172 -2.227 1 96.94 164 ASP B O 1
ATOM 5592 N N . ILE B 1 165 ? -16.625 -22.781 -0.602 1 97.38 165 ILE B N 1
ATOM 5593 C CA . ILE B 1 165 ? -15.234 -22.547 -0.245 1 97.38 165 ILE B CA 1
ATOM 5594 C C . ILE B 1 165 ? -14.578 -23.859 0.159 1 97.38 165 ILE B C 1
ATOM 5596 O O . ILE B 1 165 ? -13.367 -24.031 -0.027 1 97.38 165 ILE B O 1
ATOM 5600 N N . LYS B 1 166 ? -15.297 -24.812 0.66 1 96.38 166 LYS B N 1
ATOM 5601 C CA . LYS B 1 166 ? -14.75 -26.109 1.06 1 96.38 166 LYS B CA 1
ATOM 5602 C C . LYS B 1 166 ? -14.188 -26.859 -0.143 1 96.38 166 LYS B C 1
ATOM 5604 O O . LYS B 1 166 ? -13.203 -27.594 -0.022 1 96.38 166 LYS B O 1
ATOM 5609 N N . ASP B 1 167 ? -14.844 -26.641 -1.282 1 95.62 167 ASP B N 1
ATOM 5610 C CA . ASP B 1 167 ? -14.406 -27.312 -2.504 1 95.62 167 ASP B CA 1
ATOM 5611 C C . ASP B 1 167 ? -13.375 -26.484 -3.252 1 95.62 167 ASP B C 1
ATOM 5613 O O . ASP B 1 167 ? -12.523 -27.016 -3.959 1 95.62 167 ASP B O 1
ATOM 5617 N N . MET B 1 168 ? -13.406 -25.203 -3.123 1 97.12 168 MET B N 1
ATOM 5618 C CA . MET B 1 168 ? -12.523 -24.297 -3.85 1 97.12 168 MET B CA 1
ATOM 5619 C C . MET B 1 168 ? -11.148 -24.234 -3.195 1 97.12 168 MET B C 1
ATOM 5621 O O . MET B 1 168 ? -10.133 -24.141 -3.887 1 97.12 168 MET B O 1
ATOM 5625 N N . LEU B 1 169 ? -11.156 -24.297 -1.899 1 97.75 169 LEU B N 1
ATOM 5626 C CA . LEU B 1 169 ? -9.93 -24.078 -1.144 1 97.75 169 LEU B CA 1
ATOM 5627 C C . LEU B 1 169 ? -9.07 -25.344 -1.115 1 97.75 169 LEU B C 1
ATOM 5629 O O . LEU B 1 169 ? -9.461 -26.344 -0.512 1 97.75 169 LEU B O 1
ATOM 5633 N N . LEU B 1 170 ? -7.984 -25.297 -1.747 1 95.62 170 LEU B N 1
ATOM 5634 C CA . LEU B 1 170 ? -7.07 -26.438 -1.755 1 95.62 170 LEU B CA 1
ATOM 5635 C C . LEU B 1 170 ? -6.086 -26.359 -0.593 1 95.62 170 LEU B C 1
ATOM 5637 O O . LEU B 1 170 ? -5.82 -27.359 0.076 1 95.62 170 LEU B O 1
ATOM 5641 N N . SER B 1 171 ? -5.531 -25.188 -0.413 1 93.44 171 SER B N 1
ATOM 5642 C CA . SER B 1 171 ? -4.629 -24.938 0.704 1 93.44 171 SER B CA 1
ATOM 5643 C C . SER B 1 171 ? -4.781 -23.5 1.213 1 93.44 171 SER B C 1
ATOM 5645 O O . SER B 1 171 ? -5.129 -22.594 0.45 1 93.44 171 SER B O 1
ATOM 5647 N N . CYS B 1 172 ? -4.551 -23.312 2.51 1 95.94 172 CYS B N 1
ATOM 5648 C CA . CYS B 1 172 ? -4.664 -22 3.154 1 95.94 172 CYS B CA 1
ATOM 5649 C C . CYS B 1 172 ? -3.654 -21.875 4.285 1 95.94 172 CYS B C 1
ATOM 5651 O O . CYS B 1 172 ? -3.549 -22.75 5.141 1 95.94 172 CYS B O 1
ATOM 5653 N N . GLN B 1 173 ? -2.93 -20.766 4.191 1 94.12 173 GLN B N 1
ATOM 5654 C CA . GLN B 1 173 ? -1.974 -20.484 5.258 1 94.12 173 GLN B CA 1
ATOM 5655 C C . GLN B 1 173 ? -1.979 -19 5.617 1 94.12 173 GLN B C 1
ATOM 5657 O O . GLN B 1 173 ? -2.09 -18.141 4.738 1 94.12 173 GLN B O 1
ATOM 5662 N N . PHE B 1 174 ? -1.996 -18.781 6.898 1 94.75 174 PHE B N 1
ATOM 5663 C CA . PHE B 1 174 ? -1.822 -17.422 7.41 1 94.75 174 PHE B CA 1
ATOM 5664 C C . PHE B 1 174 ? -0.634 -17.344 8.359 1 94.75 174 PHE B C 1
ATOM 5666 O O . PHE B 1 174 ? -0.638 -17.984 9.414 1 94.75 174 PHE B O 1
ATOM 5673 N N . ARG B 1 175 ? 0.32 -16.531 8 1 88.75 175 ARG B N 1
ATOM 5674 C CA . ARG B 1 175 ? 1.558 -16.422 8.766 1 88.75 175 ARG B CA 1
ATOM 5675 C C . ARG B 1 175 ? 2.193 -17.781 8.992 1 88.75 175 ARG B C 1
ATOM 5677 O O . ARG B 1 175 ? 2.59 -18.109 10.109 1 88.75 175 ARG B O 1
ATOM 5684 N N . GLY B 1 176 ? 2.057 -18.594 8.047 1 82.5 176 GLY B N 1
ATOM 5685 C CA . GLY B 1 176 ? 2.676 -19.906 8.117 1 82.5 176 GLY B CA 1
ATOM 5686 C C . GLY B 1 176 ? 1.805 -20.938 8.805 1 82.5 176 GLY B C 1
ATOM 5687 O O . GLY B 1 176 ? 2.086 -22.141 8.742 1 82.5 176 GLY B O 1
ATOM 5688 N N . SER B 1 177 ? 0.776 -20.516 9.375 1 88 177 SER B N 1
ATOM 5689 C CA . SER B 1 177 ? -0.142 -21.438 10.031 1 88 177 SER B CA 1
ATOM 5690 C C . SER B 1 177 ? -1.311 -21.797 9.117 1 88 177 SER B C 1
ATOM 5692 O O . SER B 1 177 ? -1.85 -20.938 8.422 1 88 177 SER B O 1
ATOM 5694 N N . PRO B 1 178 ? -1.634 -23.047 9.172 1 93.06 178 PRO B N 1
ATOM 5695 C CA . PRO B 1 178 ? -2.717 -23.469 8.281 1 93.06 178 PRO B CA 1
ATOM 5696 C C . PRO B 1 178 ? -4.07 -22.891 8.68 1 93.06 178 PRO B C 1
ATOM 5698 O O . PRO B 1 178 ? -4.363 -22.75 9.875 1 93.06 178 PRO B O 1
ATOM 5701 N N . CYS B 1 179 ? -4.734 -22.422 7.738 1 93.75 179 CYS B N 1
ATOM 5702 C CA . CYS B 1 179 ? -6.117 -22 7.918 1 93.75 179 CYS B CA 1
ATOM 5703 C C . CYS B 1 179 ? -7.074 -22.922 7.172 1 93.75 179 CYS B C 1
ATOM 5705 O O . CYS B 1 179 ? -6.641 -23.797 6.422 1 93.75 179 CYS B O 1
ATOM 5707 N N . ARG B 1 180 ? -8.422 -22.812 7.551 1 94.19 180 ARG B N 1
ATOM 5708 C CA . ARG B 1 180 ? -9.438 -23.703 7.004 1 94.19 180 ARG B CA 1
ATOM 5709 C C . ARG B 1 180 ? -10.609 -22.922 6.434 1 94.19 180 ARG B C 1
ATOM 5711 O O . ARG B 1 180 ? -10.641 -21.688 6.523 1 94.19 180 ARG B O 1
ATOM 5718 N N . ALA B 1 181 ? -11.43 -23.641 5.762 1 95.62 181 ALA B N 1
ATOM 5719 C CA . ALA B 1 181 ? -12.609 -23.047 5.133 1 95.62 181 ALA B CA 1
ATOM 5720 C C . ALA B 1 181 ? -13.477 -22.328 6.168 1 95.62 181 ALA B C 1
ATOM 5722 O O . ALA B 1 181 ? -14.141 -21.328 5.852 1 95.62 181 ALA B O 1
ATOM 5723 N N . GLU B 1 182 ? -13.391 -22.719 7.406 1 93.56 182 GLU B N 1
ATOM 5724 C CA . GLU B 1 182 ? -14.219 -22.156 8.469 1 93.56 182 GLU B CA 1
ATOM 5725 C C . GLU B 1 182 ? -13.758 -20.734 8.828 1 93.56 182 GLU B C 1
ATOM 5727 O O . GLU B 1 182 ? -14.5 -19.984 9.453 1 93.56 182 GLU B O 1
ATOM 5732 N N . ASP B 1 183 ? -12.57 -20.453 8.438 1 94.19 183 ASP B N 1
ATOM 5733 C CA . ASP B 1 183 ? -12.047 -19.125 8.727 1 94.19 183 ASP B CA 1
ATOM 5734 C C . ASP B 1 183 ? -12.586 -18.078 7.75 1 94.19 183 ASP B C 1
ATOM 5736 O O . ASP B 1 183 ? -12.32 -16.891 7.891 1 94.19 183 ASP B O 1
ATOM 5740 N N . PHE B 1 184 ? -13.336 -18.562 6.84 1 96.38 184 PHE B N 1
ATOM 5741 C CA . PHE B 1 184 ? -13.961 -17.688 5.852 1 96.38 184 PHE B CA 1
ATOM 5742 C C . PHE B 1 184 ? -15.438 -17.5 6.148 1 96.38 184 PHE B C 1
ATOM 5744 O O . PHE B 1 184 ? -16.141 -18.469 6.445 1 96.38 184 PHE B O 1
ATOM 5751 N N . SER B 1 185 ? -15.852 -16.297 6.082 1 95.81 185 SER B N 1
ATOM 5752 C CA . SER B 1 185 ? -17.266 -15.984 6.285 1 95.81 185 SER B CA 1
ATOM 5753 C C . SER B 1 185 ? -17.969 -15.773 4.953 1 95.81 185 SER B C 1
ATOM 5755 O O . SER B 1 185 ? -17.406 -15.195 4.023 1 95.81 185 SER B O 1
ATOM 5757 N N . VAL B 1 186 ? -19.188 -16.188 4.941 1 96 186 VAL B N 1
ATOM 5758 C CA . VAL B 1 186 ? -19.984 -16.062 3.723 1 96 186 VAL B CA 1
ATOM 5759 C C . VAL B 1 186 ? -20.531 -14.641 3.604 1 96 186 VAL B C 1
ATOM 5761 O O . VAL B 1 186 ? -21.016 -14.07 4.586 1 96 186 VAL B O 1
ATOM 5764 N N . VAL B 1 187 ? -20.344 -14.086 2.457 1 95.5 187 VAL B N 1
ATOM 5765 C CA . VAL B 1 187 ? -20.922 -12.781 2.154 1 95.5 187 VAL B CA 1
ATOM 5766 C C . VAL B 1 187 ? -21.5 -12.781 0.746 1 95.5 187 VAL B C 1
ATOM 5768 O O . VAL B 1 187 ? -20.922 -13.352 -0.177 1 95.5 187 VAL B O 1
ATOM 5771 N N . PHE B 1 188 ? -22.641 -12.219 0.61 1 96.31 188 PHE B N 1
ATOM 5772 C CA . PHE B 1 188 ? -23.266 -12.141 -0.708 1 96.31 188 PHE B CA 1
ATOM 5773 C C . PHE B 1 188 ? -22.984 -10.789 -1.361 1 96.31 188 PHE B C 1
ATOM 5775 O O . PHE B 1 188 ? -23.062 -9.75 -0.708 1 96.31 188 PHE B O 1
ATOM 5782 N N . THR B 1 189 ? -22.562 -10.844 -2.547 1 95.31 189 THR B N 1
ATOM 5783 C CA . THR B 1 189 ? -22.281 -9.664 -3.355 1 95.31 189 THR B CA 1
ATOM 5784 C C . THR B 1 189 ? -23 -9.742 -4.703 1 95.31 189 THR B C 1
ATOM 5786 O O . THR B 1 189 ? -23.828 -10.625 -4.914 1 95.31 189 THR B O 1
ATOM 5789 N N . ARG B 1 190 ? -22.688 -8.789 -5.523 1 91.5 190 ARG B N 1
ATOM 5790 C CA . ARG B 1 190 ? -23.281 -8.812 -6.855 1 91.5 190 ARG B CA 1
ATOM 5791 C C . ARG B 1 190 ? -22.797 -10.016 -7.656 1 91.5 190 ARG B C 1
ATOM 5793 O O . ARG B 1 190 ? -23.422 -10.414 -8.633 1 91.5 190 ARG B O 1
ATOM 5800 N N . TYR B 1 191 ? -21.734 -10.641 -7.168 1 92.81 191 TYR B N 1
ATOM 5801 C CA . TYR B 1 191 ? -21.188 -11.82 -7.828 1 92.81 191 TYR B CA 1
ATOM 5802 C C . TYR B 1 191 ? -21.75 -13.102 -7.238 1 92.81 191 TYR B C 1
ATOM 5804 O O . TYR B 1 191 ? -21.312 -14.203 -7.582 1 92.81 191 TYR B O 1
ATOM 5812 N N . GLY B 1 192 ? -22.734 -12.938 -6.418 1 94.81 192 GLY B N 1
ATOM 5813 C CA . GLY B 1 192 ? -23.312 -14.102 -5.766 1 94.81 192 GLY B CA 1
ATOM 5814 C C . GLY B 1 192 ? -22.672 -14.406 -4.422 1 94.81 192 GLY B C 1
ATOM 5815 O O . GLY B 1 192 ? -22.453 -13.5 -3.617 1 94.81 192 GLY B O 1
ATOM 5816 N N . LYS B 1 193 ? -22.5 -15.656 -4.207 1 97.06 193 LYS B N 1
ATOM 5817 C CA . LYS B 1 193 ? -21.938 -16.109 -2.936 1 97.06 193 LYS B CA 1
ATOM 5818 C C . LYS B 1 193 ? -20.422 -15.945 -2.916 1 97.06 193 LYS B C 1
ATOM 5820 O O . LYS B 1 193 ? -19.719 -16.516 -3.752 1 97.06 193 LYS B O 1
ATOM 5825 N N . CYS B 1 194 ? -19.984 -15.148 -1.999 1 97.88 194 CYS B N 1
ATOM 5826 C CA . CYS B 1 194 ? -18.562 -14.867 -1.846 1 97.88 194 CYS B CA 1
ATOM 5827 C C . CYS B 1 194 ? -18.094 -15.188 -0.43 1 97.88 194 CYS B C 1
ATOM 5829 O O . CYS B 1 194 ? -18.891 -15.602 0.414 1 97.88 194 CYS B O 1
ATOM 5831 N N . TYR B 1 195 ? -16.797 -15.062 -0.25 1 97.75 195 TYR B N 1
ATOM 5832 C CA . TYR B 1 195 ? -16.219 -15.43 1.037 1 97.75 195 TYR B CA 1
ATOM 5833 C C . TYR B 1 195 ? -15.211 -14.375 1.495 1 97.75 195 TYR B C 1
ATOM 5835 O O . TYR B 1 195 ? -14.406 -13.891 0.696 1 97.75 195 TYR B O 1
ATOM 5843 N N . THR B 1 196 ? -15.273 -14.016 2.744 1 97.5 196 THR B N 1
ATOM 5844 C CA . THR B 1 196 ? -14.367 -13.023 3.309 1 97.5 196 THR B CA 1
ATOM 5845 C C . THR B 1 196 ? -13.492 -13.641 4.391 1 97.5 196 THR B C 1
ATOM 5847 O O . THR B 1 196 ? -14 -14.25 5.336 1 97.5 196 THR B O 1
ATOM 5850 N N . PHE B 1 197 ? -12.211 -13.547 4.176 1 97.5 197 PHE B N 1
ATOM 5851 C CA . PHE B 1 197 ? -11.25 -13.93 5.207 1 97.5 197 PHE B CA 1
ATOM 5852 C C . PHE B 1 197 ? -11.031 -12.789 6.195 1 97.5 197 PHE B C 1
ATOM 5854 O O . PHE B 1 197 ? -10.961 -11.625 5.801 1 97.5 197 PHE B O 1
ATOM 5861 N N . ASN B 1 198 ? -10.953 -13.086 7.469 1 96.94 198 ASN B N 1
ATOM 5862 C CA . ASN B 1 198 ? -10.703 -12.109 8.523 1 96.94 198 ASN B CA 1
ATOM 5863 C C . ASN B 1 198 ? -11.766 -11.023 8.555 1 96.94 198 ASN B C 1
ATOM 5865 O O . ASN B 1 198 ? -11.445 -9.836 8.641 1 96.94 198 ASN B O 1
ATOM 5869 N N . SER B 1 199 ? -12.984 -11.352 8.484 1 93.19 199 SER B N 1
ATOM 5870 C CA . SER B 1 199 ? -14.102 -10.414 8.438 1 93.19 199 SER B CA 1
ATOM 5871 C C . SER B 1 199 ? -14.305 -9.734 9.789 1 93.19 199 SER B C 1
ATOM 5873 O O . SER B 1 199 ? -14.883 -8.648 9.867 1 93.19 199 SER B O 1
ATOM 5875 N N . GLY B 1 200 ? -13.82 -10.305 10.852 1 88.38 200 GLY B N 1
ATOM 5876 C CA . GLY B 1 200 ? -14.031 -9.75 12.18 1 88.38 200 GLY B CA 1
ATOM 5877 C C . GLY B 1 200 ? -15.359 -10.148 12.797 1 88.38 200 GLY B C 1
ATOM 5878 O O . GLY B 1 200 ? -15.656 -9.781 13.93 1 88.38 200 GLY B O 1
ATOM 5879 N N . ASP B 1 201 ? -16.203 -10.891 12.133 1 82.5 201 ASP B N 1
ATOM 5880 C CA . ASP B 1 201 ? -17.516 -11.305 12.625 1 82.5 201 ASP B CA 1
ATOM 5881 C C . ASP B 1 201 ? -17.391 -12.461 13.609 1 82.5 201 ASP B C 1
ATOM 5883 O O . ASP B 1 201 ? -18.141 -12.531 14.586 1 82.5 201 ASP B O 1
ATOM 5887 N N . THR B 1 202 ? -16.594 -13.43 13.352 1 77.38 202 THR B N 1
ATOM 5888 C CA . THR B 1 202 ? -16.484 -14.648 14.156 1 77.38 202 THR B CA 1
ATOM 5889 C C . THR B 1 202 ? -15.43 -14.484 15.25 1 77.38 202 THR B C 1
ATOM 5891 O O . THR B 1 202 ? -15.32 -15.328 16.141 1 77.38 202 THR B O 1
ATOM 5894 N N . GLY B 1 203 ? -14.828 -13.32 15.352 1 83.12 203 GLY B N 1
ATOM 5895 C CA . GLY B 1 203 ? -13.773 -13.125 16.328 1 83.12 203 GLY B CA 1
ATOM 5896 C C . GLY B 1 203 ? -12.953 -11.875 16.078 1 83.12 203 GLY B C 1
ATOM 5897 O O . GLY B 1 203 ? -13.297 -11.062 15.227 1 83.12 203 GLY B O 1
ATOM 5898 N N . ALA B 1 204 ? -11.969 -11.828 16.906 1 90.81 204 ALA B N 1
ATOM 5899 C CA . ALA B 1 204 ? -11.078 -10.68 16.766 1 90.81 204 ALA B CA 1
ATOM 5900 C C . ALA B 1 204 ? -10.258 -10.781 15.477 1 90.81 204 ALA B C 1
ATOM 5902 O O . ALA B 1 204 ? -9.797 -11.867 15.117 1 90.81 204 ALA B O 1
ATOM 5903 N N . PRO B 1 205 ? -10.195 -9.688 14.828 1 93.88 205 PRO B N 1
ATOM 5904 C CA . PRO B 1 205 ? -9.406 -9.727 13.594 1 93.88 205 PRO B CA 1
ATOM 5905 C C . PRO B 1 205 ? -7.969 -10.188 13.82 1 93.88 205 PRO B C 1
ATOM 5907 O O . PRO B 1 205 ? -7.375 -9.875 14.859 1 93.88 205 PRO B O 1
ATOM 5910 N N . LEU B 1 206 ? -7.473 -10.836 12.875 1 94.5 206 LEU B N 1
ATOM 5911 C CA . LEU B 1 206 ? -6.109 -11.352 12.922 1 94.5 206 LEU B CA 1
ATOM 5912 C C . LEU B 1 206 ? -5.094 -10.227 12.742 1 94.5 206 LEU B C 1
ATOM 5914 O O . LEU B 1 206 ? -5.391 -9.219 12.102 1 94.5 206 LEU B O 1
ATOM 5918 N N . VAL B 1 207 ? -3.918 -10.438 13.359 1 92.44 207 VAL B N 1
ATOM 5919 C CA . VAL B 1 207 ? -2.891 -9.398 13.305 1 92.44 207 VAL B CA 1
ATOM 5920 C C . VAL B 1 207 ? -1.646 -9.945 12.609 1 92.44 207 VAL B C 1
ATOM 5922 O O . VAL B 1 207 ? -1.391 -11.148 12.625 1 92.44 207 VAL B O 1
ATOM 5925 N N . SER B 1 208 ? -0.956 -9.055 11.93 1 91.75 208 SER B N 1
ATOM 5926 C CA . SER B 1 208 ? 0.341 -9.359 11.336 1 91.75 208 SER B CA 1
ATOM 5927 C C . SER B 1 208 ? 1.484 -8.844 12.203 1 91.75 208 SER B C 1
ATOM 5929 O O . SER B 1 208 ? 1.438 -7.711 12.688 1 91.75 208 SER B O 1
ATOM 5931 N N . VAL B 1 209 ? 2.504 -9.602 12.359 1 86.81 209 VAL B N 1
ATOM 5932 C CA . VAL B 1 209 ? 3.607 -9.227 13.234 1 86.81 209 VAL B CA 1
ATOM 5933 C C . VAL B 1 209 ? 4.879 -9.031 12.406 1 86.81 209 VAL B C 1
ATOM 5935 O O . VAL B 1 209 ? 5.879 -8.523 12.914 1 86.81 209 VAL B O 1
ATOM 5938 N N . LYS B 1 210 ? 4.82 -9.398 11.203 1 83.81 210 LYS B N 1
ATOM 5939 C CA . LYS B 1 210 ? 5.949 -9.211 10.297 1 83.81 210 LYS B CA 1
ATOM 5940 C C . LYS B 1 210 ? 5.469 -8.891 8.883 1 83.81 210 LYS B C 1
ATOM 5942 O O . LYS B 1 210 ? 4.477 -9.453 8.414 1 83.81 210 LYS B O 1
ATOM 5947 N N . GLY B 1 211 ? 6.219 -7.977 8.336 1 86.12 211 GLY B N 1
ATOM 5948 C CA . GLY B 1 211 ? 5.914 -7.68 6.945 1 86.12 211 GLY B CA 1
ATOM 5949 C C . GLY B 1 211 ? 6.672 -8.562 5.969 1 86.12 211 GLY B C 1
ATOM 5950 O O . GLY B 1 211 ? 7.598 -9.273 6.359 1 86.12 211 GLY B O 1
ATOM 5951 N N . GLY B 1 212 ? 6.164 -8.547 4.629 1 87.25 212 GLY B N 1
ATOM 5952 C CA . GLY B 1 212 ? 6.863 -9.305 3.604 1 87.25 212 GLY B CA 1
ATOM 5953 C C . GLY B 1 212 ? 6.086 -10.508 3.115 1 87.25 212 GLY B C 1
ATOM 5954 O O . GLY B 1 212 ? 5.117 -10.93 3.752 1 87.25 212 GLY B O 1
ATOM 5955 N N . MET B 1 213 ? 6.625 -11.023 2.117 1 87.31 213 MET B N 1
ATOM 5956 C CA . MET B 1 213 ? 5.992 -12.188 1.511 1 87.31 213 MET B CA 1
ATOM 5957 C C . MET B 1 213 ? 6.027 -13.383 2.463 1 87.31 213 MET B C 1
ATOM 5959 O O . MET B 1 213 ? 7.043 -13.633 3.113 1 87.31 213 MET B O 1
ATOM 5963 N N . GLY B 1 214 ? 4.969 -14.086 2.564 1 84.56 214 GLY B N 1
ATOM 5964 C CA . GLY B 1 214 ? 4.906 -15.273 3.402 1 84.56 214 GLY B CA 1
ATOM 5965 C C . GLY B 1 214 ? 4.352 -14.992 4.789 1 84.56 214 GLY B C 1
ATOM 5966 O O . GLY B 1 214 ? 4.035 -15.93 5.531 1 84.56 214 GLY B O 1
ATOM 5967 N N . ASN B 1 215 ? 4.336 -13.797 5.098 1 88.25 215 ASN B N 1
ATOM 5968 C CA . ASN B 1 215 ? 3.859 -13.438 6.43 1 88.25 215 ASN B CA 1
ATOM 5969 C C . ASN B 1 215 ? 2.41 -12.961 6.398 1 88.25 215 ASN B C 1
ATOM 5971 O O . ASN B 1 215 ? 1.923 -12.383 7.371 1 88.25 215 ASN B O 1
ATOM 5975 N N . GLY B 1 216 ? 1.76 -13.203 5.363 1 94.19 216 GLY B N 1
ATOM 5976 C CA . GLY B 1 216 ? 0.36 -12.844 5.211 1 94.19 216 GLY B CA 1
ATOM 5977 C C . GLY B 1 216 ? -0.528 -14.031 4.871 1 94.19 216 GLY B C 1
ATOM 5978 O O . GLY B 1 216 ? -0.388 -15.102 5.461 1 94.19 216 GLY B O 1
ATOM 5979 N N . LEU B 1 217 ? -1.508 -13.758 4.078 1 97.56 217 LEU B N 1
ATOM 5980 C CA . LEU B 1 217 ? -2.453 -14.789 3.662 1 97.56 217 LEU B CA 1
ATOM 5981 C C . LEU B 1 217 ? -2.02 -15.43 2.348 1 97.56 217 LEU B C 1
ATOM 5983 O O . LEU B 1 217 ? -1.749 -14.727 1.371 1 97.56 217 LEU B O 1
ATOM 5987 N N . GLU B 1 218 ? -1.851 -16.703 2.355 1 95.94 218 GLU B N 1
ATOM 5988 C CA . GLU B 1 218 ? -1.577 -17.469 1.146 1 95.94 218 GLU B CA 1
ATOM 5989 C C . GLU B 1 218 ? -2.631 -18.562 0.932 1 95.94 218 GLU B C 1
ATOM 5991 O O . GLU B 1 218 ? -2.779 -19.453 1.759 1 95.94 218 GLU B O 1
ATOM 5996 N N . ILE B 1 219 ? -3.303 -18.5 -0.246 1 97.31 219 ILE B N 1
ATOM 5997 C CA . ILE B 1 219 ? -4.344 -19.484 -0.492 1 97.31 219 ILE B CA 1
ATOM 5998 C C . ILE B 1 219 ? -4.188 -20.062 -1.898 1 97.31 219 ILE B C 1
ATOM 6000 O O . ILE B 1 219 ? -3.803 -19.344 -2.828 1 97.31 219 ILE B O 1
ATOM 6004 N N . MET B 1 220 ? -4.383 -21.266 -2.016 1 96.44 220 MET B N 1
ATOM 6005 C CA . MET B 1 220 ? -4.504 -21.969 -3.291 1 96.44 220 MET B CA 1
ATOM 6006 C C . MET B 1 220 ? -5.957 -22.328 -3.574 1 96.44 220 MET B C 1
ATOM 6008 O O . MET B 1 220 ? -6.609 -22.984 -2.754 1 96.44 220 MET B O 1
ATOM 6012 N N . LEU B 1 221 ? -6.465 -21.922 -4.746 1 98.19 221 LEU B N 1
ATOM 6013 C CA . LEU B 1 221 ? -7.887 -22.094 -5.031 1 98.19 221 LEU B CA 1
ATOM 6014 C C . LEU B 1 221 ? -8.094 -22.828 -6.348 1 98.19 221 LEU B C 1
ATOM 6016 O O . LEU B 1 221 ? -7.277 -22.703 -7.27 1 98.19 221 LEU B O 1
ATOM 6020 N N . ASP B 1 222 ? -9.102 -23.547 -6.332 1 98.19 222 ASP B N 1
ATOM 6021 C CA . ASP B 1 222 ? -9.648 -24.172 -7.535 1 98.19 222 ASP B CA 1
ATOM 6022 C C . ASP B 1 222 ? -10.906 -23.438 -8.008 1 98.19 222 ASP B C 1
ATOM 6024 O O . ASP B 1 222 ? -11.93 -23.438 -7.312 1 98.19 222 ASP B O 1
ATOM 6028 N N . ILE B 1 223 ? -10.938 -22.859 -9.18 1 97.62 223 ILE B N 1
ATOM 6029 C CA . ILE B 1 223 ? -12.055 -22.031 -9.633 1 97.62 223 ILE B CA 1
ATOM 6030 C C . ILE B 1 223 ? -13.141 -22.922 -10.242 1 97.62 223 ILE B C 1
ATOM 6032 O O . ILE B 1 223 ? -14.258 -22.484 -10.477 1 97.62 223 ILE B O 1
ATOM 6036 N N . GLN B 1 224 ? -12.805 -24.203 -10.594 1 97.19 224 GLN B N 1
ATOM 6037 C CA . GLN B 1 224 ? -13.797 -25.172 -11.055 1 97.19 224 GLN B CA 1
ATOM 6038 C C . GLN B 1 224 ? -14.477 -24.703 -12.328 1 97.19 224 GLN B C 1
ATOM 6040 O O . GLN B 1 224 ? -15.711 -24.656 -12.406 1 97.19 224 GLN B O 1
ATOM 6045 N N . GLN B 1 225 ? -13.742 -24.484 -13.344 1 95.69 225 GLN B N 1
ATOM 6046 C CA . GLN B 1 225 ? -14.281 -23.984 -14.602 1 95.69 225 GLN B CA 1
ATOM 6047 C C . GLN B 1 225 ? -15.273 -24.969 -15.211 1 95.69 225 GLN B C 1
ATOM 6049 O O . GLN B 1 225 ? -16.141 -24.578 -16 1 95.69 225 GLN B O 1
ATOM 6054 N N . ASP B 1 226 ? -15.164 -26.203 -14.883 1 93.75 226 ASP B N 1
ATOM 6055 C CA . ASP B 1 226 ? -16.094 -27.219 -15.398 1 93.75 226 ASP B CA 1
ATOM 6056 C C . ASP B 1 226 ? -17.516 -26.969 -14.906 1 93.75 226 ASP B C 1
ATOM 6058 O O . ASP B 1 226 ? -18.469 -27.453 -15.492 1 93.75 226 ASP B O 1
ATOM 6062 N N . GLU B 1 227 ? -17.594 -26.234 -13.852 1 94.31 227 GLU B N 1
ATOM 6063 C CA . GLU B 1 227 ? -18.906 -25.953 -13.273 1 94.31 227 GLU B CA 1
ATOM 6064 C C . GLU B 1 227 ? -19.469 -24.625 -13.773 1 94.31 227 GLU B C 1
ATOM 6066 O O . GLU B 1 227 ? -20.578 -24.234 -13.414 1 94.31 227 GLU B O 1
ATOM 6071 N N . TYR B 1 228 ? -18.75 -23.922 -14.633 1 93.25 228 TYR B N 1
ATOM 6072 C CA . TYR B 1 228 ? -19.188 -22.609 -15.102 1 93.25 228 TYR B CA 1
ATOM 6073 C C . TYR B 1 228 ? -20.453 -22.719 -15.938 1 93.25 228 TYR B C 1
ATOM 6075 O O . TYR B 1 228 ? -20.688 -23.719 -16.609 1 93.25 228 TYR B O 1
ATOM 6083 N N . LEU B 1 229 ? -21.281 -21.641 -15.844 1 91 229 LEU B N 1
ATOM 6084 C CA . LEU B 1 229 ? -22.484 -21.578 -16.672 1 91 229 LEU B CA 1
ATOM 6085 C C . LEU B 1 229 ? -22.125 -21.547 -18.156 1 91 229 LEU B C 1
ATOM 6087 O O . LEU B 1 229 ? -21.219 -20.812 -18.562 1 91 229 LEU B O 1
ATOM 6091 N N . PRO B 1 230 ? -22.797 -22.375 -18.859 1 88.75 230 PRO B N 1
ATOM 6092 C CA . PRO B 1 230 ? -22.531 -22.359 -20.297 1 88.75 230 PRO B CA 1
ATOM 6093 C C . PRO B 1 230 ? -22.969 -21.062 -20.953 1 88.75 230 PRO B C 1
ATOM 6095 O O . PRO B 1 230 ? -23.938 -20.422 -20.516 1 88.75 230 PRO B O 1
ATOM 6098 N N . VAL B 1 231 ? -22.25 -20.656 -21.875 1 83.38 231 VAL B N 1
ATOM 6099 C CA . VAL B 1 231 ? -22.547 -19.422 -22.594 1 83.38 231 VAL B CA 1
ATOM 6100 C C . VAL B 1 231 ? -22.797 -19.719 -24.062 1 83.38 231 VAL B C 1
ATOM 6102 O O . VAL B 1 231 ? -21.969 -20.375 -24.719 1 83.38 231 VAL B O 1
ATOM 6105 N N . TRP B 1 232 ? -24.031 -19.516 -24.422 1 76.81 232 TRP B N 1
ATOM 6106 C CA . TRP B 1 232 ? -24.328 -19.625 -25.844 1 76.81 232 TRP B CA 1
ATOM 6107 C C . TRP B 1 232 ? -25.25 -18.484 -26.297 1 76.81 232 TRP B C 1
ATOM 6109 O O . TRP B 1 232 ? -26.125 -18.062 -25.531 1 76.81 232 TRP B O 1
ATOM 6119 N N . GLY B 1 233 ? -24.797 -17.672 -27.016 1 68.31 233 GLY B N 1
ATOM 6120 C CA . GLY B 1 233 ? -25.609 -16.594 -27.547 1 68.31 233 GLY B CA 1
ATOM 6121 C C . GLY B 1 233 ? -25.266 -15.242 -26.953 1 68.31 233 GLY B C 1
ATOM 6122 O O . GLY B 1 233 ? -24.516 -15.156 -25.984 1 68.31 233 GLY B O 1
ATOM 6123 N N . GLU B 1 234 ? -25.672 -14.188 -27.484 1 65.62 234 GLU B N 1
ATOM 6124 C CA . GLU B 1 234 ? -25.328 -12.82 -27.094 1 65.62 234 GLU B CA 1
ATOM 6125 C C . GLU B 1 234 ? -26.234 -12.312 -25.984 1 65.62 234 GLU B C 1
ATOM 6127 O O . GLU B 1 234 ? -27.453 -12.461 -26.062 1 65.62 234 GLU B O 1
ATOM 6132 N N . THR B 1 235 ? -25.797 -12.492 -24.734 1 62.5 235 THR B N 1
ATOM 6133 C CA . THR B 1 235 ? -26.547 -11.82 -23.672 1 62.5 235 THR B CA 1
ATOM 6134 C C . THR B 1 235 ? -25.688 -10.766 -22.984 1 62.5 235 THR B C 1
ATOM 6136 O O . THR B 1 235 ? -24.453 -10.797 -23.078 1 62.5 235 THR B O 1
ATOM 6139 N N . ASP B 1 236 ? -26.312 -9.688 -22.578 1 58.28 236 ASP B N 1
ATOM 6140 C CA . ASP B 1 236 ? -25.672 -8.523 -21.984 1 58.28 236 ASP B CA 1
ATOM 6141 C C . ASP B 1 236 ? -24.781 -8.93 -20.797 1 58.28 236 ASP B C 1
ATOM 6143 O O . ASP B 1 236 ? -23.766 -8.297 -20.531 1 58.28 236 ASP B O 1
ATOM 6147 N N . ASP B 1 237 ? -25.172 -9.992 -20.188 1 58.69 237 ASP B N 1
ATOM 6148 C CA . ASP B 1 237 ? -24.5 -10.266 -18.922 1 58.69 237 ASP B CA 1
ATOM 6149 C C . ASP B 1 237 ? -23.547 -11.453 -19.062 1 58.69 237 ASP B C 1
ATOM 6151 O O . ASP B 1 237 ? -23.266 -12.156 -18.078 1 58.69 237 ASP B O 1
ATOM 6155 N N . LEU B 1 238 ? -23.016 -11.594 -20.297 1 60.88 238 LEU B N 1
ATOM 6156 C CA . LEU B 1 238 ? -22.172 -12.766 -20.484 1 60.88 238 LEU B CA 1
ATOM 6157 C C . LEU B 1 238 ? -20.766 -12.516 -19.969 1 60.88 238 LEU B C 1
ATOM 6159 O O . LEU B 1 238 ? -20.188 -11.453 -20.234 1 60.88 238 LEU B O 1
ATOM 6163 N N . SER B 1 239 ? -20.391 -13.344 -18.969 1 67.19 239 SER B N 1
ATOM 6164 C CA . SER B 1 239 ? -19.016 -13.266 -18.484 1 67.19 239 SER B CA 1
ATOM 6165 C C . SER B 1 239 ? -18.109 -14.227 -19.25 1 67.19 239 SER B C 1
ATOM 6167 O O . SER B 1 239 ? -18.422 -15.406 -19.391 1 67.19 239 SER B O 1
ATOM 6169 N N . PHE B 1 240 ? -17.125 -13.688 -19.922 1 80.62 240 PHE B N 1
ATOM 6170 C CA . PHE B 1 240 ? -16.156 -14.484 -20.672 1 80.62 240 PHE B CA 1
ATOM 6171 C C . PHE B 1 240 ? -14.898 -14.742 -19.859 1 80.62 240 PHE B C 1
ATOM 6173 O O . PHE B 1 240 ? -14 -15.461 -20.297 1 80.62 240 PHE B O 1
ATOM 6180 N N . GLU B 1 241 ? -15.008 -14.352 -18.688 1 89.44 241 GLU B N 1
ATOM 6181 C CA . GLU B 1 241 ? -13.781 -14.367 -17.906 1 89.44 241 GLU B CA 1
ATOM 6182 C C . GLU B 1 241 ? -13.742 -15.578 -16.969 1 89.44 241 GLU B C 1
ATOM 6184 O O . GLU B 1 241 ? -14.789 -16.109 -16.594 1 89.44 241 GLU B O 1
ATOM 6189 N N . ALA B 1 242 ? -12.547 -16.078 -16.766 1 94.88 242 ALA B N 1
ATOM 6190 C CA . ALA B 1 242 ? -12.305 -17.125 -15.773 1 94.88 242 ALA B CA 1
ATOM 6191 C C . ALA B 1 242 ? -11.344 -16.625 -14.695 1 94.88 242 ALA B C 1
ATOM 6193 O O . ALA B 1 242 ? -10.328 -16 -14.992 1 94.88 242 ALA B O 1
ATOM 6194 N N . GLY B 1 243 ? -11.719 -16.797 -13.516 1 96.62 243 GLY B N 1
ATOM 6195 C CA . GLY B 1 243 ? -10.891 -16.375 -12.398 1 96.62 243 GLY B CA 1
ATOM 6196 C C . GLY B 1 243 ? -11.695 -15.922 -11.203 1 96.62 243 GLY B C 1
ATOM 6197 O O . GLY B 1 243 ? -12.852 -16.312 -11.031 1 96.62 243 GLY B O 1
ATOM 6198 N N . ILE B 1 244 ? -11 -15.25 -10.367 1 97.38 244 ILE B N 1
ATOM 6199 C CA . ILE B 1 244 ? -11.688 -14.75 -9.18 1 97.38 244 ILE B CA 1
ATOM 6200 C C . ILE B 1 244 ? -11.484 -13.242 -9.07 1 97.38 244 ILE B C 1
ATOM 6202 O O . ILE B 1 244 ? -10.555 -12.688 -9.656 1 97.38 244 ILE B O 1
ATOM 6206 N N . LYS B 1 245 ? -12.414 -12.648 -8.414 1 97.38 245 LYS B N 1
ATOM 6207 C CA . LYS B 1 245 ? -12.305 -11.25 -8.016 1 97.38 245 LYS B CA 1
ATOM 6208 C C . LYS B 1 245 ? -11.977 -11.125 -6.527 1 97.38 245 LYS B C 1
ATOM 6210 O O . LYS B 1 245 ? -12.5 -11.883 -5.707 1 97.38 245 LYS B O 1
ATOM 6215 N N . VAL B 1 246 ? -11.07 -10.203 -6.25 1 98.25 246 VAL B N 1
ATOM 6216 C CA . VAL B 1 246 ? -10.617 -10.07 -4.867 1 98.25 246 VAL B CA 1
ATOM 6217 C C . VAL B 1 246 ? -10.703 -8.609 -4.438 1 98.25 246 VAL B C 1
ATOM 6219 O O . VAL B 1 246 ? -10.469 -7.703 -5.242 1 98.25 246 VAL B O 1
ATOM 6222 N N . GLN B 1 247 ? -11.086 -8.383 -3.232 1 97.88 247 GLN B N 1
ATOM 6223 C CA . GLN B 1 247 ? -11.07 -7.039 -2.654 1 97.88 247 GLN B CA 1
ATOM 6224 C C . GLN B 1 247 ? -10.461 -7.055 -1.252 1 97.88 247 GLN B C 1
ATOM 6226 O O . GLN B 1 247 ? -10.766 -7.938 -0.449 1 97.88 247 GLN B O 1
ATOM 6231 N N . ILE B 1 248 ? -9.57 -6.16 -1.056 1 97.38 248 ILE B N 1
ATOM 6232 C CA . ILE B 1 248 ? -8.984 -5.953 0.263 1 97.38 248 ILE B CA 1
ATOM 6233 C C . ILE B 1 248 ? -9.594 -4.715 0.913 1 97.38 248 ILE B C 1
ATOM 6235 O O . ILE B 1 248 ? -9.609 -3.635 0.321 1 97.38 248 ILE B O 1
ATOM 6239 N N . HIS B 1 249 ? -10.102 -4.844 2.066 1 94.62 249 HIS B N 1
ATOM 6240 C CA . HIS B 1 249 ? -10.789 -3.734 2.717 1 94.62 249 HIS B CA 1
ATOM 6241 C C . HIS B 1 249 ? -10.758 -3.881 4.234 1 94.62 249 HIS B C 1
ATOM 6243 O O . HIS B 1 249 ? -10.297 -4.898 4.754 1 94.62 249 HIS B O 1
ATOM 6249 N N . ASN B 1 250 ? -11.18 -2.84 4.867 1 93 250 ASN B N 1
ATOM 6250 C CA . ASN B 1 250 ? -11.289 -2.863 6.32 1 93 250 ASN B CA 1
ATOM 6251 C C . ASN B 1 250 ? -12.445 -3.738 6.785 1 93 250 ASN B C 1
ATOM 6253 O O . ASN B 1 250 ? -13.438 -3.898 6.066 1 93 250 ASN B O 1
ATOM 6257 N N . GLN B 1 251 ? -12.375 -4.262 8.031 1 92.75 251 GLN B N 1
ATOM 6258 C CA . GLN B 1 251 ? -13.391 -5.168 8.562 1 92.75 251 GLN B CA 1
ATOM 6259 C C . GLN B 1 251 ? -14.727 -4.457 8.742 1 92.75 251 GLN B C 1
ATOM 6261 O O . GLN B 1 251 ? -15.789 -5.082 8.656 1 92.75 251 GLN B O 1
ATOM 6266 N N . ASP B 1 252 ? -14.656 -3.172 8.875 1 87.25 252 ASP B N 1
ATOM 6267 C CA . ASP B 1 252 ? -15.867 -2.434 9.227 1 87.25 252 ASP B CA 1
ATOM 6268 C C . ASP B 1 252 ? -16.609 -1.973 7.98 1 87.25 252 ASP B C 1
ATOM 6270 O O . ASP B 1 252 ? -17.734 -1.457 8.078 1 87.25 252 ASP B O 1
ATOM 6274 N N . GLU B 1 253 ? -16.078 -2.178 6.898 1 88.75 253 GLU B N 1
ATOM 6275 C CA . GLU B 1 253 ? -16.703 -1.756 5.648 1 88.75 253 GLU B CA 1
ATOM 6276 C C . GLU B 1 253 ? -17.219 -2.955 4.852 1 88.75 253 GLU B C 1
ATOM 6278 O O . GLU B 1 253 ? -16.578 -4.008 4.828 1 88.75 253 GLU B O 1
ATOM 6283 N N . PRO B 1 254 ? -18.391 -2.715 4.348 1 90.75 254 PRO B N 1
ATOM 6284 C CA . PRO B 1 254 ? -18.859 -3.793 3.475 1 90.75 254 PRO B CA 1
ATOM 6285 C C . PRO B 1 254 ? -18.047 -3.912 2.189 1 90.75 254 PRO B C 1
ATOM 6287 O O . PRO B 1 254 ? -17.5 -2.918 1.706 1 90.75 254 PRO B O 1
ATOM 6290 N N . SER B 1 255 ? -18.062 -5.105 1.704 1 91 255 SER B N 1
ATOM 6291 C CA . SER B 1 255 ? -17.312 -5.336 0.469 1 91 255 SER B CA 1
ATOM 6292 C C . SER B 1 255 ? -18.047 -4.738 -0.732 1 91 255 SER B C 1
ATOM 6294 O O . SER B 1 255 ? -19.266 -4.844 -0.843 1 91 255 SER B O 1
ATOM 6296 N N . PHE B 1 256 ? -17.375 -3.973 -1.472 1 92.5 256 PHE B N 1
ATOM 6297 C CA . PHE B 1 256 ? -17.844 -3.402 -2.73 1 92.5 256 PHE B CA 1
ATOM 6298 C C . PHE B 1 256 ? -17.016 -3.922 -3.9 1 92.5 256 PHE B C 1
ATOM 6300 O O . PHE B 1 256 ? -16.484 -3.139 -4.695 1 92.5 256 PHE B O 1
ATOM 6307 N N . ILE B 1 257 ? -16.969 -5.188 -3.982 1 94.38 257 ILE B N 1
ATOM 6308 C CA . ILE B 1 257 ? -16.016 -5.906 -4.812 1 94.38 257 ILE B CA 1
ATOM 6309 C C . ILE B 1 257 ? -16.359 -5.723 -6.285 1 94.38 257 ILE B C 1
ATOM 6311 O O . ILE B 1 257 ? -15.492 -5.82 -7.152 1 94.38 257 ILE B O 1
ATOM 6315 N N . ASP B 1 258 ? -17.562 -5.414 -6.586 1 89.75 258 ASP B N 1
ATOM 6316 C CA . ASP B 1 258 ? -17.969 -5.234 -7.977 1 89.75 258 ASP B CA 1
ATOM 6317 C C . ASP B 1 258 ? -17.297 -4.008 -8.594 1 89.75 258 ASP B C 1
ATOM 6319 O O . ASP B 1 258 ? -16.969 -4 -9.781 1 89.75 258 ASP B O 1
ATOM 6323 N N . GLN B 1 259 ? -17.094 -3.08 -7.762 1 89 259 GLN B N 1
ATOM 6324 C CA . GLN B 1 259 ? -16.5 -1.843 -8.266 1 89 259 GLN B CA 1
ATOM 6325 C C . GLN B 1 259 ? -15.031 -1.732 -7.891 1 89 259 GLN B C 1
ATOM 6327 O O . GLN B 1 259 ? -14.234 -1.173 -8.648 1 89 259 GLN B O 1
ATOM 6332 N N . LEU B 1 260 ? -14.703 -2.258 -6.777 1 91.94 260 LEU B N 1
ATOM 6333 C CA . LEU B 1 260 ? -13.375 -1.994 -6.242 1 91.94 260 LEU B CA 1
ATOM 6334 C C . LEU B 1 260 ? -12.531 -3.268 -6.219 1 91.94 260 LEU B C 1
ATOM 6336 O O . LEU B 1 260 ? -11.414 -3.268 -5.711 1 91.94 260 LEU B O 1
ATOM 6340 N N . GLY B 1 261 ? -12.992 -4.25 -6.758 1 94.62 261 GLY B N 1
ATOM 6341 C CA . GLY B 1 261 ? -12.242 -5.5 -6.762 1 94.62 261 GLY B CA 1
ATOM 6342 C C . GLY B 1 261 ? -11.242 -5.594 -7.898 1 94.62 261 GLY B C 1
ATOM 6343 O O . GLY B 1 261 ? -11.32 -4.836 -8.867 1 94.62 261 GLY B O 1
ATOM 6344 N N . PHE B 1 262 ? -10.172 -6.461 -7.75 1 95.56 262 PHE B N 1
ATOM 6345 C CA . PHE B 1 262 ? -9.234 -6.77 -8.82 1 95.56 262 PHE B CA 1
ATOM 6346 C C . PHE B 1 262 ? -9.289 -8.25 -9.18 1 95.56 262 PHE B C 1
ATOM 6348 O O . PHE B 1 262 ? -9.727 -9.078 -8.367 1 95.56 262 PHE B O 1
ATOM 6355 N N . GLY B 1 263 ? -8.859 -8.531 -10.336 1 96.06 263 GLY B N 1
ATOM 6356 C CA . GLY B 1 263 ? -8.969 -9.891 -10.836 1 96.06 263 GLY B CA 1
ATOM 6357 C C . GLY B 1 263 ? -7.699 -10.695 -10.664 1 96.06 263 GLY B C 1
ATOM 6358 O O . GLY B 1 263 ? -6.598 -10.148 -10.742 1 96.06 263 GLY B O 1
ATOM 6359 N N . VAL B 1 264 ? -7.883 -11.977 -10.422 1 96.81 264 VAL B N 1
ATOM 6360 C CA . VAL B 1 264 ? -6.793 -12.938 -10.336 1 96.81 264 VAL B CA 1
ATOM 6361 C C . VAL B 1 264 ? -7.059 -14.109 -11.281 1 96.81 264 VAL B C 1
ATOM 6363 O O . VAL B 1 264 ? -8.148 -14.68 -11.281 1 96.81 264 VAL B O 1
ATOM 6366 N N . ALA B 1 265 ? -6.066 -14.438 -12.023 1 95.88 265 ALA B N 1
ATOM 6367 C CA . ALA B 1 265 ? -6.227 -15.453 -13.062 1 95.88 265 ALA B CA 1
ATOM 6368 C C . ALA B 1 265 ? -5.691 -16.797 -12.602 1 95.88 265 ALA B C 1
ATOM 6370 O O . ALA B 1 265 ? -4.715 -16.875 -11.852 1 95.88 265 ALA B O 1
ATOM 6371 N N . PRO B 1 266 ? -6.309 -17.891 -13.07 1 96.56 266 PRO B N 1
ATOM 6372 C CA . PRO B 1 266 ? -5.754 -19.219 -12.82 1 96.56 266 PRO B CA 1
ATOM 6373 C C . PRO B 1 266 ? -4.449 -19.469 -13.57 1 96.56 266 PRO B C 1
ATOM 6375 O O . PRO B 1 266 ? -4.188 -18.812 -14.594 1 96.56 266 PRO B O 1
ATOM 6378 N N . GLY B 1 267 ? -3.684 -20.344 -13.062 1 95.38 267 GLY B N 1
ATOM 6379 C CA . GLY B 1 267 ? -2.404 -20.656 -13.68 1 95.38 267 GLY B CA 1
ATOM 6380 C C . GLY B 1 267 ? -1.285 -19.734 -13.219 1 95.38 267 GLY B C 1
ATOM 6381 O O . GLY B 1 267 ? -0.156 -19.828 -13.703 1 95.38 267 GLY B O 1
ATOM 6382 N N . PHE B 1 268 ? -1.62 -18.859 -12.344 1 95.31 268 PHE B N 1
ATOM 6383 C CA . PHE B 1 268 ? -0.631 -17.906 -11.844 1 95.31 268 PHE B CA 1
ATOM 6384 C C . PHE B 1 268 ? -0.695 -17.812 -10.328 1 95.31 268 PHE B C 1
ATOM 6386 O O . PHE B 1 268 ? -1.72 -18.125 -9.719 1 95.31 268 PHE B O 1
ATOM 6393 N N . GLN B 1 269 ? 0.434 -17.516 -9.82 1 95.25 269 GLN B N 1
ATOM 6394 C CA . GLN B 1 269 ? 0.487 -17.031 -8.445 1 95.25 269 GLN B CA 1
ATOM 6395 C C . GLN B 1 269 ? 0.583 -15.516 -8.398 1 95.25 269 GLN B C 1
ATOM 6397 O O . GLN B 1 269 ? 1.524 -14.93 -8.938 1 95.25 269 GLN B O 1
ATOM 6402 N N . THR B 1 270 ? -0.386 -14.945 -7.773 1 96.12 270 THR B N 1
ATOM 6403 C CA . THR B 1 270 ? -0.443 -13.492 -7.699 1 96.12 270 THR B CA 1
ATOM 6404 C C . THR B 1 270 ? -0.013 -13.008 -6.316 1 96.12 270 THR B C 1
ATOM 6406 O O . THR B 1 270 ? -0.562 -13.438 -5.305 1 96.12 270 THR B O 1
ATOM 6409 N N . PHE B 1 271 ? 0.989 -12.156 -6.375 1 94.69 271 PHE B N 1
ATOM 6410 C CA . PHE B 1 271 ? 1.454 -11.516 -5.148 1 94.69 271 PHE B CA 1
ATOM 6411 C C . PHE B 1 271 ? 0.854 -10.125 -5 1 94.69 271 PHE B C 1
ATOM 6413 O O . PHE B 1 271 ? 0.999 -9.281 -5.887 1 94.69 271 PHE B O 1
ATOM 6420 N N . VAL B 1 272 ? 0.165 -9.945 -3.885 1 96.31 272 VAL B N 1
ATOM 6421 C CA . VAL B 1 272 ? -0.433 -8.641 -3.621 1 96.31 272 VAL B CA 1
ATOM 6422 C C . VAL B 1 272 ? 0.228 -8.008 -2.4 1 96.31 272 VAL B C 1
ATOM 6424 O O . VAL B 1 272 ? -0.066 -8.375 -1.263 1 96.31 272 VAL B O 1
ATOM 6427 N N . SER B 1 273 ? 1.06 -7.047 -2.68 1 94.06 273 SER B N 1
ATOM 6428 C CA . SER B 1 273 ? 1.685 -6.273 -1.612 1 94.06 273 SER B CA 1
ATOM 6429 C C . SER B 1 273 ? 0.819 -5.082 -1.216 1 94.06 273 SER B C 1
ATOM 6431 O O . SER B 1 273 ? 0.454 -4.262 -2.062 1 94.06 273 SER B O 1
ATOM 6433 N N . CYS B 1 274 ? 0.591 -5.004 0.094 1 94.62 274 CYS B N 1
ATOM 6434 C CA . CYS B 1 274 ? -0.332 -3.977 0.561 1 94.62 274 CYS B CA 1
ATOM 6435 C C . CYS B 1 274 ? 0.359 -3.018 1.524 1 94.62 274 CYS B C 1
ATOM 6437 O O . CYS B 1 274 ? 1.284 -3.41 2.238 1 94.62 274 CYS B O 1
ATOM 6439 N N . GLN B 1 275 ? -0.088 -1.826 1.474 1 93.75 275 GLN B N 1
ATOM 6440 C CA . GLN B 1 275 ? 0.303 -0.806 2.441 1 93.75 275 GLN B CA 1
ATOM 6441 C C . GLN B 1 275 ? -0.912 -0.038 2.953 1 93.75 275 GLN B C 1
ATOM 6443 O O . GLN B 1 275 ? -1.707 0.474 2.162 1 93.75 275 GLN B O 1
ATOM 6448 N N . GLU B 1 276 ? -1.025 0.041 4.262 1 96.25 276 GLU B N 1
ATOM 6449 C CA . GLU B 1 276 ? -2.154 0.738 4.867 1 96.25 276 GLU B CA 1
ATOM 6450 C C . GLU B 1 276 ? -1.943 2.25 4.855 1 96.25 276 GLU B C 1
ATOM 6452 O O . GLU B 1 276 ? -0.84 2.729 5.125 1 96.25 276 GLU B O 1
ATOM 6457 N N . GLN B 1 277 ? -2.961 2.949 4.5 1 96.25 277 GLN B N 1
ATOM 6458 C CA . GLN B 1 277 ? -2.975 4.406 4.523 1 96.25 277 GLN B CA 1
ATOM 6459 C C . GLN B 1 277 ? -4.164 4.934 5.324 1 96.25 277 GLN B C 1
ATOM 6461 O O . GLN B 1 277 ? -5.301 4.5 5.113 1 96.25 277 GLN B O 1
ATOM 6466 N N . ARG B 1 278 ? -3.836 5.832 6.199 1 96.38 278 ARG B N 1
ATOM 6467 C CA . ARG B 1 278 ? -4.883 6.465 6.996 1 96.38 278 ARG B CA 1
ATOM 6468 C C . ARG B 1 278 ? -5.008 7.945 6.652 1 96.38 278 ARG B C 1
ATOM 6470 O O . ARG B 1 278 ? -4.062 8.719 6.836 1 96.38 278 ARG B O 1
ATOM 6477 N N . LEU B 1 279 ? -6.188 8.305 6.246 1 95.62 279 LEU B N 1
ATOM 6478 C CA . LEU B 1 279 ? -6.449 9.688 5.859 1 95.62 279 LEU B CA 1
ATOM 6479 C C . LEU B 1 279 ? -7.367 10.367 6.867 1 95.62 279 LEU B C 1
ATOM 6481 O O . LEU B 1 279 ? -8.375 9.789 7.285 1 95.62 279 LEU B O 1
ATOM 6485 N N . VAL B 1 280 ? -6.973 11.531 7.258 1 95.31 280 VAL B N 1
ATOM 6486 C CA . VAL B 1 280 ? -7.785 12.344 8.164 1 95.31 280 VAL B CA 1
ATOM 6487 C C . VAL B 1 280 ? -8.094 13.688 7.52 1 95.31 280 VAL B C 1
ATOM 6489 O O . VAL B 1 280 ? -7.184 14.484 7.262 1 95.31 280 VAL B O 1
ATOM 6492 N N . TYR B 1 281 ? -9.352 13.93 7.316 1 94.25 281 TYR B N 1
ATOM 6493 C CA . TYR B 1 281 ? -9.812 15.18 6.719 1 94.25 281 TYR B CA 1
ATOM 6494 C C . TYR B 1 281 ? -10.406 16.094 7.773 1 94.25 281 TYR B C 1
ATOM 6496 O O . TYR B 1 281 ? -10.828 15.641 8.836 1 94.25 281 TYR B O 1
ATOM 6504 N N . LEU B 1 282 ? -10.383 17.328 7.418 1 94.38 282 LEU B N 1
ATOM 6505 C CA . LEU B 1 282 ? -10.992 18.312 8.297 1 94.38 282 LEU B CA 1
ATOM 6506 C C . LEU B 1 282 ? -12.445 18.562 7.914 1 94.38 282 LEU B C 1
ATOM 6508 O O . LEU B 1 282 ? -12.789 18.547 6.73 1 94.38 282 LEU B O 1
ATOM 6512 N N . PRO B 1 283 ? -13.273 18.734 8.859 1 92.25 283 PRO B N 1
ATOM 6513 C CA . PRO B 1 283 ? -14.664 19.109 8.57 1 92.25 283 PRO B CA 1
ATOM 6514 C C . PRO B 1 283 ? -14.797 20.562 8.094 1 92.25 283 PRO B C 1
ATOM 6516 O O . PRO B 1 283 ? -13.805 21.281 8.039 1 92.25 283 PRO B O 1
ATOM 6519 N N . ALA B 1 284 ? -16.109 20.875 7.719 1 89.44 284 ALA B N 1
ATOM 6520 C CA . ALA B 1 284 ? -16.391 22.266 7.371 1 89.44 284 ALA B CA 1
ATOM 6521 C C . ALA B 1 284 ? -16.141 23.188 8.555 1 89.44 284 ALA B C 1
ATOM 6523 O O . ALA B 1 284 ? -16.422 22.828 9.703 1 89.44 284 ALA B O 1
ATOM 6524 N N . PRO B 1 285 ? -15.5 24.281 8.234 1 92 285 PRO B N 1
ATOM 6525 C CA . PRO B 1 285 ? -15.336 24.953 6.945 1 92 285 PRO B CA 1
ATOM 6526 C C . PRO B 1 285 ? -13.969 24.719 6.316 1 92 285 PRO B C 1
ATOM 6528 O O . PRO B 1 285 ? -13.727 25.125 5.18 1 92 285 PRO B O 1
ATOM 6531 N N . TRP B 1 286 ? -13.039 24.219 7.059 1 92.81 286 TRP B N 1
ATOM 6532 C CA . TRP B 1 286 ? -11.703 23.984 6.512 1 92.81 286 TRP B CA 1
ATOM 6533 C C . TRP B 1 286 ? -11.734 22.875 5.465 1 92.81 286 TRP B C 1
ATOM 6535 O O . TRP B 1 286 ? -10.891 22.844 4.566 1 92.81 286 TRP B O 1
ATOM 6545 N N . GLY B 1 287 ? -12.672 21.938 5.695 1 90.44 287 GLY B N 1
ATOM 6546 C CA . GLY B 1 287 ? -12.836 20.828 4.777 1 90.44 287 GLY B CA 1
ATOM 6547 C C . GLY B 1 287 ? -14.289 20.484 4.504 1 90.44 287 GLY B C 1
ATOM 6548 O O . GLY B 1 287 ? -15.18 21.281 4.805 1 90.44 287 GLY B O 1
ATOM 6549 N N . SER B 1 288 ? -14.469 19.328 3.814 1 87.38 288 SER B N 1
ATOM 6550 C CA . SER B 1 288 ? -15.828 18.969 3.412 1 87.38 288 SER B CA 1
ATOM 6551 C C . SER B 1 288 ? -16.219 17.594 3.939 1 87.38 288 SER B C 1
ATOM 6553 O O . SER B 1 288 ? -17.219 17.031 3.502 1 87.38 288 SER B O 1
ATOM 6555 N N . CYS B 1 289 ? -15.422 17.172 4.883 1 87.75 289 CYS B N 1
ATOM 6556 C CA . CYS B 1 289 ? -15.75 15.844 5.371 1 87.75 289 CYS B CA 1
ATOM 6557 C C . CYS B 1 289 ? -16.938 15.891 6.324 1 87.75 289 CYS B C 1
ATOM 6559 O O . CYS B 1 289 ? -17.281 16.953 6.848 1 87.75 289 CYS B O 1
ATOM 6561 N N . LYS B 1 290 ? -17.625 14.781 6.383 1 80.69 290 LYS B N 1
ATOM 6562 C CA . LYS B 1 290 ? -18.766 14.672 7.297 1 80.69 290 LYS B CA 1
ATOM 6563 C C . LYS B 1 290 ? -18.312 14.18 8.672 1 80.69 290 LYS B C 1
ATOM 6565 O O . LYS B 1 290 ? -17.781 13.078 8.789 1 80.69 290 LYS B O 1
ATOM 6570 N N . SER B 1 291 ? -18.266 15.047 9.664 1 72.56 291 SER B N 1
ATOM 6571 C CA . SER B 1 291 ? -17.797 14.727 11.008 1 72.56 291 SER B CA 1
ATOM 6572 C C . SER B 1 291 ? -18.672 13.656 11.656 1 72.56 291 SER B C 1
ATOM 6574 O O . SER B 1 291 ? -18.172 12.766 12.344 1 72.56 291 SER B O 1
ATOM 6576 N N . THR B 1 292 ? -20.047 13.961 11.664 1 64.44 292 THR B N 1
ATOM 6577 C CA . THR B 1 292 ? -20.906 12.992 12.32 1 64.44 292 THR B CA 1
ATOM 6578 C C . THR B 1 292 ? -21.375 11.922 11.336 1 64.44 292 THR B C 1
ATOM 6580 O O . THR B 1 292 ? -22.078 12.227 10.367 1 64.44 292 THR B O 1
ATOM 6583 N N . PRO B 1 293 ? -20.641 10.922 11.273 1 59.25 293 PRO B N 1
ATOM 6584 C CA . PRO B 1 293 ? -21.047 9.961 10.25 1 59.25 293 PRO B CA 1
ATOM 6585 C C . PRO B 1 293 ? -22.531 9.586 10.359 1 59.25 293 PRO B C 1
ATOM 6587 O O . PRO B 1 293 ? -23.031 9.336 11.461 1 59.25 293 PRO B O 1
ATOM 6590 N N . PRO B 1 294 ? -23.266 9.992 9.32 1 61.38 294 PRO B N 1
ATOM 6591 C CA . PRO B 1 294 ? -24.625 9.453 9.391 1 61.38 294 PRO B CA 1
ATOM 6592 C C . PRO B 1 294 ? -24.656 7.973 9.758 1 61.38 294 PRO B C 1
ATOM 6594 O O . PRO B 1 294 ? -23.719 7.234 9.438 1 61.38 294 PRO B O 1
ATOM 6597 N N . SER B 1 295 ? -25.375 7.586 10.742 1 65.38 295 SER B N 1
ATOM 6598 C CA . SER B 1 295 ? -25.562 6.191 11.125 1 65.38 295 SER B CA 1
ATOM 6599 C C . SER B 1 295 ? -26.031 5.352 9.945 1 65.38 295 SER B C 1
ATOM 6601 O O . SER B 1 295 ? -26.891 5.785 9.172 1 65.38 295 SER B O 1
ATOM 6603 N N . SER B 1 296 ? -25.141 4.543 9.367 1 70.44 296 SER B N 1
ATOM 6604 C CA . SER B 1 296 ? -25.625 3.559 8.414 1 70.44 296 SER B CA 1
ATOM 6605 C C . SER B 1 296 ? -26.812 2.773 8.984 1 70.44 296 SER B C 1
ATOM 6607 O O . SER B 1 296 ? -26.859 2.523 10.195 1 70.44 296 SER B O 1
ATOM 6609 N N . ASP B 1 297 ? -27.797 2.631 8.227 1 77.44 297 ASP B N 1
ATOM 6610 C CA . ASP B 1 297 ? -29 1.896 8.648 1 77.44 297 ASP B CA 1
ATOM 6611 C C . ASP B 1 297 ? -28.672 0.427 8.906 1 77.44 297 ASP B C 1
ATOM 6613 O O . ASP B 1 297 ? -29.234 -0.188 9.812 1 77.44 297 ASP B O 1
ATOM 6617 N N . TYR B 1 298 ? -27.656 0.019 8.141 1 83.69 298 TYR B N 1
ATOM 6618 C CA . TYR B 1 298 ? -27.5 -1.43 8.156 1 83.69 298 TYR B CA 1
ATOM 6619 C C . TYR B 1 298 ? -26.094 -1.814 8.609 1 83.69 298 TYR B C 1
ATOM 6621 O O . TYR B 1 298 ? -25.828 -2.98 8.914 1 83.69 298 TYR B O 1
ATOM 6629 N N . PHE B 1 299 ? -25.25 -0.812 8.68 1 85.56 299 PHE B N 1
ATOM 6630 C CA . PHE B 1 299 ? -23.875 -1.143 8.99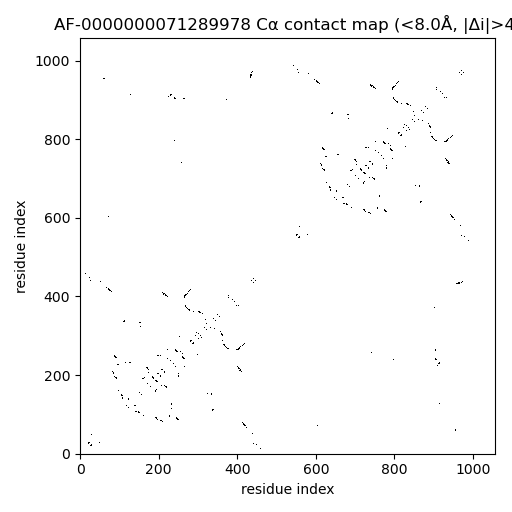2 1 85.56 299 PHE B CA 1
ATOM 6631 C C . PHE B 1 299 ? -23.406 -0.39 10.227 1 85.56 299 PHE B C 1
ATOM 6633 O O . PHE B 1 299 ? -23.969 0.638 10.594 1 85.56 299 PHE B O 1
ATOM 6640 N N . LYS B 1 300 ? -22.359 -0.897 10.844 1 77.5 300 LYS B N 1
ATOM 6641 C CA . LYS B 1 300 ? -21.859 -0.36 12.109 1 77.5 300 LYS B CA 1
ATOM 6642 C C . LYS B 1 300 ? -21.078 0.938 11.883 1 77.5 300 LYS B C 1
ATOM 6644 O O . LYS B 1 300 ? -21.188 1.873 12.68 1 77.5 300 LYS B O 1
ATOM 6649 N N . ALA B 1 301 ? -20.344 0.95 10.805 1 81.75 301 ALA B N 1
ATOM 6650 C CA . ALA B 1 301 ? -19.5 2.111 10.539 1 81.75 301 ALA B CA 1
ATOM 6651 C C . ALA B 1 301 ? -19.859 2.762 9.211 1 81.75 301 ALA B C 1
ATOM 6653 O O . ALA B 1 301 ? -20.203 2.072 8.25 1 81.75 301 ALA B O 1
ATOM 6654 N N . TYR B 1 302 ? -19.812 4.055 9.289 1 87.75 302 TYR B N 1
ATOM 6655 C CA . TYR B 1 302 ? -20.094 4.797 8.07 1 87.75 302 TYR B CA 1
ATOM 6656 C C . TYR B 1 302 ? -18.922 4.719 7.098 1 87.75 302 TYR B C 1
ATOM 6658 O O . TYR B 1 302 ? -17.766 4.848 7.5 1 87.75 302 TYR B O 1
ATOM 6666 N N . SER B 1 303 ? -19.188 4.418 5.887 1 88.62 303 SER B N 1
ATOM 6667 C CA . SER B 1 303 ? -18.281 4.441 4.742 1 88.62 303 SER B CA 1
ATOM 6668 C C . SER B 1 303 ? -19.031 4.777 3.455 1 88.62 303 SER B C 1
ATOM 6670 O O . SER B 1 303 ? -20.266 4.723 3.416 1 88.62 303 SER B O 1
ATOM 6672 N N . ILE B 1 304 ? -18.312 5.16 2.541 1 87.19 304 ILE B N 1
ATOM 6673 C CA . ILE B 1 304 ? -18.938 5.504 1.27 1 87.19 304 ILE B CA 1
ATOM 6674 C C . ILE B 1 304 ? -19.656 4.281 0.695 1 87.19 304 ILE B C 1
ATOM 6676 O O . ILE B 1 304 ? -20.781 4.383 0.193 1 87.19 304 ILE B O 1
ATOM 6680 N N . SER B 1 305 ? -19.031 3.166 0.821 1 89.69 305 SER B N 1
ATOM 6681 C CA . SER B 1 305 ? -19.625 1.929 0.323 1 89.69 305 SER B CA 1
ATOM 6682 C C . SER B 1 305 ? -20.891 1.568 1.104 1 89.69 305 SER B C 1
ATOM 6684 O O . SER B 1 305 ? -21.875 1.104 0.524 1 89.69 305 SER B O 1
ATOM 6686 N N . ALA B 1 306 ? -20.844 1.742 2.35 1 90.62 306 ALA B N 1
ATOM 6687 C CA . ALA B 1 306 ? -22.016 1.47 3.18 1 90.62 306 ALA B CA 1
ATOM 6688 C C . ALA B 1 306 ? -23.156 2.41 2.83 1 90.62 306 ALA B C 1
ATOM 6690 O O . ALA B 1 306 ? -24.312 1.977 2.709 1 90.62 306 ALA B O 1
ATOM 6691 N N . CYS B 1 307 ? -22.828 3.664 2.646 1 89.19 307 CYS B N 1
ATOM 6692 C CA . CYS B 1 307 ? -23.844 4.664 2.303 1 89.19 307 CYS B CA 1
ATOM 6693 C C . CYS B 1 307 ? -24.469 4.352 0.954 1 89.19 307 CYS B C 1
ATOM 6695 O O . CYS B 1 307 ? -25.703 4.449 0.804 1 89.19 307 CYS B O 1
ATOM 6697 N N . ARG B 1 308 ? -23.688 3.965 0.056 1 88.75 308 ARG B N 1
ATOM 6698 C CA . ARG B 1 308 ? -24.188 3.646 -1.274 1 88.75 308 ARG B CA 1
ATOM 6699 C C . ARG B 1 308 ? -25.094 2.414 -1.237 1 88.75 308 ARG B C 1
ATOM 6701 O O . ARG B 1 308 ? -26.156 2.393 -1.864 1 88.75 308 ARG B O 1
ATOM 6708 N N . THR B 1 309 ? -24.719 1.437 -0.568 1 91.25 309 THR B N 1
ATOM 6709 C CA . THR B 1 309 ? -25.5 0.217 -0.449 1 91.25 309 THR B CA 1
ATOM 6710 C C . THR B 1 309 ? -26.828 0.5 0.246 1 91.25 309 THR B C 1
ATOM 6712 O O . THR B 1 309 ? -27.875 -0.019 -0.161 1 91.25 309 THR B O 1
ATOM 6715 N N . ASP B 1 310 ? -26.766 1.314 1.255 1 91.56 310 ASP B N 1
ATOM 6716 C CA . ASP B 1 310 ? -27.984 1.701 1.961 1 91.56 310 ASP B CA 1
ATOM 6717 C C . ASP B 1 310 ? -28.953 2.424 1.029 1 91.56 310 ASP B C 1
ATOM 6719 O O . ASP B 1 310 ? -30.156 2.137 1.029 1 91.56 310 ASP B O 1
ATOM 6723 N N . CYS B 1 311 ? -28.344 3.311 0.309 1 90.44 311 CYS B N 1
ATOM 6724 C CA . CYS B 1 311 ? -29.172 4.113 -0.595 1 90.44 311 CYS B CA 1
ATOM 6725 C C . CYS B 1 311 ? -29.781 3.248 -1.689 1 90.44 311 CYS B C 1
ATOM 6727 O O . CYS B 1 311 ? -30.969 3.375 -1.995 1 90.44 311 CYS B O 1
ATOM 6729 N N . GLU B 1 312 ? -29.047 2.379 -2.252 1 91.88 312 GLU B N 1
ATOM 6730 C CA . GLU B 1 312 ? -29.547 1.487 -3.295 1 91.88 312 GLU B CA 1
ATOM 6731 C C . GLU B 1 312 ? -30.641 0.559 -2.756 1 91.88 312 GLU B C 1
ATOM 6733 O O . GLU B 1 312 ? -31.625 0.289 -3.438 1 91.88 312 GLU B O 1
ATOM 6738 N N . THR B 1 313 ? -30.391 0.065 -1.576 1 94.62 313 THR B N 1
ATOM 6739 C CA . THR B 1 313 ? -31.359 -0.838 -0.962 1 94.62 313 THR B CA 1
ATOM 6740 C C . THR B 1 313 ? -32.688 -0.12 -0.698 1 94.62 313 THR B C 1
ATOM 6742 O O . THR B 1 313 ? -33.75 -0.644 -1.011 1 94.62 313 THR B O 1
ATOM 6745 N N . ARG B 1 314 ? -32.594 1.062 -0.161 1 92.56 314 ARG B N 1
ATOM 6746 C CA . ARG B 1 314 ? -33.781 1.84 0.104 1 92.56 314 ARG B CA 1
ATOM 6747 C C . ARG B 1 314 ? -34.531 2.146 -1.189 1 92.56 314 ARG B C 1
ATOM 6749 O O . ARG B 1 314 ? -35.781 2.062 -1.237 1 92.56 314 ARG B O 1
ATOM 6756 N N . TYR B 1 315 ? -33.812 2.49 -2.123 1 92.88 315 TYR B N 1
ATOM 6757 C CA . TYR B 1 315 ? -34.406 2.807 -3.414 1 92.88 315 TYR B CA 1
ATOM 6758 C C . TYR B 1 315 ? -35.156 1.604 -3.975 1 92.88 315 TYR B C 1
ATOM 6760 O O . TYR B 1 315 ? -36.281 1.742 -4.496 1 92.88 315 TYR B O 1
ATOM 6768 N N . LEU B 1 316 ? -34.594 0.459 -3.924 1 95.69 316 LEU B N 1
ATOM 6769 C CA . LEU B 1 316 ? -35.188 -0.748 -4.461 1 95.69 316 LEU B CA 1
ATOM 6770 C C . LEU B 1 316 ? -36.438 -1.132 -3.656 1 95.69 316 LEU B C 1
ATOM 6772 O O . LEU B 1 316 ? -37.469 -1.521 -4.227 1 95.69 316 LEU B O 1
ATOM 6776 N N . VAL B 1 317 ? -36.344 -1.042 -2.338 1 95.69 317 VAL B N 1
ATOM 6777 C CA . VAL B 1 317 ? -37.469 -1.39 -1.482 1 95.69 317 VAL B CA 1
ATOM 6778 C C . VAL B 1 317 ? -38.625 -0.424 -1.735 1 95.69 317 VAL B C 1
ATOM 6780 O O . VAL B 1 317 ? -39.781 -0.833 -1.77 1 95.69 317 VAL B O 1
ATOM 6783 N N . GLU B 1 318 ? -38.312 0.762 -2.006 1 93.69 318 GLU B N 1
ATOM 6784 C CA . GLU B 1 318 ? -39.344 1.776 -2.238 1 93.69 318 GLU B CA 1
ATOM 6785 C C . GLU B 1 318 ? -39.969 1.609 -3.611 1 93.69 318 GLU B C 1
ATOM 6787 O O . GLU B 1 318 ? -41.188 1.798 -3.766 1 93.69 318 GLU B O 1
ATOM 6792 N N . ASN B 1 319 ? -39.188 1.234 -4.539 1 94.25 319 ASN B N 1
ATOM 6793 C CA . ASN B 1 319 ? -39.688 1.215 -5.91 1 94.25 319 ASN B CA 1
ATOM 6794 C C . ASN B 1 319 ? -40.156 -0.182 -6.32 1 94.25 319 ASN B C 1
ATOM 6796 O O . ASN B 1 319 ? -41.062 -0.326 -7.145 1 94.25 319 ASN B O 1
ATOM 6800 N N . CYS B 1 320 ? -39.531 -1.221 -5.805 1 96.69 320 CYS B N 1
ATOM 6801 C CA . CYS B 1 320 ? -39.812 -2.578 -6.238 1 96.69 320 CYS B CA 1
ATOM 6802 C C . CYS B 1 320 ? -40.406 -3.4 -5.094 1 96.69 320 CYS B C 1
ATOM 6804 O O . CYS B 1 320 ? -40.844 -4.531 -5.297 1 96.69 320 CYS B O 1
ATOM 6806 N N . ASN B 1 321 ? -40.406 -2.955 -3.875 1 96.62 321 ASN B N 1
ATOM 6807 C CA . ASN B 1 321 ? -40.938 -3.611 -2.676 1 96.62 321 ASN B CA 1
ATOM 6808 C C . ASN B 1 321 ? -40.188 -4.922 -2.398 1 96.62 321 ASN B C 1
ATOM 6810 O O . ASN B 1 321 ? -40.812 -5.918 -2.018 1 96.62 321 ASN B O 1
ATOM 6814 N N . CYS B 1 322 ? -39 -4.957 -2.74 1 97 322 CYS B N 1
ATOM 6815 C CA . CYS B 1 322 ? -38.156 -6.109 -2.506 1 97 322 CYS B CA 1
ATOM 6816 C C . CYS B 1 322 ? -36.688 -5.707 -2.498 1 97 322 CYS B C 1
ATOM 6818 O O . CYS B 1 322 ? -36.344 -4.566 -2.832 1 97 322 CYS B O 1
ATOM 6820 N N . ARG B 1 323 ? -35.844 -6.555 -2.029 1 96.75 323 ARG B N 1
ATOM 6821 C CA . ARG B 1 323 ? -34.406 -6.332 -2.033 1 96.75 323 ARG B CA 1
ATOM 6822 C C . ARG B 1 323 ? -33.688 -7.473 -2.73 1 96.75 323 ARG B C 1
ATOM 6824 O O . ARG B 1 323 ? -34.219 -8.578 -2.84 1 96.75 323 ARG B O 1
ATOM 6831 N N . MET B 1 324 ? -32.562 -7.215 -3.207 1 96.5 324 MET B N 1
ATOM 6832 C CA . MET B 1 324 ? -31.75 -8.258 -3.803 1 96.5 324 MET B CA 1
ATOM 6833 C C . MET B 1 324 ? -30.969 -9.016 -2.732 1 96.5 324 MET B C 1
ATOM 6835 O O . MET B 1 324 ? -30.844 -8.547 -1.599 1 96.5 324 MET B O 1
ATOM 6839 N N . VAL B 1 325 ? -30.375 -10.062 -3.104 1 96.06 325 VAL B N 1
ATOM 6840 C CA . VAL B 1 325 ? -29.797 -11 -2.148 1 96.06 325 VAL B CA 1
ATOM 6841 C C . VAL B 1 325 ? -28.609 -10.336 -1.444 1 96.06 325 VAL B C 1
ATOM 6843 O O . VAL B 1 325 ? -28.375 -10.586 -0.261 1 96.06 325 VAL B O 1
ATOM 6846 N N . HIS B 1 326 ? -27.828 -9.484 -2.152 1 95.06 326 HIS B N 1
ATOM 6847 C CA . HIS B 1 326 ? -26.625 -8.906 -1.58 1 95.06 326 HIS B CA 1
ATOM 6848 C C . HIS B 1 326 ? -26.953 -7.668 -0.747 1 95.06 326 HIS B C 1
ATOM 6850 O O . HIS B 1 326 ? -26.062 -7.113 -0.083 1 95.06 326 HIS B O 1
ATOM 6856 N N . MET B 1 327 ? -28.141 -7.27 -0.799 1 95.56 327 MET B N 1
ATOM 6857 C CA . MET B 1 327 ? -28.547 -6.055 -0.102 1 95.56 327 MET B CA 1
ATOM 6858 C C . MET B 1 327 ? -29 -6.371 1.316 1 95.56 327 MET B C 1
ATOM 6860 O O . MET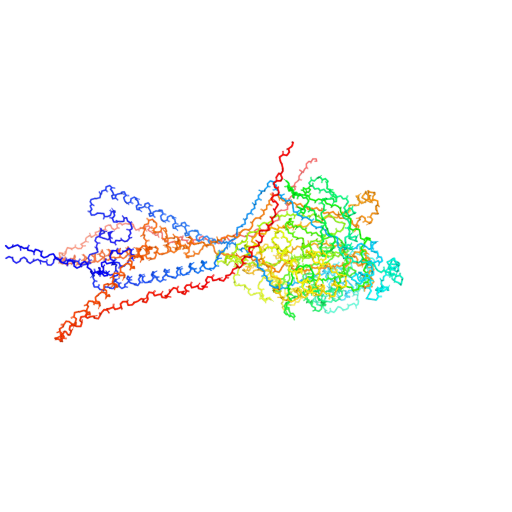 B 1 327 ? -29.656 -7.391 1.55 1 95.56 327 MET B O 1
ATOM 6864 N N . PRO B 1 328 ? -28.656 -5.523 2.26 1 93.56 328 PRO B N 1
ATOM 6865 C CA . PRO B 1 328 ? -29.062 -5.742 3.652 1 93.56 328 PRO B CA 1
ATOM 6866 C C . PRO B 1 328 ? -30.516 -5.367 3.916 1 93.56 328 PRO B C 1
ATOM 6868 O O . PRO B 1 328 ? -31.172 -4.77 3.055 1 93.56 328 PRO B O 1
ATOM 6871 N N . GLY B 1 329 ? -31 -5.902 5.156 1 91.88 329 GLY B N 1
ATOM 6872 C CA . GLY B 1 329 ? -32.344 -5.523 5.555 1 91.88 329 GLY B CA 1
ATOM 6873 C C . GLY B 1 329 ? -33.281 -6.711 5.742 1 91.88 329 GLY B C 1
ATOM 6874 O O . GLY B 1 329 ? -32.844 -7.859 5.668 1 91.88 329 GLY B O 1
ATOM 6875 N N . ASP B 1 330 ? -34.594 -6.344 5.98 1 92.12 330 ASP B N 1
ATOM 6876 C CA . ASP B 1 330 ? -35.562 -7.387 6.305 1 92.12 330 ASP B CA 1
ATOM 6877 C C . ASP B 1 330 ? -36.625 -7.48 5.23 1 92.12 330 ASP B C 1
ATOM 6879 O O . ASP B 1 330 ? -37.562 -8.266 5.359 1 92.12 330 ASP B O 1
ATOM 6883 N N . ALA B 1 331 ? -36.438 -6.723 4.211 1 94.75 331 ALA B N 1
ATOM 6884 C CA . ALA B 1 331 ? -37.406 -6.816 3.123 1 94.75 331 ALA B CA 1
ATOM 6885 C C . ALA B 1 331 ? -37.344 -8.172 2.432 1 94.75 331 ALA B C 1
ATOM 6887 O O . ALA B 1 331 ? -36.344 -8.883 2.551 1 94.75 331 ALA B O 1
ATOM 6888 N N . GLN B 1 332 ? -38.406 -8.531 1.819 1 96.19 332 GLN B N 1
ATOM 6889 C CA . GLN B 1 332 ? -38.438 -9.805 1.104 1 96.19 332 GLN B CA 1
ATOM 6890 C C . GLN B 1 332 ? -37.469 -9.781 -0.079 1 96.19 332 GLN B C 1
ATOM 6892 O O . GLN B 1 332 ? -37.25 -8.734 -0.702 1 96.19 332 GLN B O 1
ATOM 6897 N N . TYR B 1 333 ? -36.969 -10.898 -0.378 1 97.56 333 TYR B N 1
ATOM 6898 C CA . TYR B 1 333 ? -36.094 -11.008 -1.525 1 97.56 333 TYR B CA 1
ATOM 6899 C C . TYR B 1 333 ? -36.875 -10.906 -2.834 1 97.56 333 TYR B C 1
ATOM 6901 O O . TYR B 1 333 ? -37.969 -11.453 -2.955 1 97.56 333 TYR B O 1
ATOM 6909 N N . CYS B 1 334 ? -36.25 -10.305 -3.768 1 96.94 334 CYS B N 1
ATOM 6910 C CA . CYS B 1 334 ? -36.875 -10.203 -5.086 1 96.94 334 CYS B CA 1
ATOM 6911 C C . CYS B 1 334 ? -36.906 -11.562 -5.777 1 96.94 334 CYS B C 1
ATOM 6913 O O . CYS B 1 334 ? -35.938 -12.336 -5.68 1 96.94 334 CYS B O 1
ATOM 6915 N N . THR B 1 335 ? -37.969 -11.844 -6.445 1 95.81 335 THR B N 1
ATOM 6916 C CA . THR B 1 335 ? -38.062 -13.016 -7.301 1 95.81 335 THR B CA 1
ATOM 6917 C C . THR B 1 335 ? -37.25 -12.82 -8.578 1 95.81 335 THR B C 1
ATOM 6919 O O . THR B 1 335 ? -36.875 -11.695 -8.914 1 95.81 335 THR B O 1
ATOM 6922 N N . PRO B 1 336 ? -36.969 -13.844 -9.266 1 94.94 336 PRO B N 1
ATOM 6923 C CA . PRO B 1 336 ? -36.156 -13.711 -10.492 1 94.94 336 PRO B CA 1
ATOM 6924 C C . PRO B 1 336 ? -36.812 -12.781 -11.516 1 94.94 336 PRO B C 1
ATOM 6926 O O . PRO B 1 336 ? -36.125 -12.023 -12.195 1 94.94 336 PRO B O 1
ATOM 6929 N N . VAL B 1 337 ? -38.094 -12.836 -11.578 1 92.88 337 VAL B N 1
ATOM 6930 C CA . VAL B 1 337 ? -38.812 -11.969 -12.516 1 92.88 337 VAL B CA 1
ATOM 6931 C C . VAL B 1 337 ? -38.625 -10.508 -12.109 1 92.88 337 VAL B C 1
ATOM 6933 O O . VAL B 1 337 ? -38.375 -9.648 -12.961 1 92.88 337 VAL B O 1
ATOM 6936 N N . LEU B 1 338 ? -38.688 -10.289 -10.805 1 95.06 338 LEU B N 1
ATOM 6937 C CA . LEU B 1 338 ? -38.562 -8.922 -10.305 1 95.06 338 LEU B CA 1
ATOM 6938 C C . LEU B 1 338 ? -37.125 -8.438 -10.461 1 95.06 338 LEU B C 1
ATOM 6940 O O . LEU B 1 338 ? -36.875 -7.242 -10.625 1 95.06 338 LEU B O 1
ATOM 6944 N N . TYR B 1 339 ? -36.188 -9.359 -10.398 1 94.75 339 TYR B N 1
ATOM 6945 C CA . TYR B 1 339 ? -34.812 -9.008 -10.68 1 94.75 339 TYR B CA 1
ATOM 6946 C C . TYR B 1 339 ? -34.688 -8.383 -12.062 1 94.75 339 TYR B C 1
ATOM 6948 O O . TYR B 1 339 ? -34.062 -7.328 -12.219 1 94.75 339 TYR B O 1
ATOM 6956 N N . LYS B 1 340 ? -35.25 -8.961 -12.992 1 90.44 340 LYS B N 1
ATOM 6957 C CA . LYS B 1 340 ? -35.094 -8.594 -14.398 1 90.44 340 LYS B CA 1
ATOM 6958 C C . LYS B 1 340 ? -35.969 -7.395 -14.742 1 90.44 340 LYS B C 1
ATOM 6960 O O . LYS B 1 340 ? -35.531 -6.469 -15.422 1 90.44 340 LYS B O 1
ATOM 6965 N N . GLU B 1 341 ? -37.156 -7.316 -14.258 1 92.69 341 GLU B N 1
ATOM 6966 C CA . GLU B 1 341 ? -38.156 -6.352 -14.727 1 92.69 341 GLU B CA 1
ATOM 6967 C C . GLU B 1 341 ? -38.125 -5.07 -13.891 1 92.69 341 GLU B C 1
ATOM 6969 O O . GLU B 1 341 ? -38.469 -3.998 -14.375 1 92.69 341 GLU B O 1
ATOM 6974 N N . CYS B 1 342 ? -37.625 -5.203 -12.688 1 96 342 CYS B N 1
ATOM 6975 C CA . CYS B 1 342 ? -37.75 -4.027 -11.828 1 96 342 CYS B CA 1
ATOM 6976 C C . CYS B 1 342 ? -36.375 -3.658 -11.242 1 96 342 CYS B C 1
ATOM 6978 O O . CYS B 1 342 ? -35.906 -2.537 -11.43 1 96 342 CYS B O 1
ATOM 6980 N N . ALA B 1 343 ? -35.781 -4.613 -10.57 1 95.19 343 ALA B N 1
ATOM 6981 C CA . ALA B 1 343 ? -34.594 -4.32 -9.797 1 95.19 343 ALA B CA 1
ATOM 6982 C C . ALA B 1 343 ? -33.469 -3.789 -10.695 1 95.19 343 ALA B C 1
ATOM 6984 O O . ALA B 1 343 ? -32.938 -2.701 -10.461 1 95.19 343 ALA B O 1
ATOM 6985 N N . HIS B 1 344 ? -33.125 -4.484 -11.75 1 91.62 344 HIS B N 1
ATOM 6986 C CA . HIS B 1 344 ? -32.031 -4.09 -12.625 1 91.62 344 HIS B CA 1
ATOM 6987 C C . HIS B 1 344 ? -32.312 -2.76 -13.312 1 91.62 344 HIS B C 1
ATOM 6989 O O . HIS B 1 344 ? -31.5 -1.837 -13.266 1 91.62 344 HIS B O 1
ATOM 6995 N N . PRO B 1 345 ? -33.406 -2.631 -13.852 1 91.56 345 PRO B N 1
ATOM 6996 C CA . PRO B 1 345 ? -33.719 -1.34 -14.461 1 91.56 345 PRO B CA 1
ATOM 6997 C C . PRO B 1 345 ? -33.75 -0.197 -13.453 1 91.56 345 PRO B C 1
ATOM 6999 O O . PRO B 1 345 ? -33.344 0.925 -13.766 1 91.56 345 PRO B O 1
ATOM 7002 N N . ALA B 1 346 ? -34.281 -0.502 -12.289 1 92.69 346 ALA B N 1
ATOM 7003 C CA . ALA B 1 346 ? -34.312 0.522 -11.25 1 92.69 346 ALA B CA 1
ATOM 7004 C C . ALA B 1 346 ? -32.906 0.983 -10.875 1 92.69 346 ALA B C 1
ATOM 7006 O O . ALA B 1 346 ? -32.656 2.182 -10.719 1 92.69 346 ALA B O 1
ATOM 7007 N N . LEU B 1 347 ? -32.062 0.081 -10.719 1 90.75 347 LEU B N 1
ATOM 7008 C CA . LEU B 1 347 ? -30.672 0.422 -10.375 1 90.75 347 LEU B CA 1
ATOM 7009 C C . LEU B 1 347 ? -29.984 1.148 -11.523 1 90.75 347 LEU B C 1
ATOM 7011 O O . LEU B 1 347 ? -29.188 2.062 -11.297 1 90.75 347 LEU B O 1
ATOM 7015 N N . ASP B 1 348 ? -30.266 0.752 -12.711 1 87.81 348 ASP B N 1
ATOM 7016 C CA . ASP B 1 348 ? -29.703 1.435 -13.875 1 87.81 348 ASP B CA 1
ATOM 7017 C C . ASP B 1 348 ? -30.203 2.879 -13.945 1 87.81 348 ASP B C 1
ATOM 7019 O O . ASP B 1 348 ? -29.438 3.777 -14.328 1 87.81 348 ASP B O 1
ATOM 7023 N N . PHE B 1 349 ? -31.359 3 -13.586 1 87.12 349 PHE B N 1
ATOM 7024 C CA . PHE B 1 349 ? -31.938 4.336 -13.57 1 87.12 349 PHE B CA 1
ATOM 7025 C C . PHE B 1 349 ? -31.266 5.207 -12.516 1 87.12 349 PHE B C 1
ATOM 7027 O O . PHE B 1 349 ? -31.047 6.402 -12.734 1 87.12 349 PHE B O 1
ATOM 7034 N N . LEU B 1 350 ? -30.969 4.613 -11.422 1 86.62 350 LEU B N 1
ATOM 7035 C CA . LEU B 1 350 ? -30.328 5.332 -10.336 1 86.62 350 LEU B CA 1
ATOM 7036 C C . LEU B 1 350 ? -28.953 5.836 -10.766 1 86.62 350 LEU B C 1
ATOM 7038 O O . LEU B 1 350 ? -28.531 6.93 -10.375 1 86.62 350 LEU B O 1
ATOM 7042 N N . VAL B 1 351 ? -28.188 5.086 -11.562 1 79.06 351 VAL B N 1
ATOM 7043 C CA . VAL B 1 351 ? -26.844 5.449 -12.016 1 79.06 351 VAL B CA 1
ATOM 7044 C C . VAL B 1 351 ? -26.938 6.531 -13.094 1 79.06 351 VAL B C 1
ATOM 7046 O O . VAL B 1 351 ? -26.109 7.445 -13.141 1 79.06 351 VAL B O 1
ATOM 7049 N N . GLU B 1 352 ? -27.766 6.348 -14.094 1 74.31 352 GLU B N 1
ATOM 7050 C CA . GLU B 1 352 ? -27.906 7.285 -15.211 1 74.31 352 GLU B CA 1
ATOM 7051 C C . GLU B 1 352 ? -28.375 8.656 -14.719 1 74.31 352 GLU B C 1
ATOM 7053 O O . GLU B 1 352 ? -27.891 9.688 -15.195 1 74.31 352 GLU B O 1
ATOM 7058 N N . LYS B 1 353 ? -29.344 8.57 -14.07 1 64.19 353 LYS B N 1
ATOM 7059 C CA . LYS B 1 353 ? -29.844 9.867 -13.656 1 64.19 353 LYS B CA 1
ATOM 7060 C C . LYS B 1 353 ? -28.906 10.539 -12.656 1 64.19 353 LYS B C 1
ATOM 7062 O O . LYS B 1 353 ? -28.406 9.883 -11.742 1 64.19 353 LYS B O 1
ATOM 7067 N N . GLU B 1 354 ? -27.797 11.133 -13.234 1 55.91 354 GLU B N 1
ATOM 7068 C CA . GLU B 1 354 ? -26.891 11.984 -12.461 1 55.91 354 GLU B CA 1
ATOM 7069 C C . GLU B 1 354 ? -27.484 12.312 -11.094 1 55.91 354 GLU B C 1
ATOM 7071 O O . GLU B 1 354 ? -27.156 13.336 -10.492 1 55.91 354 GLU B O 1
ATOM 7076 N N . SER B 1 355 ? -28.516 11.594 -10.789 1 56.31 355 SER B N 1
ATOM 7077 C CA . SER B 1 355 ? -29.328 12.055 -9.672 1 56.31 355 SER B CA 1
ATOM 7078 C C . SER B 1 355 ? -28.578 11.945 -8.352 1 56.31 355 SER B C 1
ATOM 7080 O O . SER B 1 355 ? -27.766 11.047 -8.164 1 56.31 355 SER B O 1
ATOM 7082 N N . ASP B 1 356 ? -28.375 13.047 -7.746 1 67 356 ASP B N 1
ATOM 7083 C CA . ASP B 1 356 ? -28.016 13.375 -6.367 1 67 356 ASP B CA 1
ATOM 7084 C C . ASP B 1 356 ? -28.844 12.555 -5.375 1 67 356 ASP B C 1
ATOM 7086 O O . ASP B 1 356 ? -29.031 12.969 -4.23 1 67 356 ASP B O 1
ATOM 7090 N N . TYR B 1 357 ? -29.469 11.445 -6.004 1 78.12 357 TYR B N 1
ATOM 7091 C CA . TYR B 1 357 ? -30.297 10.719 -5.039 1 78.12 357 TYR B CA 1
ATOM 7092 C C . TYR B 1 357 ? -29.438 10.141 -3.916 1 78.12 357 TYR B C 1
ATOM 7094 O O . TYR B 1 357 ? -29.781 10.281 -2.738 1 78.12 357 TYR B O 1
ATOM 7102 N N . CYS B 1 358 ? -28.5 9.445 -4.375 1 82.94 358 CYS B N 1
ATOM 7103 C CA . CYS B 1 358 ? -27.609 8.914 -3.342 1 82.94 358 CYS B CA 1
ATOM 7104 C C . CYS B 1 358 ? -26.406 9.82 -3.146 1 82.94 358 CYS B C 1
ATOM 7106 O O . CYS B 1 358 ? -25.5 9.852 -3.99 1 82.94 358 CYS B O 1
ATOM 7108 N N . SER B 1 359 ? -26.453 10.695 -2.264 1 83.38 359 SER B N 1
ATOM 7109 C CA . SER B 1 359 ? -25.312 11.547 -1.957 1 83.38 359 SER B CA 1
ATOM 7110 C C . SER B 1 359 ? -24.578 11.062 -0.713 1 83.38 359 SER B C 1
ATOM 7112 O O . SER B 1 359 ? -25.156 10.992 0.371 1 83.38 359 SER B O 1
ATOM 7114 N N . CYS B 1 360 ? -23.469 10.539 -0.968 1 85.69 360 CYS B N 1
ATOM 7115 C CA . CYS B 1 360 ? -22.656 10.055 0.137 1 85.69 360 CYS B CA 1
ATOM 7116 C C . CYS B 1 360 ? -21.438 10.945 0.346 1 85.69 360 CYS B C 1
ATOM 7118 O O . CYS B 1 360 ? -20.594 11.086 -0.552 1 85.69 360 CYS B O 1
ATOM 7120 N N . GLU B 1 361 ? -21.359 11.508 1.503 1 87.19 361 GLU B N 1
ATOM 7121 C CA . GLU B 1 361 ? -20.25 12.391 1.819 1 87.19 361 GLU B CA 1
ATOM 7122 C C . GLU B 1 361 ? -19.031 11.602 2.293 1 87.19 361 GLU B C 1
ATOM 7124 O O . GLU B 1 361 ? -19.172 10.5 2.826 1 87.19 361 GLU B O 1
ATOM 7129 N N . THR B 1 362 ? -17.906 12.227 2.137 1 89.69 362 THR B N 1
ATOM 7130 C CA . THR B 1 362 ? -16.672 11.586 2.543 1 89.69 362 THR B CA 1
ATOM 7131 C C . THR B 1 362 ? -16.5 11.641 4.059 1 89.69 362 THR B C 1
ATOM 7133 O O . THR B 1 362 ? -16.672 12.695 4.668 1 89.69 362 THR B O 1
ATOM 7136 N N . PRO B 1 363 ? -16.297 10.484 4.562 1 90.31 363 PRO B N 1
ATOM 7137 C CA . PRO B 1 363 ? -16.016 10.516 6 1 90.31 363 PRO B CA 1
ATOM 7138 C C . PRO B 1 363 ? -14.688 11.195 6.332 1 90.31 363 PRO B C 1
ATOM 7140 O O . PRO B 1 363 ? -13.789 11.258 5.492 1 90.31 363 PRO B O 1
ATOM 7143 N N . CYS B 1 364 ? -14.5 11.695 7.555 1 92.12 364 CYS B N 1
ATOM 7144 C CA . CYS B 1 364 ? -13.312 12.43 7.961 1 92.12 364 CYS B CA 1
ATOM 7145 C C . CYS B 1 364 ? -12.148 11.484 8.219 1 92.12 364 CYS B C 1
ATOM 7147 O O . CYS B 1 364 ? -10.984 11.883 8.109 1 92.12 364 CYS B O 1
ATOM 7149 N N . ASN B 1 365 ? -12.477 10.312 8.602 1 91.94 365 ASN B N 1
ATOM 7150 C CA . ASN B 1 365 ? -11.445 9.297 8.805 1 91.94 365 ASN B CA 1
ATOM 7151 C C . ASN B 1 365 ? -11.609 8.133 7.828 1 91.94 365 ASN B C 1
ATOM 7153 O O . ASN B 1 365 ? -12.633 7.457 7.824 1 91.94 365 ASN B O 1
ATOM 7157 N N . ILE B 1 366 ? -10.609 7.969 7.035 1 91.75 366 ILE B N 1
ATOM 7158 C CA . ILE B 1 366 ? -10.664 6.91 6.031 1 91.75 366 ILE B CA 1
ATOM 7159 C C . ILE B 1 366 ? -9.406 6.047 6.125 1 91.75 366 ILE B C 1
ATOM 7161 O O . ILE B 1 366 ? -8.297 6.57 6.273 1 91.75 366 ILE B O 1
ATOM 7165 N N . THR B 1 367 ? -9.609 4.746 6.074 1 93.12 367 THR B N 1
ATOM 7166 C CA . THR B 1 367 ? -8.5 3.799 5.969 1 93.12 367 THR B CA 1
ATOM 7167 C C . THR B 1 367 ? -8.531 3.084 4.621 1 93.12 367 THR B C 1
ATOM 7169 O O . THR B 1 367 ? -9.57 2.551 4.215 1 93.12 367 THR B O 1
ATOM 7172 N N . ARG B 1 368 ? -7.473 3.133 3.938 1 93.75 368 ARG B N 1
ATOM 7173 C CA . ARG B 1 368 ? -7.398 2.451 2.648 1 93.75 368 ARG B CA 1
ATOM 7174 C C . ARG B 1 368 ? -6.105 1.654 2.521 1 93.75 368 ARG B C 1
ATOM 7176 O O . ARG B 1 368 ? -5.184 1.825 3.322 1 93.75 368 ARG B O 1
ATOM 7183 N N . TYR B 1 369 ? -6.125 0.736 1.536 1 94.94 369 TYR B N 1
ATOM 7184 C CA . TYR B 1 369 ? -4.973 -0.13 1.313 1 94.94 369 TYR B CA 1
ATOM 7185 C C . TYR B 1 369 ? -4.438 0.029 -0.105 1 94.94 369 TYR B C 1
ATOM 7187 O O . TYR B 1 369 ? -5.148 -0.234 -1.077 1 94.94 369 TYR B O 1
ATOM 7195 N N . SER B 1 370 ? -3.248 0.527 -0.171 1 92.69 370 SER B N 1
ATOM 7196 C CA . SER B 1 370 ? -2.578 0.535 -1.466 1 92.69 370 SER B CA 1
ATOM 7197 C C . SER B 1 370 ? -2.078 -0.857 -1.839 1 92.69 370 SER B C 1
ATOM 7199 O O . SER B 1 370 ? -1.578 -1.592 -0.984 1 92.69 370 SER B O 1
ATOM 7201 N N . LYS B 1 371 ? -2.258 -1.196 -3.111 1 93.69 371 LYS B N 1
ATOM 7202 C CA . LYS B 1 371 ? -1.895 -2.551 -3.516 1 93.69 371 LYS B CA 1
ATOM 7203 C C . LYS B 1 371 ? -0.976 -2.533 -4.734 1 93.69 371 LYS B C 1
ATOM 7205 O O . LYS B 1 371 ? -1.12 -1.682 -5.613 1 93.69 371 LYS B O 1
ATOM 7210 N N . GLU B 1 372 ? -0.013 -3.379 -4.727 1 92.12 372 GLU B N 1
ATOM 7211 C CA . GLU B 1 372 ? 0.869 -3.652 -5.859 1 92.12 372 GLU B CA 1
ATOM 7212 C C . GLU B 1 372 ? 0.833 -5.129 -6.242 1 92.12 372 GLU B C 1
ATOM 7214 O O . GLU B 1 372 ? 1.107 -6 -5.41 1 92.12 372 GLU B O 1
ATOM 7219 N N . LEU B 1 373 ? 0.534 -5.363 -7.52 1 94.19 373 LEU B N 1
ATOM 7220 C CA . LEU B 1 373 ? 0.352 -6.742 -7.965 1 94.19 373 LEU B CA 1
ATOM 7221 C C . LEU B 1 373 ? 1.543 -7.207 -8.797 1 94.19 373 LEU B C 1
ATOM 7223 O O . LEU B 1 373 ? 2.094 -6.434 -9.586 1 94.19 373 LEU B O 1
ATOM 7227 N N . SER B 1 374 ? 1.978 -8.422 -8.547 1 93.12 374 SER B N 1
ATOM 7228 C CA . SER B 1 374 ? 2.959 -9.125 -9.367 1 93.12 374 SER B CA 1
ATOM 7229 C C . SER B 1 374 ? 2.568 -10.586 -9.57 1 93.12 374 SER B C 1
ATOM 7231 O O . SER B 1 374 ? 1.744 -11.117 -8.82 1 93.12 374 SER B O 1
ATOM 7233 N N . PHE B 1 375 ? 3.082 -11.219 -10.688 1 92.62 375 PHE B N 1
ATOM 7234 C CA . PHE B 1 375 ? 2.611 -12.562 -11.008 1 92.62 375 PHE B CA 1
ATOM 7235 C C . PHE B 1 375 ? 3.777 -13.461 -11.398 1 92.62 375 PHE B C 1
ATOM 7237 O O . PHE B 1 375 ? 4.766 -13 -11.961 1 92.62 375 PHE B O 1
ATOM 7244 N N . VAL B 1 376 ? 3.633 -14.695 -11.016 1 93.88 376 VAL B N 1
ATOM 7245 C CA . VAL B 1 376 ? 4.504 -15.766 -11.5 1 93.88 376 VAL B CA 1
ATOM 7246 C C . VAL B 1 376 ? 3.662 -16.938 -11.984 1 93.88 376 VAL B C 1
ATOM 7248 O O . VAL B 1 376 ? 2.469 -17.031 -11.68 1 93.88 376 VAL B O 1
ATOM 7251 N N . LYS B 1 377 ? 4.285 -17.75 -12.75 1 94.69 377 LYS B N 1
ATOM 7252 C CA . LYS B 1 377 ? 3.541 -18.875 -13.297 1 94.69 377 LYS B CA 1
ATOM 7253 C C . LYS B 1 377 ? 3.51 -20.047 -12.312 1 94.69 377 LYS B C 1
ATOM 7255 O O . LYS B 1 377 ? 4.512 -20.344 -11.656 1 94.69 377 LYS B O 1
ATOM 7260 N N . ILE B 1 378 ? 2.449 -20.688 -12.172 1 92.62 378 ILE B N 1
ATOM 7261 C CA . ILE B 1 378 ? 2.285 -21.922 -11.406 1 92.62 378 ILE B CA 1
ATOM 7262 C C . ILE B 1 378 ? 1.393 -22.891 -12.18 1 92.62 378 ILE B C 1
ATOM 7264 O O . ILE B 1 378 ? 0.481 -22.469 -12.891 1 92.62 378 ILE B O 1
ATOM 7268 N N . PRO B 1 379 ? 1.415 -24.109 -12.086 1 91.81 379 PRO B N 1
ATOM 7269 C CA . PRO B 1 379 ? 2.555 -24.812 -11.5 1 91.81 379 PRO B CA 1
ATOM 7270 C C . PRO B 1 379 ? 3.758 -24.891 -12.438 1 91.81 379 PRO B C 1
ATOM 7272 O O . PRO B 1 379 ? 3.615 -24.688 -13.641 1 91.81 379 PRO B O 1
ATOM 7275 N N . SER B 1 380 ? 4.875 -25.078 -11.812 1 89.75 380 SER B N 1
ATOM 7276 C CA . SER B 1 380 ? 6.059 -25.344 -12.625 1 89.75 380 SER B CA 1
ATOM 7277 C C . SER B 1 380 ? 5.984 -26.734 -13.266 1 89.75 380 SER B C 1
ATOM 7279 O O . SER B 1 380 ? 5.145 -27.547 -12.891 1 89.75 380 SER B O 1
ATOM 7281 N N . LYS B 1 381 ? 6.816 -26.984 -14.281 1 86.38 381 LYS B N 1
ATOM 7282 C CA . LYS B 1 381 ? 6.859 -28.281 -14.93 1 86.38 381 LYS B CA 1
ATOM 7283 C C . LYS B 1 381 ? 7.16 -29.391 -13.922 1 86.38 381 LYS B C 1
ATOM 7285 O O . LYS B 1 381 ? 6.641 -30.5 -14.039 1 86.38 381 LYS B O 1
ATOM 7290 N N . ALA B 1 382 ? 7.906 -29 -12.961 1 82.75 382 ALA B N 1
ATOM 7291 C CA . ALA B 1 382 ? 8.328 -29.984 -11.961 1 82.75 382 ALA B CA 1
ATOM 7292 C C . ALA B 1 382 ? 7.215 -30.25 -10.953 1 82.75 382 ALA B C 1
ATOM 7294 O O . ALA B 1 382 ? 7.125 -31.344 -10.391 1 82.75 382 ALA B O 1
ATOM 7295 N N . SER B 1 383 ? 6.328 -29.359 -10.797 1 87.5 383 SER B N 1
ATOM 7296 C CA . SER B 1 383 ? 5.367 -29.484 -9.703 1 87.5 383 SER B CA 1
ATOM 7297 C C . SER B 1 383 ? 3.99 -29.875 -10.219 1 87.5 383 SER B C 1
ATOM 7299 O O . SER B 1 383 ? 3.123 -30.281 -9.438 1 87.5 383 SER B O 1
ATOM 7301 N N . VAL B 1 384 ? 3.766 -29.828 -11.469 1 89.81 384 VAL B N 1
ATOM 7302 C CA . VAL B 1 384 ? 2.434 -30.031 -12.023 1 89.81 384 VAL B CA 1
ATOM 7303 C C . VAL B 1 384 ? 2.002 -31.484 -11.812 1 89.81 384 VAL B C 1
ATOM 7305 O O . VAL B 1 384 ? 0.842 -31.75 -11.484 1 89.81 384 VAL B O 1
ATOM 7308 N N . LYS B 1 385 ? 2.879 -32.406 -12.016 1 86.31 385 LYS B N 1
ATOM 7309 C CA . LYS B 1 385 ? 2.549 -33.812 -11.844 1 86.31 385 LYS B CA 1
ATOM 7310 C C . LYS B 1 385 ? 2.207 -34.125 -10.383 1 86.31 385 LYS B C 1
ATOM 7312 O O . LYS B 1 385 ? 1.279 -34.875 -10.109 1 86.31 385 LYS B O 1
ATOM 7317 N N . TYR B 1 386 ? 2.963 -33.562 -9.602 1 86.56 386 TYR B N 1
ATOM 7318 C CA . TYR B 1 386 ? 2.711 -33.75 -8.18 1 86.56 386 TYR B CA 1
ATOM 7319 C C . TYR B 1 386 ? 1.33 -33.25 -7.793 1 86.56 386 TYR B C 1
ATOM 7321 O O . TYR B 1 386 ? 0.57 -33.938 -7.113 1 86.56 386 TYR B O 1
ATOM 7329 N N . LEU B 1 387 ? 1.036 -32.062 -8.164 1 89.56 387 LEU B N 1
ATOM 7330 C CA . LEU B 1 387 ? -0.248 -31.469 -7.816 1 89.56 387 LEU B CA 1
ATOM 7331 C C . LEU B 1 387 ? -1.399 -32.25 -8.438 1 89.56 387 LEU B C 1
ATOM 7333 O O . LEU B 1 387 ? -2.465 -32.375 -7.832 1 89.56 387 LEU B O 1
ATOM 7337 N N . ALA B 1 388 ? -1.202 -32.688 -9.641 1 91.56 388 ALA B N 1
ATOM 7338 C CA . ALA B 1 388 ? -2.215 -33.5 -10.305 1 91.56 388 ALA B CA 1
ATOM 7339 C C . ALA B 1 388 ? -2.514 -34.781 -9.508 1 91.56 388 ALA B C 1
ATOM 7341 O O . ALA B 1 388 ? -3.676 -35.125 -9.328 1 91.56 388 ALA B O 1
ATOM 7342 N N . LYS B 1 389 ? -1.446 -35.406 -9.031 1 87.06 389 LYS B N 1
ATOM 7343 C CA . LYS B 1 389 ? -1.609 -36.625 -8.234 1 87.06 389 LYS B CA 1
ATOM 7344 C C . LYS B 1 389 ? -2.219 -36.312 -6.871 1 87.06 389 LYS B C 1
ATOM 7346 O O . LYS B 1 389 ? -3.129 -37 -6.418 1 87.06 389 LYS B O 1
ATOM 7351 N N . LYS B 1 390 ? -1.741 -35.312 -6.258 1 86.56 390 LYS B N 1
ATOM 7352 C CA . LYS B 1 390 ? -2.184 -34.938 -4.914 1 86.56 390 LYS B CA 1
ATOM 7353 C C . LYS B 1 390 ? -3.684 -34.656 -4.887 1 86.56 390 LYS B C 1
ATOM 7355 O O . LYS B 1 390 ? -4.379 -35.062 -3.953 1 86.56 390 LYS B O 1
ATOM 7360 N N . TYR B 1 391 ? -4.176 -34 -5.918 1 91.38 391 TYR B N 1
ATOM 7361 C CA . TYR B 1 391 ? -5.574 -33.562 -5.898 1 91.38 391 TYR B CA 1
ATOM 7362 C C . TYR B 1 391 ? -6.41 -34.438 -6.848 1 91.38 391 TYR B C 1
ATOM 7364 O O . TYR B 1 391 ? -7.566 -34.094 -7.125 1 91.38 391 TYR B O 1
ATOM 7372 N N . SER B 1 392 ? -5.863 -35.438 -7.383 1 92.06 392 SER B N 1
ATOM 7373 C CA . SER B 1 392 ? -6.539 -36.406 -8.242 1 92.06 392 SER B CA 1
ATOM 7374 C C . SER B 1 392 ? -7.215 -35.719 -9.422 1 92.06 392 SER B C 1
ATOM 7376 O O . SER B 1 392 ? -8.406 -35.938 -9.672 1 92.06 392 SER B O 1
ATOM 7378 N N . LYS B 1 393 ? -6.488 -34.844 -10.07 1 95.38 393 LYS B N 1
ATOM 7379 C CA . LYS B 1 393 ? -6.922 -34.156 -11.273 1 95.38 393 LYS B CA 1
ATOM 7380 C C . LYS B 1 393 ? -5.902 -34.312 -12.398 1 95.38 393 LYS B C 1
ATOM 7382 O O . LYS B 1 393 ? -4.793 -34.781 -12.172 1 95.38 393 LYS B O 1
ATOM 7387 N N . SER B 1 394 ? -6.293 -34 -13.578 1 95.44 394 SER B N 1
ATOM 7388 C CA . SER B 1 394 ? -5.355 -34.062 -14.695 1 95.44 394 SER B CA 1
ATOM 7389 C C . SER B 1 394 ? -4.391 -32.875 -14.648 1 95.44 394 SER B C 1
ATOM 7391 O O . SER B 1 394 ? -4.668 -31.859 -14 1 95.44 394 SER B O 1
ATOM 7393 N N . GLU B 1 395 ? -3.252 -33 -15.266 1 93.69 395 GLU B N 1
ATOM 7394 C CA . GLU B 1 395 ? -2.271 -31.938 -15.328 1 93.69 395 GLU B CA 1
ATOM 7395 C C . GLU B 1 395 ? -2.854 -30.703 -16 1 93.69 395 GLU B C 1
ATOM 7397 O O . GLU B 1 395 ? -2.594 -29.562 -15.578 1 93.69 395 GLU B O 1
ATOM 7402 N N . LYS B 1 396 ? -3.598 -30.906 -17 1 95.38 396 LYS B N 1
ATOM 7403 C CA . LYS B 1 396 ? -4.23 -29.812 -17.719 1 95.38 396 LYS B CA 1
ATOM 7404 C C . LYS B 1 396 ? -5.227 -29.078 -16.828 1 95.38 396 LYS B C 1
ATOM 7406 O O . LYS B 1 396 ? -5.297 -27.844 -16.844 1 95.38 396 LYS B O 1
ATOM 7411 N N . TYR B 1 397 ? -6.016 -29.812 -16.078 1 96.62 397 TYR B N 1
ATOM 7412 C CA . TYR B 1 397 ? -6.984 -29.219 -15.164 1 96.62 397 TYR B CA 1
ATOM 7413 C C . TYR B 1 397 ? -6.289 -28.312 -14.141 1 96.62 397 TYR B C 1
ATOM 7415 O O . TYR B 1 397 ? -6.75 -27.203 -13.875 1 96.62 397 TYR B O 1
ATOM 7423 N N . ILE B 1 398 ? -5.191 -28.797 -13.625 1 95.62 398 ILE B N 1
ATOM 7424 C CA . ILE B 1 398 ? -4.461 -28.031 -12.609 1 95.62 398 ILE B CA 1
ATOM 7425 C C . ILE B 1 398 ? -3.961 -26.719 -13.211 1 95.62 398 ILE B C 1
ATOM 7427 O O . ILE B 1 398 ? -4.098 -25.656 -12.602 1 95.62 398 ILE B O 1
ATOM 7431 N N . THR B 1 399 ? -3.475 -26.766 -14.367 1 94.25 399 THR B N 1
ATOM 7432 C CA . THR B 1 399 ? -2.908 -25.594 -15.023 1 94.25 399 THR B CA 1
ATOM 7433 C C . THR B 1 399 ? -4 -24.578 -15.375 1 94.25 399 THR B C 1
ATOM 7435 O O . THR B 1 399 ? -3.771 -23.375 -15.336 1 94.25 399 THR B O 1
ATOM 7438 N N . GLU B 1 400 ? -5.16 -25.031 -15.602 1 95.94 400 GLU B N 1
ATOM 7439 C CA . GLU B 1 400 ? -6.215 -24.172 -16.109 1 95.94 400 GLU B CA 1
ATOM 7440 C C . GLU B 1 400 ? -7.125 -23.688 -14.984 1 95.94 400 GLU B C 1
ATOM 7442 O O . GLU B 1 400 ? -7.855 -22.703 -15.148 1 95.94 400 GLU B O 1
ATOM 7447 N N . ASN B 1 401 ? -7.113 -24.328 -13.805 1 97.69 401 ASN B N 1
ATOM 7448 C CA . ASN B 1 401 ? -8.141 -24.016 -12.82 1 97.69 401 ASN B CA 1
ATOM 7449 C C . ASN B 1 401 ? -7.527 -23.562 -11.492 1 97.69 401 ASN B C 1
ATOM 7451 O O . ASN B 1 401 ? -8.203 -22.953 -10.664 1 97.69 401 ASN B O 1
ATOM 7455 N N . VAL B 1 402 ? -6.293 -23.906 -11.281 1 97.19 402 VAL B N 1
ATOM 7456 C CA . VAL B 1 402 ? -5.703 -23.656 -9.969 1 97.19 402 VAL B CA 1
ATOM 7457 C C . VAL B 1 402 ? -4.984 -22.312 -9.977 1 97.19 402 VAL B C 1
ATOM 7459 O O . VAL B 1 402 ? -4.305 -21.969 -10.945 1 97.19 402 VAL B O 1
ATOM 7462 N N . LEU B 1 403 ? -5.164 -21.562 -8.93 1 97.62 403 LEU B N 1
ATOM 7463 C CA . LEU B 1 403 ? -4.461 -20.312 -8.742 1 97.62 403 LEU B CA 1
ATOM 7464 C C . LEU B 1 403 ? -3.984 -20.156 -7.301 1 97.62 403 LEU B C 1
ATOM 7466 O O . LEU B 1 403 ? -4.492 -20.844 -6.402 1 97.62 403 LEU B O 1
ATOM 7470 N N . VAL B 1 404 ? -2.953 -19.375 -7.125 1 96.5 404 VAL B N 1
ATOM 7471 C CA . VAL B 1 404 ? -2.451 -19.062 -5.789 1 96.5 404 VAL B CA 1
ATOM 7472 C C . VAL B 1 404 ? -2.486 -17.547 -5.555 1 96.5 404 VAL B C 1
ATOM 7474 O O . VAL B 1 404 ? -2.078 -16.781 -6.418 1 96.5 404 VAL B O 1
ATOM 7477 N N . LEU B 1 405 ? -3.045 -17.156 -4.457 1 97.44 405 LEU B N 1
ATOM 7478 C CA . LEU B 1 405 ? -3.131 -15.758 -4.066 1 97.44 405 LEU B CA 1
ATOM 7479 C C . LEU B 1 405 ? -2.361 -15.508 -2.773 1 97.44 405 LEU B C 1
ATOM 7481 O O . LEU B 1 405 ? -2.609 -16.172 -1.76 1 97.44 405 LEU B O 1
ATOM 7485 N N . ASP B 1 406 ? -1.432 -14.578 -2.865 1 96.12 406 ASP B N 1
ATOM 7486 C CA . ASP B 1 406 ? -0.637 -14.18 -1.708 1 96.12 406 ASP B CA 1
ATOM 7487 C C . ASP B 1 406 ? -0.867 -12.711 -1.366 1 96.12 406 ASP B C 1
ATOM 7489 O O . ASP B 1 406 ? -0.461 -11.82 -2.119 1 96.12 406 ASP B O 1
ATOM 7493 N N . VAL B 1 407 ? -1.463 -12.484 -0.233 1 97.38 407 VAL B N 1
ATOM 7494 C CA . VAL B 1 407 ? -1.703 -11.125 0.24 1 97.38 407 VAL B CA 1
ATOM 7495 C C . VAL B 1 407 ? -0.877 -10.867 1.498 1 97.38 407 VAL B C 1
ATOM 7497 O O . VAL B 1 407 ? -0.932 -11.641 2.457 1 97.38 407 VAL B O 1
ATOM 7500 N N . PHE B 1 408 ? -0.097 -9.781 1.485 1 95.94 408 PHE B N 1
ATOM 7501 C CA . PHE B 1 408 ? 0.745 -9.484 2.639 1 95.94 408 PHE B CA 1
ATOM 7502 C C . PHE B 1 408 ? 1.038 -7.992 2.73 1 95.94 408 PHE B C 1
ATOM 7504 O O . PHE B 1 408 ? 0.83 -7.254 1.766 1 95.94 408 PHE B O 1
ATOM 7511 N N . PHE B 1 409 ? 1.452 -7.562 3.914 1 94.62 409 PHE B N 1
ATOM 7512 C CA . PHE B 1 409 ? 1.949 -6.203 4.074 1 94.62 409 PHE B CA 1
ATOM 7513 C C . PHE B 1 409 ? 3.391 -6.094 3.592 1 94.62 409 PHE B C 1
ATOM 7515 O O . PHE B 1 409 ? 4.215 -6.965 3.875 1 94.62 409 PHE B O 1
ATOM 7522 N N . GLU B 1 410 ? 3.621 -5.074 2.848 1 88.25 410 GLU B N 1
ATOM 7523 C CA . GLU B 1 410 ? 5.004 -4.832 2.453 1 88.25 410 GLU B CA 1
ATOM 7524 C C . GLU B 1 410 ? 5.895 -4.605 3.672 1 88.25 410 GLU B C 1
ATOM 7526 O O . GLU B 1 410 ? 6.977 -5.191 3.777 1 88.25 410 GLU B O 1
ATOM 7531 N N . ALA B 1 411 ? 5.539 -3.777 4.484 1 84.81 411 ALA B N 1
ATOM 7532 C CA . ALA B 1 411 ? 6.172 -3.473 5.766 1 84.81 411 ALA B CA 1
ATOM 7533 C C . ALA B 1 411 ? 5.129 -3.152 6.832 1 84.81 411 ALA B C 1
ATOM 7535 O O . ALA B 1 411 ? 3.982 -2.834 6.508 1 84.81 411 ALA B O 1
ATOM 7536 N N . LEU B 1 412 ? 5.57 -3.287 8.078 1 87.06 412 LEU B N 1
ATOM 7537 C CA . LEU B 1 412 ? 4.645 -2.988 9.164 1 87.06 412 LEU B CA 1
ATOM 7538 C C . LEU B 1 412 ? 4.66 -1.5 9.492 1 87.06 412 LEU B C 1
ATOM 7540 O O . LEU B 1 412 ? 5.059 -1.108 10.594 1 87.06 412 LEU B O 1
ATOM 7544 N N . ASN B 1 413 ? 4.285 -0.809 8.516 1 87.56 413 ASN B N 1
ATOM 7545 C CA . ASN B 1 413 ? 4.133 0.636 8.656 1 87.56 413 ASN B CA 1
ATOM 7546 C C . ASN B 1 413 ? 2.918 1.147 7.891 1 87.56 413 ASN B C 1
ATOM 7548 O O . ASN B 1 413 ? 2.391 0.453 7.02 1 87.56 413 ASN B O 1
ATOM 7552 N N . TYR B 1 414 ? 2.375 2.172 8.414 1 92 414 TYR B N 1
ATOM 7553 C CA . TYR B 1 414 ? 1.282 2.797 7.676 1 92 414 TYR B CA 1
ATOM 7554 C C . TYR B 1 414 ? 1.557 4.277 7.449 1 92 414 TYR B C 1
ATOM 7556 O O . TYR B 1 414 ? 2.252 4.918 8.242 1 92 414 TYR B O 1
ATOM 7564 N N . GLU B 1 415 ? 1.029 4.738 6.32 1 91.69 415 GLU B N 1
ATOM 7565 C CA . GLU B 1 415 ? 1.129 6.148 5.961 1 91.69 415 GLU B CA 1
ATOM 7566 C C . GLU B 1 415 ? -0.073 6.938 6.473 1 91.69 415 GLU B C 1
ATOM 7568 O O . GLU B 1 415 ? -1.21 6.469 6.391 1 91.69 415 GLU B O 1
ATOM 7573 N N . THR B 1 416 ? 0.247 8.031 7.094 1 94.12 416 THR B N 1
ATOM 7574 C CA . THR B 1 416 ? -0.819 8.914 7.551 1 94.12 416 THR B CA 1
ATOM 7575 C C . THR B 1 416 ? -0.829 10.219 6.75 1 94.12 416 THR B C 1
ATOM 7577 O O . THR B 1 416 ? 0.213 10.852 6.574 1 94.12 416 THR B O 1
ATOM 7580 N N . ILE B 1 417 ? -1.93 10.547 6.246 1 94.31 417 ILE B N 1
ATOM 7581 C CA . ILE B 1 417 ? -2.154 11.812 5.555 1 94.31 417 ILE B CA 1
ATOM 7582 C C . ILE B 1 417 ? -3.223 12.617 6.289 1 94.31 417 ILE B C 1
ATOM 7584 O O . ILE B 1 417 ? -4.406 12.281 6.238 1 94.31 417 ILE B O 1
ATOM 7588 N N . GLU B 1 418 ? -2.797 13.648 6.883 1 95.06 418 GLU B N 1
ATOM 7589 C CA . GLU B 1 418 ? -3.699 14.414 7.742 1 95.06 418 GLU B CA 1
ATOM 7590 C C . GLU B 1 418 ? -3.779 15.867 7.305 1 95.06 418 GLU B C 1
ATOM 7592 O O . GLU B 1 418 ? -2.754 16.516 7.07 1 95.06 418 GLU B O 1
ATOM 7597 N N . GLN B 1 419 ? -5.031 16.328 7.285 1 94.25 419 GLN B N 1
ATOM 7598 C CA . GLN B 1 419 ? -5.238 17.75 7.066 1 94.25 419 GLN B CA 1
ATOM 7599 C C . GLN B 1 419 ? -5.234 18.516 8.383 1 94.25 419 GLN B C 1
ATOM 7601 O O . GLN B 1 419 ? -5.883 18.109 9.352 1 94.25 419 GLN B O 1
ATOM 7606 N N . ARG B 1 420 ? -4.449 19.531 8.367 1 92.94 420 ARG B N 1
ATOM 7607 C CA . ARG B 1 420 ? -4.379 20.391 9.547 1 92.94 420 ARG B CA 1
ATOM 7608 C C . ARG B 1 420 ? -4.648 21.844 9.188 1 92.94 420 ARG B C 1
ATOM 7610 O O . ARG B 1 420 ? -4.367 22.281 8.07 1 92.94 420 ARG B O 1
ATOM 7617 N N . LYS B 1 421 ? -5.207 22.5 10.195 1 92.44 421 LYS B N 1
ATOM 7618 C CA . LYS B 1 421 ? -5.43 23.922 10 1 92.44 421 LYS B CA 1
ATOM 7619 C C . LYS B 1 421 ? -4.109 24.672 9.852 1 92.44 421 LYS B C 1
ATOM 7621 O O . LYS B 1 421 ? -3.191 24.484 10.656 1 92.44 421 LYS B O 1
ATOM 7626 N N . ALA B 1 422 ? -4.07 25.484 8.797 1 91.19 422 ALA B N 1
ATOM 7627 C CA . ALA B 1 422 ? -2.832 26.203 8.531 1 91.19 422 ALA B CA 1
ATOM 7628 C C . ALA B 1 422 ? -2.783 27.516 9.32 1 91.19 422 ALA B C 1
ATOM 7630 O O . ALA B 1 422 ? -1.704 27.984 9.68 1 91.19 422 ALA B O 1
ATOM 7631 N N . TYR B 1 423 ? -3.895 28.156 9.5 1 91.62 423 TYR B N 1
ATOM 7632 C CA . TYR B 1 423 ? -3.992 29.484 10.102 1 91.62 423 TYR B CA 1
ATOM 7633 C C . TYR B 1 423 ? -5.152 29.547 11.094 1 91.62 423 TYR B C 1
ATOM 7635 O O . TYR B 1 423 ? -6.312 29.391 10.711 1 91.62 423 TYR B O 1
ATOM 7643 N N . GLU B 1 424 ? -4.727 29.75 12.469 1 89.88 424 GLU B N 1
ATOM 7644 C CA . GLU B 1 424 ? -5.738 29.766 13.523 1 89.88 424 GLU B CA 1
ATOM 7645 C C . GLU B 1 424 ? -5.969 31.188 14.039 1 89.88 424 GLU B C 1
ATOM 7647 O O . GLU B 1 424 ? -5.27 32.125 13.641 1 89.88 424 GLU B O 1
ATOM 7652 N N . VAL B 1 425 ? -6.938 31.312 14.891 1 91.25 425 VAL B N 1
ATOM 7653 C CA . VAL B 1 425 ? -7.355 32.594 15.43 1 91.25 425 VAL B CA 1
ATOM 7654 C C . VAL B 1 425 ? -6.219 33.219 16.234 1 91.25 425 VAL B C 1
ATOM 7656 O O . VAL B 1 425 ? -6.012 34.438 16.203 1 91.25 425 VAL B O 1
ATOM 7659 N N . ALA B 1 426 ? -5.523 32.406 16.922 1 88.38 426 ALA B N 1
ATOM 7660 C CA . ALA B 1 426 ? -4.402 32.906 17.719 1 88.38 426 ALA B CA 1
ATOM 7661 C C . ALA B 1 426 ? -3.352 33.562 16.812 1 88.38 426 ALA B C 1
ATOM 7663 O O . ALA B 1 426 ? -2.764 34.594 17.156 1 88.38 426 ALA B O 1
ATOM 7664 N N . GLY B 1 427 ? -3.123 32.969 15.672 1 89.38 427 GLY B N 1
ATOM 7665 C CA . GLY B 1 427 ? -2.209 33.531 14.703 1 89.38 427 GLY B CA 1
ATOM 7666 C C . GLY B 1 427 ? -2.719 34.844 14.102 1 89.38 427 GLY B C 1
ATOM 7667 O O . GLY B 1 427 ? -1.948 35.781 13.898 1 89.38 427 GLY B O 1
ATOM 7668 N N . LEU B 1 428 ? -3.943 34.875 13.906 1 92.81 428 LEU B N 1
ATOM 7669 C CA . LEU B 1 428 ? -4.566 36.094 13.383 1 92.81 428 LEU B CA 1
ATOM 7670 C C . LEU B 1 428 ? -4.441 37.25 14.367 1 92.81 428 LEU B C 1
ATOM 7672 O O . LEU B 1 428 ? -4.043 38.344 13.992 1 92.81 428 LEU B O 1
ATOM 7676 N N . LEU B 1 429 ? -4.738 37 15.617 1 91.31 429 LEU B N 1
ATOM 7677 C CA . LEU B 1 429 ? -4.656 38.031 16.656 1 91.31 429 LEU B CA 1
ATOM 7678 C C . LEU B 1 429 ? -3.217 38.5 16.844 1 91.31 429 LEU B C 1
ATOM 7680 O O . LEU B 1 429 ? -2.967 39.656 17.109 1 91.31 429 LEU B O 1
ATOM 7684 N N . GLY B 1 430 ? -2.326 37.562 16.703 1 90.12 430 GLY B N 1
ATOM 7685 C CA . GLY B 1 430 ? -0.917 37.906 16.766 1 90.12 430 GLY B CA 1
ATOM 7686 C C . GLY B 1 430 ? -0.463 38.781 15.625 1 90.12 430 GLY B C 1
ATOM 7687 O O . GLY B 1 430 ? 0.262 39.781 15.836 1 90.12 430 GLY B O 1
ATOM 7688 N N . ASP B 1 431 ? -0.918 38.5 14.5 1 93 431 ASP B N 1
ATOM 7689 C CA . ASP B 1 431 ? -0.559 39.281 13.328 1 93 431 ASP B CA 1
ATOM 7690 C C . ASP B 1 431 ? -1.172 40.688 13.406 1 93 431 ASP B C 1
ATOM 7692 O O . ASP B 1 431 ? -0.502 41.688 13.125 1 93 431 ASP B O 1
ATOM 7696 N N . ILE B 1 432 ? -2.369 40.781 13.773 1 92.12 432 ILE B N 1
ATOM 7697 C CA . ILE B 1 432 ? -3.039 42.094 13.891 1 92.12 432 ILE B CA 1
ATOM 7698 C C . ILE B 1 432 ? -2.377 42.906 14.992 1 92.12 432 ILE B C 1
ATOM 7700 O O . ILE B 1 432 ? -2.123 44.094 14.812 1 92.12 432 ILE B O 1
ATOM 7704 N N . GLY B 1 433 ? -2.125 42.281 16.094 1 90.44 433 GLY B N 1
ATOM 7705 C CA . GLY B 1 433 ? -1.44 42.969 17.188 1 90.44 433 GLY B CA 1
ATOM 7706 C C . GLY B 1 433 ? -0.061 43.469 16.797 1 90.44 433 GLY B C 1
ATOM 7707 O O . GLY B 1 433 ? 0.321 44.594 17.156 1 90.44 433 GLY B O 1
ATOM 7708 N N . GLY B 1 434 ? 0.676 42.625 16.141 1 89.69 434 GLY B N 1
ATOM 7709 C CA . GLY B 1 434 ? 1.987 43.031 15.656 1 89.69 434 GLY B CA 1
ATOM 7710 C C . GLY B 1 434 ? 1.93 44.188 14.68 1 89.69 434 GLY B C 1
ATOM 7711 O O . GLY B 1 434 ? 2.75 45.094 14.742 1 89.69 434 GLY B O 1
ATOM 7712 N N . GLN B 1 435 ? 0.99 44.188 13.867 1 91.44 435 GLN B N 1
ATOM 7713 C CA . GLN B 1 435 ? 0.841 45.25 12.891 1 91.44 435 GLN B CA 1
ATOM 7714 C C . GLN B 1 435 ? 0.362 46.531 13.562 1 91.44 435 GLN B C 1
ATOM 7716 O O . GLN B 1 435 ? 0.812 47.625 13.211 1 91.44 435 GLN B O 1
ATOM 7721 N N . MET B 1 436 ? -0.606 46.438 14.477 1 91.12 436 MET B N 1
ATOM 7722 C CA . MET B 1 436 ? -1.055 47.594 15.219 1 91.12 436 MET B CA 1
ATOM 7723 C C . MET B 1 436 ? 0.098 48.219 15.992 1 91.12 436 MET B C 1
ATOM 7725 O O . MET B 1 436 ? 0.232 49.469 16.031 1 91.12 436 MET B O 1
ATOM 7729 N N . GLY B 1 437 ? 0.952 47.406 16.547 1 86 437 GLY B N 1
ATOM 7730 C CA . GLY B 1 437 ? 2.133 47.875 17.25 1 86 437 GLY B CA 1
ATOM 7731 C C . GLY B 1 437 ? 3.15 48.531 16.328 1 86 437 GLY B C 1
ATOM 7732 O O . GLY B 1 437 ? 3.744 49.562 16.672 1 86 437 GLY B O 1
ATOM 7733 N N . LEU B 1 438 ? 3.301 48 15.188 1 86.5 438 LEU B N 1
ATOM 7734 C CA . LEU B 1 438 ? 4.301 48.5 14.242 1 86.5 438 LEU B CA 1
ATOM 7735 C C . LEU B 1 438 ? 3.869 49.812 13.625 1 86.5 438 LEU B C 1
ATOM 7737 O O . LEU B 1 438 ? 4.676 50.75 13.508 1 86.5 438 LEU B O 1
ATOM 7741 N N . PHE B 1 439 ? 2.559 50.062 13.367 1 89.81 439 PHE B N 1
ATOM 7742 C CA . PHE B 1 439 ? 2.141 51.219 12.586 1 89.81 439 PHE B CA 1
ATOM 7743 C C . PHE B 1 439 ? 1.669 52.344 13.492 1 89.81 439 PHE B C 1
ATOM 7745 O O . PHE B 1 439 ? 1.963 53.5 13.242 1 89.81 439 PHE B O 1
ATOM 7752 N N . ILE B 1 440 ? 0.898 52.031 14.586 1 85.94 440 ILE B N 1
ATOM 7753 C CA . ILE B 1 440 ? 0.316 53.125 15.352 1 85.94 440 ILE B CA 1
ATOM 7754 C C . ILE B 1 440 ? 0.627 52.938 16.844 1 85.94 440 ILE B C 1
ATOM 7756 O O . ILE B 1 440 ? 0.328 53.812 17.656 1 85.94 440 ILE B O 1
ATOM 7760 N N . GLY B 1 441 ? 1.243 51.875 17.188 1 86.12 441 GLY B N 1
ATOM 7761 C CA . GLY B 1 441 ? 1.584 51.656 18.578 1 86.12 441 GLY B CA 1
ATOM 7762 C C . GLY B 1 441 ? 0.369 51.562 19.484 1 86.12 441 GLY B C 1
ATOM 7763 O O . GLY B 1 441 ? 0.404 52.062 20.625 1 86.12 441 GLY B O 1
ATOM 7764 N N . ALA B 1 442 ? -0.744 51.156 18.938 1 86.81 442 ALA B N 1
ATOM 7765 C CA . ALA B 1 442 ? -2.002 51.125 19.672 1 86.81 442 ALA B CA 1
ATOM 7766 C C . ALA B 1 442 ? -2.328 49.719 20.141 1 86.81 442 ALA B C 1
ATOM 7768 O O . ALA B 1 442 ? -1.912 48.75 19.516 1 86.81 442 ALA B O 1
ATOM 7769 N N . SER B 1 443 ? -2.916 49.5 21.312 1 88.88 443 SER B N 1
ATOM 7770 C CA . SER B 1 443 ? -3.459 48.281 21.844 1 88.88 443 SER B CA 1
ATOM 7771 C C . SER B 1 443 ? -4.977 48.344 21.969 1 88.88 443 SER B C 1
ATOM 7773 O O . SER B 1 443 ? -5.586 49.344 21.641 1 88.88 443 SER B O 1
ATOM 7775 N N . ILE B 1 444 ? -5.566 47.25 22.344 1 87.31 444 ILE B N 1
ATOM 7776 C CA . ILE B 1 444 ? -7.008 47.219 22.562 1 87.31 444 ILE B CA 1
ATOM 7777 C C . ILE B 1 444 ? -7.375 48.219 23.672 1 87.31 444 ILE B C 1
ATOM 7779 O O . ILE B 1 444 ? -8.438 48.844 23.625 1 87.31 444 ILE B O 1
ATOM 7783 N N . LEU B 1 445 ? -6.492 48.406 24.609 1 87.19 445 LEU B N 1
ATOM 7784 C CA . LEU B 1 445 ? -6.738 49.344 25.703 1 87.19 445 LEU B CA 1
ATOM 7785 C C . LEU B 1 445 ? -6.676 50.781 25.203 1 87.19 445 LEU B C 1
ATOM 7787 O O . LEU B 1 445 ? -7.395 51.656 25.703 1 87.19 445 LEU B O 1
ATOM 7791 N N . THR B 1 446 ? -5.836 51.031 24.25 1 87.06 446 THR B N 1
ATOM 7792 C CA . THR B 1 446 ? -5.773 52.344 23.641 1 87.06 446 THR B CA 1
ATOM 7793 C C . THR B 1 446 ? -7.09 52.688 22.953 1 87.06 446 THR B C 1
ATOM 7795 O O . THR B 1 446 ? -7.566 53.812 23.016 1 87.06 446 THR B O 1
ATOM 7798 N N . ILE B 1 447 ? -7.59 51.688 22.344 1 85.12 447 ILE B N 1
ATOM 7799 C CA . ILE B 1 447 ? -8.859 51.875 21.672 1 85.12 447 ILE B CA 1
ATOM 7800 C C . ILE B 1 447 ? -9.961 52.156 22.688 1 85.12 447 ILE B C 1
ATOM 7802 O O . ILE B 1 447 ? -10.82 53.031 22.453 1 85.12 447 ILE B O 1
ATOM 7806 N N . LEU B 1 448 ? -9.914 51.531 23.766 1 86.94 448 LEU B N 1
ATOM 7807 C CA . LEU B 1 448 ? -10.891 51.781 24.828 1 86.94 448 LEU B CA 1
ATOM 7808 C C . LEU B 1 448 ? -10.727 53.156 25.422 1 86.94 448 LEU B C 1
ATOM 7810 O O . LEU B 1 448 ? -11.711 53.812 25.797 1 86.94 448 LEU B O 1
ATOM 7814 N N . GLU B 1 449 ? -9.484 53.688 25.5 1 84.88 449 GLU B N 1
ATOM 7815 C CA . GLU B 1 449 ? -9.219 55.031 25.938 1 84.88 449 GLU B CA 1
ATOM 7816 C C . GLU B 1 449 ? -9.891 56.062 25.016 1 84.88 449 GLU B C 1
ATOM 7818 O O . GLU B 1 449 ? -10.453 57.062 25.484 1 84.88 449 GLU B O 1
ATOM 7823 N N . LEU B 1 450 ? -9.82 55.781 23.812 1 84.38 450 LEU B N 1
ATOM 7824 C CA . LEU B 1 450 ? -10.43 56.656 22.828 1 84.38 450 LEU B CA 1
ATOM 7825 C C . LEU B 1 450 ? -11.953 56.656 22.969 1 84.38 450 LEU B C 1
ATOM 7827 O O . LEU B 1 450 ? -12.594 57.719 22.906 1 84.38 450 LEU B O 1
ATOM 7831 N N . PHE B 1 451 ? -12.5 55.531 23.203 1 87.06 451 PHE B N 1
ATOM 7832 C CA . PHE B 1 451 ? -13.945 55.438 23.375 1 87.06 451 PHE B CA 1
ATOM 7833 C C . PHE B 1 451 ? -14.383 56.125 24.656 1 87.06 451 PHE B C 1
ATOM 7835 O O . PHE B 1 451 ? -15.453 56.719 24.719 1 87.06 451 PHE B O 1
ATOM 7842 N N . ASP B 1 452 ? -13.539 55.938 25.641 1 84.12 452 ASP B N 1
ATOM 7843 C CA . ASP B 1 452 ? -13.828 56.594 26.922 1 84.12 452 ASP B CA 1
ATOM 7844 C C . ASP B 1 452 ? -13.844 58.094 26.766 1 84.12 452 ASP B C 1
ATOM 7846 O O . ASP B 1 452 ? -14.727 58.781 27.297 1 84.12 452 ASP B O 1
ATOM 7850 N N . TYR B 1 453 ? -12.828 58.656 26.047 1 84.06 453 TYR B N 1
ATOM 7851 C CA . TYR B 1 453 ? -12.766 60.125 25.828 1 84.06 453 TYR B CA 1
ATOM 7852 C C . TYR B 1 453 ? -13.945 60.594 24.984 1 84.06 453 TYR B C 1
ATOM 7854 O O . TYR B 1 453 ? -14.555 61.625 25.297 1 84.06 453 TYR B O 1
ATOM 7862 N N . LEU B 1 454 ? -14.305 59.844 23.969 1 86.06 454 LEU B N 1
ATOM 7863 C CA . LEU B 1 454 ? -15.43 60.188 23.109 1 86.06 454 LEU B CA 1
ATOM 7864 C C . LEU B 1 454 ? -16.734 60.156 23.906 1 86.06 454 LEU B C 1
ATOM 7866 O O . LEU B 1 454 ? -17.625 61 23.672 1 86.06 454 LEU B O 1
ATOM 7870 N N . TYR B 1 455 ? -16.828 59.188 24.75 1 85.25 455 TYR B N 1
ATOM 7871 C CA . TYR B 1 455 ? -18.016 59.094 25.594 1 85.25 455 TYR B CA 1
ATOM 7872 C C . TYR B 1 455 ? -18.125 60.312 26.5 1 85.25 455 TYR B C 1
ATOM 7874 O O . TYR B 1 455 ? -19.219 60.844 26.688 1 85.25 455 TYR B O 1
ATOM 7882 N N . GLU B 1 456 ? -16.969 60.844 27.062 1 83.19 456 GLU B N 1
ATOM 7883 C CA . GLU B 1 456 ? -16.969 62 27.938 1 83.19 456 GLU B CA 1
ATOM 7884 C C . GLU B 1 456 ? -17.312 63.281 27.172 1 83.19 456 GLU B C 1
ATOM 7886 O O . GLU B 1 456 ? -18.031 64.125 27.672 1 83.19 456 GLU B O 1
ATOM 7891 N N . VAL B 1 457 ? -16.891 63.344 25.953 1 84.38 457 VAL B N 1
ATOM 7892 C CA . VAL B 1 457 ? -17.172 64.5 25.125 1 84.38 457 VAL B CA 1
ATOM 7893 C C . VAL B 1 457 ? -18.641 64.5 24.719 1 84.38 457 VAL B C 1
ATOM 7895 O O . VAL B 1 457 ? -19.281 65.562 24.734 1 84.38 457 VAL B O 1
ATOM 7898 N N . MET B 1 458 ? -19.125 63.375 24.422 1 86.06 458 MET B N 1
ATOM 7899 C CA . MET B 1 458 ? -20.531 63.281 24.016 1 86.06 458 MET B CA 1
ATOM 7900 C C . MET B 1 458 ? -21.453 63.562 25.203 1 86.06 458 MET B C 1
ATOM 7902 O O . MET B 1 458 ? -22.5 64.188 25.031 1 86.06 458 MET B O 1
ATOM 7906 N N . LYS B 1 459 ? -21.094 63.031 26.281 1 83.44 459 LYS B N 1
ATOM 7907 C CA . LYS B 1 459 ? -21.875 63.281 27.5 1 83.44 459 LYS B CA 1
ATOM 7908 C C . LYS B 1 459 ? -21.906 64.75 27.828 1 83.44 459 LYS B C 1
ATOM 7910 O O . LYS B 1 459 ? -22.953 65.312 28.188 1 83.44 459 LYS B O 1
ATOM 7915 N N . TYR B 1 460 ? -20.734 65.438 27.672 1 82.5 460 TYR B N 1
ATOM 7916 C CA . TYR B 1 460 ? -20.656 66.875 27.938 1 82.5 460 TYR B CA 1
ATOM 7917 C C . TYR B 1 460 ? -21.484 67.688 26.938 1 82.5 460 TYR B C 1
ATOM 7919 O O . TYR B 1 460 ? -22.188 68.625 27.312 1 82.5 460 TYR B O 1
ATOM 7927 N N . ARG B 1 461 ? -21.5 67.25 25.719 1 83.38 461 ARG B N 1
ATOM 7928 C CA . ARG B 1 461 ? -22.234 67.938 24.672 1 83.38 461 ARG B CA 1
ATOM 7929 C C . ARG B 1 461 ? -23.734 67.75 24.828 1 83.38 461 ARG B C 1
ATOM 7931 O O . ARG B 1 461 ? -24.531 68.688 24.609 1 83.38 461 ARG B O 1
ATOM 7938 N N . LEU B 1 462 ? -24.031 66.625 25.234 1 81.62 462 LEU B N 1
ATOM 7939 C CA . LEU B 1 462 ? -25.453 66.312 25.406 1 81.62 462 LEU B CA 1
ATOM 7940 C C . LEU B 1 462 ? -26 67 26.656 1 81.62 462 LEU B C 1
ATOM 7942 O O . LEU B 1 462 ? -27.156 67.438 26.688 1 81.62 462 LEU B O 1
ATOM 7946 N N . CYS B 1 463 ? -25.25 67.062 27.719 1 72.56 463 CYS B N 1
ATOM 7947 C CA . CYS B 1 463 ? -25.688 67.688 28.953 1 72.56 463 CYS B CA 1
ATOM 7948 C C . CYS B 1 463 ? -25.75 69.188 28.781 1 72.56 463 CYS B C 1
ATOM 7950 O O . CYS B 1 463 ? -26.625 69.875 29.359 1 72.56 463 CYS B O 1
ATOM 7952 N N . ARG B 1 464 ? -24.953 69.75 28.016 1 66.06 464 ARG B N 1
ATOM 7953 C CA . ARG B 1 464 ? -25 71.188 27.75 1 66.06 464 ARG B CA 1
ATOM 7954 C C . ARG B 1 464 ? -26.219 71.562 26.891 1 66.06 464 ARG B C 1
ATOM 7956 O O . ARG B 1 464 ? -26.844 72.562 27.078 1 66.06 464 ARG B O 1
ATOM 7963 N N . CYS B 1 465 ? -26.469 70.688 26.016 1 63.22 465 CYS B N 1
ATOM 7964 C CA . CYS B 1 465 ? -27.656 70.938 25.188 1 63.22 465 CYS B CA 1
ATOM 7965 C C . CYS B 1 465 ? -28.938 70.75 26 1 63.22 465 CYS B C 1
ATOM 7967 O O . CYS B 1 465 ? -29.922 71.438 25.719 1 63.22 465 CYS B O 1
ATOM 7969 N N . SER B 1 466 ? -28.922 70 27 1 61.72 466 SER B N 1
ATOM 7970 C CA . SER B 1 466 ? -30.109 69.875 27.844 1 61.72 466 SER B CA 1
ATOM 7971 C C . SER B 1 466 ? -30.234 71.062 28.828 1 61.72 466 SER B C 1
ATOM 7973 O O . SER B 1 466 ? -31.344 71.438 29.219 1 61.72 466 SER B O 1
ATOM 7975 N N . ASP B 1 467 ? -29.156 71.688 29.266 1 57.38 467 ASP B N 1
ATOM 7976 C CA . ASP B 1 467 ? -29.25 72.812 30.172 1 57.38 467 ASP B CA 1
ATOM 7977 C C . ASP B 1 467 ? -29.641 74.062 29.422 1 57.38 467 ASP B C 1
ATOM 7979 O O . ASP B 1 467 ? -30.234 75 30.016 1 57.38 467 ASP B O 1
ATOM 7983 N N . LYS B 1 468 ? -29.359 74.25 28.156 1 56.47 468 LYS B N 1
ATOM 7984 C CA . LYS B 1 468 ? -29.828 75.438 27.438 1 56.47 468 LYS B CA 1
ATOM 7985 C C . LYS B 1 468 ? -31.344 75.375 27.219 1 56.47 468 LYS B C 1
ATOM 7987 O O . LYS B 1 468 ? -31.984 76.438 27.031 1 56.47 468 LYS B O 1
ATOM 7992 N N . LYS B 1 469 ? -31.891 74.312 27.219 1 54.91 469 LYS B N 1
ATOM 7993 C CA . LYS B 1 469 ? -33.344 74.312 27 1 54.91 469 LYS B CA 1
ATOM 7994 C C . LYS B 1 469 ? -34.094 74.75 28.234 1 54.91 469 LYS B C 1
ATOM 7996 O O . LYS B 1 469 ? -35.156 75.375 28.125 1 54.91 469 LYS B O 1
ATOM 8001 N N . HIS B 1 470 ? -33.531 74.625 29.328 1 52.19 470 HIS B N 1
ATOM 8002 C CA . HIS B 1 470 ? -34.312 75.062 30.484 1 52.19 470 HIS B CA 1
ATOM 8003 C C . HIS B 1 470 ? -34.219 76.562 30.703 1 52.19 470 HIS B C 1
ATOM 8005 O O . HIS B 1 470 ? -35.031 77.125 31.453 1 52.19 470 HIS B O 1
ATOM 8011 N N . HIS B 1 471 ? -33.219 77.25 30.203 1 48 471 HIS B N 1
ATOM 8012 C CA . HIS B 1 471 ? -33.188 78.625 30.562 1 48 471 HIS B CA 1
ATOM 8013 C C . HIS B 1 471 ? -34.125 79.438 29.656 1 48 471 HIS B C 1
ATOM 8015 O O . HIS B 1 471 ? -34.375 80.625 29.906 1 48 471 HIS B O 1
ATOM 8021 N N . ASN B 1 472 ? -34.406 79.062 28.406 1 44.59 472 ASN B N 1
ATOM 8022 C CA . ASN B 1 472 ? -35.219 79.938 27.578 1 44.59 472 ASN B CA 1
ATOM 8023 C C . ASN B 1 472 ? -36.656 79.938 28 1 44.59 472 ASN B C 1
ATOM 8025 O O . ASN B 1 472 ? -37.5 80.625 27.391 1 44.59 472 ASN B O 1
ATOM 8029 N N . ASN B 1 473 ? -37.125 79 28.797 1 42.47 473 ASN B N 1
ATOM 8030 C CA . ASN B 1 473 ? -38.562 79 28.906 1 42.47 473 ASN B CA 1
ATOM 8031 C C . ASN B 1 473 ? -39.062 80.062 29.875 1 42.47 473 ASN B C 1
ATOM 8033 O O . ASN B 1 473 ? -40.25 80.188 30.188 1 42.47 473 ASN B O 1
ATOM 8037 N N . ASN B 1 474 ? -38.156 80.75 30.75 1 39.31 474 ASN B N 1
ATOM 8038 C CA . ASN B 1 474 ? -38.906 81.5 31.75 1 39.31 474 ASN B CA 1
ATOM 8039 C C . ASN B 1 474 ? -39.375 82.812 31.203 1 39.31 474 ASN B C 1
ATOM 8041 O O . ASN B 1 474 ? -39.969 83.625 31.938 1 39.31 474 ASN B O 1
ATOM 8045 N N . ASN B 1 475 ? -38.781 83.438 30.141 1 36.22 475 ASN B N 1
ATOM 8046 C CA . ASN B 1 475 ? -39.094 84.875 30.094 1 36.22 475 ASN B CA 1
ATOM 8047 C C . ASN B 1 475 ? -40.5 85.062 29.5 1 36.22 475 ASN B C 1
ATOM 8049 O O . ASN B 1 475 ? -40.875 86.25 29.234 1 36.22 475 ASN B O 1
ATOM 8053 N N . THR B 1 476 ? -41.094 84.188 28.734 1 37.59 476 THR B N 1
ATOM 8054 C CA . THR B 1 476 ? -42.062 84.688 27.766 1 37.59 476 THR B CA 1
ATOM 8055 C C . THR B 1 476 ? -43.406 85 28.422 1 37.59 476 THR B C 1
ATOM 8057 O O . THR B 1 476 ? -44.438 85.062 27.75 1 37.59 476 THR B O 1
ATOM 8060 N N . ASP B 1 477 ? -43.531 85.375 29.766 1 33.38 477 ASP B N 1
ATOM 8061 C CA . ASP B 1 477 ? -44.938 85.438 30.156 1 33.38 477 ASP B CA 1
ATOM 8062 C C . ASP B 1 477 ? -45.656 86.625 29.531 1 33.38 477 ASP B C 1
ATOM 8064 O O . ASP B 1 477 ? -46.781 87 29.953 1 33.38 477 ASP B O 1
ATOM 8068 N N . HIS B 1 478 ? -45 87.688 28.859 1 33.94 478 HIS B N 1
ATOM 8069 C CA . HIS B 1 478 ? -45.906 88.75 28.625 1 33.94 478 HIS B CA 1
ATOM 8070 C C . HIS B 1 478 ? -47.031 88.375 27.656 1 33.94 478 HIS B C 1
ATOM 8072 O O . HIS B 1 478 ? -46.781 87.688 26.656 1 33.94 478 HIS B O 1
ATOM 8078 N N . GLY B 1 479 ? -48.406 88.438 28.016 1 30.94 479 GLY B N 1
ATOM 8079 C CA . GLY B 1 479 ? -49.719 88 27.578 1 30.94 479 GLY B CA 1
ATOM 8080 C C . GLY B 1 479 ? -50.156 88.625 26.266 1 30.94 479 GLY B C 1
ATOM 8081 O O . GLY B 1 479 ? -51.312 88.5 25.891 1 30.94 479 GLY B O 1
ATOM 8082 N N . THR B 1 480 ? -49.312 89.438 25.469 1 32.81 480 THR B N 1
ATOM 8083 C CA . THR B 1 480 ? -50.125 90.188 24.5 1 32.81 480 THR B CA 1
ATOM 8084 C C . THR B 1 480 ? -51.031 89.25 23.719 1 32.81 480 THR B C 1
ATOM 8086 O O . THR B 1 480 ? -50.594 88.188 23.266 1 32.81 480 THR B O 1
ATOM 8089 N N . VAL B 1 481 ? -52.438 89.312 23.875 1 31.19 481 VAL B N 1
ATOM 8090 C CA . VAL B 1 481 ? -53.594 88.625 23.375 1 31.19 481 VAL B CA 1
ATOM 8091 C C . VAL B 1 481 ? -53.656 88.75 21.859 1 31.19 481 VAL B C 1
ATOM 8093 O O . VAL B 1 481 ? -54.281 89.688 21.312 1 31.19 481 VAL B O 1
ATOM 8096 N N . LEU B 1 482 ? -52.531 88.938 21.125 1 27.39 482 LEU B N 1
ATOM 8097 C CA . LEU B 1 482 ? -52.812 89.25 19.734 1 27.39 482 LEU B CA 1
ATOM 8098 C C . LEU B 1 482 ? -53.75 88.25 19.094 1 27.39 482 LEU B C 1
ATOM 8100 O O . LEU B 1 482 ? -53.656 87.062 19.406 1 27.39 482 LEU B O 1
ATOM 8104 N N . GLY B 1 483 ? -54.969 88.75 18.625 1 27.44 483 GLY B N 1
ATOM 8105 C CA . GLY B 1 483 ? -56.094 88.125 17.938 1 27.44 483 GLY B CA 1
ATOM 8106 C C . GLY B 1 483 ? -55.688 87.25 16.781 1 27.44 483 GLY B C 1
ATOM 8107 O O . GLY B 1 483 ? -54.688 87.5 16.109 1 27.44 483 GLY B O 1
ATOM 8108 N N . LEU B 1 484 ? -56.062 86 16.766 1 25.23 484 LEU B N 1
ATOM 8109 C CA . LEU B 1 484 ? -55.688 84.688 16.141 1 25.23 484 LEU B CA 1
ATOM 8110 C C . LEU B 1 484 ? -55.969 84.75 14.641 1 25.23 484 LEU B C 1
ATOM 8112 O O . LEU B 1 484 ? -55.938 83.688 13.977 1 25.23 484 LEU B O 1
ATOM 8116 N N . ASP B 1 485 ? -56.438 86 14.203 1 22.7 485 ASP B N 1
ATOM 8117 C CA . ASP B 1 485 ? -57.156 85.688 12.961 1 22.7 485 ASP B CA 1
ATOM 8118 C C . ASP B 1 485 ? -56.25 84.875 12.039 1 22.7 485 ASP B C 1
ATOM 8120 O O . ASP B 1 485 ? -56.656 83.75 11.625 1 22.7 485 ASP B O 1
ATOM 8124 N N . ASP B 1 486 ? -55.906 85.5 10.922 1 25.05 486 ASP B N 1
ATOM 8125 C CA . ASP B 1 486 ? -56.031 85.062 9.547 1 25.05 486 ASP B CA 1
ATOM 8126 C C . ASP B 1 486 ? -54.812 84.188 9.141 1 25.05 486 ASP B C 1
ATOM 8128 O O . ASP B 1 486 ? -53.781 84.75 8.766 1 25.05 486 ASP B O 1
ATOM 8132 N N . VAL B 1 487 ? -54.469 83.312 9.883 1 23.3 487 VAL B N 1
ATOM 8133 C CA . VAL B 1 487 ? -53.219 82.562 9.641 1 23.3 487 VAL B CA 1
ATOM 8134 C C . VAL B 1 487 ? -53.25 81.938 8.242 1 23.3 487 VAL B C 1
ATOM 8136 O O . VAL B 1 487 ? -53.875 80.938 8.008 1 23.3 487 VAL B O 1
ATOM 8139 N N . LYS B 1 488 ? -53.781 82.75 7.285 1 24.02 488 LYS B N 1
ATOM 8140 C CA . LYS B 1 488 ? -54.062 81.875 6.113 1 24.02 488 LYS B CA 1
ATOM 8141 C C . LYS B 1 488 ? -52.781 81.25 5.613 1 24.02 488 LYS B C 1
ATOM 8143 O O . LYS B 1 488 ? -51.938 81.875 4.977 1 24.02 488 LYS B O 1
ATOM 8148 N N . CYS B 1 489 ? -52.062 80.562 6.516 1 19.84 489 CYS B N 1
ATOM 8149 C CA . CYS B 1 489 ? -50.781 79.938 6.16 1 19.84 489 CYS B CA 1
ATOM 8150 C C . CYS B 1 489 ? -50.969 79.062 4.961 1 19.84 489 CYS B C 1
ATOM 8152 O O . CYS B 1 489 ? -51.75 78.062 5.004 1 19.84 489 CYS B O 1
ATOM 8154 N N . HIS B 1 490 ? -50.938 79.688 3.801 1 20.97 490 HIS B N 1
ATOM 8155 C CA . HIS B 1 490 ? -51.031 78.938 2.543 1 20.97 490 HIS B CA 1
ATOM 8156 C C . HIS B 1 490 ? -50.156 77.688 2.576 1 20.97 490 HIS B C 1
ATOM 8158 O O . HIS B 1 490 ? -48.938 77.812 2.689 1 20.97 490 HIS B O 1
ATOM 8164 N N . VAL B 1 491 ? -50.594 76.688 3.281 1 22.25 491 VAL B N 1
ATOM 8165 C CA . VAL B 1 491 ? -50.25 75.312 3.465 1 22.25 491 VAL B CA 1
ATOM 8166 C C . VAL B 1 491 ? -50 74.625 2.107 1 22.25 491 VAL B C 1
ATOM 8168 O O . VAL B 1 491 ? -50.875 73.938 1.584 1 22.25 491 VAL B O 1
ATOM 8171 N N . ASN B 1 492 ? -49.562 75.5 1.089 1 19.33 492 ASN B N 1
ATOM 8172 C CA . ASN B 1 492 ? -49.719 74.75 -0.134 1 19.33 492 ASN B CA 1
ATOM 8173 C C . ASN B 1 492 ? -49.156 73.312 0.024 1 19.33 492 ASN B C 1
ATOM 8175 O O . ASN B 1 492 ? -48.344 73.062 0.92 1 19.33 492 ASN B O 1
ATOM 8179 N N . GLU B 1 493 ? -49.25 72.5 -1.08 1 20.92 493 GLU B N 1
ATOM 8180 C CA . GLU B 1 493 ? -49.562 71.188 -1.587 1 20.92 493 GLU B CA 1
ATOM 8181 C C . GLU B 1 493 ? -48.344 70.25 -1.478 1 20.92 493 GLU B C 1
ATOM 8183 O O . GLU B 1 493 ? -48.406 69.125 -1.969 1 20.92 493 GLU B O 1
ATOM 8188 N N . PHE B 1 494 ? -47.219 70.75 -0.891 1 21.3 494 PHE B N 1
ATOM 8189 C CA . PHE B 1 494 ? -46.125 69.875 -1.383 1 21.3 494 PHE B CA 1
ATOM 8190 C C . PHE B 1 494 ? -46.281 68.438 -0.877 1 21.3 494 PHE B C 1
ATOM 8192 O O . PHE B 1 494 ? -45.812 68.125 0.198 1 21.3 494 PHE B O 1
ATOM 8199 N N . VAL B 1 495 ? -47.594 68 -0.711 1 19.67 495 VAL B N 1
ATOM 8200 C CA . VAL B 1 495 ? -47.938 66.688 -0.044 1 19.67 495 VAL B CA 1
ATOM 8201 C C . VAL B 1 495 ? -47 65.625 -0.554 1 19.67 495 VAL B C 1
ATOM 8203 O O . VAL B 1 495 ? -46.5 64.812 0.233 1 19.67 495 VAL B O 1
ATOM 8206 N N . SER B 1 496 ? -47.188 65.375 -1.766 1 19.05 496 SER B N 1
ATOM 8207 C CA . SER B 1 496 ? -47.594 63.969 -2.01 1 19.05 496 SER B CA 1
ATOM 8208 C C . SER B 1 496 ? -46.438 63.031 -1.791 1 19.05 496 SER B C 1
ATOM 8210 O O . SER B 1 496 ? -46.625 61.906 -1.269 1 19.05 496 SER B O 1
ATOM 8212 N N . SER B 1 497 ? -45.312 63.281 -2.424 1 20.81 497 SER B N 1
ATOM 8213 C CA . SER B 1 497 ? -44.906 62.156 -3.256 1 20.81 497 SER B CA 1
ATOM 8214 C C . SER B 1 497 ? -44.094 61.156 -2.457 1 20.81 497 SER B C 1
ATOM 8216 O O . SER B 1 497 ? -43.344 60.344 -3.029 1 20.81 497 SER B O 1
ATOM 8218 N N . SER B 1 498 ? -44 61.344 -1.171 1 20.19 498 SER B N 1
ATOM 8219 C CA . SER B 1 498 ? -42.938 60.531 -0.555 1 20.19 498 SER B CA 1
ATOM 8220 C C . SER B 1 498 ? -43.281 59.062 -0.615 1 20.19 498 SER B C 1
ATOM 8222 O O . SER B 1 498 ? -42.719 58.25 0.138 1 20.19 498 SER B O 1
ATOM 8224 N N . GLU B 1 499 ? -44.469 58.781 -1.221 1 19.42 499 GLU B N 1
ATOM 8225 C CA . GLU B 1 499 ? -44.875 57.438 -0.819 1 19.42 499 GLU B CA 1
ATOM 8226 C C . GLU B 1 499 ? -43.719 56.438 -0.893 1 19.42 499 GLU B C 1
ATOM 8228 O O . GLU B 1 499 ? -43.75 55.406 -0.208 1 19.42 499 GLU B O 1
ATOM 8233 N N . GLN B 1 500 ? -42.906 56.719 -1.93 1 19.92 500 GLN B N 1
ATOM 8234 C CA . GLN B 1 500 ? -42.594 55.438 -2.504 1 19.92 500 GLN B CA 1
ATOM 8235 C C . GLN B 1 500 ? -41.75 54.594 -1.546 1 19.92 500 GLN B C 1
ATOM 8237 O O . GLN B 1 500 ? -40.594 54.938 -1.292 1 19.92 500 GLN B O 1
ATOM 8242 N N . ILE B 1 501 ? -42.406 54.062 -0.55 1 20.16 501 ILE B N 1
ATOM 8243 C CA . ILE B 1 501 ? -42.156 53.125 0.546 1 20.16 501 ILE B CA 1
ATOM 8244 C C . ILE B 1 501 ? -41.062 52.125 0.15 1 20.16 501 ILE B C 1
ATOM 8246 O O . ILE B 1 501 ? -40.719 52 -1.032 1 20.16 501 ILE B O 1
ATOM 8250 N N . TRP B 1 502 ? -41.094 51.094 0.764 1 19.39 502 TRP B N 1
ATOM 8251 C CA . TRP B 1 502 ? -40.531 49.969 1.464 1 19.39 502 TRP B CA 1
ATOM 8252 C C . TRP B 1 502 ? -40.094 48.875 0.478 1 19.39 502 TRP B C 1
ATOM 8254 O O . TRP B 1 502 ? -39.219 48.062 0.772 1 19.39 502 TRP B O 1
ATOM 8264 N N . ARG B 1 503 ? -41.156 48.719 -0.416 1 19.23 503 ARG B N 1
ATOM 8265 C CA . ARG B 1 503 ? -41.406 47.312 -0.686 1 19.23 503 ARG B CA 1
ATOM 8266 C C . ARG B 1 503 ? -40.125 46.625 -1.159 1 19.23 503 ARG B C 1
ATOM 8268 O O . ARG B 1 503 ? -39.969 45.406 -1.053 1 19.23 503 ARG B O 1
ATOM 8275 N N . ASN B 1 504 ? -39.375 47.406 -1.969 1 17.78 504 ASN B N 1
ATOM 8276 C CA . ASN B 1 504 ? -39.031 46.531 -3.109 1 17.78 504 ASN B CA 1
ATOM 8277 C C . ASN B 1 504 ? -38.031 45.469 -2.74 1 17.78 504 ASN B C 1
ATOM 8279 O O . ASN B 1 504 ? -36.906 45.469 -3.211 1 17.78 504 ASN B O 1
ATOM 8283 N N . VAL B 1 505 ? -37.625 45.344 -1.452 1 19.31 505 VAL B N 1
ATOM 8284 C CA . VAL B 1 505 ? -36.531 44.438 -1.283 1 19.31 505 VAL B CA 1
ATOM 8285 C C . VAL B 1 505 ? -36.844 43.094 -1.964 1 19.31 505 VAL B C 1
ATOM 8287 O O . VAL B 1 505 ? -35.938 42.312 -2.264 1 19.31 505 VAL B O 1
ATOM 8290 N N . ALA B 1 506 ? -38.188 42.625 -1.723 1 19.02 506 ALA B N 1
ATOM 8291 C CA . ALA B 1 506 ? -38.375 41.188 -1.637 1 19.02 506 ALA B CA 1
ATOM 8292 C C . ALA B 1 506 ? -37.969 40.5 -2.947 1 19.02 506 ALA B C 1
ATOM 8294 O O . ALA B 1 506 ? -37.875 39.281 -3.004 1 19.02 506 ALA B O 1
ATOM 8295 N N . SER B 1 507 ? -38.188 41.062 -4.129 1 17.44 507 SER B N 1
ATOM 8296 C CA . SER B 1 507 ? -38.875 40.188 -5.059 1 17.44 507 SER B CA 1
ATOM 8297 C C . SER B 1 507 ? -38.094 38.875 -5.254 1 17.44 507 SER B C 1
ATOM 8299 O O . SER B 1 507 ? -38.688 37.812 -5.395 1 17.44 507 SER B O 1
ATOM 8301 N N . HIS B 1 508 ? -36.906 39 -5.824 1 17.88 508 HIS B N 1
ATOM 8302 C CA . HIS B 1 508 ? -36.781 38.156 -7.004 1 17.88 508 HIS B CA 1
ATOM 8303 C C . HIS B 1 508 ? -36.656 36.688 -6.609 1 17.88 508 HIS B C 1
ATOM 8305 O O . HIS B 1 508 ? -35.812 36.312 -5.77 1 17.88 508 HIS B O 1
ATOM 8311 N N . HIS B 1 509 ? -37.688 35.844 -6.891 1 18.03 509 HIS B N 1
ATOM 8312 C CA . HIS B 1 509 ? -38.188 34.469 -6.961 1 18.03 509 HIS B CA 1
ATOM 8313 C C . HIS B 1 509 ? -37.125 33.5 -7.469 1 18.03 509 HIS B C 1
ATOM 8315 O O . HIS B 1 509 ? -36.156 33.938 -8.07 1 18.03 509 HIS B O 1
ATOM 8321 N N . LEU B 1 510 ? -37.531 32.156 -7.582 1 18.55 510 LEU B N 1
ATOM 8322 C CA . LEU B 1 510 ? -37.406 30.688 -7.617 1 18.55 510 LEU B CA 1
ATOM 8323 C C . LEU B 1 510 ? -36.938 30.219 -8.992 1 18.55 510 LEU B C 1
ATOM 8325 O O . LEU B 1 510 ? -36.594 29.047 -9.172 1 18.55 510 LEU B O 1
ATOM 8329 N N . LEU B 1 511 ? -36.844 30.906 -10.125 1 16.88 511 LEU B N 1
ATOM 8330 C CA . LEU B 1 511 ? -37.125 30.062 -11.281 1 16.88 511 LEU B CA 1
ATOM 8331 C C . LEU B 1 511 ? -36.188 28.859 -11.336 1 16.88 511 LEU B C 1
ATOM 8333 O O . LEU B 1 511 ? -34.969 29.016 -11.32 1 16.88 511 LEU B O 1
ATOM 8337 N N . ILE B 1 512 ? -36.812 27.641 -10.914 1 18.14 512 ILE B N 1
ATOM 8338 C CA . ILE B 1 512 ? -36.562 26.203 -11.109 1 18.14 512 ILE B CA 1
ATOM 8339 C C . ILE B 1 512 ? -36.406 25.922 -12.602 1 18.14 512 ILE B C 1
ATOM 8341 O O . ILE B 1 512 ? -37.375 25.953 -13.352 1 18.14 512 ILE B O 1
ATOM 8345 N N . ASN B 1 513 ? -35.812 26.688 -13.43 1 16.62 513 ASN B N 1
ATOM 8346 C CA . ASN B 1 513 ? -35.969 26.141 -14.773 1 16.62 513 ASN B CA 1
ATOM 8347 C C . ASN B 1 513 ? -35.688 24.641 -14.812 1 16.62 513 ASN B C 1
ATOM 8349 O O . ASN B 1 513 ? -34.75 24.172 -14.148 1 16.62 513 ASN B O 1
ATOM 8353 N N . GLY B 1 514 ? -36.719 23.859 -15.336 1 17.02 514 GLY B N 1
ATOM 8354 C CA . GLY B 1 514 ? -37.219 22.562 -15.781 1 17.02 514 GLY B CA 1
ATOM 8355 C C . GLY B 1 514 ? -36.188 21.75 -16.547 1 17.02 514 GLY B C 1
ATOM 8356 O O . GLY B 1 514 ? -35.156 22.281 -16.969 1 17.02 514 GLY B O 1
ATOM 8357 N N . CYS B 1 515 ? -36.656 20.547 -16.922 1 17.25 515 CYS B N 1
ATOM 8358 C CA . CYS B 1 515 ? -36.438 19.188 -17.406 1 17.25 515 CYS B CA 1
ATOM 8359 C C . CYS B 1 515 ? -36.094 19.188 -18.891 1 17.25 515 CYS B C 1
ATOM 8361 O O . CYS B 1 515 ? -35.812 18.125 -19.453 1 17.25 515 CYS B O 1
ATOM 8363 N N . SER B 1 516 ? -36.031 20.188 -19.688 1 16.47 516 SER B N 1
ATOM 8364 C CA . SER B 1 516 ? -36.406 19.688 -21.016 1 16.47 516 SER B CA 1
ATOM 8365 C C . SER B 1 516 ? -35.594 18.453 -21.375 1 16.47 516 SER B C 1
ATOM 8367 O O . SER B 1 516 ? -34.344 18.438 -21.219 1 16.47 516 SER B O 1
ATOM 8369 N N . ALA B 1 517 ? -36.281 17.25 -21.641 1 17.95 517 ALA B N 1
ATOM 8370 C CA . ALA B 1 517 ? -36.281 15.891 -22.172 1 17.95 517 ALA B CA 1
ATOM 8371 C C . ALA B 1 517 ? -35.625 15.852 -23.547 1 17.95 517 ALA B C 1
ATOM 8373 O O . ALA B 1 517 ? -34.75 15.023 -23.797 1 17.95 517 ALA B O 1
ATOM 8374 N N . VAL B 1 518 ? -36.438 16.266 -24.703 1 17.47 518 VAL B N 1
ATOM 8375 C CA . VAL B 1 518 ? -36.781 15.289 -25.719 1 17.47 518 VAL B CA 1
ATOM 8376 C C . VAL B 1 518 ? -35.594 15.047 -26.656 1 17.47 518 VAL B C 1
ATOM 8378 O O . VAL B 1 518 ? -34.656 15.828 -26.672 1 17.47 518 VAL B O 1
ATOM 8381 N N . ASN B 1 519 ? -36 14.711 -28.047 1 17.58 519 ASN B N 1
ATOM 8382 C CA . ASN B 1 519 ? -35.969 13.688 -29.094 1 17.58 519 ASN B CA 1
ATOM 8383 C C . ASN B 1 519 ? -35 14.047 -30.203 1 17.58 519 ASN B C 1
ATOM 8385 O O . ASN B 1 519 ? -34.562 13.18 -30.969 1 17.58 519 ASN B O 1
ATOM 8389 N N . GLY B 1 520 ? -34.688 15.305 -30.641 1 17.39 520 GLY B N 1
ATOM 8390 C CA . GLY B 1 520 ? -34.75 15.312 -32.094 1 17.39 520 GLY B CA 1
ATOM 8391 C C . GLY B 1 520 ? -33.688 14.445 -32.719 1 17.39 520 GLY B C 1
ATOM 8392 O O . GLY B 1 520 ? -32.5 14.516 -32.375 1 17.39 520 GLY B O 1
ATOM 8393 N N . CYS B 1 521 ? -34.031 13.297 -33.531 1 18.73 521 CYS B N 1
ATOM 8394 C CA . CYS B 1 521 ? -33.562 12.273 -34.438 1 18.73 521 CYS B CA 1
ATOM 8395 C C . CYS B 1 521 ? -32.906 12.906 -35.656 1 18.73 521 CYS B C 1
ATOM 8397 O O . CYS B 1 521 ? -32.094 12.273 -36.344 1 18.73 521 CYS B O 1
ATOM 8399 N N . ARG B 1 522 ? -33.406 14.055 -36.281 1 17.5 522 ARG B N 1
ATOM 8400 C CA . ARG B 1 522 ? -33.625 13.852 -37.719 1 17.5 522 ARG B CA 1
ATOM 8401 C C . ARG B 1 522 ? -32.281 13.664 -38.438 1 17.5 522 ARG B C 1
ATOM 8403 O O . ARG B 1 522 ? -31.234 14.07 -37.938 1 17.5 522 ARG B O 1
ATOM 8410 N N . GLN B 1 523 ? -32.438 13.641 -39.906 1 18.88 523 GLN B N 1
ATOM 8411 C CA . GLN B 1 523 ? -32.156 12.992 -41.188 1 18.88 523 GLN B CA 1
ATOM 8412 C C . GLN B 1 523 ? -31.078 13.734 -41.969 1 18.88 523 GLN B C 1
ATOM 8414 O O . GLN B 1 523 ? -30.719 13.352 -43.094 1 18.88 523 GLN B O 1
ATOM 8419 N N . ASN B 1 524 ? -30.203 14.539 -41.469 1 19.06 524 ASN B N 1
ATOM 8420 C CA . ASN B 1 524 ? -29.641 15.227 -42.625 1 19.06 524 ASN B CA 1
ATOM 8421 C C . ASN B 1 524 ? -29.125 14.234 -43.688 1 19.06 524 ASN B C 1
ATOM 8423 O O . ASN B 1 524 ? -28.609 13.172 -43.312 1 19.06 524 ASN B O 1
ATOM 8427 N N . GLU B 1 525 ? -29.453 14.547 -45 1 21.22 525 GLU B N 1
ATOM 8428 C CA . GLU B 1 525 ? -29.406 14.047 -46.375 1 21.22 525 GLU B CA 1
ATOM 8429 C C . GLU B 1 525 ? -27.984 13.656 -46.781 1 21.22 525 GLU B C 1
ATOM 8431 O O . GLU B 1 525 ? -27.672 12.477 -46.906 1 21.22 525 GLU B O 1
ATOM 8436 N N . SER B 1 526 ? -27.484 14.328 -47.938 1 20.86 526 SER B N 1
ATOM 8437 C CA . SER B 1 526 ? -27.078 13.93 -49.281 1 20.86 526 SER B CA 1
ATOM 8438 C C . SER B 1 526 ? -25.562 13.906 -49.438 1 20.86 526 SER B C 1
ATOM 8440 O O . SER B 1 526 ? -24.922 14.953 -49.312 1 20.86 526 SER B O 1
ATOM 8442 N N . PRO B 1 527 ? -24.734 13.148 -48.969 1 24.2 527 PRO B N 1
ATOM 8443 C CA . PRO B 1 527 ? -23.5 13.141 -49.75 1 24.2 527 PRO B CA 1
ATOM 8444 C C . PRO B 1 527 ? -23.75 12.867 -51.25 1 24.2 527 PRO B C 1
ATOM 8446 O O . PRO B 1 527 ? -24.734 12.211 -51.594 1 24.2 527 PRO B O 1
ATOM 8449 N N . ASN B 1 528 ? -23.422 13.625 -52.469 1 21.77 528 ASN B N 1
ATOM 8450 C CA . ASN B 1 528 ? -23.016 13.25 -53.812 1 21.77 528 ASN B CA 1
ATOM 8451 C C . ASN B 1 528 ? -22.016 12.094 -53.812 1 21.77 528 ASN B C 1
ATOM 8453 O O . ASN B 1 528 ? -21.469 11.758 -52.75 1 21.77 528 ASN B O 1
ATOM 8457 N N . SER B 1 529 ? -20.797 11.93 -54.688 1 20.28 529 SER B N 1
ATOM 8458 C CA . SER B 1 529 ? -20.266 10.656 -55.156 1 20.28 529 SER B CA 1
ATOM 8459 C C . SER B 1 529 ? -19.656 9.852 -54 1 20.28 529 SER B C 1
ATOM 8461 O O . SER B 1 529 ? -19.062 10.43 -53.094 1 20.28 529 SER B O 1
#

pLDDT: mean 80.73, std 23.44, range [16.17, 98.31]